Protein AF-A0A9P1C501-F1 (afdb_monomer_lite)

Organism: NCBI:txid2562237

Secondary structure (DSSP, 8-state):
----------PPPTT---S--EETTTTEEGGGG--S-----GGGHHHHTTSTTTHHHHHHHHTTSHHHHHHHT---------GGG-SHHHHHHHHTS-GGG--HHHHHHTSGGGGTT-EEESSSSTT-TTTTTEEEEEEEEEEEETTEEEEEEEEEEETTEEEEEEEPPTTTTSS--EEE--TT--TTTS--SS----HHHHHHHHHHHHSS-GGG----SS---HHHHHHHHHHHHTT--HHHHHHHHTS-HHHHHHHTTS-GGGSPPPTTTTSHHHHHS-GGG----EEETTS---TTHHHHHHHHS--EEEE-EEE-TTT--EEE-B-TTSPBPEEEEEEEE--S--HHHHHHHHHHHHHTT---TT-EEEEEEE-STT--EEEE--SSEEEEEEEES-EEEEETTEEEEE-TT-EEEE-S--EEE---TT--S-EEEEEEEE---HHHHHTTT----TTTHHHHHHHHHHHHHTT--S---TT-SS-------------SHHHHHHHHHHHH-HHHHTTSTT--HHHHHS--TT-PPP-PPPEEEEEEE-----TT-TT-PPPPHHHHHHHHHHTT--EEEE---TT-TT--HHHHHHHHHTTT-EEEE-----TTTTHHHHHHTSHHHHHHHHHHHHHHHTT--EEEEES-S--STTSHHHHHHHHHHHSTTEEEEEEE-TTS-EEE---TT-S-PPPPPP------------PPPP-----PPPP--------------------------SSTTSSSHHHHHHHHHHHHHHHHTT---HHHHHHHHHHHHHHHHHHHHHHHHHHHHHHHHHHHHHHHHHHHHHHHHHHHHHHHHHHHHHHHHHHHHHHHTTTT--S-------------HHHHHHHHHHHHHHHGGGGGGGG----------HHHHHHHHSPPPGGGHHHHHHHHHHHHHHHHHHHHHHHHHHHHHHHHHHHHHHHHHHHHHHHHHHHHHHHHHHHHHHHHHHHHHHHHHHHHHHHHTTS---HHHHHHHHHHHTSTTSHHHHHHHHHHHHHHHTT-BTTB-BTTBSS--HHHHHHHHHHHHHHSS-STTS-TTGGGGSHHHHHHHHHHTTSHHHHHHHHHHHHHHTT-

pLDDT: mean 73.9, std 21.73, range [26.66, 98.56]

Sequence (1116 aa):
MDGPSWKEKEHPPYGAHNTQEYDEQHGRWWWQKKEVFRPKLYTTIGKHARSPRLSRTIVRWAGNTPNFRKLKRDVYRKRWPKPDQLNYRLFAEFCLKEFNKRSLLETAHTLPLYGAGCKFWRAPDENHPETKGQYFVADQIEYRLRPIRGDIRGTQYLYGRPARAGIAPIAKSLGSWRFETPENGHPLVYRPPFPEMAKEVAEALIAMWTEEKWHGAKWGDVHPPRSDKLKVIQLREKGLSKTEISEKVGRSEHWVKRWWREHPATLERPAGSRDVVLKKASINAFRDLDIRRRFISEDSTYKSLVDKVTWRQAKVVARDVNTGELALRYNEKGQSLSAGRQVADYSGGLDFLDEILQKVFTQMNIRDPQARIFMNFYADGKDKVAAHRHDFWTCLLSFGSPRILTVDGRPVLLRDGDLIVFGTQNHGVPPMPDISDGRVSLVIFFYPDADNLERQWQTINEDEEEKSSADVVQLLSGGMDKGFKASLLWGESKDETSKSCDCGTDSAASALTQALDPGLAKRSLLSSPNSDLQFDSQQQPPAAPAAAVFSIATGGHNGYAADERRVEEKDFFKWLTSHGITSLWDLRSPASDWSEPGQLKRACAARSIAYRTYPLGRREAGGLPGHLRSEEGQDVLRRFAEVATLGGRAAFAVAQSGHSAGTARAEVAEQLLLTAAVAKVLHILPGGQLQEHVATGAAEAPPAPAKVEVQLTSPAAEAPKEAGTKWKPQPLKVVAPAGAVAKDDMTTVARRRGARCALARQSTEVDDLGLYAQGVKKQLESAPDVIAMQESLKLLALSRRLSATRVQLLSDLRQQGQRLQALSNEKTQLSLEINNLQDRHALLQSNYDVIKASQVSSEDLNSTEISGNSTELLLSSRQRALLGSLAVTTQESSGMRQHGFFVDVLSLDNGEASLAAGAPHPETLDAWELAVRKVYEQHVLRLQKQMLIADSKALEMGLNVQDFRDQIQRQEEEKQDLSDQVSSTKKELDSLREDMEATRKNYDGQLERDPKHKIAWRQALVSNDGRMTMLLNGLETLLEQNGATEMVPFVAGKSLSVADLAIWRAVGWLSSGVIDGIPSTYVQQFPKLWALHCAVDPSPEASVFEGVVKGRLGEQ

InterPro domains:
  IPR004046 Glutathione S-transferase, C-terminal [PF14497] (1026-1100)
  IPR037151 Alpha-ketoglutarate-dependent dioxygenase AlkB-like superfamily [G3DSA:2.60.120.590] (276-447)

Structure (mmCIF, N/CA/C/O backbone):
data_AF-A0A9P1C501-F1
#
_entry.id   AF-A0A9P1C501-F1
#
loop_
_atom_site.group_PDB
_atom_site.id
_atom_site.type_symbol
_atom_site.label_atom_id
_atom_site.label_alt_id
_atom_site.label_comp_id
_atom_site.label_asym_id
_atom_site.label_entity_id
_atom_site.label_seq_id
_atom_site.pdbx_PDB_ins_code
_atom_site.Cartn_x
_atom_site.Cartn_y
_atom_site.Cartn_z
_atom_site.occupancy
_atom_site.B_iso_or_equiv
_atom_site.auth_seq_id
_atom_site.auth_comp_id
_atom_site.auth_asym_id
_atom_site.auth_atom_id
_atom_site.pdbx_PDB_model_num
ATOM 1 N N . MET A 1 1 ? 77.563 28.770 -37.203 1.00 38.16 1 MET A N 1
ATOM 2 C CA . MET A 1 1 ? 78.408 27.916 -36.352 1.00 38.16 1 MET A CA 1
ATOM 3 C C . MET A 1 1 ? 78.085 28.311 -34.917 1.00 38.16 1 MET A C 1
ATOM 5 O O . MET A 1 1 ? 78.342 29.458 -34.589 1.00 38.16 1 MET A O 1
ATOM 9 N N . ASP A 1 2 ? 77.366 27.571 -34.073 1.00 41.66 2 ASP A N 1
ATOM 10 C CA . ASP A 1 2 ? 76.898 26.179 -34.085 1.00 41.66 2 ASP A CA 1
ATOM 11 C C . ASP A 1 2 ? 75.581 26.060 -33.286 1.00 41.66 2 ASP A C 1
ATOM 13 O O . ASP A 1 2 ? 75.434 26.703 -32.249 1.00 41.66 2 ASP A O 1
ATOM 17 N N . GLY A 1 3 ? 74.634 25.234 -33.756 1.00 35.28 3 GLY A N 1
ATOM 18 C CA . GLY A 1 3 ? 73.425 24.839 -33.009 1.00 35.28 3 GLY A CA 1
ATOM 19 C C . GLY A 1 3 ? 72.176 24.612 -33.887 1.00 35.28 3 GLY A C 1
ATOM 20 O O . GLY A 1 3 ? 71.771 25.546 -34.576 1.00 35.28 3 GLY A O 1
ATOM 21 N N . PRO A 1 4 ? 71.561 23.407 -33.900 1.00 45.38 4 PRO A N 1
ATOM 22 C CA . PRO A 1 4 ? 70.575 23.005 -34.905 1.00 45.38 4 PRO A CA 1
ATOM 23 C C . PRO A 1 4 ? 69.140 23.484 -34.633 1.00 45.38 4 PRO A C 1
ATOM 25 O O . PRO A 1 4 ? 68.711 23.682 -33.496 1.00 45.38 4 PRO A O 1
ATOM 28 N N . SER A 1 5 ? 68.415 23.599 -35.747 1.00 50.75 5 SER A N 1
ATOM 29 C CA . SER A 1 5 ? 66.964 23.687 -35.928 1.00 50.75 5 SER A CA 1
ATOM 30 C C . SER A 1 5 ? 66.170 22.656 -35.102 1.00 50.75 5 SER A C 1
ATOM 32 O O . SER A 1 5 ? 66.757 21.727 -34.574 1.00 50.75 5 SER A O 1
ATOM 34 N N . TRP A 1 6 ? 64.840 22.851 -35.020 1.00 51.25 6 TRP A N 1
ATOM 35 C CA . TRP A 1 6 ? 63.737 21.903 -34.722 1.00 51.25 6 TRP A CA 1
ATOM 36 C C . TRP A 1 6 ? 63.536 21.266 -33.324 1.00 51.25 6 TRP A C 1
ATOM 38 O O . TRP A 1 6 ? 63.518 20.049 -33.177 1.00 51.25 6 TRP A O 1
ATOM 48 N N . LYS A 1 7 ? 63.167 22.044 -32.302 1.00 35.97 7 LYS A N 1
ATOM 49 C CA . LYS A 1 7 ? 62.193 21.554 -31.296 1.00 35.97 7 LYS A CA 1
ATOM 50 C C . LYS A 1 7 ? 61.213 22.664 -30.940 1.00 35.97 7 LYS A C 1
ATOM 52 O O . LYS A 1 7 ? 61.345 23.328 -29.914 1.00 35.97 7 LYS A O 1
ATOM 57 N N . GLU A 1 8 ? 60.223 22.861 -31.809 1.00 41.81 8 GLU A N 1
ATOM 58 C CA . GLU A 1 8 ? 58.963 23.482 -31.407 1.00 41.81 8 GLU A CA 1
ATOM 59 C C . GLU A 1 8 ? 58.398 22.666 -30.241 1.00 41.81 8 GLU A C 1
ATOM 61 O O . GLU A 1 8 ? 58.132 21.470 -30.362 1.00 41.81 8 GLU A O 1
ATOM 66 N N . LYS A 1 9 ? 58.269 23.298 -29.073 1.00 36.41 9 LYS A N 1
ATOM 67 C CA . LYS A 1 9 ? 57.472 22.743 -27.983 1.00 36.41 9 LYS A CA 1
ATOM 68 C C . LYS A 1 9 ? 56.032 22.698 -28.481 1.00 36.41 9 LYS A C 1
ATOM 70 O O . LYS A 1 9 ? 55.431 23.748 -28.692 1.00 36.41 9 LYS A O 1
ATOM 75 N N . GLU A 1 10 ? 55.498 21.496 -28.669 1.00 34.66 10 GLU A N 1
ATOM 76 C CA . GLU A 1 10 ? 54.077 21.278 -28.922 1.00 34.66 10 GLU A CA 1
ATOM 77 C C . GLU A 1 10 ? 53.260 21.976 -27.828 1.00 34.66 10 GLU A C 1
ATOM 79 O O . GLU A 1 10 ? 53.200 21.533 -26.679 1.00 34.66 10 GLU A O 1
ATOM 84 N N . HIS A 1 11 ? 52.625 23.094 -28.171 1.00 34.66 11 HIS A N 1
ATOM 85 C CA . HIS A 1 11 ? 51.540 23.612 -27.359 1.00 34.66 11 HIS A CA 1
ATOM 86 C C . HIS A 1 11 ? 50.362 22.637 -27.493 1.00 34.66 11 HIS A C 1
ATOM 88 O O . HIS A 1 11 ? 49.925 22.367 -28.617 1.00 34.66 11 HIS A O 1
ATOM 94 N N . PRO A 1 12 ? 49.817 22.094 -26.390 1.00 34.06 12 PRO A N 1
ATOM 95 C CA . PRO A 1 12 ? 48.644 21.244 -26.482 1.00 34.06 12 PRO A CA 1
ATOM 96 C C . PRO A 1 12 ? 47.460 22.062 -27.029 1.00 34.06 12 PRO A C 1
ATOM 98 O O . PRO A 1 12 ? 47.346 23.258 -26.745 1.00 34.06 12 PRO A O 1
ATOM 101 N N . PRO A 1 13 ? 46.555 21.443 -27.808 1.00 35.72 13 PRO A N 1
ATOM 102 C CA . PRO A 1 13 ? 45.426 22.144 -28.405 1.00 35.72 13 PRO A CA 1
ATOM 103 C C . PRO A 1 13 ? 44.543 22.787 -27.325 1.00 35.72 13 PRO A C 1
ATOM 105 O O . PRO A 1 13 ? 44.192 22.148 -26.329 1.00 35.72 13 PRO A O 1
ATOM 108 N N . TYR A 1 14 ? 44.164 24.049 -27.547 1.00 32.81 14 TYR A N 1
ATOM 109 C CA . TYR A 1 14 ? 43.274 24.822 -26.676 1.00 32.81 14 TYR A CA 1
ATOM 110 C C . TYR A 1 14 ? 42.010 24.018 -26.313 1.00 32.81 14 TYR A C 1
ATOM 112 O O . TYR A 1 14 ? 41.212 23.662 -27.182 1.00 32.81 14 TYR A O 1
ATOM 120 N N . GLY A 1 15 ? 41.843 23.730 -25.014 1.00 40.22 15 GLY A N 1
ATOM 121 C CA . GLY A 1 15 ? 40.703 22.983 -24.458 1.00 40.22 15 GLY A CA 1
ATOM 122 C C . GLY A 1 15 ? 41.020 22.020 -23.302 1.00 40.22 15 GLY A C 1
ATOM 123 O O . GLY A 1 15 ? 40.117 21.352 -22.807 1.00 40.22 15 GLY A O 1
ATOM 124 N N . ALA A 1 16 ? 42.274 21.919 -22.852 1.00 33.59 16 ALA A N 1
ATOM 125 C CA . ALA A 1 16 ? 42.718 20.876 -21.919 1.00 33.59 16 ALA A CA 1
ATOM 126 C C . ALA A 1 16 ? 42.894 21.306 -20.441 1.00 33.59 16 ALA A C 1
ATOM 128 O O . ALA A 1 16 ? 43.711 20.710 -19.747 1.00 33.59 16 ALA A O 1
ATOM 129 N N . HIS A 1 17 ? 42.138 22.282 -19.922 1.00 38.91 17 HIS A N 1
ATOM 130 C CA . HIS A 1 17 ? 42.365 22.823 -18.564 1.00 38.91 17 HIS A CA 1
ATOM 131 C C . HIS A 1 17 ? 41.286 22.545 -17.507 1.00 38.91 17 HIS A C 1
ATOM 133 O O . HIS A 1 17 ? 41.123 23.333 -16.587 1.00 38.91 17 HIS A O 1
ATOM 139 N N . ASN A 1 18 ? 40.606 21.398 -17.540 1.00 37.62 18 ASN A N 1
ATOM 140 C CA . ASN A 1 18 ? 40.003 20.905 -16.298 1.00 37.62 18 ASN A CA 1
ATOM 141 C C . ASN A 1 18 ? 40.115 19.384 -16.183 1.00 37.62 18 ASN A C 1
ATOM 143 O O . ASN A 1 18 ? 39.466 18.628 -16.902 1.00 37.62 18 ASN A O 1
ATOM 147 N N . THR A 1 19 ? 40.972 18.941 -15.265 1.00 42.84 19 THR A N 1
ATOM 148 C CA . THR A 1 19 ? 41.164 17.544 -14.838 1.00 42.84 19 THR A CA 1
ATOM 149 C C . THR A 1 19 ? 40.064 17.068 -13.877 1.00 42.84 19 THR A C 1
ATOM 151 O O . THR A 1 19 ? 40.074 15.922 -13.434 1.00 42.84 19 THR A O 1
ATOM 154 N N . GLN A 1 20 ? 39.082 17.929 -13.595 1.00 41.88 20 GLN A N 1
ATOM 155 C CA . GLN A 1 20 ? 38.000 17.739 -12.631 1.00 41.88 20 GLN A CA 1
ATOM 156 C C . GLN A 1 20 ? 36.618 18.023 -13.258 1.00 41.88 20 GLN A C 1
ATOM 158 O O . GLN A 1 20 ? 35.789 18.710 -12.674 1.00 41.88 20 GLN A O 1
ATOM 163 N N . GLU A 1 21 ? 36.342 17.544 -14.473 1.00 44.59 21 GLU A N 1
ATOM 164 C CA . GLU A 1 21 ? 34.967 17.610 -14.994 1.00 44.59 21 GLU A CA 1
ATOM 165 C C . GLU A 1 21 ? 34.114 16.468 -14.422 1.00 44.59 21 GLU A C 1
ATOM 167 O O . GLU A 1 21 ? 34.445 15.287 -14.559 1.00 44.59 21 GLU A O 1
ATOM 172 N N . TYR A 1 22 ? 33.005 16.845 -13.787 1.00 44.06 22 TYR A N 1
ATOM 173 C CA . TYR A 1 22 ? 31.951 15.954 -13.317 1.00 44.06 22 TYR A CA 1
ATOM 174 C C . TYR A 1 22 ? 30.850 15.851 -14.384 1.00 44.06 22 TYR A C 1
ATOM 176 O O . TYR A 1 22 ? 30.322 16.855 -14.861 1.00 44.06 22 TYR A O 1
ATOM 184 N N . ASP A 1 23 ? 30.507 14.631 -14.792 1.00 49.75 23 ASP A N 1
ATOM 185 C CA . ASP A 1 23 ? 29.397 14.343 -15.704 1.00 49.75 23 ASP A CA 1
ATOM 186 C C . ASP A 1 23 ? 28.082 14.359 -14.910 1.00 49.75 23 ASP A C 1
ATOM 188 O O . ASP A 1 23 ? 27.635 13.326 -14.417 1.00 49.75 23 ASP A O 1
ATOM 192 N N . GLU A 1 24 ? 27.469 15.536 -14.754 1.00 39.78 24 GLU A N 1
ATOM 193 C CA . GLU A 1 24 ? 26.231 15.731 -13.974 1.00 39.78 24 GLU A CA 1
ATOM 194 C C . GLU A 1 24 ? 25.053 14.871 -14.457 1.00 39.78 24 GLU A C 1
ATOM 196 O O . GLU A 1 24 ? 24.200 14.491 -13.660 1.00 39.78 24 GLU A O 1
ATOM 201 N N . GLN A 1 25 ? 24.998 14.533 -15.751 1.00 40.31 25 GLN A N 1
ATOM 202 C CA . GLN A 1 25 ? 23.901 13.741 -16.314 1.00 40.31 25 GLN A CA 1
ATOM 203 C C . GLN A 1 25 ? 23.984 12.262 -15.894 1.00 40.31 25 GLN A C 1
ATOM 205 O O . GLN A 1 25 ? 22.974 11.555 -15.904 1.00 40.31 25 GLN A O 1
ATOM 210 N N . HIS A 1 26 ? 25.175 11.790 -15.521 1.00 43.56 26 HIS A N 1
ATOM 211 C CA . HIS A 1 26 ? 25.426 10.388 -15.182 1.00 43.56 26 HIS A CA 1
ATOM 212 C C . HIS A 1 26 ? 26.170 10.178 -13.853 1.00 43.56 26 HIS A C 1
ATOM 214 O O . HIS A 1 26 ? 26.484 9.038 -13.515 1.00 43.56 26 HIS A O 1
ATOM 220 N N . GLY A 1 27 ? 26.423 11.252 -13.105 1.00 41.75 27 GLY A N 1
ATOM 221 C CA . GLY A 1 27 ? 26.952 11.256 -11.745 1.00 41.75 27 GLY A CA 1
ATOM 222 C C . GLY A 1 27 ? 28.362 10.682 -11.582 1.00 41.75 27 GLY A C 1
ATOM 223 O O . GLY A 1 27 ? 28.547 9.792 -10.756 1.00 41.75 27 GLY A O 1
ATOM 224 N N . ARG A 1 28 ? 29.363 11.130 -12.361 1.00 57.94 28 ARG A N 1
ATOM 225 C CA . ARG A 1 28 ? 30.739 10.577 -12.271 1.00 57.94 28 ARG A CA 1
ATOM 226 C C . ARG A 1 28 ? 31.872 11.567 -12.555 1.00 57.94 28 ARG A C 1
ATOM 228 O O . ARG A 1 28 ? 31.689 12.528 -13.295 1.00 57.94 28 ARG A O 1
ATOM 235 N N . TRP A 1 29 ? 33.065 11.247 -12.045 1.00 52.00 29 TRP A N 1
ATOM 236 C CA . TRP A 1 29 ? 34.331 11.955 -12.287 1.00 52.00 29 TRP A CA 1
ATOM 237 C C . TRP A 1 29 ? 35.253 11.136 -13.201 1.00 52.00 29 TRP A C 1
ATOM 239 O O . TRP A 1 29 ? 35.446 9.941 -12.989 1.00 52.00 29 TRP A O 1
ATOM 249 N N . TRP A 1 30 ? 35.849 11.766 -14.214 1.00 52.62 30 TRP A N 1
ATOM 250 C CA . TRP A 1 30 ? 36.587 11.049 -15.268 1.00 52.62 30 TRP A CA 1
ATOM 251 C C . TRP A 1 30 ? 37.939 10.447 -14.845 1.00 52.62 30 TRP A C 1
ATOM 253 O O . TRP A 1 30 ? 38.411 9.510 -15.481 1.00 52.62 30 TRP A O 1
ATOM 263 N N . TRP A 1 31 ? 38.571 10.938 -13.779 1.00 51.56 31 TRP A N 1
ATOM 264 C CA . TRP A 1 31 ? 39.924 10.518 -13.388 1.00 51.56 31 TRP A CA 1
ATOM 265 C C . TRP A 1 31 ? 39.981 9.184 -12.614 1.00 51.56 31 TRP A C 1
ATOM 267 O O . TRP A 1 31 ? 41.060 8.622 -12.446 1.00 51.56 31 TRP A O 1
ATOM 277 N N . GLN A 1 32 ? 38.840 8.625 -12.193 1.00 49.03 32 GLN A N 1
ATOM 278 C CA . GLN A 1 32 ? 38.783 7.446 -11.314 1.00 49.03 32 GLN A CA 1
ATOM 279 C C . GLN A 1 32 ? 39.110 6.092 -11.982 1.00 49.03 32 GLN A C 1
ATOM 281 O O . GLN A 1 32 ? 39.242 5.102 -11.269 1.00 49.03 32 GLN A O 1
ATOM 286 N N . LYS A 1 33 ? 39.257 5.998 -13.317 1.00 44.72 33 LYS A N 1
ATOM 287 C CA . LYS A 1 33 ? 39.450 4.699 -14.011 1.00 44.72 33 LYS A CA 1
ATOM 288 C C . LYS A 1 33 ? 40.706 4.535 -14.879 1.00 44.72 33 LYS A C 1
ATOM 290 O O . LYS A 1 33 ? 40.839 3.501 -15.520 1.00 44.72 33 LYS A O 1
ATOM 295 N N . LYS A 1 34 ? 41.649 5.489 -14.872 1.00 47.44 34 LYS A N 1
ATOM 296 C CA . LYS A 1 34 ? 42.946 5.386 -15.591 1.00 47.44 34 LYS A CA 1
ATOM 297 C C . LYS A 1 34 ? 42.834 4.909 -17.061 1.00 47.44 34 LYS A C 1
ATOM 299 O O . LYS A 1 34 ? 43.693 4.178 -17.545 1.00 47.44 34 LYS A O 1
ATOM 304 N N . GLU A 1 35 ? 41.784 5.299 -17.784 1.00 44.69 35 GLU A N 1
ATOM 305 C CA . GLU A 1 35 ? 41.624 4.926 -19.196 1.00 44.69 35 GLU A CA 1
ATOM 306 C C . GLU A 1 35 ? 42.613 5.715 -20.078 1.00 44.69 35 GLU A C 1
ATOM 308 O O . GLU A 1 35 ? 42.710 6.938 -19.978 1.00 44.69 35 GLU A O 1
ATOM 313 N N . VAL A 1 36 ? 43.353 5.012 -20.945 1.00 44.91 36 VAL A N 1
ATOM 314 C CA . VAL A 1 36 ? 44.498 5.552 -21.713 1.00 44.91 36 VAL A CA 1
ATOM 315 C C . VAL A 1 36 ? 44.073 6.519 -22.832 1.00 44.91 36 VAL A C 1
ATOM 317 O O . VAL A 1 36 ? 44.862 7.361 -23.254 1.00 44.91 36 VAL A O 1
ATOM 320 N N . PHE A 1 37 ? 42.822 6.451 -23.308 1.00 44.31 37 PHE A N 1
ATOM 321 C CA . PHE A 1 37 ? 42.358 7.249 -24.447 1.00 44.31 37 PHE A CA 1
ATOM 322 C C . PHE A 1 37 ? 41.149 8.119 -24.097 1.00 44.31 37 PHE A C 1
ATOM 324 O O . PHE A 1 37 ? 40.038 7.633 -23.899 1.00 44.31 37 PHE A O 1
ATOM 331 N N . ARG A 1 38 ? 41.356 9.441 -24.075 1.00 41.94 38 ARG A N 1
ATOM 332 C CA . ARG A 1 38 ? 40.298 10.435 -23.851 1.00 41.94 38 ARG A CA 1
ATOM 333 C C . ARG A 1 38 ? 39.452 10.570 -25.128 1.00 41.94 38 ARG A C 1
ATOM 335 O O . ARG A 1 38 ? 39.973 11.045 -26.141 1.00 41.94 38 ARG A O 1
ATOM 342 N N . PRO A 1 39 ? 38.157 10.209 -25.149 1.00 42.59 39 PRO A N 1
ATOM 343 C CA . PRO A 1 39 ? 37.349 10.448 -26.336 1.00 42.59 39 PRO A CA 1
ATOM 344 C C . PRO A 1 39 ? 37.158 11.959 -26.536 1.00 42.59 39 PRO A C 1
ATOM 346 O O . PRO A 1 39 ? 36.711 12.660 -25.629 1.00 42.59 39 PRO A O 1
ATOM 349 N N . LYS A 1 40 ? 37.449 12.470 -27.744 1.00 39.12 40 LYS A N 1
ATOM 350 C CA . LYS A 1 40 ? 37.021 13.813 -28.180 1.00 39.12 40 LYS A CA 1
ATOM 351 C C . LYS A 1 40 ? 35.489 13.861 -28.180 1.00 39.12 40 LYS A C 1
ATOM 353 O O . LYS A 1 40 ? 34.825 13.466 -29.142 1.00 39.12 40 LYS A O 1
ATOM 358 N N . LEU A 1 41 ? 34.921 14.303 -27.066 1.00 39.03 41 LEU A N 1
ATOM 359 C CA . LEU A 1 41 ? 33.498 14.549 -26.900 1.00 39.03 41 LEU A CA 1
ATOM 360 C C . LEU A 1 41 ? 33.144 15.874 -27.591 1.00 39.03 41 LEU A C 1
ATOM 362 O O . LEU A 1 41 ? 33.407 16.951 -27.075 1.00 39.03 41 LEU A O 1
ATOM 366 N N . TYR A 1 42 ? 32.483 15.804 -28.749 1.00 40.81 42 TYR A N 1
ATOM 367 C CA . TYR A 1 42 ? 31.865 16.970 -29.407 1.00 40.81 42 TYR A CA 1
ATOM 368 C C . TYR A 1 42 ? 30.595 17.471 -28.674 1.00 40.81 42 TYR A C 1
ATOM 370 O O . TYR A 1 42 ? 29.795 18.223 -29.233 1.00 40.81 42 TYR A O 1
ATOM 378 N N . THR A 1 43 ? 30.358 17.034 -27.432 1.00 45.81 43 THR A N 1
ATOM 379 C CA . THR A 1 43 ? 29.118 17.276 -26.677 1.00 45.81 43 THR A CA 1
ATOM 380 C C . THR A 1 43 ? 29.040 18.666 -26.042 1.00 45.81 43 THR A C 1
ATOM 382 O O . THR A 1 43 ? 27.939 19.106 -25.710 1.00 45.81 43 THR A O 1
ATOM 385 N N . THR A 1 44 ? 30.141 19.419 -25.962 1.00 40.84 44 THR A N 1
ATOM 386 C CA . THR A 1 44 ? 30.133 20.815 -25.478 1.00 40.84 44 THR A CA 1
ATOM 387 C C . THR A 1 44 ? 29.455 21.784 -26.450 1.00 40.84 44 THR A C 1
ATOM 389 O O . THR A 1 44 ? 28.828 22.752 -26.018 1.00 40.84 44 THR A O 1
ATOM 392 N N . ILE A 1 45 ? 29.419 21.476 -27.754 1.00 41.69 45 ILE A N 1
ATOM 393 C CA . ILE A 1 45 ? 28.739 22.306 -28.771 1.00 41.69 45 ILE A CA 1
ATOM 394 C C . ILE A 1 45 ? 27.221 22.410 -28.496 1.00 41.69 45 ILE A C 1
ATOM 396 O O . ILE A 1 45 ? 26.576 23.393 -28.860 1.00 41.69 45 ILE A O 1
ATOM 400 N N . GLY A 1 46 ? 26.641 21.444 -27.772 1.00 42.78 46 GLY A N 1
ATOM 401 C CA . GLY A 1 46 ? 25.225 21.444 -27.400 1.00 42.78 46 GLY A CA 1
ATOM 402 C C . GLY A 1 46 ? 24.845 22.377 -26.243 1.00 42.78 46 GLY A C 1
ATOM 403 O O . GLY A 1 46 ? 23.710 22.850 -26.229 1.00 42.78 46 GLY A O 1
ATOM 404 N N . LYS A 1 47 ? 25.751 22.668 -25.293 1.00 41.56 47 LYS A N 1
ATOM 405 C CA . LYS A 1 47 ? 25.467 23.587 -24.167 1.00 41.56 47 LYS A CA 1
ATOM 406 C C . LYS A 1 47 ? 25.675 25.053 -24.576 1.00 41.56 47 LYS A C 1
ATOM 408 O O . LYS A 1 47 ? 24.827 25.885 -24.263 1.00 41.56 47 LYS A O 1
ATOM 413 N N . HIS A 1 48 ? 26.691 25.368 -25.387 1.00 39.69 48 HIS A N 1
ATOM 414 C CA . HIS A 1 48 ? 26.894 26.740 -25.890 1.00 39.69 48 HIS A CA 1
ATOM 415 C C . HIS A 1 48 ? 25.780 27.204 -26.848 1.00 39.69 48 HIS A C 1
ATOM 417 O O . HIS A 1 48 ? 25.461 28.389 -26.895 1.00 39.69 48 HIS A O 1
ATOM 423 N N . ALA A 1 49 ? 25.122 26.271 -27.545 1.00 40.47 49 ALA A N 1
ATOM 424 C CA . ALA A 1 49 ? 23.971 26.556 -28.405 1.00 40.47 49 ALA A CA 1
ATOM 425 C C . ALA A 1 49 ? 22.639 26.749 -27.646 1.00 40.47 49 ALA A C 1
ATOM 427 O O . ALA A 1 49 ? 21.660 27.179 -28.254 1.00 40.47 49 ALA A O 1
ATOM 428 N N . ARG A 1 50 ? 22.581 26.430 -26.342 1.00 42.06 50 ARG A N 1
ATOM 429 C CA . ARG A 1 50 ? 21.367 26.542 -25.506 1.00 42.06 50 ARG A CA 1
ATOM 430 C C . ARG A 1 50 ? 21.352 27.760 -24.588 1.00 42.06 50 ARG A C 1
ATOM 432 O O . ARG A 1 50 ? 20.314 28.043 -24.003 1.00 42.06 50 ARG A O 1
ATOM 439 N N . SER A 1 51 ? 22.451 28.512 -24.498 1.00 46.78 51 SER A N 1
ATOM 440 C CA . SER A 1 51 ? 22.393 29.866 -23.943 1.00 46.78 51 SER A CA 1
ATOM 441 C C . SER A 1 51 ? 21.537 30.738 -24.877 1.00 46.78 51 SER A C 1
ATOM 443 O O . SER A 1 51 ? 21.900 30.887 -26.051 1.00 46.78 51 SER A O 1
ATOM 445 N N . PRO A 1 52 ? 20.429 31.341 -24.399 1.00 49.69 52 PRO A N 1
ATOM 446 C CA . PRO A 1 52 ? 19.557 32.180 -25.228 1.00 49.69 52 PRO A CA 1
ATOM 447 C C . PRO A 1 52 ? 20.294 33.367 -25.867 1.00 49.69 52 PRO A C 1
ATOM 449 O O . PRO A 1 52 ? 19.890 33.861 -26.918 1.00 49.69 52 PRO A O 1
ATOM 452 N N . ARG A 1 53 ? 21.407 33.802 -25.254 1.00 49.44 53 ARG A N 1
ATOM 453 C CA . ARG A 1 53 ? 22.270 34.883 -25.752 1.00 49.44 53 ARG A CA 1
ATOM 454 C C . ARG A 1 53 ? 23.256 34.435 -26.839 1.00 49.44 53 ARG A C 1
ATOM 456 O O . ARG A 1 53 ? 23.534 35.222 -27.735 1.00 49.44 53 ARG A O 1
ATOM 463 N N . LEU A 1 54 ? 23.756 33.196 -26.802 1.00 45.28 54 LEU A N 1
ATOM 464 C CA . LEU A 1 54 ? 24.734 32.672 -27.775 1.00 45.28 54 LEU A CA 1
ATOM 465 C C . LEU A 1 54 ? 24.089 31.965 -28.978 1.00 45.28 54 LEU A C 1
ATOM 467 O O . LEU A 1 54 ? 24.700 31.912 -30.050 1.00 45.28 54 LEU A O 1
ATOM 471 N N . SER A 1 55 ? 22.851 31.468 -28.845 1.00 45.19 55 SER A N 1
ATOM 472 C CA . SER A 1 55 ? 22.171 30.751 -29.934 1.00 45.19 55 SER A CA 1
ATOM 473 C C . SER A 1 55 ? 21.914 31.642 -31.157 1.00 45.19 55 SER A C 1
ATOM 475 O O . SER A 1 55 ? 22.046 31.175 -32.283 1.00 45.19 55 SER A O 1
ATOM 477 N N . ARG A 1 56 ? 21.652 32.944 -30.981 1.00 50.38 56 ARG A N 1
ATOM 478 C CA . ARG A 1 56 ? 21.404 33.856 -32.114 1.00 50.38 56 ARG A CA 1
ATOM 479 C C . ARG A 1 56 ? 22.655 34.144 -32.951 1.00 50.38 56 ARG A C 1
ATOM 481 O O . ARG A 1 56 ? 22.536 34.335 -34.159 1.00 50.38 56 ARG A O 1
ATOM 488 N N . THR A 1 57 ? 23.840 34.124 -32.343 1.00 50.34 57 THR A N 1
ATOM 489 C CA . THR A 1 57 ? 25.094 34.522 -33.008 1.00 50.34 57 THR A CA 1
ATOM 490 C C . THR A 1 57 ? 25.847 33.318 -33.578 1.00 50.34 57 THR A C 1
ATOM 492 O O . THR A 1 57 ? 26.271 33.345 -34.731 1.00 50.34 57 THR A O 1
ATOM 495 N N . ILE A 1 58 ? 25.942 32.213 -32.826 1.00 51.62 58 ILE A N 1
ATOM 496 C CA . ILE A 1 58 ? 26.682 31.015 -33.261 1.00 51.62 58 ILE A CA 1
ATOM 497 C C . ILE A 1 58 ? 25.875 30.183 -34.265 1.00 51.62 58 ILE A C 1
ATOM 499 O O . ILE A 1 58 ? 26.446 29.652 -35.217 1.00 51.62 58 ILE A O 1
ATOM 503 N N . VAL A 1 59 ? 24.545 30.090 -34.125 1.00 53.56 59 VAL A N 1
ATOM 504 C CA . VAL A 1 59 ? 23.720 29.257 -35.025 1.00 53.56 59 VAL A CA 1
ATOM 505 C C . VAL A 1 59 ? 23.642 29.846 -36.435 1.00 53.56 59 VAL A C 1
ATOM 507 O O . VAL A 1 59 ? 23.563 29.085 -37.397 1.00 53.56 59 VAL A O 1
ATOM 510 N N . ARG A 1 60 ? 23.743 31.173 -36.594 1.00 51.00 60 ARG A N 1
ATOM 511 C CA . ARG A 1 60 ? 23.732 31.813 -37.919 1.00 51.00 60 ARG A CA 1
ATOM 512 C C . ARG A 1 60 ? 25.038 31.583 -38.691 1.00 51.00 60 ARG A C 1
ATOM 514 O O . ARG A 1 60 ? 24.991 31.412 -39.904 1.00 51.00 60 ARG A O 1
ATOM 521 N N . TRP A 1 61 ? 26.175 31.518 -37.991 1.00 50.06 61 TRP A N 1
ATOM 522 C CA . TRP A 1 61 ? 27.500 31.330 -38.597 1.00 50.06 61 TRP A CA 1
ATOM 523 C C . TRP A 1 61 ? 27.870 29.844 -38.761 1.00 50.06 61 TRP A C 1
ATOM 525 O O . TRP A 1 61 ? 28.283 29.415 -39.835 1.00 50.06 61 TRP A O 1
ATOM 535 N N . ALA A 1 62 ? 27.618 29.010 -37.745 1.00 54.91 62 ALA A N 1
ATOM 536 C CA . ALA A 1 62 ? 27.888 27.571 -37.803 1.00 54.91 62 ALA A CA 1
ATOM 537 C C . ALA A 1 62 ? 26.823 26.788 -38.596 1.00 54.91 62 ALA A C 1
ATOM 539 O O . ALA A 1 62 ? 27.154 25.796 -39.247 1.00 54.91 62 ALA A O 1
ATOM 540 N N . GLY A 1 63 ? 25.561 27.242 -38.600 1.00 52.38 63 GLY A N 1
ATOM 541 C CA . GLY A 1 63 ? 24.417 26.553 -39.219 1.00 52.38 63 GLY A CA 1
ATOM 542 C C . GLY A 1 63 ? 24.500 26.358 -40.738 1.00 52.38 63 GLY A C 1
ATOM 543 O O . GLY A 1 63 ? 23.851 25.459 -41.280 1.00 52.38 63 GLY A O 1
ATOM 544 N N . ASN A 1 64 ? 25.327 27.153 -41.420 1.00 55.59 64 ASN A N 1
ATOM 545 C CA . ASN A 1 64 ? 25.537 27.064 -42.866 1.00 55.59 64 ASN A CA 1
ATOM 546 C C . ASN A 1 64 ? 26.805 26.309 -43.271 1.00 55.59 64 ASN A C 1
ATOM 548 O O . ASN A 1 64 ? 27.000 26.068 -44.459 1.00 55.59 64 ASN A O 1
ATOM 552 N N . THR A 1 65 ? 27.629 25.865 -42.319 1.00 65.31 65 THR A N 1
ATOM 553 C CA . THR A 1 65 ? 28.801 25.059 -42.668 1.00 65.31 65 THR A CA 1
ATOM 554 C C . THR A 1 65 ? 28.377 23.633 -43.063 1.00 65.31 65 THR A C 1
ATOM 556 O O . THR A 1 65 ? 27.538 23.023 -42.381 1.00 65.31 65 THR A O 1
ATOM 559 N N . PRO A 1 66 ? 28.943 23.055 -44.142 1.00 56.16 66 PRO A N 1
ATOM 560 C CA . PRO A 1 66 ? 28.596 21.708 -44.604 1.00 56.16 66 PRO A CA 1
ATOM 561 C C . PRO A 1 66 ? 28.729 20.643 -43.506 1.00 56.16 66 PRO A C 1
ATOM 563 O O . PRO A 1 66 ? 27.865 19.775 -43.371 1.00 56.16 66 PRO A O 1
ATOM 566 N N . ASN A 1 67 ? 29.754 20.761 -42.657 1.00 52.66 67 ASN A N 1
ATOM 567 C CA . ASN A 1 67 ? 30.014 19.832 -41.557 1.00 52.66 67 ASN A CA 1
ATOM 568 C C . ASN A 1 67 ? 28.962 19.910 -40.442 1.00 52.66 67 ASN A C 1
ATOM 570 O O . ASN A 1 67 ? 28.561 18.872 -39.920 1.00 52.66 67 ASN A O 1
ATOM 574 N N . PHE A 1 68 ? 28.447 21.099 -40.113 1.00 52.62 68 PHE A N 1
ATOM 575 C CA . PHE A 1 68 ? 27.415 21.252 -39.083 1.00 52.62 68 PHE A CA 1
ATOM 576 C C . PHE A 1 68 ? 26.042 20.756 -39.558 1.00 52.62 68 PHE A C 1
ATOM 578 O O . PHE A 1 68 ? 25.310 20.127 -38.793 1.00 52.62 68 PHE A O 1
ATOM 585 N N . ARG A 1 69 ? 25.707 20.950 -40.844 1.00 56.41 69 ARG A N 1
ATOM 586 C CA . ARG A 1 69 ? 24.506 20.348 -41.456 1.00 56.41 69 ARG A CA 1
ATOM 587 C C . ARG A 1 69 ? 24.601 18.823 -41.523 1.00 56.41 69 ARG A C 1
ATOM 589 O O . ARG A 1 69 ? 23.599 18.148 -41.297 1.00 56.41 69 ARG A O 1
ATOM 596 N N . LYS A 1 70 ? 25.797 18.282 -41.783 1.00 51.78 70 LYS A N 1
ATOM 597 C CA . LYS A 1 70 ? 26.081 16.839 -41.730 1.00 51.78 70 LYS A CA 1
ATOM 598 C C . LYS A 1 70 ? 25.921 16.298 -40.301 1.00 51.78 70 LYS A C 1
ATOM 600 O O . LYS A 1 70 ? 25.265 15.280 -40.123 1.00 51.78 70 LYS A O 1
ATOM 605 N N . LEU A 1 71 ? 26.393 17.039 -39.291 1.00 48.34 71 LEU A N 1
ATOM 606 C CA . LEU A 1 71 ? 26.234 16.708 -37.867 1.00 48.34 71 LEU A CA 1
ATOM 607 C C . LEU A 1 71 ? 24.774 16.738 -37.384 1.00 48.34 71 LEU A C 1
ATOM 609 O O . LEU A 1 71 ? 24.368 15.876 -36.614 1.00 48.34 71 LEU A O 1
ATOM 613 N N . LYS A 1 72 ? 23.968 17.717 -37.823 1.00 47.28 72 LYS A N 1
ATOM 614 C CA . LYS A 1 72 ? 22.549 17.839 -37.430 1.00 47.28 72 LYS A CA 1
ATOM 615 C C . LYS A 1 72 ? 21.669 16.699 -37.961 1.00 47.28 72 LYS A C 1
ATOM 617 O O . LYS A 1 72 ? 20.607 16.454 -37.401 1.00 47.28 72 LYS A O 1
ATOM 622 N N . ARG A 1 73 ? 22.086 16.047 -39.051 1.00 47.22 73 ARG A N 1
ATOM 623 C CA . ARG A 1 73 ? 21.358 14.947 -39.709 1.00 47.22 73 ARG A CA 1
ATOM 624 C C . ARG A 1 73 ? 21.717 13.564 -39.150 1.00 47.22 73 ARG A C 1
ATOM 626 O O . ARG A 1 73 ? 21.018 12.595 -39.441 1.00 47.22 73 ARG A O 1
ATOM 633 N N . ASP A 1 74 ? 22.768 13.466 -38.336 1.00 45.94 74 ASP A N 1
ATOM 634 C CA . ASP A 1 74 ? 23.201 12.210 -37.724 1.00 45.94 74 ASP A CA 1
ATOM 635 C C . ASP A 1 74 ? 22.535 12.040 -36.345 1.00 45.94 74 ASP A C 1
ATOM 637 O O . ASP A 1 74 ? 23.064 12.416 -35.300 1.00 45.94 74 ASP A O 1
ATOM 641 N N . VAL A 1 75 ? 21.290 11.549 -36.354 1.00 44.69 75 VAL A N 1
ATOM 642 C CA . VAL A 1 75 ? 20.440 11.421 -35.151 1.00 44.69 75 VAL A CA 1
ATOM 643 C C . VAL A 1 75 ? 20.954 10.331 -34.196 1.00 44.69 75 VAL A C 1
ATOM 645 O O . VAL A 1 75 ? 20.632 10.341 -33.005 1.00 44.69 75 VAL A O 1
ATOM 648 N N . TYR A 1 76 ? 21.834 9.439 -34.666 1.00 47.56 76 TYR A N 1
ATOM 649 C CA . TYR A 1 76 ? 22.575 8.527 -33.801 1.00 47.56 76 TYR A CA 1
ATOM 650 C C . TYR A 1 76 ? 23.738 9.261 -33.133 1.00 47.56 76 TYR A C 1
ATOM 652 O O . TYR A 1 76 ? 24.910 9.158 -33.498 1.00 47.56 76 TYR A O 1
ATOM 660 N N . ARG A 1 77 ? 23.407 9.979 -32.057 1.00 51.19 77 ARG A N 1
ATOM 661 C CA . ARG A 1 77 ? 24.385 10.249 -31.004 1.00 51.19 77 ARG A CA 1
ATOM 662 C C . ARG A 1 77 ? 24.970 8.907 -30.580 1.00 51.19 77 ARG A C 1
ATOM 664 O O . ARG A 1 77 ? 24.221 8.040 -30.141 1.00 51.19 77 ARG A O 1
ATOM 671 N N . LYS A 1 78 ? 26.290 8.764 -30.722 1.00 50.22 78 LYS A N 1
ATOM 672 C CA . LYS A 1 78 ? 27.105 7.669 -30.179 1.00 50.22 78 LYS A CA 1
ATOM 673 C C . LYS A 1 78 ? 26.554 7.247 -28.809 1.00 50.22 78 LYS A C 1
ATOM 675 O O . LYS A 1 78 ? 26.807 7.933 -27.819 1.00 50.22 78 LYS A O 1
ATOM 680 N N . ARG A 1 79 ? 25.770 6.166 -28.748 1.00 51.56 79 ARG A N 1
ATOM 681 C CA . ARG A 1 79 ? 25.378 5.569 -27.470 1.00 51.56 79 ARG A CA 1
ATOM 682 C C . ARG A 1 79 ? 26.581 4.769 -26.997 1.00 51.56 79 ARG A C 1
ATOM 684 O O . ARG A 1 79 ? 27.094 3.924 -27.729 1.00 51.56 79 ARG A O 1
ATOM 691 N N . TRP A 1 80 ? 27.040 5.086 -25.796 1.00 56.16 80 TRP A N 1
ATOM 692 C CA . TRP A 1 80 ? 28.074 4.347 -25.083 1.00 56.16 80 TRP A CA 1
ATOM 693 C C . TRP A 1 80 ? 27.395 3.599 -23.932 1.00 56.16 80 TRP A C 1
ATOM 695 O O . TRP A 1 80 ? 27.558 4.011 -22.782 1.00 56.16 80 TRP A O 1
ATOM 705 N N . PRO A 1 81 ? 26.561 2.573 -24.215 1.00 54.75 81 PRO A N 1
ATOM 706 C CA . PRO A 1 81 ? 25.960 1.779 -23.147 1.00 54.75 81 PRO A CA 1
ATOM 707 C C . PRO A 1 81 ? 27.078 1.224 -22.264 1.00 54.75 81 PRO A C 1
ATOM 709 O O . PRO A 1 81 ? 28.174 0.921 -22.750 1.00 54.75 81 PRO A O 1
ATOM 712 N N . LYS A 1 82 ? 26.856 1.124 -20.954 1.00 51.94 82 LYS A N 1
ATOM 713 C CA . LYS A 1 82 ? 27.868 0.533 -20.071 1.00 51.94 82 LYS A CA 1
ATOM 714 C C . LYS A 1 82 ? 28.083 -0.955 -20.427 1.00 51.94 82 LYS A C 1
ATOM 716 O O . LYS A 1 82 ? 27.196 -1.542 -21.045 1.00 51.94 82 LYS A O 1
ATOM 721 N N . PRO A 1 83 ? 29.246 -1.570 -20.150 1.00 55.41 83 PRO A N 1
ATOM 722 C CA . PRO 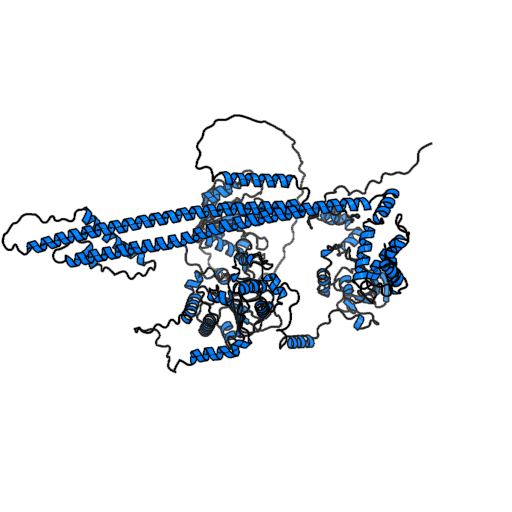A 1 83 ? 29.465 -2.995 -20.443 1.00 55.41 83 PRO A CA 1
ATOM 723 C C . PRO A 1 83 ? 28.397 -3.907 -19.825 1.00 55.41 83 PRO A C 1
ATOM 725 O O . PRO A 1 83 ? 27.871 -4.773 -20.506 1.00 55.41 83 PRO A O 1
ATOM 728 N N . ASP A 1 84 ? 27.973 -3.606 -18.600 1.00 55.28 84 ASP A N 1
ATOM 729 C CA . ASP A 1 84 ? 26.875 -4.241 -17.857 1.00 55.28 84 ASP A CA 1
ATOM 730 C C . ASP A 1 84 ? 25.478 -4.016 -18.472 1.00 55.28 84 ASP A C 1
ATOM 732 O O . ASP A 1 84 ? 24.536 -4.757 -18.195 1.00 55.28 84 ASP A O 1
ATOM 736 N N . GLN A 1 85 ? 25.333 -3.012 -19.342 1.00 55.34 85 GLN A N 1
ATOM 737 C CA . GLN A 1 85 ? 24.095 -2.722 -20.072 1.00 55.34 85 GLN A CA 1
ATOM 738 C C . GLN A 1 85 ? 24.057 -3.354 -21.470 1.00 55.34 85 GLN A C 1
ATOM 740 O O . GLN A 1 85 ? 23.023 -3.280 -22.129 1.00 55.34 85 GLN A O 1
ATOM 745 N N . LEU A 1 86 ? 25.148 -3.977 -21.938 1.00 61.53 86 LEU A N 1
ATOM 746 C CA . LEU A 1 86 ? 25.170 -4.781 -23.167 1.00 61.53 86 LEU A CA 1
ATOM 747 C C . LEU A 1 86 ? 24.525 -6.153 -22.911 1.00 61.53 86 LEU A C 1
ATOM 749 O O . LEU A 1 86 ? 25.163 -7.191 -23.042 1.00 61.53 86 LEU A O 1
ATOM 753 N N . ASN A 1 87 ? 23.260 -6.153 -22.499 1.00 59.19 87 ASN A N 1
ATOM 754 C CA . ASN A 1 87 ? 22.488 -7.360 -22.220 1.00 59.19 87 ASN A CA 1
ATOM 755 C C . ASN A 1 87 ? 21.320 -7.503 -23.206 1.00 59.19 87 ASN A C 1
ATOM 757 O O . ASN A 1 87 ? 21.011 -6.583 -23.969 1.00 59.19 87 ASN A O 1
ATOM 761 N N . TYR A 1 88 ? 20.660 -8.663 -23.185 1.00 56.91 88 TYR A N 1
ATOM 762 C CA . TYR A 1 88 ? 19.562 -8.996 -24.098 1.00 56.91 88 TYR A CA 1
ATOM 763 C C . TYR A 1 88 ? 18.439 -7.949 -24.106 1.00 56.91 88 TYR A C 1
ATOM 765 O O . TYR A 1 88 ? 17.783 -7.793 -25.127 1.00 56.91 88 TYR A O 1
ATOM 773 N N . ARG A 1 89 ? 18.237 -7.184 -23.021 1.00 54.78 89 ARG A N 1
ATOM 774 C CA . ARG A 1 89 ? 17.217 -6.128 -22.941 1.00 54.78 89 ARG A CA 1
ATOM 775 C C . ARG A 1 89 ? 17.532 -4.948 -23.859 1.00 54.78 89 ARG A C 1
ATOM 777 O O . ARG A 1 89 ? 16.633 -4.471 -24.539 1.00 54.78 89 ARG A O 1
ATOM 784 N N . LEU A 1 90 ? 18.795 -4.516 -23.927 1.00 65.44 90 LEU A N 1
ATOM 785 C CA . LEU A 1 90 ? 19.226 -3.464 -24.857 1.00 65.44 90 LEU A CA 1
ATOM 786 C C . LEU A 1 90 ? 18.997 -3.890 -26.315 1.00 65.44 90 LEU A C 1
ATOM 788 O O . LEU A 1 90 ? 18.560 -3.084 -27.131 1.00 65.44 90 LEU A O 1
ATOM 792 N N . PHE A 1 91 ? 19.274 -5.155 -26.637 1.00 59.34 91 PHE A N 1
ATOM 793 C CA . PHE A 1 91 ? 19.030 -5.711 -27.970 1.00 59.34 91 PHE A CA 1
ATOM 794 C C . PHE A 1 91 ? 17.530 -5.916 -28.245 1.00 59.34 91 PHE A C 1
ATOM 796 O O . PHE A 1 91 ? 17.055 -5.585 -29.329 1.00 59.34 91 PHE A O 1
ATOM 803 N N . ALA A 1 92 ? 16.757 -6.364 -27.254 1.00 57.59 92 ALA A N 1
ATOM 804 C CA . ALA A 1 92 ? 15.309 -6.529 -27.354 1.00 57.59 92 ALA A CA 1
ATOM 805 C C . ALA A 1 92 ? 14.588 -5.191 -27.565 1.00 57.59 92 ALA A C 1
ATOM 807 O O . ALA A 1 92 ? 13.647 -5.133 -28.346 1.00 57.59 92 ALA A O 1
ATOM 808 N N . GLU A 1 93 ? 15.053 -4.095 -26.956 1.00 65.00 93 GLU A N 1
ATOM 809 C CA . GLU A 1 93 ? 14.512 -2.751 -27.211 1.00 65.00 93 GLU A CA 1
ATOM 810 C C . GLU A 1 93 ? 14.602 -2.350 -28.695 1.00 65.00 93 GLU A C 1
ATOM 812 O O . GLU A 1 93 ? 13.708 -1.668 -29.200 1.00 65.00 93 GLU A O 1
ATOM 817 N N . PHE A 1 94 ? 15.629 -2.810 -29.422 1.00 62.28 94 PHE A N 1
ATOM 818 C CA . PHE A 1 94 ? 15.717 -2.613 -30.873 1.00 62.28 94 PHE A CA 1
ATOM 819 C C . PHE A 1 94 ? 14.750 -3.523 -31.642 1.00 62.28 94 PHE A C 1
ATOM 821 O O . PHE A 1 94 ? 14.091 -3.062 -32.576 1.00 62.28 94 PHE A O 1
ATOM 828 N N . CYS A 1 95 ? 14.621 -4.785 -31.228 1.00 59.12 95 CYS A N 1
ATOM 829 C CA . CYS A 1 95 ? 13.745 -5.767 -31.873 1.00 59.12 95 CYS A CA 1
ATOM 830 C C . CYS A 1 95 ? 12.246 -5.551 -31.597 1.00 59.12 95 CYS A C 1
ATOM 832 O O . CYS A 1 95 ? 11.425 -6.011 -32.386 1.00 59.12 95 CYS A O 1
ATOM 834 N N . LEU A 1 96 ? 11.877 -4.857 -30.515 1.00 63.28 96 LEU A N 1
ATOM 835 C CA . LEU A 1 96 ? 10.486 -4.616 -30.096 1.00 63.28 96 LEU A CA 1
ATOM 836 C C . LEU A 1 96 ? 9.910 -3.285 -30.596 1.00 63.28 96 LEU A C 1
ATOM 838 O O . LEU A 1 96 ? 8.724 -3.011 -30.427 1.00 63.28 96 LEU A O 1
ATOM 842 N N . LYS A 1 97 ? 10.727 -2.438 -31.226 1.00 71.19 97 LYS A N 1
ATOM 843 C CA . LYS A 1 97 ? 10.254 -1.193 -31.836 1.00 71.19 97 LYS A CA 1
ATOM 844 C C . LYS A 1 97 ? 9.305 -1.516 -32.995 1.00 71.19 97 LYS A C 1
ATOM 846 O O . LYS A 1 97 ? 9.633 -2.374 -33.818 1.00 71.19 97 LYS A O 1
ATOM 851 N N . GLU A 1 98 ? 8.164 -0.827 -33.090 1.00 73.50 98 GLU A N 1
ATOM 852 C CA . GLU A 1 98 ? 7.241 -0.981 -34.229 1.00 73.50 98 GLU A CA 1
ATOM 853 C C . GLU A 1 98 ? 7.991 -0.795 -35.559 1.00 73.50 98 GLU A C 1
ATOM 855 O O . GLU A 1 98 ? 8.848 0.087 -35.680 1.00 73.50 98 GLU A O 1
ATOM 860 N N . PHE A 1 99 ? 7.691 -1.634 -36.553 1.00 70.94 99 PHE A N 1
ATOM 861 C CA . PHE A 1 99 ? 8.455 -1.729 -37.802 1.00 70.94 99 PHE A CA 1
ATOM 862 C C . PHE A 1 99 ? 8.533 -0.392 -38.563 1.00 70.94 99 PHE A C 1
ATOM 864 O O . PHE A 1 99 ? 9.608 0.037 -38.978 1.00 70.94 99 PHE A O 1
ATOM 871 N N . ASN A 1 100 ? 7.422 0.344 -38.630 1.00 73.94 100 ASN A N 1
ATOM 872 C CA . ASN A 1 100 ? 7.331 1.692 -39.211 1.00 73.94 100 ASN A CA 1
ATOM 873 C C . ASN A 1 100 ? 8.219 2.745 -38.506 1.00 73.94 100 ASN A C 1
ATOM 875 O O . ASN A 1 100 ? 8.557 3.774 -39.091 1.00 73.94 100 ASN A O 1
ATOM 879 N N . LYS A 1 101 ? 8.637 2.503 -37.259 1.00 77.94 101 LYS A N 1
ATOM 880 C CA . LYS A 1 101 ? 9.518 3.385 -36.478 1.00 77.94 101 LYS A CA 1
ATOM 881 C C . LYS A 1 101 ? 10.987 2.953 -36.546 1.00 77.94 101 LYS A C 1
ATOM 883 O O . LYS A 1 101 ? 11.847 3.667 -36.014 1.00 77.94 101 LYS A O 1
ATOM 888 N N . ARG A 1 102 ? 11.307 1.819 -37.182 1.00 83.56 102 ARG A N 1
ATOM 889 C CA . ARG A 1 102 ? 12.686 1.334 -37.339 1.00 83.56 102 ARG A CA 1
ATOM 890 C C . ARG A 1 102 ? 13.434 2.139 -38.400 1.00 83.56 102 ARG A C 1
ATOM 892 O O . ARG A 1 102 ? 12.908 2.499 -39.451 1.00 83.56 102 ARG A O 1
ATOM 899 N N . SER A 1 103 ? 14.683 2.456 -38.094 1.00 87.88 103 SER A N 1
ATOM 900 C CA . SER A 1 103 ? 15.678 2.960 -39.038 1.00 87.88 103 SER A CA 1
ATOM 901 C C . SER A 1 103 ? 16.187 1.827 -39.928 1.00 87.88 103 SER A C 1
ATOM 903 O O . SER A 1 103 ? 15.900 0.653 -39.685 1.00 87.88 103 SER A O 1
ATOM 905 N N . LEU A 1 104 ? 16.990 2.160 -40.939 1.00 89.25 104 LEU A N 1
ATOM 906 C CA . LEU A 1 104 ? 17.547 1.148 -41.830 1.00 89.25 104 LEU A CA 1
ATOM 907 C C . LEU A 1 104 ? 18.427 0.151 -41.074 1.00 89.25 104 LEU A C 1
ATOM 909 O O . LEU A 1 104 ? 18.302 -1.043 -41.282 1.00 89.25 104 LEU A O 1
ATOM 913 N N . LEU A 1 105 ? 19.287 0.633 -40.171 1.00 88.12 105 LEU A N 1
ATOM 914 C CA . LEU A 1 105 ? 20.197 -0.231 -39.413 1.00 88.12 105 LEU A CA 1
ATOM 915 C C . LEU A 1 105 ? 19.459 -1.129 -38.417 1.00 88.12 105 LEU A C 1
ATOM 917 O O . LEU A 1 105 ? 19.887 -2.258 -38.205 1.00 88.12 105 LEU A O 1
ATOM 921 N N . GLU A 1 106 ? 18.375 -0.632 -37.814 1.00 85.38 106 GLU A N 1
ATOM 922 C CA . GLU A 1 106 ? 17.508 -1.420 -36.927 1.00 85.38 106 GLU A CA 1
ATOM 923 C C . GLU A 1 106 ? 16.749 -2.491 -37.724 1.00 85.38 106 GLU A C 1
ATOM 925 O O . GLU A 1 106 ? 16.654 -3.629 -37.282 1.00 85.38 106 GLU A O 1
ATOM 930 N N . THR A 1 107 ? 16.258 -2.145 -38.918 1.00 88.56 107 THR A N 1
ATOM 931 C CA . THR A 1 107 ? 15.567 -3.083 -39.818 1.00 88.56 107 THR A CA 1
ATOM 932 C C . THR A 1 107 ? 16.530 -4.155 -40.316 1.00 88.56 107 THR A C 1
ATOM 934 O O . THR A 1 107 ? 16.269 -5.341 -40.148 1.00 88.56 107 THR A O 1
ATOM 937 N N . ALA A 1 108 ? 17.683 -3.745 -40.841 1.00 89.62 108 ALA A N 1
ATOM 938 C CA . ALA A 1 108 ? 18.703 -4.631 -41.383 1.00 89.62 108 ALA A CA 1
ATOM 939 C C . ALA A 1 108 ? 19.260 -5.587 -40.309 1.00 89.62 108 ALA A C 1
ATOM 941 O O . ALA A 1 108 ? 19.394 -6.775 -40.566 1.00 89.62 108 ALA A O 1
ATOM 942 N N . HIS A 1 109 ? 19.441 -5.132 -39.060 1.00 85.88 109 HIS A N 1
ATOM 943 C CA . HIS A 1 109 ? 19.896 -6.004 -37.966 1.00 85.88 109 HIS A CA 1
ATOM 944 C C . HIS A 1 109 ? 18.925 -7.166 -37.687 1.00 85.88 109 HIS A C 1
ATOM 946 O O . HIS A 1 109 ? 19.353 -8.234 -37.252 1.00 85.88 109 HIS A O 1
ATOM 952 N N . THR A 1 110 ? 17.625 -6.987 -37.938 1.00 83.88 110 THR A N 1
ATOM 953 C CA . THR A 1 110 ? 16.641 -8.071 -37.775 1.00 83.88 110 THR A CA 1
ATOM 954 C C . THR A 1 110 ? 16.601 -9.050 -38.945 1.00 83.88 110 THR A C 1
ATOM 956 O O . THR A 1 110 ? 15.868 -10.033 -38.876 1.00 83.88 110 THR A O 1
ATOM 959 N N . LEU A 1 111 ? 17.378 -8.798 -40.002 1.00 85.75 111 LEU A N 1
ATOM 960 C CA . LEU A 1 111 ? 17.455 -9.647 -41.180 1.00 85.75 111 LEU A CA 1
ATOM 961 C C . LEU A 1 111 ? 18.700 -10.544 -41.144 1.00 85.75 111 LEU A C 1
ATOM 963 O O . LEU A 1 111 ? 19.738 -10.165 -40.594 1.00 85.75 111 LEU A O 1
ATOM 967 N N . PRO A 1 112 ? 18.629 -11.720 -41.773 1.00 84.69 112 PRO A N 1
ATOM 968 C CA . PRO A 1 112 ? 19.769 -12.612 -41.953 1.00 84.69 112 PRO A CA 1
ATOM 969 C C . PRO A 1 112 ? 20.927 -11.927 -42.687 1.00 84.69 112 PRO A C 1
ATOM 971 O O . PRO A 1 112 ? 20.713 -11.065 -43.541 1.00 84.69 112 PRO A O 1
ATOM 974 N N . LEU A 1 113 ? 22.164 -12.250 -42.283 1.00 87.25 113 LEU A N 1
ATOM 975 C CA . LEU A 1 113 ? 23.390 -11.545 -42.704 1.00 87.25 113 LEU A CA 1
ATOM 976 C C . LEU A 1 113 ? 23.312 -10.023 -42.497 1.00 87.25 113 LEU A C 1
ATOM 978 O O . LEU A 1 113 ? 23.878 -9.232 -43.252 1.00 87.25 113 LEU A O 1
ATOM 982 N N . TYR A 1 114 ? 22.554 -9.620 -41.480 1.00 88.88 114 TYR A N 1
ATOM 983 C CA . TYR A 1 114 ? 22.212 -8.240 -41.182 1.00 88.88 114 TYR A CA 1
ATOM 984 C C . TYR A 1 114 ? 21.568 -7.480 -42.344 1.00 88.88 114 TYR A C 1
ATOM 986 O O . TYR A 1 114 ? 21.644 -6.259 -42.366 1.00 88.88 114 TYR A O 1
ATOM 994 N N . GLY A 1 115 ? 20.938 -8.166 -43.301 1.00 90.88 115 GLY A N 1
ATOM 995 C CA . GLY A 1 115 ? 20.296 -7.551 -44.460 1.00 90.88 115 GLY A CA 1
ATOM 996 C C . GLY A 1 115 ? 21.206 -7.365 -45.674 1.00 90.88 115 GLY A C 1
ATOM 997 O O . GLY A 1 115 ? 20.797 -6.693 -46.619 1.00 90.88 115 GLY A O 1
ATOM 998 N N . ALA A 1 116 ? 22.413 -7.942 -45.679 1.00 92.88 116 ALA A N 1
ATOM 999 C CA . ALA A 1 116 ? 23.229 -8.022 -46.888 1.00 92.88 116 ALA A CA 1
ATOM 1000 C C . ALA A 1 116 ? 22.490 -8.817 -47.987 1.00 92.88 116 ALA A C 1
ATOM 1002 O O . ALA A 1 116 ? 21.952 -9.901 -47.749 1.00 92.88 116 ALA A O 1
ATOM 1003 N N . GLY A 1 117 ? 22.440 -8.244 -49.188 1.00 93.38 117 GLY A N 1
ATOM 1004 C CA . GLY A 1 117 ? 21.678 -8.715 -50.344 1.00 93.38 117 GLY A CA 1
ATOM 1005 C C . GLY A 1 117 ? 20.227 -8.221 -50.411 1.00 93.38 117 GLY A C 1
ATOM 1006 O O . GLY A 1 117 ? 19.609 -8.330 -51.466 1.00 93.38 117 GLY A O 1
ATOM 1007 N N . CYS A 1 118 ? 19.667 -7.656 -49.337 1.00 94.50 118 CYS A N 1
ATOM 1008 C CA . CYS A 1 118 ? 18.273 -7.200 -49.334 1.00 94.50 118 CYS A CA 1
ATOM 1009 C C . CYS A 1 118 ? 18.106 -5.846 -50.046 1.00 94.50 118 CYS A C 1
ATOM 1011 O O . CYS A 1 118 ? 18.959 -4.958 -49.928 1.00 94.50 118 CYS A O 1
ATOM 1013 N N . LYS A 1 119 ? 16.970 -5.666 -50.736 1.00 94.75 119 LYS A N 1
ATOM 1014 C CA . LYS A 1 119 ? 16.503 -4.365 -51.249 1.00 94.75 119 LYS A CA 1
ATOM 1015 C C . LYS A 1 119 ? 15.807 -3.609 -50.118 1.00 94.75 119 LYS A C 1
ATOM 1017 O O . LYS A 1 119 ? 15.067 -4.214 -49.356 1.00 94.75 119 LYS A O 1
ATOM 1022 N N . PHE A 1 120 ? 16.000 -2.296 -50.026 1.00 93.94 120 PHE A N 1
ATOM 1023 C CA . PHE A 1 120 ? 15.398 -1.425 -49.012 1.00 93.94 120 PHE A CA 1
ATOM 1024 C C . PHE A 1 120 ? 14.789 -0.159 -49.634 1.00 93.94 120 PHE A C 1
ATOM 1026 O O . PHE A 1 120 ? 15.455 0.525 -50.413 1.00 93.94 120 PHE A O 1
ATOM 1033 N N . TRP A 1 121 ? 13.568 0.218 -49.244 1.00 92.88 121 TRP A N 1
ATOM 1034 C CA . TRP A 1 121 ? 12.888 1.449 -49.699 1.00 92.88 121 TRP A CA 1
ATOM 1035 C C . TRP A 1 121 ? 12.038 2.082 -48.583 1.00 92.88 121 TRP A C 1
ATOM 1037 O O . TRP A 1 121 ? 11.906 1.522 -47.497 1.00 92.88 121 TRP A O 1
ATOM 1047 N N . ARG A 1 122 ? 11.500 3.289 -48.816 1.00 86.25 122 ARG A N 1
ATOM 1048 C CA . ARG A 1 122 ? 10.860 4.127 -47.774 1.00 86.25 122 ARG A CA 1
ATOM 1049 C C . ARG A 1 122 ? 9.343 4.278 -47.852 1.00 86.25 122 ARG A C 1
ATOM 1051 O O . ARG A 1 122 ? 8.763 4.900 -46.967 1.00 86.25 122 ARG A O 1
ATOM 1058 N N . ALA A 1 123 ? 8.709 3.767 -48.896 1.00 81.12 123 ALA A N 1
ATOM 1059 C CA . ALA A 1 123 ? 7.275 3.939 -49.100 1.00 81.12 123 ALA A CA 1
ATOM 1060 C C . ALA A 1 123 ? 6.474 2.691 -48.683 1.00 81.12 123 ALA A C 1
ATOM 1062 O O . ALA A 1 123 ? 7.076 1.651 -48.398 1.00 81.12 123 ALA A O 1
ATOM 1063 N N . PRO A 1 124 ? 5.131 2.781 -48.606 1.00 75.50 124 PRO A N 1
ATOM 1064 C CA . PRO A 1 124 ? 4.265 1.647 -48.286 1.00 75.50 124 PRO A CA 1
ATOM 1065 C C . PRO A 1 124 ? 4.452 0.444 -49.218 1.00 75.50 124 PRO A C 1
ATOM 1067 O O . PRO A 1 124 ? 4.412 -0.697 -48.768 1.00 75.50 124 PRO A O 1
ATOM 1070 N N . ASP A 1 125 ? 4.733 0.696 -50.487 1.00 72.50 125 ASP A N 1
ATOM 1071 C CA . ASP A 1 125 ? 5.008 -0.317 -51.497 1.00 72.50 125 ASP A CA 1
ATOM 1072 C C . ASP A 1 125 ? 6.131 0.166 -52.433 1.00 72.50 125 ASP A C 1
ATOM 1074 O O . ASP A 1 125 ? 6.544 1.329 -52.387 1.00 72.50 125 ASP A O 1
ATOM 1078 N N . GLU A 1 126 ? 6.699 -0.751 -53.215 1.00 60.97 126 GLU A N 1
ATOM 1079 C CA . GLU A 1 126 ? 7.808 -0.462 -54.135 1.00 60.97 126 GLU A CA 1
ATOM 1080 C C . GLU A 1 126 ? 7.387 0.495 -55.267 1.00 60.97 126 GLU A C 1
ATOM 1082 O O . GLU A 1 126 ? 8.156 1.378 -55.666 1.00 60.97 126 GLU A O 1
ATOM 1087 N N . ASN A 1 127 ? 6.134 0.374 -55.713 1.00 70.19 127 ASN A N 1
ATOM 1088 C CA . ASN A 1 127 ? 5.546 1.118 -56.828 1.00 70.19 127 ASN A CA 1
ATOM 1089 C C . ASN A 1 127 ? 5.014 2.501 -56.429 1.00 70.19 127 ASN A C 1
ATOM 1091 O O . ASN A 1 127 ? 4.497 3.238 -57.273 1.00 70.19 127 ASN A O 1
ATOM 1095 N N . HIS A 1 128 ? 5.139 2.873 -55.156 1.00 79.38 128 HIS A N 1
ATOM 1096 C CA . HIS A 1 128 ? 4.541 4.085 -54.638 1.00 79.38 128 HIS A CA 1
ATOM 1097 C C . HIS A 1 128 ? 5.168 5.306 -55.330 1.00 79.38 128 HIS A C 1
ATOM 1099 O O . HIS A 1 128 ? 6.399 5.417 -55.367 1.00 79.38 128 HIS A O 1
ATOM 1105 N N . PRO A 1 129 ? 4.377 6.281 -55.818 1.00 75.94 129 PRO A N 1
ATOM 1106 C CA . PRO A 1 129 ? 4.893 7.429 -56.574 1.00 75.94 129 PRO A CA 1
ATOM 1107 C C . PRO A 1 129 ? 6.003 8.207 -55.847 1.00 75.94 129 PRO A C 1
ATOM 1109 O O . PRO A 1 129 ? 6.881 8.804 -56.472 1.00 75.94 129 PRO A O 1
ATOM 1112 N N . GLU A 1 130 ? 5.992 8.180 -54.511 1.00 75.12 130 GLU A N 1
ATOM 1113 C CA . GLU A 1 130 ? 6.998 8.837 -53.672 1.00 75.12 130 GLU A CA 1
ATOM 1114 C C . GLU A 1 130 ? 8.368 8.146 -53.660 1.00 75.12 130 GLU A C 1
ATOM 1116 O O . GLU A 1 130 ? 9.364 8.824 -53.395 1.00 75.12 130 GLU A O 1
ATOM 1121 N N . THR A 1 131 ? 8.469 6.843 -53.969 1.00 77.56 131 THR A N 1
ATOM 1122 C CA . THR A 1 131 ? 9.787 6.199 -54.121 1.00 77.56 131 THR A CA 1
ATOM 1123 C C . THR A 1 131 ? 10.495 6.722 -55.357 1.00 77.56 131 THR A C 1
ATOM 1125 O O . THR A 1 131 ? 11.722 6.737 -55.382 1.00 77.56 131 THR A O 1
ATOM 1128 N N . LYS A 1 132 ? 9.751 7.153 -56.389 1.00 83.00 132 LYS A N 1
ATOM 1129 C CA . LYS A 1 132 ? 10.298 7.462 -57.720 1.00 83.00 132 LYS A CA 1
ATOM 1130 C C . LYS A 1 132 ? 11.191 6.320 -58.232 1.00 83.00 132 LYS A C 1
ATOM 1132 O O . LYS A 1 132 ? 12.255 6.572 -58.796 1.00 83.00 132 LYS A O 1
ATOM 1137 N N . GLY A 1 133 ? 10.817 5.071 -57.929 1.00 85.69 133 GLY A N 1
ATOM 1138 C CA . GLY A 1 133 ? 11.606 3.877 -58.237 1.00 85.69 133 GLY A CA 1
ATOM 1139 C C . GLY A 1 133 ? 12.960 3.802 -57.517 1.00 85.69 133 GLY A C 1
ATOM 1140 O O . GLY A 1 133 ? 13.865 3.135 -58.016 1.00 85.69 133 GLY A O 1
ATOM 1141 N N . GLN A 1 134 ? 13.150 4.523 -56.404 1.00 91.62 134 GLN A N 1
ATOM 1142 C CA . GLN A 1 134 ? 14.382 4.495 -55.612 1.00 91.62 134 GLN A CA 1
ATOM 1143 C C . GLN A 1 134 ? 14.349 3.397 -54.557 1.00 91.62 134 GLN A C 1
ATOM 1145 O O . GLN A 1 134 ? 13.535 3.431 -53.633 1.00 91.62 134 GLN A O 1
ATOM 1150 N N . TYR A 1 135 ? 15.328 2.502 -54.628 1.00 94.06 135 TYR A N 1
ATOM 1151 C CA . TYR A 1 135 ? 15.618 1.528 -53.581 1.00 94.06 135 TYR A CA 1
ATOM 1152 C C . TYR A 1 135 ? 17.130 1.382 -53.390 1.00 94.06 135 TYR A C 1
ATOM 1154 O O . TYR A 1 135 ? 17.941 1.881 -54.173 1.00 94.06 135 TYR A O 1
ATOM 1162 N N . PHE A 1 136 ? 17.525 0.746 -52.295 1.00 95.31 136 PHE A N 1
ATOM 1163 C CA . PHE A 1 136 ? 18.915 0.527 -51.922 1.00 95.31 136 PHE A CA 1
ATOM 1164 C C . PHE A 1 136 ? 19.153 -0.958 -51.679 1.00 95.31 136 PHE A C 1
ATOM 1166 O O . PHE A 1 136 ? 18.502 -1.535 -50.818 1.00 95.31 136 PHE A O 1
ATOM 1173 N N . VAL A 1 137 ? 20.083 -1.566 -52.407 1.00 96.12 137 VAL A N 1
ATOM 1174 C CA . VAL A 1 137 ? 20.519 -2.949 -52.177 1.00 96.12 137 VAL A CA 1
ATOM 1175 C C . VAL A 1 137 ? 21.756 -2.910 -51.300 1.00 96.12 137 VAL A C 1
ATOM 1177 O O . VAL A 1 137 ? 22.731 -2.260 -51.667 1.00 96.12 137 VAL A O 1
ATOM 1180 N N . ALA A 1 138 ? 21.719 -3.542 -50.129 1.00 95.88 138 ALA A N 1
ATOM 1181 C CA . ALA A 1 138 ? 22.879 -3.571 -49.243 1.00 95.88 138 ALA A CA 1
ATOM 1182 C C . ALA A 1 138 ? 23.883 -4.636 -49.700 1.00 95.88 138 ALA A C 1
ATOM 1184 O O . ALA A 1 138 ? 23.532 -5.804 -49.788 1.00 95.88 138 ALA A O 1
ATOM 1185 N N . ASP A 1 139 ? 25.137 -4.252 -49.923 1.00 94.62 139 ASP A N 1
ATOM 1186 C CA . ASP A 1 139 ? 26.211 -5.179 -50.303 1.00 94.62 139 ASP A CA 1
ATOM 1187 C C . ASP A 1 139 ? 26.921 -5.713 -49.046 1.00 94.62 139 ASP A C 1
ATOM 1189 O O . ASP A 1 139 ? 27.214 -6.899 -48.934 1.00 94.62 139 ASP A O 1
ATOM 1193 N N . GLN A 1 140 ? 27.171 -4.834 -48.067 1.00 92.62 140 GLN A N 1
ATOM 1194 C CA . GLN A 1 140 ? 27.867 -5.166 -46.822 1.00 92.62 140 GLN A CA 1
ATOM 1195 C C . GLN A 1 140 ? 27.396 -4.279 -45.669 1.00 92.62 140 GLN A C 1
ATOM 1197 O O . GLN A 1 140 ? 27.149 -3.079 -45.842 1.00 92.62 140 GLN A O 1
ATOM 1202 N N . ILE A 1 141 ? 27.315 -4.859 -44.468 1.00 89.06 141 ILE A N 1
ATOM 1203 C CA . ILE A 1 141 ? 26.974 -4.137 -43.241 1.00 89.06 141 ILE A CA 1
ATOM 1204 C C . ILE A 1 141 ? 27.927 -4.550 -42.116 1.00 89.06 141 ILE A C 1
ATOM 1206 O O . ILE A 1 141 ? 27.993 -5.717 -41.746 1.00 89.06 141 ILE A O 1
ATOM 1210 N N . GLU A 1 142 ? 28.657 -3.584 -41.557 1.00 84.06 142 GLU A N 1
ATOM 1211 C CA . GLU A 1 142 ? 29.560 -3.771 -40.415 1.00 84.06 142 GLU A CA 1
ATOM 1212 C C . GLU A 1 142 ? 28.977 -3.070 -39.179 1.00 84.06 142 GLU A C 1
ATOM 1214 O O . GLU A 1 142 ? 28.774 -1.850 -39.182 1.00 84.06 142 GLU A O 1
ATOM 1219 N N . TYR A 1 143 ? 28.725 -3.818 -38.101 1.00 78.31 143 TYR A N 1
ATOM 1220 C CA . TYR A 1 143 ? 28.315 -3.253 -36.813 1.00 78.31 143 TYR A CA 1
ATOM 1221 C C . TYR A 1 143 ? 29.510 -3.156 -35.868 1.00 78.31 143 TYR A C 1
ATOM 1223 O O . TYR A 1 143 ? 30.170 -4.144 -35.563 1.00 78.31 143 TYR A O 1
ATOM 1231 N N . ARG A 1 144 ? 29.747 -1.960 -35.327 1.00 72.12 144 ARG A N 1
ATOM 1232 C CA . ARG A 1 144 ? 30.673 -1.735 -34.214 1.00 72.12 144 ARG A CA 1
ATOM 1233 C C . ARG A 1 144 ? 29.877 -1.554 -32.935 1.00 72.12 144 ARG A C 1
ATOM 1235 O O . ARG A 1 144 ? 28.980 -0.718 -32.884 1.00 72.12 144 ARG A O 1
ATOM 1242 N N . LEU A 1 145 ? 30.223 -2.317 -31.901 1.00 57.16 145 LEU A N 1
ATOM 1243 C CA . LEU A 1 145 ? 29.532 -2.314 -30.605 1.00 57.16 145 LEU A CA 1
ATOM 1244 C C . LEU A 1 145 ? 29.784 -1.035 -29.787 1.00 57.16 145 LEU A C 1
ATOM 1246 O O . LEU A 1 145 ? 28.926 -0.629 -29.003 1.00 57.16 145 LEU A O 1
ATOM 1250 N N . ARG A 1 146 ? 30.939 -0.372 -29.958 1.00 50.47 146 ARG A N 1
ATOM 1251 C CA . ARG A 1 146 ? 31.289 0.856 -29.220 1.00 50.47 146 ARG A CA 1
ATOM 1252 C C . ARG A 1 146 ? 32.038 1.877 -30.083 1.00 50.47 146 ARG A C 1
ATOM 1254 O O . ARG A 1 146 ? 33.173 1.620 -30.476 1.00 50.47 146 ARG A O 1
ATOM 1261 N N . PRO A 1 147 ? 31.454 3.067 -30.317 1.00 56.50 147 PRO A N 1
ATOM 1262 C CA . PRO A 1 147 ? 30.028 3.379 -30.140 1.00 56.50 147 PRO A CA 1
ATOM 1263 C C . PRO A 1 147 ? 29.162 2.488 -31.046 1.00 56.50 147 PRO A C 1
ATOM 1265 O O . PRO A 1 147 ? 29.641 2.131 -32.119 1.00 56.50 147 PRO A O 1
ATOM 1268 N N . ILE A 1 148 ? 27.910 2.182 -30.656 1.00 61.91 148 ILE A N 1
ATOM 1269 C CA . ILE A 1 148 ? 26.980 1.433 -31.528 1.00 61.91 148 ILE A CA 1
ATOM 1270 C C . ILE A 1 148 ? 26.861 2.182 -32.860 1.00 61.91 148 ILE A C 1
ATOM 1272 O O . ILE A 1 148 ? 26.298 3.280 -32.914 1.00 61.91 148 ILE A O 1
ATOM 1276 N N . ARG A 1 149 ? 27.441 1.612 -33.918 1.00 72.38 149 ARG A N 1
ATOM 1277 C CA . ARG A 1 149 ? 27.510 2.203 -35.256 1.00 72.38 149 ARG A CA 1
ATOM 1278 C C . ARG A 1 149 ? 27.406 1.096 -36.294 1.00 72.38 149 ARG A C 1
ATOM 1280 O O . ARG A 1 149 ? 28.225 0.191 -36.282 1.00 72.38 149 ARG A O 1
ATOM 1287 N N . GLY A 1 150 ? 26.443 1.212 -37.205 1.00 80.12 150 GLY A N 1
ATOM 1288 C CA . GLY A 1 150 ? 26.393 0.403 -38.421 1.00 80.12 150 GLY A CA 1
ATOM 1289 C C . GLY A 1 150 ? 26.959 1.183 -39.607 1.00 80.12 150 GLY A C 1
ATOM 1290 O O . GLY A 1 150 ? 26.472 2.281 -39.922 1.00 80.12 150 GLY A O 1
ATOM 1291 N N . ASP A 1 151 ? 27.993 0.651 -40.255 1.00 85.19 151 ASP A N 1
ATOM 1292 C CA . ASP A 1 151 ? 28.404 1.101 -41.582 1.00 85.19 151 ASP A CA 1
ATOM 1293 C C . ASP A 1 151 ? 27.808 0.162 -42.630 1.00 85.19 151 ASP A C 1
ATOM 1295 O O . ASP A 1 151 ? 28.169 -1.003 -42.715 1.00 85.19 151 ASP A O 1
ATOM 1299 N N . ILE A 1 152 ? 26.836 0.678 -43.378 1.00 91.50 152 ILE A N 1
ATOM 1300 C CA . ILE A 1 152 ? 26.109 -0.040 -44.424 1.00 91.50 152 ILE A CA 1
ATOM 1301 C C . ILE A 1 152 ? 26.535 0.542 -45.764 1.00 91.50 152 ILE A C 1
ATOM 1303 O O . ILE A 1 152 ? 26.462 1.763 -45.965 1.00 91.50 152 ILE A O 1
ATOM 1307 N N . ARG A 1 153 ? 26.994 -0.333 -46.653 1.00 95.06 153 ARG A N 1
ATOM 1308 C CA . ARG A 1 153 ? 27.425 -0.034 -48.016 1.00 95.06 153 ARG A CA 1
ATOM 1309 C C . ARG A 1 153 ? 26.604 -0.861 -48.984 1.00 95.06 153 ARG A C 1
ATOM 1311 O O . ARG A 1 153 ? 26.208 -1.977 -48.668 1.00 95.06 153 ARG A O 1
ATOM 1318 N N . GLY A 1 154 ? 26.304 -0.274 -50.128 1.00 95.75 154 GLY A N 1
ATOM 1319 C CA . GLY A 1 154 ? 25.384 -0.871 -51.073 1.00 95.75 154 GLY A CA 1
ATOM 1320 C C . GLY A 1 154 ? 25.253 -0.070 -52.351 1.00 95.75 154 GLY A C 1
ATOM 1321 O O . GLY A 1 154 ? 25.907 0.967 -52.538 1.00 95.75 154 GLY A O 1
ATOM 1322 N N . THR A 1 155 ? 24.343 -0.529 -53.194 1.00 96.56 155 THR A N 1
ATOM 1323 C CA . THR A 1 155 ? 24.021 0.086 -54.472 1.00 96.56 155 THR A CA 1
ATOM 1324 C C . THR A 1 155 ? 22.638 0.726 -54.417 1.00 96.56 155 THR A C 1
ATOM 1326 O O . THR A 1 155 ? 21.635 0.076 -54.136 1.00 96.56 155 THR A O 1
ATOM 1329 N N . GLN A 1 156 ? 22.569 2.031 -54.671 1.00 95.44 156 GLN A N 1
ATOM 1330 C CA . GLN A 1 156 ? 21.309 2.747 -54.845 1.00 95.44 156 GLN A CA 1
ATOM 1331 C C . GLN A 1 156 ? 20.828 2.575 -56.284 1.00 95.44 156 GLN A C 1
ATOM 1333 O O . GLN A 1 156 ? 21.564 2.895 -57.218 1.00 95.44 156 GLN A O 1
ATOM 1338 N N . TYR A 1 157 ? 19.587 2.134 -56.447 1.00 94.62 157 TYR A N 1
ATOM 1339 C CA . TYR A 1 157 ? 18.906 1.986 -57.726 1.00 94.62 157 TYR A CA 1
ATOM 1340 C C . TYR A 1 157 ? 17.881 3.105 -57.921 1.00 94.62 157 TYR A C 1
ATOM 1342 O O . TYR A 1 157 ? 17.342 3.651 -56.956 1.00 94.62 157 TYR A O 1
ATOM 1350 N N . LEU A 1 158 ? 17.639 3.460 -59.179 1.00 92.44 158 LEU A N 1
ATOM 1351 C CA . LEU A 1 158 ? 16.618 4.407 -59.611 1.00 92.44 158 LEU A CA 1
ATOM 1352 C C . LEU A 1 158 ? 15.944 3.830 -60.862 1.00 92.44 158 LEU A C 1
ATOM 1354 O O . LEU A 1 158 ? 16.606 3.646 -61.883 1.00 92.44 158 LEU A O 1
ATOM 1358 N N . TYR A 1 159 ? 14.648 3.523 -60.772 1.00 90.94 159 TYR A N 1
ATOM 1359 C CA . TYR A 1 159 ? 13.868 2.868 -61.835 1.00 90.94 159 TYR A CA 1
ATOM 1360 C C . TYR A 1 159 ? 14.517 1.565 -62.335 1.00 90.94 159 TYR A C 1
ATOM 1362 O O . TYR A 1 159 ? 14.722 1.371 -63.533 1.00 90.94 159 TYR A O 1
ATOM 1370 N N . GLY A 1 160 ? 14.930 0.704 -61.400 1.00 89.31 160 GLY A N 1
ATOM 1371 C CA . GLY A 1 160 ? 15.556 -0.590 -61.703 1.00 89.31 160 GLY A CA 1
ATOM 1372 C C . GLY A 1 160 ? 16.997 -0.515 -62.224 1.00 89.31 160 GLY A C 1
ATOM 1373 O O . GLY A 1 160 ? 17.631 -1.548 -62.413 1.00 89.31 160 GLY A O 1
ATOM 1374 N N . ARG A 1 161 ? 17.561 0.685 -62.432 1.00 91.69 161 ARG A N 1
ATOM 1375 C CA . ARG A 1 161 ? 18.950 0.863 -62.885 1.00 91.69 161 ARG A CA 1
ATOM 1376 C C . ARG A 1 161 ? 19.861 1.272 -61.724 1.00 91.69 161 ARG A C 1
ATOM 1378 O O . ARG A 1 161 ? 19.476 2.155 -60.952 1.00 91.69 161 ARG A O 1
ATOM 1385 N N . PRO A 1 162 ? 21.066 0.688 -61.584 1.00 95.38 162 PRO A N 1
ATOM 1386 C CA . PRO A 1 162 ? 22.002 1.076 -60.535 1.00 95.38 162 PRO A CA 1
ATOM 1387 C C . PRO A 1 162 ? 22.487 2.508 -60.788 1.00 95.38 162 PRO A C 1
ATOM 1389 O O . PRO A 1 162 ? 23.107 2.804 -61.805 1.00 95.38 162 PRO A O 1
ATOM 1392 N N . ALA A 1 163 ? 22.189 3.415 -59.861 1.00 93.25 163 ALA A N 1
ATOM 1393 C CA . ALA A 1 163 ? 22.572 4.819 -59.951 1.00 93.25 163 ALA A CA 1
ATOM 1394 C C . ALA A 1 163 ? 23.945 5.078 -59.313 1.00 93.25 163 ALA A C 1
ATOM 1396 O O . ALA A 1 163 ? 24.735 5.858 -59.843 1.00 93.25 163 ALA A O 1
ATOM 1397 N N . ARG A 1 164 ? 24.223 4.468 -58.149 1.00 94.38 164 ARG A N 1
ATOM 1398 C CA . ARG A 1 164 ? 25.485 4.629 -57.397 1.00 94.38 164 ARG A CA 1
ATOM 1399 C C . ARG A 1 164 ? 25.799 3.378 -56.576 1.00 94.38 164 ARG A C 1
ATOM 1401 O O . ARG A 1 164 ? 24.960 2.984 -55.775 1.00 94.38 164 ARG A O 1
ATOM 1408 N N . ALA A 1 165 ? 27.002 2.822 -56.713 1.00 95.19 165 ALA A N 1
ATOM 1409 C CA . ALA A 1 165 ? 27.477 1.650 -55.963 1.00 95.19 165 ALA A CA 1
ATOM 1410 C C . ALA A 1 165 ? 28.452 2.027 -54.829 1.00 95.19 165 ALA A C 1
ATOM 1412 O O . ALA A 1 165 ? 29.066 3.097 -54.863 1.00 95.19 165 ALA A O 1
ATOM 1413 N N . GLY A 1 166 ? 28.590 1.164 -53.814 1.00 93.31 166 GLY A N 1
ATOM 1414 C CA . GLY A 1 166 ? 29.526 1.348 -52.691 1.00 93.31 166 GLY A CA 1
ATOM 1415 C C . GLY A 1 166 ? 29.208 2.535 -51.766 1.00 93.31 166 GLY A C 1
ATOM 1416 O O . GLY A 1 166 ? 30.069 3.010 -51.010 1.00 93.31 166 GLY A O 1
ATOM 1417 N N . ILE A 1 167 ? 27.978 3.051 -51.808 1.00 94.38 167 ILE A N 1
ATOM 1418 C CA . ILE A 1 167 ? 27.574 4.231 -51.037 1.00 94.38 167 ILE A CA 1
ATOM 1419 C C . ILE A 1 167 ? 26.785 3.855 -49.787 1.00 94.38 167 ILE A C 1
ATOM 1421 O O . ILE A 1 167 ? 26.178 2.792 -49.698 1.00 94.38 167 ILE A O 1
ATOM 1425 N N . ALA A 1 168 ? 26.783 4.761 -48.809 1.00 89.62 168 ALA A N 1
ATOM 1426 C CA . ALA A 1 168 ? 25.836 4.685 -47.710 1.00 89.62 168 ALA A CA 1
ATOM 1427 C C . ALA A 1 168 ? 24.471 5.250 -48.161 1.00 89.62 168 ALA A C 1
ATOM 1429 O O . ALA A 1 168 ? 24.432 6.295 -48.819 1.00 89.62 168 ALA A O 1
ATOM 1430 N N . PRO A 1 169 ? 23.357 4.625 -47.762 1.00 88.88 169 PRO A N 1
ATOM 1431 C CA . PRO A 1 169 ? 22.017 5.058 -48.126 1.00 88.88 169 PRO A CA 1
ATOM 1432 C C . PRO A 1 169 ? 21.678 6.412 -47.503 1.00 88.88 169 PRO A C 1
ATOM 1434 O O . PRO A 1 169 ? 22.013 6.713 -46.348 1.00 88.88 169 PRO A O 1
ATOM 1437 N N . ILE A 1 170 ? 20.972 7.239 -48.274 1.00 83.06 170 ILE A N 1
ATOM 1438 C CA . ILE A 1 170 ? 20.556 8.569 -47.834 1.00 83.06 170 ILE A CA 1
ATOM 1439 C C . ILE A 1 170 ? 19.539 8.436 -46.694 1.00 83.06 170 ILE A C 1
ATOM 1441 O O . ILE A 1 170 ? 18.595 7.643 -46.726 1.00 83.06 170 ILE A O 1
ATOM 1445 N N . ALA A 1 171 ? 19.751 9.244 -45.654 1.00 81.44 171 ALA A N 1
ATOM 1446 C CA . ALA A 1 171 ? 18.885 9.336 -44.487 1.00 81.44 171 ALA A CA 1
ATOM 1447 C C . ALA A 1 171 ? 18.726 8.029 -43.680 1.00 81.44 171 ALA A C 1
ATOM 1449 O O . ALA A 1 171 ? 17.747 7.896 -42.957 1.00 81.44 171 ALA A O 1
ATOM 1450 N N . LYS A 1 172 ? 19.669 7.076 -43.735 1.00 78.31 172 LYS A N 1
ATOM 1451 C CA . LYS A 1 172 ? 19.618 5.781 -43.012 1.00 78.31 172 LYS A CA 1
ATOM 1452 C C . LYS A 1 172 ? 19.199 5.819 -41.526 1.00 78.31 172 LYS A C 1
ATOM 1454 O O . LYS A 1 172 ? 18.755 4.808 -40.996 1.00 78.31 172 LYS A O 1
ATOM 1459 N N . SER A 1 173 ? 19.314 6.978 -40.873 1.00 72.81 173 SER A N 1
ATOM 1460 C CA . SER A 1 173 ? 18.891 7.284 -39.498 1.00 72.81 173 SER A CA 1
ATOM 1461 C C . SER A 1 173 ? 17.415 7.701 -39.327 1.00 72.81 173 SER A C 1
ATOM 1463 O O . SER A 1 173 ? 16.960 7.822 -38.194 1.00 72.81 173 SER A O 1
ATOM 1465 N N . LEU A 1 174 ? 16.673 7.942 -40.412 1.00 71.44 174 LEU A N 1
ATOM 1466 C CA . LEU A 1 174 ? 15.258 8.338 -40.423 1.00 71.44 174 LEU A CA 1
ATOM 1467 C C . LEU A 1 174 ? 14.368 7.138 -40.775 1.00 71.44 174 LEU A C 1
ATOM 1469 O O . LEU A 1 174 ? 14.722 6.379 -41.683 1.00 71.44 174 LEU A O 1
ATOM 1473 N N . GLY A 1 175 ? 13.250 7.006 -40.050 1.00 68.81 175 GLY A N 1
ATOM 1474 C CA . GLY A 1 175 ? 12.379 5.824 -39.979 1.00 68.81 175 GLY A CA 1
ATOM 1475 C C . GLY A 1 175 ? 11.646 5.399 -41.260 1.00 68.81 175 GLY A C 1
ATOM 1476 O O . GLY A 1 175 ? 11.795 6.026 -42.310 1.00 68.81 175 GLY A O 1
ATOM 1477 N N . SER A 1 176 ? 10.874 4.316 -41.087 1.00 79.31 176 SER A N 1
ATOM 1478 C CA . SER A 1 176 ? 10.096 3.503 -42.035 1.00 79.31 176 SER A CA 1
ATOM 1479 C C . SER A 1 176 ? 10.877 3.017 -43.254 1.00 79.31 176 SER A C 1
ATOM 1481 O O . SER A 1 176 ? 10.776 3.580 -44.341 1.00 79.31 176 SER A O 1
ATOM 1483 N N . TRP A 1 177 ? 11.645 1.944 -43.063 1.00 89.75 177 TRP A N 1
ATOM 1484 C CA . TRP A 1 177 ? 12.255 1.195 -44.158 1.00 89.75 177 TRP A CA 1
ATOM 1485 C C . TRP A 1 177 ? 11.543 -0.140 -44.335 1.00 89.75 177 TRP A C 1
ATOM 1487 O O . TRP A 1 177 ? 11.400 -0.898 -43.379 1.00 89.75 177 TRP A O 1
ATOM 1497 N N . ARG A 1 178 ? 11.113 -0.423 -45.560 1.00 89.06 178 ARG A N 1
ATOM 1498 C CA . ARG A 1 178 ? 10.671 -1.753 -45.985 1.00 89.06 178 ARG A CA 1
ATOM 1499 C C . ARG A 1 178 ? 11.827 -2.475 -46.656 1.00 89.06 178 ARG A C 1
ATOM 1501 O O . ARG A 1 178 ? 12.803 -1.826 -47.046 1.00 89.06 178 ARG A O 1
ATOM 1508 N N . PHE A 1 179 ? 11.731 -3.795 -46.747 1.00 92.75 179 PHE A N 1
ATOM 1509 C CA . PHE A 1 179 ? 12.741 -4.603 -47.408 1.00 92.75 179 PHE A CA 1
ATOM 1510 C C . PHE A 1 179 ? 12.122 -5.714 -48.251 1.00 92.75 179 PHE A C 1
ATOM 1512 O O . PHE A 1 179 ? 11.012 -6.164 -47.977 1.00 92.75 179 PHE A O 1
ATOM 1519 N N . GLU A 1 180 ? 12.881 -6.161 -49.242 1.00 92.19 180 GLU A N 1
ATOM 1520 C CA . GLU A 1 180 ? 12.638 -7.377 -50.013 1.00 92.19 180 GLU A CA 1
ATOM 1521 C C . GLU A 1 180 ? 13.908 -8.225 -49.934 1.00 92.19 180 GLU A C 1
ATOM 1523 O O . GLU A 1 180 ? 15.031 -7.702 -49.946 1.00 92.19 180 GLU A O 1
ATOM 1528 N N . THR A 1 181 ? 13.736 -9.534 -49.801 1.00 92.31 181 THR A N 1
ATOM 1529 C CA . THR A 1 181 ? 14.846 -10.486 -49.798 1.00 92.31 181 THR A CA 1
ATOM 1530 C C . THR A 1 181 ? 15.470 -10.566 -51.195 1.00 92.31 181 THR A C 1
ATOM 1532 O O . THR A 1 181 ? 14.775 -10.321 -52.180 1.00 92.31 181 THR A O 1
ATOM 1535 N N . PRO A 1 182 ? 16.764 -10.903 -51.326 1.00 91.06 182 PRO A N 1
ATOM 1536 C CA . PRO A 1 182 ? 17.368 -11.106 -52.641 1.00 91.06 182 PRO A CA 1
ATOM 1537 C C . PRO A 1 182 ? 16.581 -12.155 -53.444 1.00 91.06 182 PRO A C 1
ATOM 1539 O O . PRO A 1 182 ? 16.139 -13.147 -52.873 1.00 91.06 182 PRO A O 1
ATOM 1542 N N . GLU A 1 183 ? 16.444 -11.961 -54.760 1.00 83.81 183 GLU A N 1
ATOM 1543 C CA . GLU A 1 183 ? 15.662 -12.839 -55.661 1.00 83.81 183 GLU A CA 1
ATOM 1544 C C . GLU A 1 183 ? 16.118 -14.310 -55.621 1.00 83.81 183 GLU A C 1
ATOM 1546 O O . GLU A 1 183 ? 15.315 -15.217 -55.803 1.00 83.81 183 GLU A O 1
ATOM 1551 N N . ASN A 1 184 ? 17.391 -14.549 -55.288 1.00 85.06 184 ASN A N 1
ATOM 1552 C CA . ASN A 1 184 ? 17.977 -15.885 -55.126 1.00 85.06 184 ASN A CA 1
ATOM 1553 C C . ASN A 1 184 ? 18.134 -16.310 -53.649 1.00 85.06 184 ASN A C 1
ATOM 1555 O O . ASN A 1 184 ? 18.823 -17.284 -53.345 1.00 85.06 184 ASN A O 1
ATOM 1559 N N . GLY A 1 185 ? 17.568 -15.554 -52.707 1.00 81.31 185 GLY A N 1
ATOM 1560 C CA . GLY A 1 185 ? 17.648 -15.836 -51.278 1.00 81.31 185 GLY A CA 1
ATOM 1561 C C . GLY A 1 185 ? 16.759 -17.015 -50.894 1.00 81.31 185 GLY A C 1
ATOM 1562 O O . GLY A 1 185 ? 15.552 -16.986 -51.112 1.00 81.31 185 GLY A O 1
ATOM 1563 N N . HIS A 1 186 ? 17.335 -18.049 -50.278 1.00 74.44 186 HIS A N 1
ATOM 1564 C CA . HIS A 1 186 ? 16.557 -19.198 -49.818 1.00 74.44 186 HIS A CA 1
ATOM 1565 C C . HIS A 1 186 ? 15.511 -18.757 -48.763 1.00 74.44 186 HIS A C 1
ATOM 1567 O O . HIS A 1 186 ? 15.901 -18.138 -47.765 1.00 74.44 186 HIS A O 1
ATOM 1573 N N . PRO A 1 187 ? 14.213 -19.108 -48.898 1.00 70.00 187 PRO A N 1
ATOM 1574 C CA . PRO A 1 187 ? 13.146 -18.628 -48.008 1.00 70.00 187 PRO A CA 1
ATOM 1575 C C . PRO A 1 187 ? 13.364 -18.942 -46.522 1.00 70.00 187 PRO A C 1
ATOM 1577 O O . PRO A 1 187 ? 12.959 -18.174 -45.654 1.00 70.00 187 PRO A O 1
ATOM 1580 N N . LEU A 1 188 ? 14.035 -20.058 -46.215 1.00 66.81 188 LEU A N 1
ATOM 1581 C CA . LEU A 1 188 ? 14.400 -20.420 -44.836 1.00 66.81 188 LEU A CA 1
ATOM 1582 C C . LEU A 1 188 ? 15.548 -19.576 -44.269 1.00 66.81 188 LEU A C 1
ATOM 1584 O O . LEU A 1 188 ? 15.608 -19.379 -43.061 1.00 66.81 188 LEU A O 1
ATOM 1588 N N . VAL A 1 189 ? 16.448 -19.085 -45.126 1.00 70.00 189 VAL A N 1
ATOM 1589 C CA . VAL A 1 189 ? 17.610 -18.294 -44.704 1.00 70.00 189 VAL A CA 1
ATOM 1590 C C . VAL A 1 189 ? 17.220 -16.848 -44.485 1.00 70.00 189 VAL A C 1
ATOM 1592 O O . VAL A 1 189 ? 17.803 -16.248 -43.603 1.00 70.00 189 VAL A O 1
ATOM 1595 N N . TYR A 1 190 ? 16.248 -16.312 -45.233 1.00 67.00 190 TYR A N 1
ATOM 1596 C CA . TYR A 1 190 ? 15.816 -14.908 -45.182 1.00 67.00 190 TYR A CA 1
ATOM 1597 C C . TYR A 1 190 ? 14.432 -14.687 -44.537 1.00 67.00 190 TYR A C 1
ATOM 1599 O O . TYR A 1 190 ? 13.839 -13.615 -44.675 1.00 67.00 190 TYR A O 1
ATOM 1607 N N . ARG A 1 191 ? 13.911 -15.678 -43.803 1.00 59.09 191 ARG A N 1
ATOM 1608 C CA . ARG A 1 191 ? 12.639 -15.559 -43.075 1.00 59.09 191 ARG A CA 1
ATOM 1609 C C . ARG A 1 191 ? 12.768 -14.499 -41.965 1.00 59.09 191 ARG A C 1
ATOM 1611 O O . ARG A 1 191 ? 13.750 -14.544 -41.220 1.00 59.09 191 ARG A O 1
ATOM 1618 N N . PRO A 1 192 ? 11.817 -13.557 -41.805 1.00 55.62 192 PRO A N 1
ATOM 1619 C CA . PRO A 1 192 ? 11.829 -12.669 -40.649 1.00 55.62 192 PRO A CA 1
ATOM 1620 C C . PRO A 1 192 ? 11.751 -13.506 -39.359 1.00 55.62 192 PRO A C 1
ATOM 1622 O O . PRO A 1 192 ? 11.044 -14.516 -39.334 1.00 55.62 192 PRO A O 1
ATOM 1625 N N . PRO A 1 193 ? 12.447 -13.107 -38.278 1.00 51.50 193 PRO A N 1
ATOM 1626 C CA . PRO A 1 193 ? 12.538 -13.892 -37.043 1.00 51.50 193 PRO A CA 1
ATOM 1627 C C . PRO A 1 193 ? 11.193 -14.096 -36.325 1.00 51.50 193 PRO A C 1
ATOM 1629 O O . PRO A 1 193 ? 11.122 -14.886 -35.389 1.00 51.50 193 PRO A O 1
ATOM 1632 N N . PHE A 1 194 ? 10.128 -13.423 -36.767 1.00 49.88 194 PHE A N 1
ATOM 1633 C CA . PHE A 1 194 ? 8.773 -13.607 -36.263 1.00 49.88 194 PHE A CA 1
ATOM 1634 C C . PHE A 1 194 ? 7.793 -13.610 -37.446 1.00 49.88 194 PHE A C 1
ATOM 1636 O O . PHE A 1 194 ? 7.682 -12.581 -38.119 1.00 49.88 194 PHE A O 1
ATOM 1643 N N . PRO A 1 195 ? 7.111 -14.729 -37.750 1.00 44.78 195 PRO A N 1
ATOM 1644 C CA . PRO A 1 195 ? 5.995 -14.709 -38.689 1.00 44.78 195 PRO A CA 1
ATOM 1645 C C . PRO A 1 195 ? 4.825 -13.904 -38.101 1.00 44.78 195 PRO A C 1
ATOM 1647 O O . PRO A 1 195 ? 4.641 -13.877 -36.882 1.00 44.78 195 PRO A O 1
ATOM 1650 N N . GLU A 1 196 ? 4.002 -13.287 -38.955 1.00 46.69 196 GLU A N 1
ATOM 1651 C CA . GLU A 1 196 ? 2.616 -12.996 -38.572 1.00 46.69 196 GLU A CA 1
ATOM 1652 C C . GLU A 1 196 ? 1.978 -14.339 -38.202 1.00 46.69 196 GLU A C 1
ATOM 1654 O O . GLU A 1 196 ? 1.908 -15.248 -39.031 1.00 46.69 196 GLU A O 1
ATOM 1659 N N . MET A 1 197 ? 1.604 -14.514 -36.932 1.00 44.88 197 MET A N 1
ATOM 1660 C CA . MET A 1 197 ? 0.878 -15.711 -36.523 1.00 44.88 197 MET A CA 1
ATOM 1661 C C . MET A 1 197 ? -0.454 -15.719 -37.264 1.00 44.88 197 MET A C 1
ATOM 1663 O O . MET A 1 197 ? -1.294 -14.850 -37.036 1.00 44.88 197 MET A O 1
ATOM 1667 N N . ALA A 1 198 ? -0.637 -16.698 -38.152 1.00 50.88 198 ALA A N 1
ATOM 1668 C CA . ALA A 1 198 ? -1.937 -16.978 -38.735 1.00 50.88 198 ALA A CA 1
ATOM 1669 C C . ALA A 1 198 ? -2.945 -17.167 -37.593 1.00 50.88 198 ALA A C 1
ATOM 1671 O O . ALA A 1 198 ? -2.669 -17.885 -36.628 1.00 50.88 198 ALA A O 1
ATOM 1672 N N . LYS A 1 199 ? -4.089 -16.487 -37.698 1.00 47.28 199 LYS A N 1
ATOM 1673 C CA . LYS A 1 199 ? -5.141 -16.438 -36.674 1.00 47.28 199 LYS A CA 1
ATOM 1674 C C . LYS A 1 199 ? -5.538 -17.837 -36.180 1.00 47.28 199 LYS A C 1
ATOM 1676 O O . LYS A 1 199 ? -5.671 -18.048 -34.983 1.00 47.28 199 LYS A O 1
ATOM 1681 N N . GLU A 1 200 ? -5.576 -18.806 -37.089 1.00 56.69 200 GLU A N 1
ATOM 1682 C CA . GLU A 1 200 ? -5.887 -20.215 -36.818 1.00 56.69 200 GLU A CA 1
ATOM 1683 C C . GLU A 1 200 ? -4.852 -20.901 -35.906 1.00 56.69 200 GLU A C 1
ATOM 1685 O O . GLU A 1 200 ? -5.208 -21.721 -35.067 1.00 56.69 200 GLU A O 1
ATOM 1690 N N . VAL A 1 201 ? -3.566 -20.544 -36.016 1.00 54.53 201 VAL A N 1
ATOM 1691 C CA . VAL A 1 201 ? -2.497 -21.085 -35.156 1.00 54.53 201 VAL A CA 1
ATOM 1692 C C . VAL A 1 201 ? -2.540 -20.442 -33.770 1.00 54.53 201 VAL A C 1
ATOM 1694 O O . VAL A 1 201 ? -2.257 -21.113 -32.781 1.00 54.53 201 VAL A O 1
ATOM 1697 N N . ALA A 1 202 ? -2.928 -19.166 -33.678 1.00 48.72 202 ALA A N 1
ATOM 1698 C CA . ALA A 1 202 ? -3.145 -18.495 -32.399 1.00 48.72 202 ALA A CA 1
ATOM 1699 C C . ALA A 1 202 ? -4.365 -19.074 -31.664 1.00 48.72 202 ALA A C 1
ATOM 1701 O O . ALA A 1 202 ? -4.266 -19.378 -30.479 1.00 48.72 202 ALA A O 1
ATOM 1702 N N . GLU A 1 203 ? -5.474 -19.306 -32.367 1.00 52.62 203 GLU A N 1
ATOM 1703 C CA . GLU A 1 203 ? -6.679 -19.937 -31.814 1.00 52.62 203 GLU A CA 1
ATOM 1704 C C . GLU A 1 203 ? -6.419 -21.395 -31.403 1.00 52.62 203 GLU A C 1
ATOM 1706 O O . GLU A 1 203 ? -6.789 -21.793 -30.299 1.00 52.62 203 GLU A O 1
ATOM 1711 N N . ALA A 1 204 ? -5.684 -22.166 -32.214 1.00 55.19 204 ALA A N 1
ATOM 1712 C CA . ALA A 1 204 ? -5.273 -23.525 -31.862 1.00 55.19 204 ALA A CA 1
ATOM 1713 C C . ALA A 1 204 ? -4.309 -23.559 -30.665 1.00 55.19 204 ALA A C 1
ATOM 1715 O O . ALA A 1 204 ? -4.435 -24.427 -29.807 1.00 55.19 204 ALA A O 1
ATOM 1716 N N . LEU A 1 205 ? -3.371 -22.609 -30.556 1.00 45.38 205 LEU A N 1
ATOM 1717 C CA . LEU A 1 205 ? -2.489 -22.498 -29.389 1.00 45.38 205 LEU A CA 1
ATOM 1718 C C . LEU A 1 205 ? -3.255 -22.079 -28.131 1.00 45.38 205 LEU A C 1
ATOM 1720 O O . LEU A 1 205 ? -2.968 -22.613 -27.068 1.00 45.38 205 LEU A O 1
ATOM 1724 N N . ILE A 1 206 ? -4.245 -21.190 -28.236 1.00 52.56 206 ILE A N 1
ATOM 1725 C CA . ILE A 1 206 ? -5.103 -20.791 -27.109 1.00 52.56 206 ILE A CA 1
ATOM 1726 C C . ILE A 1 206 ? -5.970 -21.972 -26.645 1.00 52.56 206 ILE A C 1
ATOM 1728 O O . ILE A 1 206 ? -6.025 -22.240 -25.445 1.00 52.56 206 ILE A O 1
ATOM 1732 N N . ALA A 1 207 ? -6.572 -22.730 -27.565 1.00 49.03 207 ALA A N 1
ATOM 1733 C CA . ALA A 1 207 ? -7.331 -23.943 -27.245 1.00 49.03 207 ALA A CA 1
ATOM 1734 C C . ALA A 1 207 ? -6.433 -25.030 -26.620 1.00 49.03 207 ALA A C 1
ATOM 1736 O O . ALA A 1 207 ? -6.746 -25.600 -25.579 1.00 49.03 207 ALA A O 1
ATOM 1737 N N . MET A 1 208 ? -5.242 -25.249 -27.181 1.00 41.19 208 MET A N 1
ATOM 1738 C CA . MET A 1 208 ? -4.286 -26.232 -26.663 1.00 41.19 208 MET A CA 1
ATOM 1739 C C . MET A 1 208 ? -3.647 -25.799 -25.327 1.00 41.19 208 MET A C 1
ATOM 1741 O O . MET A 1 208 ? -3.138 -26.636 -24.582 1.00 41.19 208 MET A O 1
ATOM 1745 N N . TRP A 1 209 ? -3.661 -24.501 -25.003 1.00 47.72 209 TRP A N 1
ATOM 1746 C CA . TRP A 1 209 ? -3.172 -23.953 -23.731 1.00 47.72 209 TRP A CA 1
ATOM 1747 C C . TRP A 1 209 ? -4.232 -23.917 -22.623 1.00 47.72 209 TRP A C 1
ATOM 1749 O O . TRP A 1 209 ? -3.863 -23.692 -21.469 1.00 47.72 209 TRP A O 1
ATOM 1759 N N . THR A 1 210 ? -5.514 -24.136 -22.935 1.00 52.12 210 THR A N 1
ATOM 1760 C CA . THR A 1 210 ? -6.621 -23.926 -21.987 1.00 52.12 210 THR A CA 1
ATOM 1761 C C . THR A 1 210 ? -7.179 -25.190 -21.336 1.00 52.12 210 THR A C 1
ATOM 1763 O O . THR A 1 210 ? -7.760 -25.040 -20.263 1.00 52.12 210 THR A O 1
ATOM 1766 N N . GLU A 1 211 ? -6.966 -26.401 -21.876 1.00 45.28 211 GLU A N 1
ATOM 1767 C CA . GLU A 1 211 ? -7.711 -27.567 -21.361 1.00 45.28 211 GLU A CA 1
ATOM 1768 C C . GLU A 1 211 ? -7.023 -28.549 -20.399 1.00 45.28 211 GLU A C 1
ATOM 1770 O O . GLU A 1 211 ? -7.760 -29.070 -19.579 1.00 45.28 211 GLU A O 1
ATOM 1775 N N . GLU A 1 212 ? -5.701 -28.801 -20.335 1.00 40.53 212 GLU A N 1
ATOM 1776 C CA . GLU A 1 212 ? -5.289 -29.924 -19.436 1.00 40.53 212 GLU A CA 1
ATOM 1777 C C . GLU A 1 212 ? -3.849 -29.980 -18.885 1.00 40.53 212 GLU A C 1
ATOM 1779 O O . GLU A 1 212 ? -3.514 -30.893 -18.136 1.00 40.53 212 GLU A O 1
ATOM 1784 N N . LYS A 1 213 ? -2.953 -29.027 -19.187 1.00 38.38 213 LYS A N 1
ATOM 1785 C CA . LYS A 1 213 ? -1.518 -29.151 -18.802 1.00 38.38 213 LYS A CA 1
ATOM 1786 C C . LYS A 1 213 ? -0.961 -28.085 -17.858 1.00 38.38 213 LYS A C 1
ATOM 1788 O O . LYS A 1 213 ? 0.242 -28.076 -17.584 1.00 38.38 213 LYS A O 1
ATOM 1793 N N . TRP A 1 214 ? -1.800 -27.205 -17.315 1.00 40.12 214 TRP A N 1
ATOM 1794 C CA . TRP A 1 214 ? -1.319 -26.073 -16.512 1.00 40.12 214 TRP A CA 1
ATOM 1795 C C . TRP A 1 214 ? -0.836 -26.435 -15.095 1.00 40.12 214 TRP A C 1
ATOM 1797 O O . TRP A 1 214 ? -0.042 -25.690 -14.524 1.00 40.12 214 TRP A O 1
ATOM 1807 N N . HIS A 1 215 ? -1.196 -27.602 -14.552 1.00 42.62 215 HIS A N 1
ATOM 1808 C CA . HIS A 1 215 ? -0.761 -28.014 -13.207 1.00 42.62 215 HIS A CA 1
ATOM 1809 C C . HIS A 1 215 ? 0.701 -28.505 -13.127 1.00 42.62 215 HIS A C 1
ATOM 1811 O O . HIS A 1 215 ? 1.224 -28.693 -12.031 1.00 42.62 215 HIS A O 1
ATOM 1817 N N . GLY A 1 216 ? 1.399 -28.666 -14.263 1.00 36.66 216 GLY A N 1
ATOM 1818 C CA . GLY A 1 216 ? 2.764 -29.217 -14.311 1.00 36.66 216 GLY A CA 1
ATOM 1819 C C . GLY A 1 216 ? 3.879 -28.255 -14.740 1.00 36.66 216 GLY A C 1
ATOM 1820 O O . GLY A 1 216 ? 5.056 -28.628 -14.696 1.00 36.66 216 GLY A O 1
ATOM 1821 N N . ALA A 1 217 ? 3.566 -27.028 -15.169 1.00 34.81 217 ALA A N 1
ATOM 1822 C CA . ALA A 1 217 ? 4.586 -26.099 -15.652 1.00 34.81 217 ALA A CA 1
ATOM 1823 C C . ALA A 1 217 ? 5.410 -25.538 -14.479 1.00 34.81 217 ALA A C 1
ATOM 1825 O O . ALA A 1 217 ? 5.020 -24.578 -13.810 1.00 34.81 217 ALA A O 1
ATOM 1826 N N . LYS A 1 218 ? 6.587 -26.132 -14.234 1.00 39.44 218 LYS A N 1
ATOM 1827 C CA . LYS A 1 218 ? 7.623 -25.555 -13.368 1.00 39.44 218 LYS A CA 1
ATOM 1828 C C . LYS A 1 218 ? 8.009 -24.189 -13.931 1.00 39.44 218 LYS A C 1
ATOM 1830 O O . LYS A 1 218 ? 8.791 -24.102 -14.873 1.00 39.44 218 LYS A O 1
ATOM 1835 N N . TRP A 1 219 ? 7.468 -23.124 -13.345 1.00 41.25 219 TRP A N 1
ATOM 1836 C CA . TRP A 1 219 ? 7.936 -21.761 -13.571 1.00 41.25 219 TRP A CA 1
ATOM 1837 C C . TRP A 1 219 ? 9.413 -21.684 -13.167 1.00 41.25 219 TRP A C 1
ATOM 1839 O O . TRP A 1 219 ? 9.746 -21.605 -11.982 1.00 41.25 219 TRP A O 1
ATOM 1849 N N . GLY A 1 220 ? 10.291 -21.798 -14.164 1.00 35.81 220 GLY A N 1
ATOM 1850 C CA . GLY A 1 220 ? 11.734 -21.682 -14.017 1.00 35.81 220 GLY A CA 1
ATOM 1851 C C . GLY A 1 220 ? 12.135 -20.246 -13.684 1.00 35.81 220 GLY A C 1
ATOM 1852 O O . GLY A 1 220 ? 11.671 -19.297 -14.311 1.00 35.81 220 GLY A O 1
ATOM 1853 N N . ASP A 1 221 ? 12.986 -20.112 -12.670 1.00 36.00 221 ASP A N 1
ATOM 1854 C CA . ASP A 1 221 ? 13.873 -18.977 -12.379 1.00 36.00 221 ASP A CA 1
ATOM 1855 C C . ASP A 1 221 ? 13.292 -17.568 -12.171 1.00 36.00 221 ASP A C 1
ATOM 1857 O O . ASP A 1 221 ? 14.049 -16.603 -12.045 1.00 36.00 221 ASP A O 1
ATOM 1861 N N . VAL A 1 222 ? 11.979 -17.413 -11.986 1.00 47.97 222 VAL A N 1
ATOM 1862 C CA . VAL A 1 222 ? 11.457 -16.224 -11.290 1.00 47.97 222 VAL A CA 1
ATOM 1863 C C . VAL A 1 222 ? 11.610 -16.472 -9.792 1.00 47.97 222 VAL A C 1
ATOM 1865 O O . VAL A 1 222 ? 11.160 -17.503 -9.291 1.00 47.97 222 VAL A O 1
ATOM 1868 N N . HIS A 1 223 ? 12.291 -15.563 -9.081 1.00 49.50 223 HIS A N 1
ATOM 1869 C CA . HIS A 1 223 ? 12.551 -15.681 -7.643 1.00 49.50 223 HIS A CA 1
ATOM 1870 C C . HIS A 1 223 ? 11.338 -16.255 -6.889 1.00 49.50 223 HIS A C 1
ATOM 1872 O O . HIS A 1 223 ? 10.227 -15.754 -7.078 1.00 49.50 223 HIS A O 1
ATOM 1878 N N . PRO A 1 224 ? 11.536 -17.272 -6.027 1.00 60.47 224 PRO A N 1
ATOM 1879 C CA . PRO A 1 224 ? 10.438 -17.906 -5.316 1.00 60.47 224 PRO A CA 1
ATOM 1880 C C . PRO A 1 224 ? 9.605 -16.849 -4.585 1.00 60.47 224 PRO A C 1
ATOM 1882 O O . PRO A 1 224 ? 10.201 -16.014 -3.885 1.00 60.47 224 PRO A O 1
ATOM 1885 N N . PRO A 1 225 ? 8.270 -16.871 -4.719 1.00 75.44 225 PRO A N 1
ATOM 1886 C CA . PRO A 1 225 ? 7.408 -15.914 -4.046 1.00 75.44 225 PRO A CA 1
ATOM 1887 C C . PRO A 1 225 ? 7.680 -15.910 -2.545 1.00 75.44 225 PRO A C 1
ATOM 1889 O O . PRO A 1 225 ? 7.892 -16.953 -1.926 1.00 75.44 225 PRO A O 1
ATOM 1892 N N . ARG A 1 226 ? 7.715 -14.715 -1.948 1.00 84.62 226 ARG A N 1
ATOM 1893 C CA . ARG A 1 226 ? 7.938 -14.527 -0.506 1.00 84.62 226 ARG A CA 1
ATOM 1894 C C . ARG A 1 226 ? 6.972 -15.371 0.337 1.00 84.62 226 ARG A C 1
ATOM 1896 O O . ARG A 1 226 ? 7.380 -15.836 1.396 1.00 84.62 226 ARG A O 1
ATOM 1903 N N . SER A 1 227 ? 5.747 -15.587 -0.146 1.00 86.38 227 SER A N 1
ATOM 1904 C CA . SER A 1 227 ? 4.741 -16.463 0.468 1.00 86.38 227 SER A CA 1
ATOM 1905 C C . SER A 1 227 ? 5.272 -17.876 0.714 1.00 86.38 227 SER A C 1
ATOM 1907 O O . SER A 1 227 ? 5.172 -18.361 1.832 1.00 86.38 227 SER A O 1
ATOM 1909 N N . ASP A 1 228 ? 5.930 -18.493 -0.272 1.00 90.88 228 ASP A N 1
ATOM 1910 C CA . ASP A 1 228 ? 6.449 -19.862 -0.158 1.00 90.88 228 ASP A CA 1
ATOM 1911 C C . ASP A 1 228 ? 7.516 -19.939 0.951 1.00 90.88 228 ASP A C 1
ATOM 1913 O O . ASP A 1 228 ? 7.568 -20.897 1.718 1.00 90.88 228 ASP A O 1
ATOM 1917 N N . LYS A 1 229 ? 8.358 -18.902 1.074 1.00 92.81 229 LYS A N 1
ATOM 1918 C CA . LYS A 1 229 ? 9.392 -18.821 2.121 1.00 92.81 229 LYS A CA 1
ATOM 1919 C C . LYS A 1 229 ? 8.775 -18.659 3.512 1.00 92.81 229 LYS A C 1
ATOM 1921 O O . LYS A 1 229 ? 9.235 -19.292 4.454 1.00 92.81 229 LYS A O 1
ATOM 1926 N N . LEU A 1 230 ? 7.734 -17.832 3.636 1.00 91.56 230 LEU A N 1
ATOM 1927 C CA . LEU A 1 230 ? 6.993 -17.653 4.889 1.00 91.56 230 LEU A CA 1
ATOM 1928 C C . LEU A 1 230 ? 6.276 -18.936 5.310 1.00 91.56 230 LEU A C 1
ATOM 1930 O O . LEU A 1 230 ? 6.382 -19.336 6.469 1.00 91.56 230 LEU A O 1
ATOM 1934 N N . LYS A 1 231 ? 5.633 -19.611 4.353 1.00 92.62 231 LYS A N 1
ATOM 1935 C CA . LYS A 1 231 ? 4.974 -20.903 4.551 1.00 92.62 231 LYS A CA 1
ATOM 1936 C C . LYS A 1 231 ? 5.955 -21.946 5.088 1.00 92.62 231 LYS A C 1
ATOM 1938 O O . LYS A 1 231 ? 5.633 -22.616 6.060 1.00 92.62 231 LYS A O 1
ATOM 1943 N N . VAL A 1 232 ? 7.177 -22.030 4.544 1.00 94.88 232 VAL A N 1
ATOM 1944 C CA . VAL A 1 232 ? 8.231 -22.921 5.076 1.00 94.88 232 VAL A CA 1
ATOM 1945 C C . VAL A 1 232 ? 8.535 -22.640 6.549 1.00 94.88 232 VAL A C 1
ATOM 1947 O O . VAL A 1 232 ? 8.587 -23.574 7.346 1.00 94.88 232 VAL A O 1
ATOM 1950 N N . ILE A 1 233 ? 8.747 -21.373 6.915 1.00 94.38 233 ILE A N 1
ATOM 1951 C CA . ILE A 1 233 ? 9.147 -21.009 8.281 1.00 94.38 233 ILE A CA 1
ATOM 1952 C C . ILE A 1 233 ? 8.027 -21.320 9.284 1.00 94.38 233 ILE A C 1
ATOM 1954 O O . ILE A 1 233 ? 8.286 -21.889 10.343 1.00 94.38 233 ILE A O 1
ATOM 1958 N N . GLN A 1 234 ? 6.781 -21.013 8.929 1.00 91.44 234 GLN A N 1
ATOM 1959 C CA . GLN A 1 234 ? 5.642 -21.237 9.817 1.00 91.44 234 GLN A CA 1
ATOM 1960 C C . GLN A 1 234 ? 5.238 -22.711 9.906 1.00 91.44 234 GLN A C 1
ATOM 1962 O O . GLN A 1 234 ? 4.896 -23.191 10.982 1.00 91.44 234 GLN A O 1
ATOM 1967 N N . LEU A 1 235 ? 5.314 -23.473 8.811 1.00 93.25 235 LEU A N 1
ATOM 1968 C CA . LEU A 1 235 ? 5.072 -24.917 8.865 1.00 93.25 235 LEU A CA 1
ATOM 1969 C C . LEU A 1 235 ? 6.143 -25.640 9.706 1.00 93.25 235 LEU A C 1
ATOM 1971 O O . LEU A 1 235 ? 5.819 -26.606 10.392 1.00 93.25 235 LEU A O 1
ATOM 1975 N N . ARG A 1 236 ? 7.388 -25.140 9.730 1.00 94.88 236 ARG A N 1
ATOM 1976 C CA . ARG A 1 236 ? 8.426 -25.613 10.661 1.00 94.88 236 ARG A CA 1
ATOM 1977 C C . ARG A 1 236 ? 8.034 -25.331 12.106 1.00 94.88 236 ARG A C 1
ATOM 1979 O O . ARG A 1 236 ? 8.229 -26.188 12.957 1.00 94.88 236 ARG A O 1
ATOM 1986 N N . GLU A 1 237 ? 7.542 -24.130 12.398 1.00 93.31 237 GLU A N 1
ATOM 1987 C CA . GLU A 1 237 ? 7.106 -23.757 13.754 1.00 93.31 237 GLU A CA 1
ATOM 1988 C C . GLU A 1 237 ? 5.943 -24.630 14.240 1.00 93.31 237 GLU A C 1
ATOM 1990 O O . GLU A 1 237 ? 5.846 -24.905 15.430 1.00 93.31 237 GLU A O 1
ATOM 1995 N N . LYS A 1 238 ? 5.135 -25.156 13.311 1.00 92.44 238 LYS A N 1
ATOM 1996 C CA . LYS A 1 238 ? 4.114 -26.182 13.576 1.00 92.44 238 LYS A CA 1
ATOM 1997 C C . LYS A 1 238 ? 4.671 -27.610 13.731 1.00 92.44 238 LYS A C 1
ATOM 1999 O O . LYS A 1 238 ? 3.892 -28.540 13.901 1.00 92.44 238 LYS A O 1
ATOM 2004 N N . GLY A 1 239 ? 5.988 -27.806 13.661 1.00 95.81 239 GLY A N 1
ATOM 2005 C CA . GLY A 1 239 ? 6.644 -29.096 13.901 1.00 95.81 239 GLY A CA 1
ATOM 2006 C C . GLY A 1 239 ? 6.661 -30.072 12.719 1.00 95.81 239 GLY A C 1
ATOM 2007 O O . GLY A 1 239 ? 7.052 -31.220 12.912 1.00 95.81 239 GLY A O 1
ATOM 2008 N N . LEU A 1 240 ? 6.273 -29.650 11.508 1.00 95.94 240 LEU A N 1
ATOM 2009 C CA . LEU A 1 240 ? 6.371 -30.510 10.318 1.00 95.94 240 LEU A CA 1
ATOM 2010 C C . LEU A 1 240 ? 7.840 -30.774 9.972 1.00 95.94 240 LEU A C 1
ATOM 2012 O O . LEU A 1 240 ? 8.707 -29.976 10.319 1.00 95.94 240 LEU A O 1
ATOM 2016 N N . SER A 1 241 ? 8.119 -31.865 9.261 1.00 97.12 241 SER A N 1
ATOM 2017 C CA . SER A 1 241 ? 9.435 -32.222 8.720 1.00 97.12 241 SER A CA 1
ATOM 2018 C C . SER A 1 241 ? 9.736 -31.521 7.384 1.00 97.12 241 SER A C 1
ATOM 2020 O O . SER A 1 241 ? 8.856 -30.985 6.711 1.00 97.12 241 SER A O 1
ATOM 2022 N N . LYS A 1 242 ? 11.007 -31.511 6.953 1.00 97.19 242 LYS A N 1
ATOM 2023 C CA . LYS A 1 242 ? 11.410 -30.883 5.674 1.00 97.19 242 LYS A CA 1
ATOM 2024 C C . LYS A 1 242 ? 10.751 -31.521 4.462 1.00 97.19 242 LYS A C 1
ATOM 2026 O O . LYS A 1 242 ? 10.435 -30.798 3.521 1.00 97.19 242 LYS A O 1
ATOM 2031 N N . THR A 1 243 ? 10.557 -32.834 4.498 1.00 96.94 243 THR A N 1
ATOM 2032 C CA . THR A 1 243 ? 9.922 -33.604 3.428 1.00 96.94 243 THR A CA 1
ATOM 2033 C C . THR A 1 243 ? 8.439 -33.251 3.326 1.00 96.94 243 THR A C 1
ATOM 2035 O O . THR A 1 243 ? 7.989 -32.858 2.256 1.00 96.94 243 THR A O 1
ATOM 2038 N N . GLU A 1 244 ? 7.714 -33.208 4.447 1.00 95.88 244 GLU A N 1
ATOM 2039 C CA . GLU A 1 244 ? 6.305 -32.782 4.458 1.00 95.88 244 GLU A CA 1
ATOM 2040 C C . GLU A 1 244 ? 6.139 -31.324 4.007 1.00 95.88 244 GLU A C 1
ATOM 2042 O O . GLU A 1 244 ? 5.218 -30.993 3.263 1.00 95.88 244 GLU A O 1
ATOM 2047 N N . ILE A 1 245 ? 7.042 -30.424 4.419 1.00 94.94 245 ILE A N 1
ATOM 2048 C CA . ILE A 1 245 ? 7.019 -29.033 3.943 1.00 94.94 245 ILE A CA 1
ATOM 2049 C C . ILE A 1 245 ? 7.340 -28.962 2.447 1.00 94.94 245 ILE A C 1
ATOM 2051 O O . ILE A 1 245 ? 6.729 -28.179 1.724 1.00 94.94 245 ILE A O 1
ATOM 2055 N N . SER A 1 246 ? 8.292 -29.762 1.970 1.00 95.00 246 SER A N 1
ATOM 2056 C CA . SER A 1 246 ? 8.648 -29.864 0.553 1.00 95.00 246 SER A CA 1
ATOM 2057 C C . SER A 1 246 ? 7.440 -30.256 -0.295 1.00 95.00 246 SER A C 1
ATOM 2059 O O . SER A 1 246 ? 7.158 -29.574 -1.284 1.00 95.00 246 SER A O 1
ATOM 2061 N N . GLU A 1 247 ? 6.690 -31.265 0.141 1.00 93.75 247 GLU A N 1
ATOM 2062 C CA . GLU A 1 247 ? 5.447 -31.707 -0.491 1.00 93.75 247 GLU A CA 1
ATOM 2063 C C . GLU A 1 247 ? 4.373 -30.611 -0.436 1.00 93.75 247 GLU A C 1
ATOM 2065 O O . GLU A 1 247 ? 3.879 -30.187 -1.479 1.00 93.75 247 GLU A O 1
ATOM 2070 N N . LYS A 1 248 ? 4.090 -30.047 0.749 1.00 90.31 248 LYS A N 1
ATOM 2071 C CA . LYS A 1 248 ? 3.055 -29.005 0.930 1.00 90.31 248 LYS A CA 1
ATOM 2072 C C . LYS A 1 248 ? 3.330 -27.691 0.197 1.00 90.31 248 LYS A C 1
ATOM 2074 O O . LYS A 1 248 ? 2.400 -26.934 -0.083 1.00 90.31 248 LYS A O 1
ATOM 2079 N N . VAL A 1 249 ? 4.595 -27.349 -0.042 1.00 91.19 249 VAL A N 1
ATOM 2080 C CA . VAL A 1 249 ? 4.987 -26.120 -0.758 1.00 91.19 249 VAL A CA 1
ATOM 2081 C C . VAL A 1 249 ? 5.225 -26.403 -2.250 1.00 91.19 249 VAL A C 1
ATOM 2083 O O . VAL A 1 249 ? 5.351 -25.466 -3.037 1.00 91.19 249 VAL A O 1
ATOM 2086 N N . GLY A 1 250 ? 5.288 -27.672 -2.670 1.00 91.00 250 GLY A N 1
ATOM 2087 C CA . GLY A 1 250 ? 5.615 -28.050 -4.047 1.00 91.00 250 GLY A CA 1
ATOM 2088 C C . GLY A 1 250 ? 7.043 -27.653 -4.446 1.00 91.00 250 GLY A C 1
ATOM 2089 O O . GLY A 1 250 ? 7.299 -27.230 -5.577 1.00 91.00 250 GLY A O 1
ATOM 2090 N N . ARG A 1 251 ? 7.994 -27.718 -3.505 1.00 93.75 251 ARG A N 1
ATOM 2091 C CA . ARG A 1 251 ? 9.406 -27.327 -3.700 1.00 93.75 251 ARG A CA 1
ATOM 2092 C C . ARG A 1 251 ? 10.329 -28.455 -3.272 1.00 93.75 251 ARG A C 1
ATOM 2094 O O . ARG A 1 251 ? 9.957 -29.268 -2.442 1.00 93.75 251 ARG A O 1
ATOM 2101 N N . SER A 1 252 ? 11.552 -28.502 -3.803 1.00 95.50 252 SER A N 1
ATOM 2102 C CA . SER A 1 252 ? 12.515 -29.533 -3.396 1.00 95.50 252 SER A CA 1
ATOM 2103 C C . SER A 1 252 ? 12.920 -29.380 -1.928 1.00 95.50 252 SER A C 1
ATOM 2105 O O . SER A 1 252 ? 13.038 -28.264 -1.417 1.00 95.50 252 SER A O 1
ATOM 2107 N N . GLU A 1 253 ? 13.218 -30.492 -1.258 1.00 96.56 253 GLU A N 1
ATOM 2108 C CA . GLU A 1 253 ? 13.681 -30.477 0.134 1.00 96.56 253 GLU A CA 1
ATOM 2109 C C . GLU A 1 253 ? 14.954 -29.630 0.314 1.00 96.56 253 GLU A C 1
ATOM 2111 O O . GLU A 1 253 ? 15.108 -28.919 1.307 1.00 96.56 253 GLU A O 1
ATOM 2116 N N . HIS A 1 254 ? 15.843 -29.611 -0.688 1.00 95.00 254 HIS A N 1
ATOM 2117 C CA . HIS A 1 254 ? 17.013 -28.728 -0.703 1.00 95.00 254 HIS A CA 1
ATOM 2118 C C . HIS A 1 254 ? 16.622 -27.240 -0.668 1.00 95.00 254 HIS A C 1
ATOM 2120 O O . HIS A 1 254 ? 17.238 -26.445 0.045 1.00 95.00 254 HIS A O 1
ATOM 2126 N N . TRP A 1 255 ? 15.585 -26.852 -1.416 1.00 94.81 255 TRP A N 1
ATOM 2127 C CA . TRP A 1 255 ? 15.061 -25.489 -1.389 1.00 94.81 255 TRP A CA 1
ATOM 2128 C C . TRP A 1 255 ? 14.464 -25.154 -0.019 1.00 94.81 255 TRP A C 1
ATOM 2130 O O . TRP A 1 255 ? 14.783 -24.107 0.544 1.00 94.81 255 TRP A O 1
ATOM 2140 N N . VAL A 1 256 ? 13.672 -26.067 0.551 1.00 96.25 256 VAL A N 1
ATOM 2141 C CA . VAL A 1 256 ? 13.108 -25.927 1.901 1.00 96.25 256 VAL A CA 1
ATOM 2142 C C . VAL A 1 256 ? 14.224 -25.770 2.933 1.00 96.25 256 VAL A C 1
ATOM 2144 O O . VAL A 1 256 ? 14.205 -24.816 3.701 1.00 96.25 256 VAL A O 1
ATOM 2147 N N . LYS A 1 257 ? 15.260 -26.618 2.894 1.00 95.50 257 LYS A N 1
ATOM 2148 C CA . LYS A 1 257 ? 16.428 -26.568 3.791 1.00 95.50 257 LYS A CA 1
ATOM 2149 C C . LYS A 1 257 ? 17.107 -25.196 3.808 1.00 95.50 257 LYS A C 1
ATOM 2151 O O . LYS A 1 257 ? 17.570 -24.785 4.870 1.00 95.50 257 LYS A O 1
ATOM 2156 N N . ARG A 1 258 ? 17.158 -24.498 2.666 1.00 94.38 258 ARG A N 1
ATOM 2157 C CA . ARG A 1 258 ? 17.743 -23.152 2.556 1.00 94.38 258 ARG A CA 1
ATOM 2158 C C . ARG A 1 258 ? 16.953 -22.106 3.343 1.00 94.38 258 ARG A C 1
ATOM 2160 O O . ARG A 1 258 ? 17.566 -21.286 4.008 1.00 94.38 258 ARG A O 1
ATOM 2167 N N . TRP A 1 259 ? 15.624 -22.128 3.267 1.00 94.88 259 TRP A N 1
ATOM 2168 C CA . TRP A 1 259 ? 14.766 -21.103 3.885 1.00 94.88 259 TRP A CA 1
ATOM 2169 C C . TRP A 1 259 ? 14.252 -21.488 5.272 1.00 94.88 259 TRP A C 1
ATOM 2171 O O . TRP A 1 259 ? 13.853 -20.626 6.042 1.00 94.88 259 TRP A O 1
ATOM 2181 N N . TRP A 1 260 ? 14.316 -22.770 5.619 1.00 91.25 260 TRP A N 1
ATOM 2182 C CA . TRP A 1 260 ? 13.870 -23.321 6.896 1.00 91.25 260 TRP A CA 1
ATOM 2183 C C . TRP A 1 260 ? 14.479 -22.646 8.122 1.00 91.25 260 TRP A C 1
ATOM 2185 O O . TRP A 1 260 ? 13.837 -22.559 9.162 1.00 91.25 260 TRP A O 1
ATOM 2195 N N . ARG A 1 261 ? 15.745 -22.233 8.041 1.00 91.25 261 ARG A N 1
ATOM 2196 C CA . ARG A 1 261 ? 16.482 -21.648 9.173 1.00 91.25 261 ARG A CA 1
ATOM 2197 C C . ARG A 1 261 ? 16.379 -20.129 9.236 1.00 91.25 261 ARG A C 1
ATOM 2199 O O . ARG A 1 261 ? 16.811 -19.549 10.223 1.00 91.25 261 ARG A O 1
ATOM 2206 N N . GLU A 1 262 ? 15.819 -19.505 8.207 1.00 94.00 262 GLU A N 1
ATOM 2207 C CA . GLU A 1 262 ? 15.666 -18.057 8.170 1.00 94.00 262 GLU A CA 1
ATOM 2208 C C . GLU A 1 262 ? 14.608 -17.610 9.177 1.00 94.00 262 GLU A C 1
ATOM 2210 O O . GLU A 1 262 ? 13.635 -18.317 9.459 1.00 94.00 262 GLU A O 1
ATOM 2215 N N . HIS A 1 263 ? 14.803 -16.417 9.728 1.00 91.62 263 HIS A N 1
ATOM 2216 C CA . HIS A 1 263 ? 13.810 -15.782 10.577 1.00 91.62 263 HIS A CA 1
ATOM 2217 C C . HIS A 1 263 ? 12.813 -15.019 9.683 1.00 91.62 263 HIS A C 1
ATOM 2219 O O . HIS A 1 263 ? 13.228 -14.380 8.716 1.00 91.62 263 HIS A O 1
ATOM 2225 N N . PRO A 1 264 ? 11.498 -14.997 9.968 1.00 88.19 264 PRO A N 1
ATOM 2226 C CA . PRO A 1 264 ? 10.534 -14.318 9.095 1.00 88.19 264 PRO A CA 1
ATOM 2227 C C . PRO A 1 264 ? 10.882 -12.838 8.830 1.00 88.19 264 PRO A C 1
ATOM 2229 O O . PRO A 1 264 ? 10.655 -12.316 7.735 1.00 88.19 264 PRO A O 1
ATOM 2232 N N . ALA A 1 265 ? 11.488 -12.167 9.816 1.00 86.38 265 ALA A N 1
ATOM 2233 C CA . ALA A 1 265 ? 11.924 -10.776 9.703 1.00 86.38 265 ALA A CA 1
ATOM 2234 C C . ALA A 1 265 ? 13.132 -10.557 8.766 1.00 86.38 265 ALA A C 1
ATOM 2236 O O . ALA A 1 265 ? 13.267 -9.448 8.247 1.00 86.38 265 ALA A O 1
ATOM 2237 N N . THR A 1 266 ? 13.974 -11.573 8.518 1.00 88.56 266 THR A N 1
ATOM 2238 C CA . THR A 1 266 ? 15.146 -11.463 7.620 1.00 88.56 266 THR A CA 1
ATOM 2239 C C . THR A 1 266 ? 14.761 -11.577 6.148 1.00 88.56 266 THR A C 1
ATOM 2241 O O . THR A 1 266 ? 15.511 -11.146 5.273 1.00 88.56 266 THR A O 1
ATOM 2244 N N . LEU A 1 267 ? 13.568 -12.100 5.842 1.00 88.06 267 LEU A N 1
ATOM 2245 C CA . LEU A 1 267 ? 13.098 -12.197 4.466 1.00 88.06 267 LEU A CA 1
ATOM 2246 C C . LEU A 1 267 ? 12.892 -10.803 3.858 1.00 88.06 267 LEU A C 1
ATOM 2248 O O . LEU A 1 267 ? 12.105 -9.992 4.359 1.00 88.06 267 LEU A O 1
ATOM 2252 N N . GLU A 1 268 ? 13.524 -10.557 2.709 1.00 82.75 268 GLU A N 1
ATOM 2253 C CA . GLU A 1 268 ? 13.343 -9.324 1.938 1.00 82.75 268 GLU A CA 1
ATOM 2254 C C . GLU A 1 268 ? 11.872 -9.112 1.557 1.00 82.75 268 GLU A C 1
ATOM 2256 O O . GLU A 1 268 ? 11.187 -10.011 1.048 1.00 82.75 268 GLU A O 1
ATOM 2261 N N . ARG A 1 269 ? 11.345 -7.913 1.839 1.00 80.06 269 ARG A N 1
ATOM 2262 C CA . ARG A 1 269 ? 9.977 -7.522 1.450 1.00 80.06 269 ARG A CA 1
ATOM 2263 C C . ARG A 1 269 ? 9.931 -7.322 -0.069 1.00 80.06 269 ARG A C 1
ATOM 2265 O O . ARG A 1 269 ? 10.894 -6.784 -0.611 1.00 80.06 269 ARG A O 1
ATOM 2272 N N . PRO A 1 270 ? 8.851 -7.726 -0.770 1.00 72.88 270 PRO A N 1
ATOM 2273 C CA . PRO A 1 270 ? 8.815 -7.719 -2.233 1.00 72.88 270 PRO A CA 1
ATOM 2274 C C . PRO A 1 270 ? 9.151 -6.332 -2.798 1.00 72.88 270 PRO A C 1
ATOM 2276 O O . PRO A 1 270 ? 8.769 -5.314 -2.213 1.00 72.88 270 PRO A O 1
ATOM 2279 N N . ALA A 1 271 ? 9.865 -6.270 -3.926 1.00 58.66 271 ALA A N 1
ATOM 2280 C CA . ALA A 1 271 ? 10.191 -5.003 -4.582 1.00 58.66 271 ALA A CA 1
ATOM 2281 C C . ALA A 1 271 ? 8.901 -4.218 -4.909 1.00 58.66 271 ALA A C 1
ATOM 2283 O O . ALA A 1 271 ? 7.915 -4.792 -5.361 1.00 58.66 271 ALA A O 1
ATOM 2284 N N . GLY A 1 272 ? 8.891 -2.911 -4.623 1.00 61.91 272 GLY A N 1
ATOM 2285 C CA . GLY A 1 272 ? 7.661 -2.099 -4.535 1.00 61.91 272 GLY A CA 1
ATOM 2286 C C . GLY A 1 272 ? 7.229 -1.786 -3.091 1.00 61.91 272 GLY A C 1
ATOM 2287 O O . GLY A 1 272 ? 6.420 -0.892 -2.871 1.00 61.91 272 GLY A O 1
ATOM 2288 N N . SER A 1 273 ? 7.870 -2.412 -2.095 1.00 46.69 273 SER A N 1
ATOM 2289 C CA . SER A 1 273 ? 7.728 -2.223 -0.633 1.00 46.69 273 SER A CA 1
ATOM 2290 C C . SER A 1 273 ? 8.093 -0.841 -0.063 1.00 46.69 273 SER A C 1
ATOM 2292 O O . SER A 1 273 ? 8.233 -0.677 1.152 1.00 46.69 273 SER A O 1
ATOM 2294 N N . ARG A 1 274 ? 8.198 0.197 -0.906 1.00 49.38 274 ARG A N 1
ATOM 2295 C CA . ARG A 1 274 ? 8.022 1.571 -0.402 1.00 49.38 274 ARG A CA 1
ATOM 2296 C C . ARG A 1 274 ? 6.591 1.815 0.062 1.00 49.38 274 ARG A C 1
ATOM 2298 O O . ARG A 1 274 ? 6.375 2.782 0.784 1.00 49.38 274 ARG A O 1
ATOM 2305 N N . ASP A 1 275 ? 5.664 0.940 -0.321 1.00 62.59 275 ASP A N 1
ATOM 2306 C CA . ASP A 1 275 ? 4.314 0.940 0.203 1.00 62.59 275 ASP A CA 1
ATOM 2307 C C . ASP A 1 275 ? 4.335 0.813 1.734 1.00 62.59 275 ASP A C 1
ATOM 2309 O O . ASP A 1 275 ? 4.806 -0.176 2.305 1.00 62.59 275 ASP A O 1
ATOM 2313 N N . VAL A 1 276 ? 3.861 1.867 2.396 1.00 66.19 276 VAL A N 1
ATOM 2314 C CA . VAL A 1 276 ? 3.747 1.974 3.856 1.00 66.19 276 VAL A CA 1
ATOM 2315 C C . VAL A 1 276 ? 2.942 0.800 4.418 1.00 66.19 276 VAL A C 1
ATOM 2317 O O . VAL A 1 276 ? 3.229 0.341 5.524 1.00 66.19 276 VAL A O 1
ATOM 2320 N N . VAL A 1 277 ? 2.014 0.264 3.618 1.00 68.50 277 VAL A N 1
ATOM 2321 C CA . VAL A 1 277 ? 1.219 -0.930 3.918 1.00 68.50 277 VAL A CA 1
ATOM 2322 C C . VAL A 1 277 ? 2.118 -2.109 4.253 1.00 68.50 277 VAL A C 1
ATOM 2324 O O . VAL A 1 277 ? 2.040 -2.642 5.352 1.00 68.50 277 VAL A O 1
ATOM 2327 N N . LEU A 1 278 ? 3.059 -2.461 3.372 1.00 69.44 278 LEU A N 1
ATOM 2328 C CA . LEU A 1 278 ? 3.948 -3.598 3.606 1.00 69.44 278 LEU A CA 1
ATOM 2329 C C . LEU A 1 278 ? 4.871 -3.382 4.794 1.00 69.44 278 LEU A C 1
ATOM 2331 O O . LEU A 1 278 ? 5.317 -4.373 5.354 1.00 69.44 278 LEU A O 1
ATOM 2335 N N . LYS A 1 279 ? 5.194 -2.131 5.159 1.00 74.12 279 LYS A N 1
ATOM 2336 C CA . LYS A 1 279 ? 6.012 -1.826 6.343 1.00 74.12 279 LYS A CA 1
ATOM 2337 C C . LYS A 1 279 ? 5.281 -2.150 7.644 1.00 74.12 279 LYS A C 1
ATOM 2339 O O . LYS A 1 279 ? 5.921 -2.658 8.563 1.00 74.12 279 LYS A O 1
ATOM 2344 N N . LYS A 1 280 ? 3.976 -1.883 7.684 1.00 71.81 280 LYS A N 1
ATOM 2345 C CA . LYS A 1 280 ? 3.114 -2.100 8.851 1.00 71.81 280 LYS A CA 1
ATOM 2346 C C . LYS A 1 280 ? 2.457 -3.480 8.877 1.00 71.81 280 LYS A C 1
ATOM 2348 O O . LYS A 1 280 ? 2.161 -3.967 9.959 1.00 71.81 280 LYS A O 1
ATOM 2353 N N . ALA A 1 281 ? 2.244 -4.098 7.716 1.00 72.19 281 ALA A N 1
ATOM 2354 C CA . ALA A 1 281 ? 1.592 -5.394 7.610 1.00 72.19 281 ALA A CA 1
ATOM 2355 C C . ALA A 1 281 ? 2.376 -6.454 8.393 1.00 72.19 281 ALA A C 1
ATOM 2357 O O . ALA A 1 281 ? 3.592 -6.608 8.219 1.00 72.19 281 ALA A O 1
ATOM 2358 N N . SER A 1 282 ? 1.655 -7.174 9.253 1.00 81.06 282 SER A N 1
ATOM 2359 C CA . SER A 1 282 ? 2.185 -8.325 9.976 1.00 81.06 282 SER A CA 1
ATOM 2360 C C . SER A 1 282 ? 2.670 -9.389 8.994 1.00 81.06 282 SER A C 1
ATOM 2362 O O . SER A 1 282 ? 2.172 -9.516 7.875 1.00 81.06 282 SER A O 1
ATOM 2364 N N . ILE A 1 283 ? 3.634 -10.197 9.425 1.00 75.50 283 ILE A N 1
ATOM 2365 C CA . ILE A 1 283 ? 4.080 -11.366 8.665 1.00 75.50 283 ILE A CA 1
ATOM 2366 C C . ILE A 1 283 ? 2.932 -12.355 8.409 1.00 75.50 283 ILE A C 1
ATOM 2368 O O . ILE A 1 283 ? 2.909 -13.016 7.373 1.00 75.50 283 ILE A O 1
ATOM 2372 N N . ASN A 1 284 ? 1.952 -12.365 9.316 1.00 81.94 284 ASN A N 1
ATOM 2373 C CA . ASN A 1 284 ? 0.736 -13.175 9.274 1.00 81.94 284 ASN A CA 1
ATOM 2374 C C . ASN A 1 284 ? -0.311 -12.630 8.289 1.00 81.94 284 ASN A C 1
ATOM 2376 O O . ASN A 1 284 ? -1.375 -13.203 8.118 1.00 81.94 284 ASN A O 1
ATOM 2380 N N . ALA A 1 285 ? -0.031 -11.514 7.614 1.00 84.88 285 ALA A N 1
ATOM 2381 C CA . ALA A 1 285 ? -0.948 -10.943 6.635 1.00 84.88 285 ALA A CA 1
ATOM 2382 C C . ALA A 1 285 ? -0.881 -11.649 5.261 1.00 84.88 285 ALA A C 1
ATOM 2384 O O . ALA A 1 285 ? -1.585 -11.251 4.332 1.00 84.88 285 ALA A O 1
ATOM 2385 N N . PHE A 1 286 ? -0.020 -12.658 5.098 1.00 89.31 286 PHE A N 1
ATOM 2386 C CA . PHE A 1 286 ? 0.103 -13.467 3.882 1.00 89.31 286 PHE A CA 1
ATOM 2387 C C . PHE A 1 286 ? -0.584 -14.820 4.077 1.00 89.31 286 PHE A C 1
ATOM 2389 O O . PHE A 1 286 ? -0.432 -15.433 5.127 1.00 89.31 286 PHE A O 1
ATOM 2396 N N . ARG A 1 287 ? -1.268 -15.307 3.039 1.00 92.31 287 ARG A N 1
ATOM 2397 C CA . ARG A 1 287 ? -1.871 -16.648 3.005 1.00 92.31 287 ARG A CA 1
ATOM 2398 C C . ARG A 1 287 ? -1.753 -17.273 1.621 1.00 92.31 287 ARG A C 1
ATOM 2400 O O . ARG A 1 287 ? -1.420 -16.567 0.669 1.00 92.31 287 ARG A O 1
ATOM 2407 N N . ASP A 1 288 ? -2.044 -18.558 1.489 1.00 90.62 288 ASP A N 1
ATOM 2408 C CA . ASP A 1 288 ? -2.160 -19.192 0.175 1.00 90.62 288 ASP A CA 1
ATOM 2409 C C . ASP A 1 288 ? -3.390 -18.710 -0.605 1.00 90.62 288 ASP A C 1
ATOM 2411 O O . ASP A 1 288 ? -4.302 -18.082 -0.064 1.00 90.62 288 ASP A O 1
ATOM 2415 N N . LEU A 1 289 ? -3.377 -18.979 -1.911 1.00 92.50 289 LEU A N 1
ATOM 2416 C CA . LEU A 1 289 ? -4.556 -18.790 -2.747 1.00 92.50 289 LEU A CA 1
ATOM 2417 C C . LEU A 1 289 ? -5.505 -19.955 -2.484 1.00 92.50 289 LEU A C 1
ATOM 2419 O O . LEU A 1 289 ? -5.112 -21.109 -2.631 1.00 92.50 289 LEU A O 1
ATOM 2423 N N . ASP A 1 290 ? -6.727 -19.626 -2.105 1.00 93.12 290 ASP A N 1
ATOM 2424 C CA . ASP A 1 290 ? -7.825 -20.569 -1.922 1.00 93.12 290 ASP A CA 1
ATOM 2425 C C . ASP A 1 290 ? -8.853 -20.265 -3.007 1.00 93.12 290 ASP A C 1
ATOM 2427 O O . ASP A 1 290 ? -9.360 -19.145 -3.048 1.00 93.12 290 ASP A O 1
ATOM 2431 N N . ILE A 1 291 ? -9.057 -21.188 -3.946 1.00 94.12 291 ILE A N 1
ATOM 2432 C CA . ILE A 1 291 ? -9.919 -20.992 -5.115 1.00 94.12 291 ILE A CA 1
ATOM 2433 C C . ILE A 1 291 ? -11.011 -22.051 -5.067 1.00 94.12 291 ILE A C 1
ATOM 2435 O O . ILE A 1 291 ? -10.707 -23.238 -5.070 1.00 94.12 291 ILE A O 1
ATOM 2439 N N . ARG A 1 292 ? -12.270 -21.616 -5.101 1.00 95.19 292 ARG A N 1
ATOM 2440 C CA . ARG A 1 292 ? -13.437 -22.492 -5.205 1.00 95.19 292 ARG A CA 1
ATOM 2441 C C . ARG A 1 292 ? -14.155 -22.230 -6.513 1.00 95.19 292 ARG A C 1
ATOM 2443 O O . ARG A 1 292 ? -14.623 -21.117 -6.773 1.00 95.19 292 ARG A O 1
ATOM 2450 N N . ARG A 1 293 ? -14.191 -23.251 -7.363 1.00 94.88 293 ARG A N 1
ATOM 2451 C CA . ARG A 1 293 ? -14.778 -23.157 -8.701 1.00 94.88 293 ARG A CA 1
ATOM 2452 C C . ARG A 1 293 ? -16.287 -23.242 -8.623 1.00 94.88 293 ARG A C 1
ATOM 2454 O O . ARG A 1 293 ? -16.803 -24.078 -7.891 1.00 94.88 293 ARG A O 1
ATOM 2461 N N . ARG A 1 294 ? -16.981 -22.401 -9.398 1.00 95.06 294 ARG A N 1
ATOM 2462 C CA . ARG A 1 294 ? -18.457 -22.394 -9.457 1.00 95.06 294 ARG A CA 1
ATOM 2463 C C . ARG A 1 294 ? -19.100 -22.360 -8.062 1.00 95.06 294 ARG A C 1
ATOM 2465 O O . ARG A 1 294 ? -20.083 -23.049 -7.797 1.00 95.06 294 ARG A O 1
ATOM 2472 N N . PHE A 1 295 ? -18.524 -21.567 -7.158 1.00 96.62 295 PHE A N 1
ATOM 2473 C CA . PHE A 1 295 ? -19.023 -21.393 -5.794 1.00 96.62 295 PHE A CA 1
ATOM 2474 C C . PHE A 1 295 ? -20.494 -20.945 -5.784 1.00 96.62 295 PHE A C 1
ATOM 2476 O O . PHE A 1 295 ? -21.288 -21.386 -4.943 1.00 96.62 295 PHE A O 1
ATOM 2483 N N . ILE A 1 296 ? -20.848 -20.092 -6.751 1.00 97.25 296 ILE A N 1
ATOM 2484 C CA . ILE A 1 296 ? -22.221 -19.762 -7.139 1.00 97.25 296 ILE A CA 1
ATOM 2485 C C . ILE A 1 296 ? -22.466 -20.316 -8.547 1.00 97.25 296 ILE A C 1
ATOM 2487 O O . ILE A 1 296 ? -21.621 -20.157 -9.420 1.00 97.25 296 ILE A O 1
ATOM 2491 N N . SER A 1 297 ? -23.609 -20.962 -8.768 1.00 92.62 297 SER A N 1
ATOM 2492 C CA . SER A 1 297 ? -23.968 -21.597 -10.046 1.00 92.62 297 SER A CA 1
ATOM 2493 C C . SER A 1 297 ? -25.133 -20.906 -10.765 1.00 92.62 297 SER A C 1
ATOM 2495 O O . SER A 1 297 ? -25.701 -21.468 -11.694 1.00 92.62 297 SER A O 1
ATOM 2497 N N . GLU A 1 298 ? -25.555 -19.732 -10.296 1.00 91.19 298 GLU A N 1
ATOM 2498 C CA . GLU A 1 298 ? -26.727 -19.028 -10.819 1.00 91.19 298 GLU A CA 1
ATOM 2499 C C . GLU A 1 298 ? -26.367 -18.043 -11.938 1.00 91.19 298 GLU A C 1
ATOM 2501 O O . GLU A 1 298 ? -25.945 -16.911 -11.675 1.00 91.19 298 GLU A O 1
ATOM 2506 N N . ASP A 1 299 ? -26.642 -18.438 -13.184 1.00 87.69 299 ASP A N 1
ATOM 2507 C CA . ASP A 1 299 ? -26.362 -17.661 -14.404 1.00 87.69 299 ASP A CA 1
ATOM 2508 C C . ASP A 1 299 ? -27.025 -16.262 -14.424 1.00 87.69 299 ASP A C 1
ATOM 2510 O O . ASP A 1 299 ? -26.562 -15.339 -15.100 1.00 87.69 299 ASP A O 1
ATOM 2514 N N . SER A 1 300 ? -28.119 -16.054 -13.676 1.00 93.19 300 SER A N 1
ATOM 2515 C CA . SER A 1 300 ? -28.841 -14.771 -13.624 1.00 93.19 300 SER A CA 1
ATOM 2516 C C . SER A 1 300 ? -28.193 -13.707 -12.732 1.00 93.19 300 SER A C 1
ATOM 2518 O O . SER A 1 300 ? -28.612 -12.541 -12.766 1.00 93.19 300 SER A O 1
ATOM 2520 N N . THR A 1 301 ? -27.183 -14.075 -11.938 1.00 95.75 301 THR A N 1
ATOM 2521 C CA . THR A 1 301 ? -26.574 -13.189 -10.932 1.00 95.75 301 THR A CA 1
ATOM 2522 C C . THR A 1 301 ? -25.922 -11.971 -11.581 1.00 95.75 301 THR A C 1
ATOM 2524 O O . THR A 1 301 ? -26.191 -10.837 -11.184 1.00 95.75 301 THR A O 1
ATOM 2527 N N . TYR A 1 302 ? -25.123 -12.179 -12.634 1.00 97.44 302 TYR A N 1
ATOM 2528 C CA . TYR A 1 302 ? -24.419 -11.100 -13.335 1.00 97.44 302 TYR A CA 1
ATOM 2529 C C . TYR A 1 302 ? -25.378 -10.019 -13.850 1.00 97.44 302 TYR A C 1
ATOM 2531 O O . TYR A 1 302 ? -25.197 -8.837 -13.557 1.00 97.44 302 TYR A O 1
ATOM 2539 N N . LYS A 1 303 ? -26.429 -10.422 -14.574 1.00 97.12 303 LYS A N 1
ATOM 2540 C CA . LYS A 1 303 ? -27.407 -9.487 -15.145 1.00 97.12 303 LYS A CA 1
ATOM 2541 C C . LYS A 1 303 ? -28.134 -8.704 -14.050 1.00 97.12 303 LYS A C 1
ATOM 2543 O O . LYS A 1 303 ? -28.252 -7.488 -14.141 1.00 97.12 303 LYS A O 1
ATOM 2548 N N . SER A 1 304 ? -28.543 -9.389 -12.981 1.00 96.75 304 SER A N 1
ATOM 2549 C CA . SER A 1 304 ? -29.212 -8.756 -11.839 1.00 96.75 304 SER A CA 1
ATOM 2550 C C . SER A 1 304 ? -28.329 -7.714 -11.150 1.00 96.75 304 SER A C 1
ATOM 2552 O O . SER A 1 304 ? -28.826 -6.655 -10.775 1.00 96.75 304 SER A O 1
ATOM 2554 N N . LEU A 1 305 ? -27.025 -7.982 -11.010 1.00 97.38 305 LEU A N 1
ATOM 2555 C CA . LEU A 1 305 ? -26.067 -7.022 -10.456 1.00 97.38 305 LEU A CA 1
ATOM 2556 C C . LEU A 1 305 ? -25.882 -5.812 -11.374 1.00 97.38 305 LEU A C 1
ATOM 2558 O O . LEU A 1 305 ? -25.919 -4.682 -10.900 1.00 97.38 305 LEU A O 1
ATOM 2562 N N . VAL A 1 306 ? -25.700 -6.026 -12.678 1.00 97.50 306 VAL A N 1
ATOM 2563 C CA . VAL A 1 306 ? -25.527 -4.921 -13.634 1.00 97.50 306 VAL A CA 1
ATOM 2564 C C . VAL A 1 306 ? -26.756 -4.006 -13.651 1.00 97.50 306 VAL A C 1
ATOM 2566 O O . VAL A 1 306 ? -26.587 -2.790 -13.619 1.00 97.50 306 VAL A O 1
ATOM 2569 N N . ASP A 1 307 ? -27.962 -4.579 -13.621 1.00 97.19 307 ASP A N 1
ATOM 2570 C CA . ASP A 1 307 ? -29.219 -3.832 -13.735 1.00 97.19 307 ASP A CA 1
ATOM 2571 C C . ASP A 1 307 ? -29.635 -3.126 -12.429 1.00 97.19 307 ASP A C 1
ATOM 2573 O O . ASP A 1 307 ? -30.175 -2.020 -12.472 1.00 97.19 307 ASP A O 1
ATOM 2577 N N . LYS A 1 308 ? -29.423 -3.754 -11.261 1.00 97.44 308 LYS A N 1
ATOM 2578 C CA . LYS A 1 308 ? -29.930 -3.247 -9.968 1.00 97.44 308 LYS A CA 1
ATOM 2579 C C . LYS A 1 308 ? -28.927 -2.397 -9.187 1.00 97.44 308 LYS A C 1
ATOM 2581 O O . LYS A 1 308 ? -29.336 -1.653 -8.297 1.00 97.44 308 LYS A O 1
ATOM 2586 N N . VAL A 1 309 ? -27.629 -2.512 -9.467 1.00 96.50 309 VAL A N 1
ATOM 2587 C CA . VAL A 1 309 ? -26.585 -1.779 -8.736 1.00 96.50 309 VAL A CA 1
ATOM 2588 C C . VAL A 1 309 ? -26.314 -0.431 -9.399 1.00 96.50 309 VAL A C 1
ATOM 2590 O O . VAL A 1 309 ? -26.091 -0.333 -10.603 1.00 96.50 309 VAL A O 1
ATOM 2593 N N . THR A 1 310 ? -26.255 0.629 -8.594 1.00 95.88 310 THR A N 1
ATOM 2594 C CA . THR A 1 310 ? -25.883 1.966 -9.072 1.00 95.88 310 THR A CA 1
ATOM 2595 C C . THR A 1 310 ? -24.365 2.082 -9.227 1.00 95.88 310 THR A C 1
ATOM 2597 O O . THR A 1 310 ? -23.643 2.390 -8.276 1.00 95.88 310 THR A O 1
ATOM 2600 N N . TRP A 1 311 ? -23.871 1.851 -10.442 1.00 96.50 311 TRP A N 1
ATOM 2601 C CA . TRP A 1 311 ? -22.445 1.907 -10.771 1.00 96.50 311 TRP A CA 1
ATOM 2602 C C . TRP A 1 311 ? -21.912 3.336 -10.919 1.00 96.50 311 TRP A C 1
ATOM 2604 O O . TRP A 1 311 ? -22.512 4.179 -11.585 1.00 96.50 311 TRP A O 1
ATOM 2614 N N . ARG A 1 312 ? -20.718 3.595 -10.374 1.00 94.88 312 ARG A N 1
ATOM 2615 C CA . ARG A 1 312 ? -20.004 4.878 -10.504 1.00 94.88 312 ARG A CA 1
ATOM 2616 C C . ARG A 1 312 ? -18.659 4.686 -11.180 1.00 94.88 312 ARG A C 1
ATOM 2618 O O . ARG A 1 312 ? -17.988 3.682 -10.958 1.00 94.88 312 ARG A O 1
ATOM 2625 N N . GLN A 1 313 ? -18.220 5.649 -11.988 1.00 95.94 313 GLN A N 1
ATOM 2626 C CA . GLN A 1 313 ? -16.887 5.583 -12.592 1.00 95.94 313 GLN A CA 1
ATOM 2627 C C . GLN A 1 313 ? -15.819 5.578 -11.494 1.00 95.94 313 GLN A C 1
ATOM 2629 O O . GLN A 1 313 ? -15.700 6.540 -10.736 1.00 95.94 313 GLN A O 1
ATOM 2634 N N . ALA A 1 314 ? -15.003 4.526 -11.423 1.00 94.00 314 ALA A N 1
ATOM 2635 C CA . ALA A 1 314 ? -13.931 4.459 -10.441 1.00 94.00 314 ALA A CA 1
ATOM 2636 C C . ALA A 1 314 ? -12.910 5.572 -10.700 1.00 94.00 314 ALA A C 1
ATOM 2638 O O . ALA A 1 314 ? -12.608 5.902 -11.849 1.00 94.00 314 ALA A O 1
ATOM 2639 N N . LYS A 1 315 ? -12.336 6.134 -9.636 1.00 93.56 315 LYS A N 1
ATOM 2640 C CA . LYS A 1 315 ? -11.243 7.102 -9.742 1.00 93.56 315 LYS A CA 1
ATOM 2641 C C . LYS A 1 315 ? -9.928 6.421 -9.385 1.00 93.56 315 LYS A C 1
ATOM 2643 O O . LYS A 1 315 ? -9.887 5.454 -8.624 1.00 93.56 315 LYS A O 1
ATOM 2648 N N . VAL A 1 316 ? -8.837 6.889 -9.979 1.00 90.62 316 VAL A N 1
ATOM 2649 C CA . VAL A 1 316 ? -7.500 6.397 -9.661 1.00 90.62 316 VAL A CA 1
ATOM 2650 C C . VAL A 1 316 ? -7.090 7.004 -8.331 1.00 90.62 316 VAL A C 1
ATOM 2652 O O . VAL A 1 316 ? -6.757 8.184 -8.241 1.00 90.62 316 VAL A O 1
ATOM 2655 N N . VAL A 1 317 ? -7.089 6.172 -7.302 1.00 89.50 317 VAL A N 1
ATOM 2656 C CA . VAL A 1 317 ? -6.563 6.508 -5.985 1.00 89.50 317 VAL A CA 1
ATOM 2657 C C . VAL A 1 317 ? -5.146 5.956 -5.885 1.00 89.50 317 VAL A C 1
ATOM 2659 O O . VAL A 1 317 ? -4.862 4.845 -6.334 1.00 89.50 317 VAL A O 1
ATOM 2662 N N . ALA A 1 318 ? -4.236 6.727 -5.303 1.00 86.50 318 ALA A N 1
ATOM 2663 C CA . ALA A 1 318 ? -2.901 6.262 -4.975 1.00 86.50 318 ALA A CA 1
ATOM 2664 C C . ALA A 1 318 ? -2.564 6.599 -3.532 1.00 86.50 318 ALA A C 1
ATOM 2666 O O . ALA A 1 318 ? -2.936 7.649 -3.015 1.00 86.50 318 ALA A O 1
ATOM 2667 N N . ARG A 1 319 ? -1.803 5.711 -2.900 1.00 82.25 319 ARG A N 1
ATOM 2668 C CA . ARG A 1 319 ? -1.288 5.952 -1.563 1.00 82.25 319 ARG A CA 1
ATOM 2669 C C . ARG A 1 319 ? -0.121 6.934 -1.624 1.00 82.25 319 ARG A C 1
ATOM 2671 O O . ARG A 1 319 ? 0.821 6.732 -2.397 1.00 82.25 319 ARG A O 1
ATOM 2678 N N . ASP A 1 320 ? -0.179 7.996 -0.832 1.00 79.81 320 ASP A N 1
ATOM 2679 C CA . ASP A 1 320 ? 0.947 8.900 -0.651 1.00 79.81 320 ASP A CA 1
ATOM 2680 C C . ASP A 1 320 ? 2.092 8.138 0.031 1.00 79.81 320 ASP A C 1
ATOM 2682 O O . ASP A 1 320 ? 1.920 7.487 1.062 1.00 79.81 320 ASP A O 1
ATOM 2686 N N . VAL A 1 321 ? 3.284 8.194 -0.564 1.00 75.44 321 VAL A N 1
ATOM 2687 C CA . VAL A 1 321 ? 4.450 7.408 -0.120 1.00 75.44 321 VAL A CA 1
ATOM 2688 C C . VAL A 1 321 ? 4.944 7.850 1.264 1.00 75.44 321 VAL A C 1
ATOM 2690 O O . VAL A 1 321 ? 5.632 7.098 1.953 1.00 75.44 321 VAL A O 1
ATOM 2693 N N . ASN A 1 322 ? 4.624 9.077 1.670 1.00 70.62 322 ASN A N 1
ATOM 2694 C CA . ASN A 1 322 ? 5.066 9.668 2.919 1.00 70.62 322 ASN A CA 1
ATOM 2695 C C . ASN A 1 322 ? 4.049 9.511 4.044 1.00 70.62 322 ASN A C 1
ATOM 2697 O O . ASN A 1 322 ? 4.450 9.165 5.153 1.00 70.62 322 ASN A O 1
ATOM 2701 N N . THR A 1 323 ? 2.780 9.833 3.786 1.00 75.75 323 THR A N 1
ATOM 2702 C CA . THR A 1 323 ? 1.729 9.800 4.816 1.00 75.75 323 THR A CA 1
ATOM 2703 C C . THR A 1 323 ? 1.068 8.430 4.902 1.00 75.75 323 THR A C 1
ATOM 2705 O O . THR A 1 323 ? 0.557 8.057 5.954 1.00 75.75 323 THR A O 1
ATOM 2708 N N . GLY A 1 324 ? 1.116 7.646 3.821 1.00 77.88 324 GLY A N 1
ATOM 2709 C CA . GLY A 1 324 ? 0.362 6.405 3.706 1.00 77.88 324 GLY A CA 1
ATOM 2710 C C . GLY A 1 324 ? -1.132 6.632 3.468 1.00 77.88 324 GLY A C 1
ATOM 2711 O O . GLY A 1 324 ? -1.870 5.653 3.418 1.00 77.88 324 GLY A O 1
ATOM 2712 N N . GLU A 1 325 ? -1.591 7.873 3.316 1.00 81.50 325 GLU A N 1
ATOM 2713 C CA . GLU A 1 325 ? -2.998 8.185 3.058 1.00 81.50 325 GLU A CA 1
ATOM 2714 C C . GLU A 1 325 ? -3.351 7.959 1.593 1.00 81.50 325 GLU A C 1
ATOM 2716 O O . GLU A 1 325 ? -2.513 8.090 0.699 1.00 81.50 325 GLU A O 1
ATOM 2721 N N . LEU A 1 326 ? -4.609 7.627 1.339 1.00 82.88 326 LEU A N 1
ATOM 2722 C CA . LEU A 1 326 ? -5.131 7.459 -0.006 1.00 82.88 326 LEU A CA 1
ATOM 2723 C C . LEU A 1 326 ? -5.550 8.828 -0.561 1.00 82.88 326 LEU A C 1
ATOM 2725 O O . LEU A 1 326 ? -6.346 9.556 0.031 1.00 82.88 326 LEU A O 1
ATOM 2729 N N . ALA A 1 327 ? -4.973 9.201 -1.699 1.00 86.19 327 ALA A N 1
ATOM 2730 C CA . ALA A 1 327 ? -5.248 10.456 -2.382 1.00 86.19 327 ALA A CA 1
ATOM 2731 C C . ALA A 1 327 ? -5.674 10.189 -3.824 1.00 86.19 327 ALA A C 1
ATOM 2733 O O . ALA A 1 327 ? -5.151 9.289 -4.492 1.00 86.19 327 ALA A O 1
ATOM 2734 N N . LEU A 1 328 ? -6.622 10.984 -4.313 1.00 90.50 328 LEU A N 1
ATOM 2735 C CA . LEU A 1 328 ? -6.987 10.965 -5.721 1.00 90.50 328 LEU A CA 1
ATOM 2736 C C . LEU A 1 328 ? -5.792 11.386 -6.577 1.00 90.50 328 LEU A C 1
ATOM 2738 O O . LEU A 1 328 ? -4.994 12.251 -6.213 1.00 90.50 328 LEU A O 1
ATOM 2742 N N . ARG A 1 329 ? -5.657 10.750 -7.739 1.00 90.56 329 ARG A N 1
ATOM 2743 C CA . ARG A 1 329 ? -4.728 11.188 -8.773 1.00 90.56 329 ARG A CA 1
ATOM 2744 C C . ARG A 1 329 ? -5.445 12.134 -9.714 1.00 90.56 329 ARG A C 1
ATOM 2746 O O . ARG A 1 329 ? -6.518 11.819 -10.224 1.00 90.56 329 ARG A O 1
ATOM 2753 N N . TYR A 1 330 ? -4.784 13.243 -10.000 1.00 92.06 330 TYR A N 1
ATOM 2754 C CA . TYR A 1 330 ? -5.271 14.271 -10.899 1.00 92.06 330 TYR A CA 1
ATOM 2755 C C . TYR A 1 330 ? -4.372 14.373 -12.128 1.00 92.06 330 TYR A C 1
ATOM 2757 O O . TYR A 1 330 ? -3.170 14.095 -12.064 1.00 92.06 330 TYR A O 1
ATOM 2765 N N . ASN A 1 331 ? -4.959 14.747 -13.261 1.00 92.06 331 ASN A N 1
ATOM 2766 C CA . ASN A 1 331 ? -4.198 15.150 -14.438 1.00 92.06 331 ASN A CA 1
ATOM 2767 C C . ASN A 1 331 ? -3.620 16.567 -14.251 1.00 92.06 331 ASN A C 1
ATOM 2769 O O . ASN A 1 331 ? -3.887 17.239 -13.261 1.00 92.06 331 ASN A O 1
ATOM 2773 N N . GLU A 1 332 ? -2.855 17.058 -15.225 1.00 89.19 332 GLU A N 1
ATOM 2774 C CA . GLU A 1 332 ? -2.229 18.391 -15.161 1.00 89.19 332 GLU A CA 1
ATOM 2775 C C . GLU A 1 332 ? -3.249 19.541 -15.012 1.00 89.19 332 GLU A C 1
ATOM 2777 O O . GLU A 1 332 ? -2.927 20.589 -14.448 1.00 89.19 332 GLU A O 1
ATOM 2782 N N . LYS A 1 333 ? -4.499 19.323 -15.448 1.00 90.75 333 LYS A N 1
ATOM 2783 C CA . LYS A 1 333 ? -5.617 20.273 -15.347 1.00 90.75 333 LYS A CA 1
ATOM 2784 C C . LYS A 1 333 ? -6.344 20.225 -13.994 1.00 90.75 333 LYS A C 1
ATOM 2786 O O . LYS A 1 333 ? -7.299 20.972 -13.810 1.00 90.75 333 LYS A O 1
ATOM 2791 N N . GLY A 1 334 ? -5.930 19.356 -13.068 1.00 89.94 334 GLY A N 1
ATOM 2792 C CA . GLY A 1 334 ? -6.592 19.173 -11.772 1.00 89.94 334 GLY A CA 1
ATOM 2793 C C . GLY A 1 334 ? -7.901 18.381 -11.844 1.00 89.94 334 GLY A C 1
ATOM 2794 O O . GLY A 1 334 ? -8.725 18.485 -10.944 1.00 89.94 334 GLY A O 1
ATOM 2795 N N . GLN A 1 335 ? -8.131 17.609 -12.910 1.00 92.19 335 GLN A N 1
ATOM 2796 C CA . GLN A 1 335 ? -9.286 16.708 -13.013 1.00 92.19 335 GLN A CA 1
ATOM 2797 C C . GLN A 1 335 ? -8.890 15.314 -12.532 1.00 92.19 335 GLN A C 1
ATOM 2799 O O . GLN A 1 335 ? -7.803 14.832 -12.869 1.00 92.19 335 GLN A O 1
ATOM 2804 N N . SER A 1 336 ? -9.754 14.661 -11.760 1.00 91.50 336 SER A N 1
ATOM 2805 C CA . SER A 1 336 ? -9.503 13.314 -11.255 1.00 91.50 336 SER A CA 1
ATOM 2806 C C . SER A 1 336 ? -9.389 12.320 -12.410 1.00 91.50 336 SER A C 1
ATOM 2808 O O . SER A 1 336 ? -10.168 12.324 -13.367 1.00 91.50 336 SER A O 1
ATOM 2810 N N . LEU A 1 337 ? -8.391 11.446 -12.334 1.00 92.50 337 LEU A N 1
ATOM 2811 C CA . LEU A 1 337 ? -8.195 10.396 -13.321 1.00 92.50 337 LEU A CA 1
ATOM 2812 C C . LEU A 1 337 ? -9.242 9.304 -13.108 1.00 92.50 337 LEU A C 1
ATOM 2814 O O . LEU A 1 337 ? -9.314 8.710 -12.033 1.00 92.50 337 LEU A O 1
ATOM 2818 N N . SER A 1 338 ? -10.026 9.005 -14.138 1.00 92.62 338 SER A N 1
ATOM 2819 C CA . SER A 1 338 ? -10.899 7.833 -14.140 1.00 92.62 338 SER A CA 1
ATOM 2820 C C . SER A 1 338 ? -10.055 6.562 -14.248 1.00 92.62 338 SER A C 1
ATOM 2822 O O . SER A 1 338 ? -9.176 6.450 -15.105 1.00 92.62 338 SER A O 1
ATOM 2824 N N . ALA A 1 339 ? -10.303 5.597 -13.369 1.00 92.31 339 ALA A N 1
ATOM 2825 C CA . ALA A 1 339 ? -9.834 4.232 -13.557 1.00 92.31 339 ALA A CA 1
ATOM 2826 C C . ALA A 1 339 ? -10.677 3.573 -14.657 1.00 92.31 339 ALA A C 1
ATOM 2828 O O . ALA A 1 339 ? -11.840 3.921 -14.823 1.00 92.31 339 ALA A O 1
ATOM 2829 N N . GLY A 1 340 ? -10.111 2.627 -15.408 1.00 91.75 340 GLY A N 1
ATOM 2830 C CA . GLY A 1 340 ? -10.844 1.888 -16.446 1.00 91.75 340 GLY A CA 1
ATOM 2831 C C . GLY A 1 340 ? -11.707 0.787 -15.839 1.00 91.75 340 GLY A C 1
ATOM 2832 O O . GLY A 1 340 ? -11.398 -0.373 -16.054 1.00 91.75 340 GLY A O 1
ATOM 2833 N N . ARG A 1 341 ? -12.623 1.147 -14.934 1.00 95.69 341 ARG A N 1
ATOM 2834 C CA . ARG A 1 341 ? -13.675 0.294 -14.360 1.00 95.69 341 ARG A CA 1
ATOM 2835 C C . ARG A 1 341 ? -14.704 1.156 -13.632 1.00 95.69 341 ARG A C 1
ATOM 2837 O O . ARG A 1 341 ? -14.402 2.295 -13.262 1.00 95.69 341 ARG A O 1
ATOM 2844 N N . GLN A 1 342 ? -15.865 0.594 -13.338 1.00 97.44 342 GLN A N 1
ATOM 2845 C CA . GLN A 1 342 ? -16.850 1.177 -12.431 1.00 97.44 342 GLN A CA 1
ATOM 2846 C C . GLN A 1 342 ? -16.809 0.481 -11.061 1.00 97.44 342 GLN A C 1
ATOM 2848 O O . GLN A 1 342 ? -16.282 -0.625 -10.929 1.00 97.44 342 GLN A O 1
ATOM 2853 N N . VAL A 1 343 ? -17.303 1.149 -10.023 1.00 97.00 343 VAL A N 1
ATOM 2854 C CA . VAL A 1 343 ? -17.360 0.649 -8.643 1.00 97.00 343 VAL A CA 1
ATOM 2855 C C . VAL A 1 343 ? -18.711 0.951 -8.009 1.00 97.00 343 VAL A C 1
ATOM 2857 O O . VAL A 1 343 ? -19.378 1.912 -8.393 1.00 97.00 343 VAL A O 1
ATOM 2860 N N . ALA A 1 344 ? -19.079 0.141 -7.024 1.00 96.56 344 ALA A N 1
ATOM 2861 C CA . ALA A 1 344 ? -20.205 0.376 -6.132 1.00 96.56 344 ALA A CA 1
ATOM 2862 C C . ALA A 1 344 ? -19.860 -0.177 -4.743 1.00 96.56 344 ALA A C 1
ATOM 2864 O O . ALA A 1 344 ? -19.292 -1.264 -4.645 1.00 96.56 344 ALA A O 1
ATOM 2865 N N . ASP A 1 345 ? -20.165 0.559 -3.677 1.00 94.00 345 ASP A N 1
ATOM 2866 C CA . ASP A 1 345 ? -20.127 0.013 -2.316 1.00 94.00 345 ASP A CA 1
ATOM 2867 C C . ASP A 1 345 ? -21.463 -0.696 -2.039 1.00 94.00 345 ASP A C 1
ATOM 2869 O O . ASP A 1 345 ? -22.507 -0.253 -2.526 1.00 94.00 345 ASP A O 1
ATOM 2873 N N . TYR A 1 346 ? -21.432 -1.813 -1.308 1.00 95.44 346 TYR A N 1
ATOM 2874 C CA . TYR A 1 346 ? -22.632 -2.589 -0.993 1.00 95.44 346 TYR A CA 1
ATOM 2875 C C . TYR A 1 346 ? -22.956 -2.505 0.496 1.00 95.44 346 TYR A C 1
ATOM 2877 O O . TYR A 1 346 ? -22.099 -2.788 1.328 1.00 95.44 346 TYR A O 1
ATOM 2885 N N . SER A 1 347 ? -24.194 -2.136 0.818 1.00 92.19 347 SER A N 1
ATOM 2886 C CA . SER A 1 347 ? -24.692 -1.988 2.192 1.00 92.19 347 SER A CA 1
ATOM 2887 C C . SER A 1 347 ? -26.006 -2.748 2.418 1.00 92.19 347 SER A C 1
ATOM 2889 O O . SER A 1 347 ? -26.849 -2.294 3.186 1.00 92.19 347 SER A O 1
ATOM 2891 N N . GLY A 1 348 ? -26.218 -3.851 1.692 1.00 93.00 348 GLY A N 1
ATOM 2892 C CA . GLY A 1 348 ? -27.432 -4.671 1.780 1.00 93.00 348 GLY A CA 1
ATOM 2893 C C . GLY A 1 348 ? -28.580 -4.200 0.880 1.00 93.00 348 GLY A C 1
ATOM 2894 O O . GLY A 1 348 ? -28.482 -3.172 0.201 1.00 93.00 348 GLY A O 1
ATOM 2895 N N . GLY A 1 349 ? -29.681 -4.957 0.888 1.00 93.75 349 GLY A N 1
ATOM 2896 C CA . GLY A 1 349 ? -30.944 -4.592 0.230 1.00 93.75 349 GLY A CA 1
ATOM 2897 C C . GLY A 1 349 ? -31.201 -5.287 -1.108 1.00 93.75 349 GLY A C 1
ATOM 2898 O O . GLY A 1 349 ? -32.173 -4.965 -1.792 1.00 93.75 349 GLY A O 1
ATOM 2899 N N . LEU A 1 350 ? -30.341 -6.230 -1.495 1.00 95.69 350 LEU A N 1
ATOM 2900 C CA . LEU A 1 350 ? -30.573 -7.138 -2.610 1.00 95.69 350 LEU A CA 1
ATOM 2901 C C . LEU A 1 350 ? -30.608 -8.566 -2.061 1.00 95.69 350 LEU A C 1
ATOM 2903 O O . LEU A 1 350 ? -29.554 -9.175 -1.923 1.00 95.69 350 LEU A O 1
ATOM 2907 N N . ASP A 1 351 ? -31.805 -9.104 -1.810 1.00 95.75 351 ASP A N 1
ATOM 2908 C CA . ASP A 1 351 ? -32.005 -10.401 -1.133 1.00 95.75 351 ASP A CA 1
ATOM 2909 C C . ASP A 1 351 ? -31.100 -11.521 -1.681 1.00 95.75 351 ASP A C 1
ATOM 2911 O O . ASP A 1 351 ? -30.379 -12.169 -0.930 1.00 95.75 351 ASP A O 1
ATOM 2915 N N . PHE A 1 352 ? -31.037 -11.679 -3.010 1.00 95.94 352 PHE A N 1
ATOM 2916 C CA . PHE A 1 352 ? -30.191 -12.695 -3.656 1.00 95.94 352 PHE A CA 1
ATOM 2917 C C . PHE A 1 352 ? -28.690 -12.511 -3.363 1.00 95.94 352 PHE A C 1
ATOM 2919 O O . PHE A 1 352 ? -27.940 -13.478 -3.258 1.00 95.94 352 PHE A O 1
ATOM 2926 N N . LEU A 1 353 ? -28.222 -11.265 -3.250 1.00 96.56 353 LEU A N 1
ATOM 2927 C CA . LEU A 1 353 ? -26.827 -10.963 -2.944 1.00 96.56 353 LEU A CA 1
ATOM 2928 C C . LEU A 1 353 ? -26.551 -11.119 -1.445 1.00 96.56 353 LEU A C 1
ATOM 2930 O O . LEU A 1 353 ? -25.466 -11.570 -1.082 1.00 96.56 353 LEU A O 1
ATOM 2934 N N . ASP A 1 354 ? -27.521 -10.791 -0.591 1.00 96.62 354 ASP A N 1
ATOM 2935 C CA . ASP A 1 354 ? -27.440 -10.996 0.857 1.00 96.62 354 ASP A CA 1
ATOM 2936 C C . ASP A 1 354 ? -27.346 -12.497 1.194 1.00 96.62 354 ASP A C 1
ATOM 2938 O O . ASP A 1 354 ? -26.494 -12.890 1.992 1.00 96.62 354 ASP A O 1
ATOM 2942 N N . GLU A 1 355 ? -28.102 -13.354 0.499 1.00 96.06 355 GLU A N 1
ATOM 2943 C CA . GLU A 1 355 ? -27.992 -14.819 0.593 1.00 96.06 355 GLU A CA 1
ATOM 2944 C C . GLU A 1 355 ? -26.610 -15.334 0.147 1.00 96.06 355 GLU A C 1
ATOM 2946 O O . GLU A 1 355 ? -25.983 -16.147 0.839 1.00 96.06 355 GLU A O 1
ATOM 2951 N N . ILE A 1 356 ? -26.085 -14.826 -0.978 1.00 97.12 356 ILE A N 1
ATOM 2952 C CA . ILE A 1 356 ? -24.725 -15.146 -1.444 1.00 97.12 356 ILE A CA 1
ATOM 2953 C C . ILE A 1 356 ? -23.693 -14.740 -0.387 1.00 97.12 356 ILE A C 1
ATOM 2955 O O . ILE A 1 356 ? -22.799 -15.524 -0.066 1.00 97.12 356 ILE A O 1
ATOM 2959 N N . LEU A 1 357 ? -23.802 -13.535 0.173 1.00 97.25 357 LEU A N 1
ATOM 2960 C CA . LEU A 1 357 ? -22.878 -13.040 1.191 1.00 97.25 357 LEU A CA 1
ATOM 2961 C C . LEU A 1 357 ? -22.961 -13.853 2.480 1.00 97.25 357 LEU A C 1
ATOM 2963 O O . LEU A 1 357 ? -21.917 -14.171 3.043 1.00 97.25 357 LEU A O 1
ATOM 2967 N N . GLN A 1 358 ? -24.156 -14.258 2.910 1.00 96.56 358 GLN A N 1
ATOM 2968 C CA . GLN A 1 358 ? -24.328 -15.150 4.054 1.00 96.56 358 GLN A CA 1
ATOM 2969 C C . GLN A 1 358 ? -23.607 -16.478 3.819 1.00 96.56 358 GLN A C 1
ATOM 2971 O O . GLN A 1 358 ? -22.796 -16.893 4.649 1.00 96.56 358 GLN A O 1
ATOM 2976 N N . LYS A 1 359 ? -23.800 -17.096 2.645 1.00 96.69 359 LYS A N 1
ATOM 2977 C CA . LYS A 1 359 ? -23.077 -18.315 2.257 1.00 96.69 359 LYS A CA 1
ATOM 2978 C C . LYS A 1 359 ? -21.559 -18.108 2.294 1.00 96.69 359 LYS A C 1
ATOM 2980 O O . LYS A 1 359 ? -20.844 -18.960 2.818 1.00 96.69 359 LYS A O 1
ATOM 2985 N N . VAL A 1 360 ? -21.059 -16.986 1.771 1.00 96.88 360 VAL A N 1
ATOM 2986 C CA . VAL A 1 360 ? -19.621 -16.667 1.759 1.00 96.88 360 VAL A CA 1
ATOM 2987 C C . VAL A 1 360 ? -19.076 -16.476 3.174 1.00 96.88 360 VAL A C 1
ATOM 2989 O O . VAL A 1 360 ? -18.075 -17.103 3.515 1.00 96.88 360 VAL A O 1
ATOM 2992 N N . PHE A 1 361 ? -19.721 -15.662 4.013 1.00 96.50 361 PHE A N 1
ATOM 2993 C CA . PHE A 1 361 ? -19.276 -15.405 5.386 1.00 96.50 361 PHE A CA 1
ATOM 2994 C C . PHE A 1 361 ? -19.253 -16.690 6.217 1.00 96.50 361 PHE A C 1
ATOM 2996 O O . PHE A 1 361 ? -18.274 -16.943 6.921 1.00 96.50 361 PHE A O 1
ATOM 3003 N N . THR A 1 362 ? -20.272 -17.542 6.082 1.00 94.44 362 THR A N 1
ATOM 3004 C CA . THR A 1 362 ? -20.330 -18.833 6.773 1.00 94.44 362 THR A CA 1
ATOM 3005 C C . THR A 1 362 ? -19.263 -19.803 6.258 1.00 94.44 362 THR A C 1
ATOM 3007 O O . THR A 1 362 ? -18.485 -20.326 7.053 1.00 94.44 362 THR A O 1
ATOM 3010 N N . GLN A 1 363 ? -19.165 -20.032 4.942 1.00 94.50 363 GLN A N 1
ATOM 3011 C CA . GLN A 1 363 ? -18.254 -21.049 4.392 1.00 94.50 363 GLN A CA 1
ATOM 3012 C C . GLN A 1 363 ? -16.776 -20.634 4.414 1.00 94.50 363 GLN A C 1
ATOM 3014 O O . GLN A 1 363 ? -15.903 -21.500 4.514 1.00 94.50 363 GLN A O 1
ATOM 3019 N N . MET A 1 364 ? -16.481 -19.332 4.335 1.00 94.00 364 MET A N 1
ATOM 3020 C CA . MET A 1 364 ? -15.119 -18.797 4.478 1.00 94.00 364 MET A CA 1
ATOM 3021 C C . MET A 1 364 ? -14.766 -18.451 5.930 1.00 94.00 364 MET A C 1
ATOM 3023 O O . MET A 1 364 ? -13.631 -18.054 6.195 1.00 94.00 364 MET A O 1
ATOM 3027 N N . ASN A 1 365 ? -15.708 -18.611 6.870 1.00 94.12 365 ASN A N 1
ATOM 3028 C CA . ASN A 1 365 ? -15.554 -18.258 8.281 1.00 94.12 365 ASN A CA 1
ATOM 3029 C C . ASN A 1 365 ? -15.034 -16.818 8.463 1.00 94.12 365 ASN A C 1
ATOM 3031 O O . ASN A 1 365 ? -14.020 -16.592 9.125 1.00 94.12 365 ASN A O 1
ATOM 3035 N N . ILE A 1 366 ? -15.701 -15.853 7.823 1.00 95.12 366 ILE A N 1
ATOM 3036 C CA . ILE A 1 366 ? -15.401 -14.424 7.967 1.00 95.12 366 ILE A CA 1
ATOM 3037 C C . ILE A 1 366 ? -16.184 -13.914 9.175 1.00 95.12 366 ILE A C 1
ATOM 3039 O O . ILE A 1 366 ? -17.408 -13.808 9.131 1.00 95.12 366 ILE A O 1
ATOM 3043 N N . ARG A 1 367 ? -15.470 -13.613 10.262 1.00 94.75 367 ARG A N 1
ATOM 3044 C CA . ARG A 1 367 ? -16.051 -13.124 11.525 1.00 94.75 367 ARG A CA 1
ATOM 3045 C C . ARG A 1 367 ? -15.720 -11.666 11.824 1.00 94.75 367 ARG A C 1
ATOM 3047 O O . ARG A 1 367 ? -16.037 -11.182 12.904 1.00 94.75 367 ARG A O 1
ATOM 3054 N N . ASP A 1 368 ? -15.064 -10.978 10.893 1.00 94.38 368 ASP A N 1
ATOM 3055 C CA . ASP A 1 368 ? -14.711 -9.572 11.049 1.00 94.38 368 ASP A CA 1
ATOM 3056 C C . ASP A 1 368 ? -15.972 -8.697 10.930 1.00 94.38 368 ASP A C 1
ATOM 3058 O O . ASP A 1 368 ? -16.517 -8.571 9.830 1.00 94.38 368 ASP A O 1
ATOM 3062 N N . PRO A 1 369 ? -16.440 -8.060 12.020 1.00 91.19 369 PRO A N 1
ATOM 3063 C CA . PRO A 1 369 ? -17.597 -7.171 11.959 1.00 91.19 369 PRO A CA 1
ATOM 3064 C C . PRO A 1 369 ? -17.308 -5.879 11.184 1.00 91.19 369 PRO A C 1
ATOM 3066 O O . PRO A 1 369 ? -18.228 -5.136 10.854 1.00 91.19 369 PRO A O 1
ATOM 3069 N N . GLN A 1 370 ? -16.032 -5.582 10.918 1.00 92.56 370 GLN A N 1
ATOM 3070 C CA . GLN A 1 370 ? -15.595 -4.441 10.120 1.00 92.56 370 GLN A CA 1
ATOM 3071 C C . GLN A 1 370 ? -15.369 -4.819 8.653 1.00 92.56 370 GLN A C 1
ATOM 3073 O O . GLN A 1 370 ? -14.885 -3.977 7.890 1.00 92.56 370 GLN A O 1
ATOM 3078 N N . ALA A 1 371 ? -15.713 -6.051 8.254 1.00 94.25 371 ALA A N 1
ATOM 3079 C CA . ALA A 1 371 ? -15.567 -6.497 6.882 1.00 94.25 371 ALA A CA 1
ATOM 3080 C C . ALA A 1 371 ? -16.285 -5.536 5.933 1.00 94.25 371 ALA A C 1
ATOM 3082 O O . ALA A 1 371 ? -17.420 -5.121 6.163 1.00 94.25 371 ALA A O 1
ATOM 3083 N N . ARG A 1 372 ? -15.616 -5.176 4.841 1.00 92.69 372 ARG A N 1
ATOM 3084 C CA . ARG A 1 372 ? -16.142 -4.226 3.869 1.00 92.69 372 ARG A CA 1
ATOM 3085 C C . ARG A 1 372 ? -16.422 -4.902 2.543 1.00 92.69 372 ARG A C 1
ATOM 3087 O O . ARG A 1 372 ? -15.548 -5.560 1.983 1.00 92.69 372 ARG A O 1
ATOM 3094 N N . ILE A 1 373 ? -17.614 -4.653 2.014 1.00 96.19 373 ILE A N 1
ATOM 3095 C CA . ILE A 1 373 ? -18.105 -5.258 0.780 1.00 96.19 373 ILE A CA 1
ATOM 3096 C C . ILE A 1 373 ? -18.209 -4.177 -0.298 1.00 96.19 373 ILE A C 1
ATOM 3098 O O . ILE A 1 373 ? -18.885 -3.161 -0.136 1.00 96.19 373 ILE A O 1
ATOM 3102 N N . PHE A 1 374 ? -17.521 -4.383 -1.415 1.00 95.38 374 PHE A N 1
ATOM 3103 C CA . PHE A 1 374 ? -17.585 -3.491 -2.568 1.00 95.38 374 PHE A CA 1
ATOM 3104 C C . PHE A 1 374 ? -17.512 -4.284 -3.867 1.00 95.38 374 PHE A C 1
ATOM 3106 O O . PHE A 1 374 ? -17.036 -5.416 -3.917 1.00 95.38 374 PHE A O 1
ATOM 3113 N N . MET A 1 375 ? -17.977 -3.675 -4.946 1.00 97.94 375 MET A N 1
ATOM 3114 C CA . MET A 1 375 ? -18.047 -4.288 -6.259 1.00 97.94 375 MET A CA 1
ATOM 3115 C C . MET A 1 375 ? -17.222 -3.504 -7.271 1.00 97.94 375 MET A C 1
ATOM 3117 O O . MET A 1 375 ? -17.161 -2.274 -7.238 1.00 97.94 375 MET A O 1
ATOM 3121 N N . ASN A 1 376 ? -16.603 -4.226 -8.201 1.00 98.12 376 ASN A N 1
ATOM 3122 C CA . ASN A 1 376 ? -15.950 -3.663 -9.378 1.00 98.12 376 ASN A CA 1
ATOM 3123 C C . ASN A 1 376 ? -16.650 -4.186 -10.626 1.00 98.12 376 ASN A C 1
ATOM 3125 O O . ASN A 1 376 ? -16.746 -5.399 -10.792 1.00 98.12 376 ASN A O 1
ATOM 3129 N N . PHE A 1 377 ? -17.068 -3.296 -11.516 1.00 98.44 377 PHE A N 1
ATOM 3130 C CA . PHE A 1 377 ? -17.614 -3.658 -12.817 1.00 98.44 377 PHE A CA 1
ATOM 3131 C C . PHE A 1 377 ? -16.627 -3.290 -13.923 1.00 98.44 377 PHE A C 1
ATOM 3133 O O . PHE A 1 377 ? -16.179 -2.147 -14.030 1.00 98.44 377 PHE A O 1
ATOM 3140 N N . TYR A 1 378 ? -16.263 -4.296 -14.708 1.00 98.38 378 TYR A N 1
ATOM 3141 C CA . TYR A 1 378 ? -15.446 -4.202 -15.907 1.00 98.38 378 TYR A CA 1
ATOM 3142 C C . TYR A 1 378 ? -16.404 -4.331 -17.083 1.00 98.38 378 TYR A C 1
ATOM 3144 O O . TYR A 1 378 ? -16.989 -5.396 -17.249 1.00 98.38 378 TYR A O 1
ATOM 3152 N N . ALA A 1 379 ? -16.592 -3.274 -17.864 1.00 97.88 379 ALA A N 1
ATOM 3153 C CA . ALA A 1 379 ? -17.547 -3.271 -18.966 1.00 97.88 379 ALA A CA 1
ATOM 3154 C C . ALA A 1 379 ? -17.105 -4.195 -20.109 1.00 97.88 379 ALA A C 1
ATOM 3156 O O . ALA A 1 379 ? -17.943 -4.819 -20.750 1.00 97.88 379 ALA A O 1
ATOM 3157 N N . ASP A 1 380 ? -15.793 -4.291 -20.338 1.00 97.81 380 ASP A N 1
ATOM 3158 C CA . ASP A 1 380 ? -15.190 -5.168 -21.336 1.00 97.81 380 ASP A CA 1
ATOM 3159 C C . ASP A 1 380 ? -13.773 -5.616 -20.916 1.00 97.81 380 ASP A C 1
ATOM 3161 O O . ASP A 1 380 ? -13.267 -5.360 -19.812 1.00 97.81 380 ASP A O 1
ATOM 3165 N N . GLY A 1 381 ? -13.093 -6.308 -21.820 1.00 96.75 381 GLY A N 1
ATOM 3166 C CA . GLY A 1 381 ? -11.714 -6.739 -21.679 1.00 96.75 381 GLY A CA 1
ATOM 3167 C C . GLY A 1 381 ? -10.676 -5.614 -21.601 1.00 96.75 381 GLY A C 1
ATOM 3168 O O . GLY A 1 381 ? -9.569 -5.848 -21.121 1.00 96.75 381 GLY A O 1
ATOM 3169 N N . LYS A 1 382 ? -10.974 -4.385 -22.028 1.00 97.25 382 LYS A N 1
ATOM 3170 C CA . LYS A 1 382 ? -10.019 -3.257 -21.992 1.00 97.25 382 LYS A CA 1
ATOM 3171 C C . LYS A 1 382 ? -9.905 -2.656 -20.598 1.00 97.25 382 LYS A C 1
ATOM 3173 O O . LYS A 1 382 ? -8.844 -2.123 -20.247 1.00 97.25 382 LYS A O 1
ATOM 3178 N N . ASP A 1 383 ? -10.973 -2.767 -19.815 1.00 97.56 383 ASP A N 1
ATOM 3179 C CA . ASP A 1 383 ? -11.000 -2.357 -18.420 1.00 97.56 383 ASP A CA 1
ATOM 3180 C C . ASP A 1 383 ? -9.958 -3.120 -17.600 1.00 97.56 383 ASP A C 1
ATOM 3182 O O . ASP A 1 383 ? -9.687 -4.301 -17.823 1.00 97.56 383 ASP A O 1
ATOM 3186 N N . LYS A 1 384 ? -9.318 -2.437 -16.649 1.00 96.38 384 LYS A N 1
ATOM 3187 C CA . LYS A 1 384 ? -8.179 -2.995 -15.910 1.00 96.38 384 LYS A CA 1
ATOM 3188 C C . LYS A 1 384 ? -8.038 -2.420 -14.512 1.00 96.38 384 LYS A C 1
ATOM 3190 O O . LYS A 1 384 ? -8.431 -1.289 -14.221 1.00 96.38 384 LYS A O 1
ATOM 3195 N N . VAL A 1 385 ? -7.350 -3.176 -13.664 1.00 95.31 385 VAL A N 1
ATOM 3196 C CA . VAL A 1 385 ? -6.833 -2.697 -12.378 1.00 95.31 385 VAL A CA 1
ATOM 3197 C C . VAL A 1 385 ? -5.339 -2.916 -12.357 1.00 95.31 385 VAL A C 1
ATOM 3199 O O . VAL A 1 385 ? -4.872 -4.044 -12.496 1.00 95.31 385 VAL A O 1
ATOM 3202 N N . ALA A 1 386 ? -4.590 -1.827 -12.193 1.00 92.38 386 ALA A N 1
ATOM 3203 C CA . ALA A 1 386 ? -3.152 -1.915 -11.997 1.00 92.38 386 ALA A CA 1
ATOM 3204 C C . ALA A 1 386 ? -2.835 -2.767 -10.760 1.00 92.38 386 ALA A C 1
ATOM 3206 O O . ALA A 1 386 ? -3.608 -2.792 -9.802 1.00 92.38 386 ALA A O 1
ATOM 3207 N N . ALA A 1 387 ? -1.693 -3.449 -10.784 1.00 92.25 387 ALA A N 1
ATOM 3208 C CA . ALA A 1 387 ? -1.261 -4.243 -9.646 1.00 92.25 387 ALA A CA 1
ATOM 3209 C C . ALA A 1 387 ? -1.101 -3.346 -8.403 1.00 92.25 387 ALA A C 1
ATOM 3211 O O . ALA A 1 387 ? -0.404 -2.329 -8.459 1.00 92.25 387 ALA A O 1
ATOM 3212 N N . HIS A 1 388 ? -1.782 -3.702 -7.319 1.00 91.56 388 HIS A N 1
ATOM 3213 C CA . HIS A 1 388 ? -1.817 -2.960 -6.064 1.00 91.56 388 HIS A CA 1
ATOM 3214 C C . HIS A 1 388 ? -1.930 -3.914 -4.868 1.00 91.56 388 HIS A C 1
ATOM 3216 O O . HIS A 1 388 ? -2.124 -5.118 -5.028 1.00 91.56 388 HIS A O 1
ATOM 3222 N N . ARG A 1 389 ? -1.771 -3.378 -3.654 1.00 89.31 389 ARG A N 1
ATOM 3223 C CA . ARG A 1 389 ? -1.859 -4.131 -2.398 1.00 89.31 389 ARG A CA 1
ATOM 3224 C C . ARG A 1 389 ? -2.857 -3.490 -1.449 1.00 89.31 389 ARG A C 1
ATOM 3226 O O . ARG A 1 389 ? -3.068 -2.275 -1.473 1.00 89.31 389 ARG A O 1
ATOM 3233 N N . HIS A 1 390 ? -3.372 -4.327 -0.564 1.00 89.19 390 HIS A N 1
ATOM 3234 C CA . HIS A 1 390 ? -4.150 -3.926 0.593 1.00 89.19 390 HIS A CA 1
ATOM 3235 C C . HIS A 1 390 ? -3.506 -4.445 1.885 1.00 89.19 390 HIS A C 1
ATOM 3237 O O . HIS A 1 390 ? -2.613 -5.290 1.838 1.00 89.19 390 HIS A O 1
ATOM 3243 N N . ASP A 1 391 ? -3.927 -3.899 3.023 1.00 86.88 391 ASP A N 1
ATOM 3244 C CA . ASP A 1 391 ? -3.537 -4.273 4.391 1.00 86.88 391 ASP A CA 1
ATOM 3245 C C . ASP A 1 391 ? -4.434 -5.349 5.026 1.00 86.88 391 ASP A C 1
ATOM 3247 O O . ASP A 1 391 ? -4.166 -5.776 6.146 1.00 86.88 391 ASP A O 1
ATOM 3251 N N . PHE A 1 392 ? -5.453 -5.815 4.312 1.00 92.62 392 PHE A N 1
ATOM 3252 C CA . PHE A 1 392 ? -6.422 -6.821 4.749 1.00 92.62 392 PHE A CA 1
ATOM 3253 C C . PHE A 1 392 ? -6.412 -8.041 3.820 1.00 92.62 392 PHE A C 1
ATOM 3255 O O . PHE A 1 392 ? -5.810 -8.025 2.740 1.00 92.62 392 PHE A O 1
ATOM 3262 N N . TRP A 1 393 ? -7.072 -9.113 4.253 1.00 95.31 393 TRP A N 1
ATOM 3263 C CA . TRP A 1 393 ? -7.370 -10.250 3.392 1.00 95.31 393 TRP A CA 1
ATOM 3264 C C . TRP A 1 393 ? -8.525 -9.910 2.457 1.00 95.31 393 TRP A C 1
ATOM 3266 O O . TRP A 1 393 ? -9.349 -9.040 2.734 1.00 95.31 393 TRP A O 1
ATOM 3276 N N . THR A 1 394 ? -8.534 -10.563 1.302 1.00 96.88 394 THR A N 1
ATOM 3277 C CA . THR A 1 394 ? -9.493 -10.327 0.229 1.00 96.88 394 THR A CA 1
ATOM 3278 C C . THR A 1 394 ? -10.164 -11.640 -0.136 1.00 96.88 394 THR A C 1
ATOM 3280 O O . THR A 1 394 ? -9.490 -12.569 -0.575 1.00 96.88 394 THR A O 1
ATOM 3283 N N . CYS A 1 395 ? -11.485 -11.699 0.015 1.00 97.81 395 CYS A N 1
ATOM 3284 C CA . CYS A 1 395 ? -12.342 -12.716 -0.589 1.00 97.81 395 CYS A CA 1
ATOM 3285 C C . CYS A 1 395 ? -13.048 -12.088 -1.794 1.00 97.81 395 CYS A C 1
ATOM 3287 O O . CYS A 1 395 ? -13.670 -11.038 -1.671 1.00 97.81 395 CYS A O 1
ATOM 3289 N N . LEU A 1 396 ? -12.920 -12.689 -2.972 1.00 98.31 396 LEU A N 1
ATOM 3290 C CA . LEU A 1 396 ? -13.415 -12.144 -4.229 1.00 98.31 396 LEU A CA 1
ATOM 3291 C C . LEU A 1 396 ? -14.256 -13.191 -4.952 1.00 98.31 396 LEU A C 1
ATOM 3293 O O . LEU A 1 396 ? -13.753 -14.266 -5.263 1.00 98.31 396 LEU A O 1
ATOM 3297 N N . LEU A 1 397 ? -15.497 -12.841 -5.279 1.00 98.31 397 LEU A N 1
ATOM 3298 C CA . LEU A 1 397 ? -16.359 -13.592 -6.187 1.00 98.31 397 LEU A CA 1
ATOM 3299 C C . LEU A 1 397 ? -16.386 -12.914 -7.555 1.00 98.31 397 LEU A C 1
ATOM 3301 O O . LEU A 1 397 ? -16.340 -11.685 -7.661 1.00 98.31 397 LEU A O 1
ATOM 3305 N N . SER A 1 398 ? -16.444 -13.719 -8.608 1.00 98.25 398 SER A N 1
ATOM 3306 C CA . SER A 1 398 ? -16.416 -13.272 -9.997 1.00 98.25 398 SER A CA 1
ATOM 3307 C C . SER A 1 398 ? -17.713 -13.656 -10.705 1.00 98.25 398 SER A C 1
ATOM 3309 O O . SER A 1 398 ? -18.107 -14.811 -10.653 1.00 98.25 398 SER A O 1
ATOM 3311 N N . PHE A 1 399 ? -18.344 -12.705 -11.394 1.00 98.44 399 PHE A N 1
ATOM 3312 C CA . PHE A 1 399 ? -19.555 -12.922 -12.189 1.00 98.44 399 PHE A CA 1
ATOM 3313 C C . PHE A 1 399 ? -19.394 -12.353 -13.604 1.00 98.44 399 PHE A C 1
ATOM 3315 O O . PHE A 1 399 ? -18.777 -11.299 -13.775 1.00 98.44 399 PHE A O 1
ATOM 3322 N N . GLY A 1 400 ? -19.977 -12.995 -14.609 1.00 97.75 400 GLY A N 1
ATOM 3323 C CA . GLY A 1 400 ? -19.900 -12.621 -16.019 1.00 97.75 400 GLY A CA 1
ATOM 3324 C C . GLY A 1 400 ? -18.674 -13.195 -16.734 1.00 97.75 400 GLY A C 1
ATOM 3325 O O . GLY A 1 400 ? -18.241 -14.320 -16.488 1.00 97.75 400 GLY A O 1
ATOM 3326 N N . SER A 1 401 ? -18.113 -12.420 -17.660 1.00 97.75 401 SER A N 1
ATOM 3327 C CA . SER A 1 401 ? -17.065 -12.895 -18.564 1.00 97.75 401 SER A CA 1
ATOM 3328 C C . SER A 1 401 ? -15.763 -13.270 -17.826 1.00 97.75 401 SER A C 1
ATOM 3330 O O . SER A 1 401 ? -15.345 -12.550 -16.909 1.00 97.75 401 SER A O 1
ATOM 3332 N N . PRO A 1 402 ? -15.075 -14.366 -18.205 1.00 98.06 402 PRO A N 1
ATOM 3333 C CA . PRO A 1 402 ? -13.906 -14.857 -17.482 1.00 98.06 402 PRO A CA 1
ATOM 3334 C C . PRO A 1 402 ? -12.724 -13.891 -17.596 1.00 98.06 402 PRO A C 1
ATOM 3336 O O . PRO A 1 402 ? -12.393 -13.430 -18.683 1.00 98.06 402 PRO A O 1
ATOM 3339 N N . ARG A 1 403 ? -12.027 -13.592 -16.495 1.00 98.25 403 ARG A N 1
ATOM 3340 C CA . ARG A 1 403 ? -10.878 -12.665 -16.506 1.00 98.25 403 ARG A CA 1
ATOM 3341 C C . ARG A 1 403 ? -9.704 -13.188 -15.699 1.00 98.25 403 ARG A C 1
ATOM 3343 O O . ARG A 1 403 ? -9.870 -13.876 -14.697 1.00 98.25 403 ARG A O 1
ATOM 3350 N N . ILE A 1 404 ? -8.498 -12.808 -16.114 1.00 98.00 404 ILE A N 1
ATOM 3351 C CA . ILE A 1 404 ? -7.284 -13.078 -15.345 1.00 98.00 404 ILE A CA 1
ATOM 3352 C C . ILE A 1 404 ? -7.231 -12.125 -14.145 1.00 98.00 404 ILE A C 1
ATOM 3354 O O . ILE A 1 404 ? -7.279 -10.907 -14.303 1.00 98.00 404 ILE A O 1
ATOM 3358 N N . LEU A 1 405 ? -7.068 -12.679 -12.949 1.00 97.88 405 LEU A N 1
ATOM 3359 C CA . LEU A 1 405 ? -6.585 -11.995 -11.758 1.00 97.88 405 LEU A CA 1
ATOM 3360 C C . LEU A 1 405 ? -5.116 -12.373 -11.564 1.00 97.88 405 LEU A C 1
ATOM 3362 O O . LEU A 1 405 ? -4.776 -13.535 -11.385 1.00 97.88 405 LEU A O 1
ATOM 3366 N N . THR A 1 406 ? -4.220 -11.397 -11.598 1.00 95.94 406 THR A N 1
ATOM 3367 C CA . THR A 1 406 ? -2.819 -11.617 -11.216 1.00 95.94 406 THR A CA 1
ATOM 3368 C C . THR A 1 406 ? -2.687 -11.494 -9.703 1.00 95.94 406 THR A C 1
ATOM 3370 O O . THR A 1 406 ? -3.130 -10.485 -9.170 1.00 95.94 406 THR A O 1
ATOM 3373 N N . VAL A 1 407 ? -2.077 -12.468 -9.018 1.00 94.12 407 VAL A N 1
ATOM 3374 C CA . VAL A 1 407 ? -1.764 -12.414 -7.576 1.00 94.12 407 VAL A CA 1
ATOM 3375 C C . VAL A 1 407 ? -0.288 -12.750 -7.355 1.00 94.12 407 VAL A C 1
ATOM 3377 O O . VAL A 1 407 ? 0.186 -13.824 -7.707 1.00 94.12 407 VAL A O 1
ATOM 3380 N N . ASP A 1 408 ? 0.473 -11.783 -6.844 1.00 89.69 408 ASP A N 1
ATOM 3381 C CA . ASP A 1 408 ? 1.941 -11.746 -6.804 1.00 89.69 408 ASP A CA 1
ATOM 3382 C C . ASP A 1 408 ? 2.582 -12.172 -8.145 1.00 89.69 408 ASP A C 1
ATOM 3384 O O . ASP A 1 408 ? 3.599 -12.861 -8.200 1.00 89.69 408 ASP A O 1
ATOM 3388 N N . GLY A 1 409 ? 1.964 -11.745 -9.254 1.00 87.88 409 GLY A N 1
ATOM 3389 C CA . GLY A 1 409 ? 2.394 -12.056 -10.620 1.00 87.88 409 GLY A CA 1
ATOM 3390 C C . GLY A 1 409 ? 1.938 -13.419 -11.151 1.00 87.88 409 GLY A C 1
ATOM 3391 O O . GLY A 1 409 ? 2.101 -13.666 -12.343 1.00 87.88 409 GLY A O 1
ATOM 3392 N N . ARG A 1 410 ? 1.330 -14.278 -10.319 1.00 89.19 410 ARG A N 1
ATOM 3393 C CA . ARG A 1 410 ? 0.712 -15.538 -10.757 1.00 89.19 410 ARG A CA 1
ATOM 3394 C C . ARG A 1 410 ? -0.644 -15.233 -11.413 1.00 89.19 410 ARG A C 1
ATOM 3396 O O . ARG A 1 410 ? -1.492 -14.648 -10.740 1.00 89.19 410 ARG A O 1
ATOM 3403 N N . PRO A 1 411 ? -0.867 -15.562 -12.696 1.00 94.94 411 PRO A N 1
ATOM 3404 C CA . PRO A 1 411 ? -2.168 -15.373 -13.327 1.00 94.94 411 PRO A CA 1
ATOM 3405 C C . PRO A 1 411 ? -3.142 -16.465 -12.867 1.00 94.94 411 PRO A C 1
ATOM 3407 O O . PRO A 1 411 ? -2.823 -17.648 -12.924 1.00 94.94 411 PRO A O 1
ATOM 3410 N N . VAL A 1 412 ? -4.334 -16.064 -12.435 1.00 95.56 412 VAL A N 1
ATOM 3411 C CA . VAL A 1 412 ? -5.444 -16.947 -12.067 1.00 95.56 412 VAL A CA 1
ATOM 3412 C C . VAL A 1 412 ? -6.636 -16.587 -12.942 1.00 95.56 412 VAL A C 1
ATOM 3414 O O . VAL A 1 412 ? -7.107 -15.453 -12.903 1.00 95.56 412 VAL A O 1
ATOM 3417 N N . LEU A 1 413 ? -7.121 -17.524 -13.754 1.00 96.94 413 LEU A N 1
ATOM 3418 C CA . LEU A 1 413 ? -8.351 -17.326 -14.518 1.00 96.94 413 LEU A CA 1
ATOM 3419 C C . LEU A 1 413 ? -9.549 -17.465 -13.574 1.00 96.94 413 LEU A C 1
ATOM 3421 O O . LEU A 1 413 ? -9.738 -18.537 -13.003 1.00 96.94 413 LEU A O 1
ATOM 3425 N N . LEU A 1 414 ? -10.337 -16.403 -13.418 1.00 97.94 414 LEU A N 1
ATOM 3426 C CA . LEU A 1 414 ? -11.590 -16.409 -12.664 1.00 97.94 414 LEU A CA 1
ATOM 3427 C C . LEU A 1 414 ? -12.761 -16.437 -13.641 1.00 97.94 414 LEU A C 1
ATOM 3429 O O . LEU A 1 414 ? -12.901 -15.521 -14.456 1.00 97.94 414 LEU A O 1
ATOM 3433 N N . ARG A 1 415 ? -13.561 -17.499 -13.568 1.00 97.25 415 ARG A N 1
ATOM 3434 C CA . ARG A 1 415 ? -14.772 -17.710 -14.370 1.00 97.25 415 ARG A CA 1
ATOM 3435 C C . ARG A 1 415 ? -15.996 -17.145 -13.641 1.00 97.25 415 ARG A C 1
ATOM 3437 O O . ARG A 1 415 ? -15.871 -16.597 -12.544 1.00 97.25 415 ARG A O 1
ATOM 3444 N N . ASP A 1 416 ? -17.156 -17.231 -14.280 1.00 97.81 416 ASP A N 1
ATOM 3445 C CA . ASP A 1 416 ? -18.432 -16.933 -13.631 1.00 97.81 416 ASP A CA 1
ATOM 3446 C C . ASP A 1 416 ? -18.661 -17.879 -12.442 1.00 97.81 416 ASP A C 1
ATOM 3448 O O . ASP A 1 416 ? -18.390 -19.078 -12.533 1.00 97.81 416 ASP A O 1
ATOM 3452 N N . GLY A 1 417 ? -19.080 -17.320 -11.309 1.00 97.50 417 GLY A N 1
ATOM 3453 C CA . GLY A 1 417 ? -19.336 -18.057 -10.078 1.00 97.50 417 GLY A CA 1
ATOM 3454 C C . GLY A 1 417 ? -18.100 -18.433 -9.256 1.00 97.50 417 GLY A C 1
ATOM 3455 O O . GLY A 1 417 ? -18.258 -18.944 -8.149 1.00 97.50 417 GLY A O 1
ATOM 3456 N N . ASP A 1 418 ? -16.879 -18.195 -9.744 1.00 98.12 418 ASP A N 1
ATOM 3457 C CA . ASP A 1 418 ? -15.653 -18.548 -9.018 1.00 98.12 418 ASP A CA 1
ATOM 3458 C C . ASP A 1 418 ? -15.423 -17.632 -7.806 1.00 98.12 418 ASP A C 1
ATOM 3460 O O . ASP A 1 418 ? -15.581 -16.408 -7.888 1.00 98.12 418 ASP A O 1
ATOM 3464 N N . LEU A 1 419 ? -14.963 -18.226 -6.703 1.00 97.94 419 LEU A N 1
ATOM 3465 C CA . LEU A 1 419 ? -14.540 -17.543 -5.484 1.00 97.94 419 LEU A CA 1
ATOM 3466 C C . LEU A 1 419 ? -13.034 -17.734 -5.286 1.00 97.94 419 LEU A C 1
ATOM 3468 O O . LEU A 1 419 ? -12.512 -18.833 -5.448 1.00 97.94 419 LEU A O 1
ATOM 3472 N N . ILE A 1 420 ? -12.322 -16.669 -4.924 1.00 97.12 420 ILE A N 1
ATOM 3473 C CA . ILE A 1 420 ? -10.915 -16.731 -4.527 1.00 97.12 420 ILE A CA 1
ATOM 3474 C C . ILE A 1 420 ? -10.681 -15.945 -3.242 1.00 97.12 420 ILE A C 1
ATOM 3476 O O . ILE A 1 420 ? -11.134 -14.811 -3.111 1.00 97.12 420 ILE A O 1
ATOM 3480 N N . VAL A 1 421 ? -9.910 -16.509 -2.317 1.00 96.44 421 VAL A N 1
ATOM 3481 C CA . VAL A 1 421 ? -9.469 -15.822 -1.105 1.00 96.44 421 VAL A CA 1
ATOM 3482 C C . VAL A 1 421 ? -7.941 -15.752 -1.080 1.00 96.44 421 VAL A C 1
ATOM 3484 O O . VAL A 1 421 ? -7.243 -16.737 -1.327 1.00 96.44 421 VAL A O 1
ATOM 3487 N N . PHE A 1 422 ? -7.391 -14.582 -0.770 1.00 95.75 422 PHE A N 1
ATOM 3488 C CA . PHE A 1 422 ? -5.952 -14.341 -0.644 1.00 95.75 422 PHE A CA 1
ATOM 3489 C C . PHE A 1 422 ? -5.675 -13.224 0.375 1.00 95.75 422 PHE A C 1
ATOM 3491 O O . PHE A 1 422 ? -6.586 -12.536 0.825 1.00 95.75 422 PHE A O 1
ATOM 3498 N N . GLY A 1 423 ? -4.423 -13.073 0.801 1.00 94.56 423 GLY A N 1
ATOM 3499 C CA . GLY A 1 423 ? -4.024 -12.117 1.837 1.00 94.56 423 GLY A CA 1
ATOM 3500 C C . GLY A 1 423 ? -3.600 -10.769 1.255 1.00 94.56 423 GLY A C 1
ATOM 3501 O O . GLY A 1 423 ? -4.146 -10.285 0.269 1.00 94.56 423 GLY A O 1
ATOM 3502 N N . THR A 1 424 ? -2.547 -10.178 1.815 1.00 92.38 424 THR A N 1
ATOM 3503 C CA . THR A 1 424 ? -1.995 -8.867 1.401 1.00 92.38 424 THR A CA 1
ATOM 3504 C C . THR A 1 424 ? -1.112 -8.914 0.137 1.00 92.38 424 THR A C 1
ATOM 3506 O O . THR A 1 424 ? -0.257 -8.047 -0.108 1.00 92.38 424 THR A O 1
ATOM 3509 N N . GLN A 1 425 ? -1.281 -9.950 -0.690 1.00 91.56 425 GLN A N 1
ATOM 3510 C CA . GLN A 1 425 ? -0.556 -10.124 -1.950 1.00 91.56 425 GLN A CA 1
ATOM 3511 C C . GLN A 1 425 ? -0.845 -9.000 -2.961 1.00 91.56 425 GLN A C 1
ATOM 3513 O O . GLN A 1 425 ? -1.927 -8.413 -2.994 1.00 91.56 425 GLN A O 1
ATOM 3518 N N . ASN A 1 426 ? 0.142 -8.687 -3.811 1.00 91.75 426 ASN A N 1
ATOM 3519 C CA . ASN A 1 426 ? -0.014 -7.702 -4.881 1.00 91.75 426 ASN A CA 1
ATOM 3520 C C . ASN A 1 426 ? -0.903 -8.282 -5.961 1.00 91.75 426 ASN A C 1
ATOM 3522 O O . ASN A 1 426 ? -0.557 -9.316 -6.517 1.00 91.75 426 ASN A O 1
ATOM 3526 N N . HIS A 1 427 ? -1.993 -7.623 -6.303 1.00 95.31 427 HIS A N 1
ATOM 3527 C CA . HIS A 1 427 ? -2.928 -8.171 -7.263 1.00 95.31 427 HIS A CA 1
ATOM 3528 C C . HIS A 1 427 ? -3.514 -7.113 -8.183 1.00 95.31 427 HIS A C 1
ATOM 3530 O O . HIS A 1 427 ? -3.485 -5.913 -7.911 1.00 95.31 427 HIS A O 1
ATOM 3536 N N . GLY A 1 428 ? -4.006 -7.563 -9.328 1.00 96.19 428 GLY A N 1
ATOM 3537 C CA . GLY A 1 428 ? -4.571 -6.697 -10.352 1.00 96.19 428 GLY A CA 1
ATOM 3538 C C . GLY A 1 428 ? -5.210 -7.499 -11.473 1.00 96.19 428 GLY A C 1
ATOM 3539 O O . GLY A 1 428 ? -4.936 -8.687 -11.638 1.00 96.19 428 GLY A O 1
ATOM 3540 N N . VAL A 1 429 ? -6.045 -6.831 -12.257 1.00 97.56 429 VAL A N 1
ATOM 3541 C CA . VAL A 1 429 ? -6.753 -7.418 -13.398 1.00 97.56 429 VAL A CA 1
ATOM 3542 C C . VAL A 1 429 ? -6.166 -6.795 -14.665 1.00 97.56 429 VAL A C 1
ATOM 3544 O O . VAL A 1 429 ? -6.416 -5.609 -14.908 1.00 97.56 429 VAL A O 1
ATOM 3547 N N . PRO A 1 430 ? -5.331 -7.511 -15.442 1.00 97.25 430 PRO A N 1
ATOM 3548 C CA . PRO A 1 430 ? -4.793 -6.997 -16.695 1.00 97.25 430 PRO A CA 1
ATOM 3549 C C . PRO A 1 430 ? -5.887 -6.812 -17.765 1.00 97.25 430 PRO A C 1
ATOM 3551 O O . PRO A 1 430 ? -6.949 -7.444 -17.696 1.00 97.25 430 PRO A O 1
ATOM 3554 N N . PRO A 1 431 ? -5.632 -5.957 -18.774 1.00 97.38 431 PRO A N 1
ATOM 3555 C CA . PRO A 1 431 ? -6.492 -5.884 -19.946 1.00 97.38 431 PRO A CA 1
ATOM 3556 C C . PRO A 1 431 ? -6.413 -7.195 -20.746 1.00 97.38 431 PRO A C 1
ATOM 3558 O O . PRO A 1 431 ? -5.335 -7.761 -20.918 1.00 97.38 431 PRO A O 1
ATOM 3561 N N . MET A 1 432 ? -7.556 -7.642 -21.250 1.00 97.50 432 MET A N 1
ATOM 3562 C CA . MET A 1 432 ? -7.765 -8.789 -22.132 1.00 97.50 432 MET A CA 1
ATOM 3563 C C . MET A 1 432 ? -8.641 -8.352 -23.321 1.00 97.50 432 MET A C 1
ATOM 3565 O O . MET A 1 432 ? -9.836 -8.623 -23.309 1.00 97.50 432 MET A O 1
ATOM 3569 N N . PRO A 1 433 ? -8.090 -7.631 -24.316 1.00 94.12 433 PRO A N 1
ATOM 3570 C CA . PRO A 1 433 ? -8.869 -6.932 -25.349 1.00 94.12 433 PRO A CA 1
ATOM 3571 C C . PRO A 1 433 ? -9.833 -7.795 -26.174 1.00 94.12 433 PRO A C 1
ATOM 3573 O O . PRO A 1 433 ? -10.764 -7.243 -26.752 1.00 94.12 433 PRO A O 1
ATOM 3576 N N . ASP A 1 434 ? -9.613 -9.110 -26.223 1.00 95.62 434 ASP A N 1
ATOM 3577 C CA . ASP A 1 434 ? -10.448 -10.065 -26.962 1.00 95.62 434 ASP A CA 1
ATOM 3578 C C . ASP A 1 434 ? -11.785 -10.366 -26.261 1.00 95.62 434 ASP A C 1
ATOM 3580 O O . ASP A 1 434 ? -12.690 -10.940 -26.860 1.00 95.62 434 ASP A O 1
ATOM 3584 N N . ILE A 1 435 ? -11.932 -9.965 -24.995 1.00 96.88 435 ILE A N 1
ATOM 3585 C CA . ILE A 1 435 ? -13.179 -10.102 -24.242 1.00 96.88 435 ILE A CA 1
ATOM 3586 C C . ILE A 1 435 ? -14.030 -8.859 -24.474 1.00 96.88 435 ILE A C 1
ATOM 3588 O O . ILE A 1 435 ? -13.618 -7.745 -24.149 1.00 96.88 435 ILE A O 1
ATOM 3592 N N . SER A 1 436 ? -15.227 -9.061 -25.019 1.00 97.31 436 SER A N 1
ATOM 3593 C CA . SER A 1 436 ? -16.179 -7.976 -25.281 1.00 97.31 436 SER A CA 1
ATOM 3594 C C . SER A 1 436 ? -17.269 -7.840 -24.219 1.00 97.31 436 SER A C 1
ATOM 3596 O O . SER A 1 436 ? -17.803 -6.745 -24.062 1.00 97.31 436 SER A O 1
ATOM 3598 N N . ASP A 1 437 ? -17.547 -8.902 -23.459 1.00 97.69 437 ASP A N 1
ATOM 3599 C CA . ASP A 1 437 ? -18.561 -8.879 -22.407 1.00 97.69 437 ASP A CA 1
ATOM 3600 C C . ASP A 1 437 ? -18.002 -8.386 -21.067 1.00 97.69 437 ASP A C 1
ATOM 3602 O O . ASP A 1 437 ? -16.798 -8.451 -20.785 1.00 97.69 437 ASP A O 1
ATOM 3606 N N . GLY A 1 438 ? -18.910 -7.923 -20.211 1.00 97.50 438 GLY A N 1
ATOM 3607 C CA . GLY A 1 438 ? -18.565 -7.392 -18.903 1.00 97.50 438 GLY A CA 1
ATOM 3608 C C . GLY A 1 438 ? -18.374 -8.454 -17.819 1.00 97.50 438 GLY A C 1
ATOM 3609 O O . GLY A 1 438 ? -18.755 -9.618 -17.952 1.00 97.50 438 GLY A O 1
ATOM 3610 N N . ARG A 1 439 ? -17.772 -8.030 -16.708 1.00 98.19 439 ARG A N 1
ATOM 3611 C CA . ARG A 1 439 ? -17.528 -8.833 -15.506 1.00 98.19 439 ARG A CA 1
ATOM 3612 C C . ARG A 1 439 ? -17.762 -7.996 -14.259 1.00 98.19 439 ARG A C 1
ATOM 3614 O O . ARG A 1 439 ? -17.254 -6.881 -14.163 1.00 98.19 439 ARG A O 1
ATOM 3621 N N . VAL A 1 440 ? -18.425 -8.565 -13.264 1.00 98.56 440 VAL A N 1
ATOM 3622 C CA . VAL A 1 440 ? -18.523 -8.005 -11.914 1.00 98.56 440 VAL A CA 1
ATOM 3623 C C . VAL A 1 440 ? -17.609 -8.789 -10.970 1.00 98.56 440 VAL A C 1
ATOM 3625 O O . VAL A 1 440 ? -17.531 -10.011 -11.018 1.00 98.56 440 VAL A O 1
ATOM 3628 N N . SER A 1 441 ? -16.867 -8.092 -10.114 1.00 98.44 441 SER A N 1
ATOM 3629 C CA . SER A 1 441 ? -16.160 -8.685 -8.976 1.00 98.44 441 SER A CA 1
ATOM 3630 C C . SER A 1 441 ? -16.772 -8.176 -7.687 1.00 98.44 441 SER A C 1
ATOM 3632 O O . SER A 1 441 ? -16.655 -6.982 -7.415 1.00 98.44 441 SER A O 1
ATOM 3634 N N . LEU A 1 442 ? -17.382 -9.064 -6.909 1.00 98.25 442 LEU A N 1
ATOM 3635 C CA . LEU A 1 442 ? -17.812 -8.795 -5.540 1.00 98.25 442 LEU A CA 1
ATOM 3636 C C . LEU A 1 442 ? -16.629 -9.071 -4.616 1.00 98.25 442 LEU A C 1
ATOM 3638 O O . LEU A 1 442 ? -16.095 -10.175 -4.609 1.00 98.25 442 LEU A O 1
ATOM 3642 N N . VAL A 1 443 ? -16.180 -8.065 -3.881 1.00 97.94 443 VAL A N 1
ATOM 3643 C CA . VAL A 1 443 ? -14.939 -8.116 -3.113 1.00 97.94 443 VAL A CA 1
ATOM 3644 C C . VAL A 1 443 ? -15.223 -7.786 -1.653 1.00 97.94 443 VAL A C 1
ATOM 3646 O O . VAL A 1 443 ? -15.824 -6.761 -1.340 1.00 97.94 443 VAL A O 1
ATOM 3649 N N . ILE A 1 444 ? -14.762 -8.664 -0.770 1.00 98.00 444 ILE A N 1
ATOM 3650 C CA . ILE A 1 444 ? -14.916 -8.594 0.678 1.00 98.00 444 ILE A CA 1
ATOM 3651 C C . ILE A 1 444 ? -13.524 -8.434 1.281 1.00 98.00 444 ILE A C 1
ATOM 3653 O O . ILE A 1 444 ? -12.659 -9.304 1.139 1.00 98.00 444 ILE A O 1
ATOM 3657 N N . PHE A 1 445 ? -13.305 -7.304 1.934 1.00 96.44 445 PHE A N 1
ATOM 3658 C CA . PHE A 1 445 ? -12.083 -6.979 2.650 1.00 96.44 445 PHE A CA 1
ATOM 3659 C C . PHE A 1 445 ? -12.282 -7.222 4.135 1.00 96.44 445 PHE A C 1
ATOM 3661 O O . PHE A 1 445 ? -13.209 -6.660 4.706 1.00 96.44 445 PHE A O 1
ATOM 3668 N N . PHE A 1 446 ? -11.428 -8.033 4.753 1.00 96.00 446 PHE A N 1
ATOM 3669 C CA . PHE A 1 446 ? -11.555 -8.374 6.169 1.00 96.00 446 PHE A CA 1
ATOM 3670 C C . PHE A 1 446 ? -10.192 -8.608 6.821 1.00 96.00 446 PHE A C 1
ATOM 3672 O O . PHE A 1 446 ? -9.222 -9.012 6.167 1.00 96.00 446 PHE A O 1
ATOM 3679 N N . TYR A 1 447 ? -10.106 -8.355 8.120 1.00 94.25 447 TYR A N 1
ATOM 3680 C CA . TYR A 1 447 ? -8.962 -8.740 8.931 1.00 94.25 447 TYR A CA 1
ATOM 3681 C C . TYR A 1 447 ? -9.123 -10.189 9.402 1.00 94.25 447 TYR A C 1
ATOM 3683 O O . TYR A 1 447 ? -10.175 -10.537 9.936 1.00 94.25 447 TYR A O 1
ATOM 3691 N N . PRO A 1 448 ? -8.107 -11.051 9.210 1.00 93.25 448 PRO A N 1
ATOM 3692 C CA . PRO A 1 448 ? -8.193 -12.432 9.665 1.00 93.25 448 PRO A CA 1
ATOM 3693 C C . PRO A 1 448 ? -8.230 -12.502 11.194 1.00 93.25 448 PRO A C 1
ATOM 3695 O O . PRO A 1 448 ? -7.422 -11.852 11.865 1.00 93.25 448 PRO A O 1
ATOM 3698 N N . ASP A 1 449 ? -9.124 -13.327 11.733 1.00 91.62 449 ASP A N 1
ATOM 3699 C CA . ASP A 1 449 ? -9.106 -13.717 13.143 1.00 91.62 449 ASP A CA 1
ATOM 3700 C C . ASP A 1 449 ? -8.074 -14.836 13.410 1.00 91.62 449 ASP A C 1
ATOM 3702 O O . ASP A 1 449 ? -7.334 -15.262 12.516 1.00 91.62 449 ASP A O 1
ATOM 3706 N N . ALA A 1 450 ? -7.986 -15.308 14.657 1.00 88.56 450 ALA A N 1
ATOM 3707 C CA . ALA A 1 450 ? -7.059 -16.380 15.024 1.00 88.56 450 ALA A CA 1
ATOM 3708 C C . ALA A 1 450 ? -7.297 -17.665 14.204 1.00 88.56 450 ALA A C 1
ATOM 3710 O O . ALA A 1 450 ? -6.340 -18.247 13.690 1.00 88.56 450 ALA A O 1
ATOM 3711 N N . ASP A 1 451 ? -8.559 -18.049 13.996 1.00 86.69 451 ASP A N 1
ATOM 3712 C CA . ASP A 1 451 ? -8.934 -19.245 13.237 1.00 86.69 451 ASP A CA 1
ATOM 3713 C C . ASP A 1 451 ? -8.526 -19.125 11.761 1.00 86.69 451 ASP A C 1
ATOM 3715 O O . ASP A 1 451 ? -8.036 -20.081 11.152 1.00 86.69 451 ASP A O 1
ATOM 3719 N N . ASN A 1 452 ? -8.720 -17.947 11.163 1.00 91.31 452 ASN A N 1
ATOM 3720 C CA . ASN A 1 452 ? -8.286 -17.654 9.806 1.00 91.31 452 ASN A CA 1
ATOM 3721 C C . ASN A 1 452 ? -6.760 -17.782 9.688 1.00 91.31 452 ASN A C 1
ATOM 3723 O O . ASN A 1 452 ? -6.268 -18.430 8.758 1.00 91.31 452 ASN A O 1
ATOM 3727 N N . LEU A 1 453 ? -6.009 -17.212 10.637 1.00 89.94 453 LEU A N 1
ATOM 3728 C CA . LEU A 1 453 ? -4.545 -17.285 10.670 1.00 89.94 453 LEU A CA 1
ATOM 3729 C C . LEU A 1 453 ? -4.034 -18.723 10.822 1.00 89.94 453 LEU A C 1
ATOM 3731 O O . LEU A 1 453 ? -3.053 -19.105 10.178 1.00 89.94 453 LEU A O 1
ATOM 3735 N N . GLU A 1 454 ? -4.712 -19.560 11.607 1.00 87.50 454 GLU A N 1
ATOM 3736 C CA . GLU A 1 454 ? -4.359 -20.975 11.733 1.00 87.50 454 GLU A CA 1
ATOM 3737 C C . GLU A 1 454 ? -4.486 -21.730 10.402 1.00 87.50 454 GLU A C 1
ATOM 3739 O O . GLU A 1 454 ? -3.624 -22.565 10.080 1.00 87.50 454 GLU A O 1
ATOM 3744 N N . ARG A 1 455 ? -5.506 -21.383 9.604 1.00 87.12 455 ARG A N 1
ATOM 3745 C CA . ARG A 1 455 ? -5.834 -21.991 8.303 1.00 87.12 455 ARG A CA 1
ATOM 3746 C C . ARG A 1 455 ? -5.157 -21.325 7.103 1.00 87.12 455 ARG A C 1
ATOM 3748 O O . ARG A 1 455 ? -5.348 -21.765 5.974 1.00 87.12 455 ARG A O 1
ATOM 3755 N N . GLN A 1 456 ? -4.319 -20.308 7.300 1.00 90.62 456 GLN A N 1
ATOM 3756 C CA . GLN A 1 456 ? -3.775 -19.491 6.204 1.00 90.62 456 GLN A CA 1
ATOM 3757 C C . GLN A 1 456 ? -2.942 -20.257 5.151 1.00 90.62 456 GLN A C 1
ATOM 3759 O O . GLN A 1 456 ? -2.743 -19.766 4.042 1.00 90.62 456 GLN A O 1
ATOM 3764 N N . TRP A 1 457 ? -2.476 -21.468 5.472 1.00 88.44 457 TRP A N 1
ATOM 3765 C CA . TRP A 1 457 ? -1.717 -22.346 4.564 1.00 88.44 457 TRP A CA 1
ATOM 3766 C C . TRP A 1 457 ? -2.445 -23.637 4.187 1.00 88.44 457 TRP A C 1
ATOM 3768 O O . TRP A 1 457 ? -1.822 -24.563 3.660 1.00 88.44 457 TRP A O 1
ATOM 3778 N N . GLN A 1 458 ? -3.733 -23.736 4.510 1.00 80.56 458 GLN A N 1
ATOM 3779 C CA . GLN A 1 458 ? -4.582 -24.814 4.026 1.00 80.56 458 GLN A CA 1
ATOM 3780 C C . GLN A 1 458 ? -4.968 -24.463 2.591 1.00 80.56 458 GLN A C 1
ATOM 3782 O O . GLN A 1 458 ? -5.923 -23.734 2.346 1.00 80.56 458 GLN A O 1
ATOM 3787 N N . THR A 1 459 ? -4.151 -24.909 1.638 1.00 71.50 459 THR A N 1
ATOM 3788 C CA . THR A 1 459 ? -4.553 -24.923 0.233 1.00 71.50 459 THR A CA 1
ATOM 3789 C C . THR A 1 459 ? -5.650 -25.978 0.121 1.00 71.50 459 THR A C 1
ATOM 3791 O O . THR A 1 459 ? -5.363 -27.160 0.300 1.00 71.50 459 THR A O 1
ATOM 3794 N N . ILE A 1 460 ? -6.901 -25.561 -0.068 1.00 59.47 460 ILE A N 1
ATOM 3795 C CA . ILE A 1 460 ? -7.991 -26.498 -0.345 1.00 59.47 460 ILE A CA 1
ATOM 3796 C C . ILE A 1 460 ? -7.749 -26.997 -1.772 1.00 59.47 460 ILE A C 1
ATOM 3798 O O . ILE A 1 460 ? -7.708 -26.202 -2.710 1.00 59.47 460 ILE A O 1
ATOM 3802 N N . ASN A 1 461 ? -7.462 -28.290 -1.922 1.00 56.78 461 ASN A N 1
ATOM 3803 C CA . ASN A 1 461 ? -7.283 -28.892 -3.239 1.00 56.78 461 ASN A CA 1
ATOM 3804 C C . ASN A 1 461 ? -8.652 -28.998 -3.921 1.00 56.78 461 ASN A C 1
ATOM 3806 O O . ASN A 1 461 ? -9.608 -29.447 -3.291 1.00 56.78 461 ASN A O 1
ATOM 3810 N N . GLU A 1 462 ? -8.718 -28.626 -5.205 1.00 55.84 462 GLU A N 1
ATOM 3811 C CA . GLU A 1 462 ? -9.947 -28.658 -6.021 1.00 55.84 462 GLU A CA 1
ATOM 3812 C C . GLU A 1 462 ? -10.620 -30.057 -6.005 1.00 55.84 462 GLU A C 1
ATOM 3814 O O . GLU A 1 462 ? -11.841 -30.148 -6.091 1.00 55.84 462 GLU A O 1
ATOM 3819 N N . ASP A 1 463 ? -9.851 -31.134 -5.785 1.00 55.44 463 ASP A N 1
ATOM 3820 C CA . ASP A 1 463 ? -10.335 -32.525 -5.797 1.00 55.44 463 ASP A CA 1
ATOM 3821 C C . ASP A 1 463 ? -11.034 -32.993 -4.499 1.00 55.44 463 ASP A C 1
ATOM 3823 O O . ASP A 1 463 ? -11.739 -34.004 -4.513 1.00 55.44 463 ASP A O 1
ATOM 3827 N N . GLU A 1 464 ? -10.856 -32.310 -3.359 1.00 55.44 464 GLU A N 1
ATOM 3828 C CA . GLU A 1 464 ? -11.474 -32.741 -2.086 1.00 55.44 464 GLU A CA 1
ATOM 3829 C C . GLU A 1 464 ? -12.896 -32.180 -1.870 1.00 55.44 464 GLU A C 1
ATOM 3831 O O . GLU A 1 464 ? -13.656 -32.704 -1.048 1.00 55.44 464 GLU A O 1
ATOM 3836 N N . GLU A 1 465 ? -13.310 -31.152 -2.621 1.00 52.28 465 GLU A N 1
ATOM 3837 C CA . GLU A 1 465 ? -14.611 -30.486 -2.424 1.00 52.28 465 GLU A CA 1
ATOM 3838 C C . GLU A 1 465 ? -15.802 -31.181 -3.101 1.00 52.28 465 GLU A C 1
ATOM 3840 O O . GLU A 1 465 ? -16.921 -31.080 -2.583 1.00 52.28 465 GLU A O 1
ATOM 3845 N N . GLU A 1 466 ? -15.599 -31.945 -4.183 1.00 53.41 466 GLU A N 1
ATOM 3846 C CA . GLU A 1 466 ? -16.703 -32.701 -4.806 1.00 53.41 466 GLU A CA 1
ATOM 3847 C C . GLU A 1 466 ? -17.268 -33.782 -3.871 1.00 53.41 466 GLU A C 1
ATOM 3849 O O . GLU A 1 466 ? -18.426 -34.171 -4.010 1.00 53.41 466 GLU A O 1
ATOM 3854 N N . LYS A 1 467 ? -16.490 -34.232 -2.875 1.00 48.25 467 LYS A N 1
ATOM 3855 C CA . LYS A 1 467 ? -16.941 -35.229 -1.892 1.00 48.25 467 LYS A CA 1
ATOM 3856 C C . LYS A 1 467 ? -17.472 -34.617 -0.595 1.00 48.25 467 LYS A C 1
ATOM 3858 O O . LYS A 1 467 ? -18.440 -35.137 -0.056 1.00 48.25 467 LYS A O 1
ATOM 3863 N N . SER A 1 468 ? -16.900 -33.516 -0.094 1.00 50.59 468 SER A N 1
ATOM 3864 C CA . SER A 1 468 ? -17.289 -32.989 1.230 1.00 50.59 468 SER A CA 1
ATOM 3865 C C . SER A 1 468 ? -18.487 -32.035 1.214 1.00 50.59 468 SER A C 1
ATOM 3867 O O . SER A 1 468 ? -19.214 -31.956 2.203 1.00 50.59 468 SER A O 1
ATOM 3869 N N . SER A 1 469 ? -18.743 -31.325 0.110 1.00 48.31 469 SER A N 1
ATOM 3870 C CA . SER A 1 469 ? -19.856 -30.365 0.044 1.00 48.31 469 SER A CA 1
ATOM 3871 C C . SER A 1 469 ? -21.225 -31.053 0.046 1.00 48.31 469 SER A C 1
ATOM 3873 O O . SER A 1 469 ? -22.145 -30.573 0.709 1.00 48.31 469 SER A O 1
ATOM 3875 N N . ALA A 1 470 ? -21.342 -32.211 -0.613 1.00 52.81 470 ALA A N 1
ATOM 3876 C CA . ALA A 1 470 ? -22.531 -33.054 -0.547 1.00 52.81 470 ALA A CA 1
ATOM 3877 C C . ALA A 1 470 ? -22.752 -33.593 0.876 1.00 52.81 470 ALA A C 1
ATOM 3879 O O . ALA A 1 470 ? -23.857 -33.466 1.392 1.00 52.81 470 ALA A O 1
ATOM 3880 N N . ASP A 1 471 ? -21.703 -34.075 1.550 1.00 49.97 471 ASP A N 1
ATOM 3881 C CA . ASP A 1 471 ? -21.805 -34.633 2.905 1.00 49.97 471 ASP A CA 1
ATOM 3882 C C . ASP A 1 471 ? -22.117 -33.571 3.971 1.00 49.97 471 ASP A C 1
ATOM 3884 O O . ASP A 1 471 ? -22.934 -33.815 4.855 1.00 49.97 471 ASP A O 1
ATOM 3888 N N . VAL A 1 472 ? -21.544 -32.364 3.884 1.00 46.97 472 VAL A N 1
ATOM 3889 C CA . VAL A 1 472 ? -21.833 -31.265 4.829 1.00 46.97 472 VAL A CA 1
ATOM 3890 C C . VAL A 1 472 ? -23.243 -30.709 4.618 1.00 46.97 472 VAL A C 1
ATOM 3892 O O . VAL A 1 472 ? -23.948 -30.436 5.590 1.00 46.97 472 VAL A O 1
ATOM 3895 N N . VAL A 1 473 ? -23.705 -30.588 3.368 1.00 47.72 473 VAL A N 1
ATOM 3896 C CA . VAL A 1 473 ? -25.092 -30.188 3.078 1.00 47.72 473 VAL A CA 1
ATOM 3897 C C . VAL A 1 473 ? -26.071 -31.297 3.469 1.00 47.72 473 VAL A C 1
ATOM 3899 O O . VAL A 1 473 ? -27.151 -30.990 3.962 1.00 47.72 473 VAL A O 1
ATOM 3902 N N . GLN A 1 474 ? -25.712 -32.575 3.338 1.00 44.62 474 GLN A N 1
ATOM 3903 C CA . GLN A 1 474 ? -26.545 -33.709 3.752 1.00 44.62 474 GLN A CA 1
ATOM 3904 C C . GLN A 1 474 ? -26.601 -33.869 5.283 1.00 44.62 474 GLN A C 1
ATOM 3906 O O . GLN A 1 474 ? -27.656 -34.216 5.814 1.00 44.62 474 GLN A O 1
ATOM 3911 N N . LEU A 1 475 ? -25.534 -33.509 6.010 1.00 43.28 475 LEU A N 1
ATOM 3912 C CA . LEU A 1 475 ? -25.538 -33.427 7.477 1.00 43.28 475 LEU A CA 1
ATOM 3913 C C . LEU A 1 475 ? -26.408 -32.269 7.996 1.00 43.28 475 LEU A C 1
ATOM 3915 O O . LEU A 1 475 ? -27.069 -32.411 9.021 1.00 43.28 475 LEU A O 1
ATOM 3919 N N . LEU A 1 476 ? -26.433 -31.138 7.280 1.00 42.00 476 LEU A N 1
ATOM 3920 C CA . LEU A 1 476 ? -27.236 -29.962 7.641 1.00 42.00 476 LEU A CA 1
ATOM 3921 C C . LEU A 1 476 ? -28.699 -30.057 7.171 1.00 42.00 476 LEU A C 1
ATOM 3923 O O . LEU A 1 476 ? -29.583 -29.489 7.805 1.00 42.00 476 LEU A O 1
ATOM 3927 N N . SER A 1 477 ? -28.981 -30.793 6.091 1.00 42.22 477 SER A N 1
ATOM 3928 C CA . SER A 1 477 ? -30.344 -30.996 5.566 1.00 42.22 477 SER A CA 1
ATOM 3929 C C . SER A 1 477 ? -31.047 -32.240 6.120 1.00 42.22 477 SER A C 1
ATOM 3931 O O . SER A 1 477 ? -32.274 -32.312 6.072 1.00 42.22 477 SER A O 1
ATOM 3933 N N . GLY A 1 478 ? -30.312 -33.186 6.715 1.00 35.38 478 GLY A N 1
ATOM 3934 C CA . GLY A 1 478 ? -30.855 -34.416 7.306 1.00 35.38 478 GLY A CA 1
ATOM 3935 C C . GLY A 1 478 ? -31.635 -34.245 8.618 1.00 35.38 478 GLY A C 1
ATOM 3936 O O . GLY A 1 478 ? -32.088 -35.245 9.171 1.00 35.38 478 GLY A O 1
ATOM 3937 N N . GLY A 1 479 ? -31.799 -33.015 9.122 1.00 35.44 479 GLY A N 1
ATOM 3938 C CA . GLY A 1 479 ? -32.460 -32.727 10.402 1.00 35.44 479 GLY A CA 1
ATOM 3939 C C . GLY A 1 479 ? -33.669 -31.784 10.350 1.00 35.44 479 GLY A C 1
ATOM 3940 O O . GLY A 1 479 ? -34.225 -31.484 11.402 1.00 35.44 479 GLY A O 1
ATOM 3941 N N . MET A 1 480 ? -34.094 -31.300 9.178 1.00 38.06 480 MET A N 1
ATOM 3942 C CA . MET A 1 480 ? -35.210 -30.347 9.078 1.00 38.06 480 MET A CA 1
ATOM 3943 C C . MET A 1 480 ? -36.396 -30.938 8.320 1.00 38.06 480 MET A C 1
ATOM 3945 O O . MET A 1 480 ? -36.478 -30.893 7.092 1.00 38.06 480 MET A O 1
ATOM 3949 N N . ASP A 1 481 ? -37.344 -31.474 9.087 1.00 37.41 481 ASP A N 1
ATOM 3950 C CA . ASP A 1 481 ? -38.657 -31.848 8.583 1.00 37.41 481 ASP A CA 1
ATOM 3951 C C . ASP A 1 481 ? -39.454 -30.623 8.106 1.00 37.41 481 ASP A C 1
ATOM 3953 O O . ASP A 1 481 ? -39.364 -29.503 8.616 1.00 37.41 481 ASP A O 1
ATOM 3957 N N . LYS A 1 482 ? -40.247 -30.876 7.068 1.00 38.78 482 LYS A N 1
ATOM 3958 C CA . LYS A 1 482 ? -41.009 -29.925 6.258 1.00 38.78 482 LYS A CA 1
ATOM 3959 C C . LYS A 1 482 ? -42.030 -29.146 7.094 1.00 38.78 482 LYS A C 1
ATOM 3961 O O . LYS A 1 482 ? -43.147 -29.615 7.299 1.00 38.78 482 LYS A O 1
ATOM 3966 N N . GLY A 1 483 ? -41.698 -27.922 7.499 1.00 39.12 483 GLY A N 1
ATOM 3967 C CA . GLY A 1 483 ? -42.691 -27.053 8.131 1.00 39.12 483 GLY A CA 1
ATOM 3968 C C . GLY A 1 483 ? -42.171 -25.767 8.757 1.00 39.12 483 GLY A C 1
ATOM 3969 O O . GLY A 1 483 ? -42.542 -25.481 9.888 1.00 39.12 483 GLY A O 1
ATOM 3970 N N . PHE A 1 484 ? -41.359 -24.965 8.061 1.00 35.28 484 PHE A N 1
ATOM 3971 C CA . PHE A 1 484 ? -40.970 -23.644 8.570 1.00 35.28 484 PHE A CA 1
ATOM 3972 C C . PHE A 1 484 ? -41.602 -22.520 7.740 1.00 35.28 484 PHE A C 1
ATOM 3974 O O . PHE A 1 484 ? -41.248 -22.295 6.584 1.00 35.28 484 PHE A O 1
ATOM 3981 N N . LYS A 1 485 ? -42.586 -21.827 8.329 1.00 32.69 485 LYS A N 1
ATOM 3982 C CA . LYS A 1 485 ? -43.163 -20.582 7.802 1.00 32.69 485 LYS A CA 1
ATOM 3983 C C . LYS A 1 485 ? -42.403 -19.405 8.407 1.00 32.69 485 LYS A C 1
ATOM 3985 O O . LYS A 1 485 ? -42.484 -19.176 9.610 1.00 32.69 485 LYS A O 1
ATOM 3990 N N . ALA A 1 486 ? -41.753 -18.613 7.558 1.00 30.67 486 ALA A N 1
ATOM 3991 C CA . ALA A 1 486 ? -40.983 -17.417 7.915 1.00 30.67 486 ALA A CA 1
ATOM 3992 C C . ALA A 1 486 ? -41.817 -16.239 8.483 1.00 30.67 486 ALA A C 1
ATOM 3994 O O . ALA A 1 486 ? -41.332 -15.117 8.569 1.00 30.67 486 ALA A O 1
ATOM 3995 N N . SER A 1 487 ? -43.072 -16.462 8.889 1.00 35.25 487 SER A N 1
ATOM 3996 C CA . SER A 1 487 ? -43.965 -15.421 9.411 1.00 35.25 487 SER A CA 1
ATOM 3997 C C . SER A 1 487 ? -44.002 -15.327 10.944 1.00 35.25 487 SER A C 1
ATOM 3999 O O . SER A 1 487 ? -44.855 -14.618 11.464 1.00 35.25 487 SER A O 1
ATOM 4001 N N . LEU A 1 488 ? -43.132 -16.039 11.675 1.00 35.25 488 LEU A N 1
ATOM 4002 C CA . LEU A 1 488 ? -43.176 -16.115 13.149 1.00 35.25 488 LEU A CA 1
ATOM 4003 C C . LEU A 1 488 ? -42.028 -15.386 13.880 1.00 35.25 488 LEU A C 1
ATOM 4005 O O . LEU A 1 488 ? -41.881 -15.536 15.085 1.00 35.25 488 LEU A O 1
ATOM 4009 N N . LEU A 1 489 ? -41.214 -14.591 13.178 1.00 38.22 489 LEU A N 1
ATOM 4010 C CA . LEU A 1 489 ? -39.973 -14.010 13.723 1.00 38.22 489 LEU A CA 1
ATOM 4011 C C . LEU A 1 489 ? -40.144 -12.702 14.526 1.00 38.22 489 LEU A C 1
ATOM 4013 O O . LEU A 1 489 ? -39.152 -12.094 14.911 1.00 38.22 489 LEU A O 1
ATOM 4017 N N . TRP A 1 490 ? -41.377 -12.292 14.842 1.00 43.16 490 TRP A N 1
ATOM 4018 C CA . TRP A 1 490 ? -41.641 -11.143 15.721 1.00 43.16 490 TRP A CA 1
ATOM 4019 C C . TRP A 1 490 ? -42.795 -11.440 16.689 1.00 43.16 490 TRP A C 1
ATOM 4021 O O . TRP A 1 490 ? -43.936 -11.059 16.435 1.00 43.16 490 TRP A O 1
ATOM 4031 N N . GLY A 1 491 ? -42.508 -12.128 17.800 1.00 31.03 491 GLY A N 1
ATOM 4032 C CA . GLY A 1 491 ? -43.475 -12.299 18.891 1.00 31.03 491 GLY A CA 1
ATOM 4033 C C . GLY A 1 491 ? -43.111 -13.367 19.927 1.00 31.03 491 GLY A C 1
ATOM 4034 O O . GLY A 1 491 ? -43.337 -14.542 19.690 1.00 31.03 491 GLY A O 1
ATOM 4035 N N . GLU A 1 492 ? -42.575 -12.894 21.054 1.00 35.75 492 GLU A N 1
ATOM 4036 C CA . GLU A 1 492 ? -42.608 -13.405 22.441 1.00 35.75 492 GLU A CA 1
ATOM 4037 C C . GLU A 1 492 ? -42.504 -14.909 22.810 1.00 35.75 492 GLU A C 1
ATOM 4039 O O . GLU A 1 492 ? -43.291 -15.755 22.407 1.00 35.75 492 GLU A O 1
ATOM 4044 N N . SER A 1 493 ? -41.661 -15.108 23.841 1.00 35.88 493 SER A N 1
ATOM 4045 C CA . SER A 1 493 ? -41.813 -15.999 25.012 1.00 35.88 493 SER A CA 1
ATOM 4046 C C . SER A 1 493 ? -41.147 -17.386 25.021 1.00 35.88 493 SER A C 1
ATOM 4048 O O . SER A 1 493 ? -41.607 -18.324 24.387 1.00 35.88 493 SER A O 1
ATOM 4050 N N . LYS A 1 494 ? -40.150 -17.470 25.923 1.00 39.50 494 LYS A N 1
ATOM 4051 C CA . LYS A 1 494 ? -39.795 -18.541 26.884 1.00 39.50 494 LYS A CA 1
ATOM 4052 C C . LYS A 1 494 ? -39.882 -20.001 26.420 1.00 39.50 494 LYS A C 1
ATOM 4054 O O . LYS A 1 494 ? -40.968 -20.547 26.313 1.00 39.50 494 LYS A O 1
ATOM 4059 N N . ASP A 1 495 ? -38.725 -20.663 26.381 1.00 34.19 495 ASP A N 1
ATOM 4060 C CA . ASP A 1 495 ? -38.414 -21.686 27.389 1.00 34.19 495 ASP A CA 1
ATOM 4061 C C . ASP A 1 495 ? -36.916 -22.032 27.411 1.00 34.19 495 ASP A C 1
ATOM 4063 O O . ASP A 1 495 ? -36.255 -22.178 26.382 1.00 34.19 495 ASP A O 1
ATOM 4067 N N . GLU A 1 496 ? -36.376 -22.126 28.626 1.00 46.53 496 GLU A N 1
ATOM 4068 C CA . GLU A 1 496 ? -35.043 -22.641 28.926 1.00 46.53 496 GLU A CA 1
ATOM 4069 C C . GLU A 1 496 ? -35.107 -24.169 29.016 1.00 46.53 496 GLU A C 1
ATOM 4071 O O . GLU A 1 496 ? -35.925 -24.691 29.767 1.00 46.53 496 GLU A O 1
ATOM 4076 N N . THR A 1 497 ? -34.228 -24.885 28.302 1.00 44.12 497 THR A N 1
ATOM 4077 C CA . THR A 1 497 ? -33.388 -26.003 28.805 1.00 44.12 497 THR A CA 1
ATOM 4078 C C . THR A 1 497 ? -32.836 -26.861 27.656 1.00 44.12 497 THR A C 1
ATOM 4080 O O . THR A 1 497 ? -33.474 -27.789 27.177 1.00 44.12 497 THR A O 1
ATOM 4083 N N . SER A 1 498 ? -31.603 -26.570 27.226 1.00 36.09 498 SER A N 1
ATOM 4084 C CA . SER A 1 498 ? -30.543 -27.547 26.885 1.00 36.09 498 SER A CA 1
ATOM 4085 C C . SER A 1 498 ? -29.382 -26.823 26.189 1.00 36.09 498 SER A C 1
ATOM 4087 O O . SER A 1 498 ? -29.371 -26.589 24.987 1.00 36.09 498 SER A O 1
ATOM 4089 N N . LYS A 1 499 ? -28.378 -26.419 26.979 1.00 40.66 499 LYS A N 1
ATOM 4090 C CA . LYS A 1 499 ? -27.115 -25.867 26.471 1.00 40.66 499 LYS A CA 1
ATOM 4091 C C . LYS A 1 499 ? -26.209 -27.012 26.010 1.00 40.66 499 LYS A C 1
ATOM 4093 O O . LYS A 1 499 ? -25.478 -27.570 26.824 1.00 40.66 499 LYS A O 1
ATOM 4098 N N . SER A 1 500 ? -26.215 -27.312 24.713 1.00 34.09 500 SER A N 1
ATOM 4099 C CA . SER A 1 500 ? -25.003 -27.758 24.018 1.00 34.09 500 SER A CA 1
ATOM 4100 C C . SER A 1 500 ? -24.451 -26.575 23.229 1.00 34.09 500 SER A C 1
ATOM 4102 O O . SER A 1 500 ? -25.167 -25.938 22.462 1.00 34.09 500 SER A O 1
ATOM 4104 N N . CYS A 1 501 ? -23.196 -26.233 23.488 1.00 37.53 501 CYS A N 1
ATOM 4105 C CA . CYS A 1 501 ? -22.501 -25.068 22.960 1.00 37.53 501 CYS A CA 1
ATOM 4106 C C . CYS A 1 501 ? -22.151 -25.262 21.477 1.00 37.53 501 CYS A C 1
ATOM 4108 O O . CYS A 1 501 ? -21.041 -25.670 21.151 1.00 37.53 501 CYS A O 1
ATOM 4110 N N . ASP A 1 502 ? -23.093 -24.940 20.594 1.00 40.72 502 ASP A N 1
ATOM 4111 C CA . ASP A 1 502 ? -22.837 -24.774 19.164 1.00 40.72 502 ASP A CA 1
ATOM 4112 C C . ASP A 1 502 ? -22.692 -23.270 18.870 1.00 40.72 502 ASP A C 1
ATOM 4114 O O . ASP A 1 502 ? -23.645 -22.568 18.553 1.00 40.72 502 ASP A O 1
ATOM 4118 N N . CYS A 1 503 ? -21.502 -22.720 19.136 1.00 45.12 503 CYS A N 1
ATOM 4119 C CA . CYS A 1 503 ? -21.221 -21.276 19.076 1.00 45.12 503 CYS A CA 1
ATOM 4120 C C . CYS A 1 503 ? -20.631 -20.805 17.732 1.00 45.12 503 CYS A C 1
ATOM 4122 O O . CYS A 1 503 ? -20.203 -19.656 17.610 1.00 45.12 503 CYS A O 1
ATOM 4124 N N . GLY A 1 504 ? -20.571 -21.678 16.722 1.00 53.25 504 GLY A N 1
ATOM 4125 C CA . GLY A 1 504 ? -19.855 -21.404 15.473 1.00 53.25 504 GLY A CA 1
ATOM 4126 C C . GLY A 1 504 ? -20.622 -20.533 14.472 1.00 53.25 504 GLY A C 1
ATOM 4127 O O . GLY A 1 504 ? -20.071 -19.560 13.949 1.00 53.25 504 GLY A O 1
ATOM 4128 N N . THR A 1 505 ? -21.884 -20.864 14.197 1.00 60.22 505 THR A N 1
ATOM 4129 C CA . THR A 1 505 ? -22.653 -20.301 13.069 1.00 60.22 505 THR A CA 1
ATOM 4130 C C . THR A 1 505 ? -23.142 -18.877 13.307 1.00 60.22 505 THR A C 1
ATOM 4132 O O . THR A 1 505 ? -23.129 -18.062 12.382 1.00 60.22 505 THR A O 1
ATOM 4135 N N . ASP A 1 506 ? -23.491 -18.546 14.548 1.00 76.75 506 ASP A N 1
ATOM 4136 C CA . ASP A 1 506 ? -24.071 -17.243 14.890 1.00 76.75 506 ASP A CA 1
ATOM 4137 C C . ASP A 1 506 ? -23.061 -16.099 14.744 1.00 76.75 506 ASP A C 1
ATOM 4139 O O . ASP A 1 506 ? -23.430 -14.960 14.448 1.00 76.75 506 ASP A O 1
ATOM 4143 N N . SER A 1 507 ? -21.764 -16.394 14.883 1.00 84.31 507 SER A N 1
ATOM 4144 C CA . SER A 1 507 ? -20.721 -15.369 14.802 1.00 84.31 507 SER A CA 1
ATOM 4145 C C . SER A 1 507 ? -20.559 -14.795 13.387 1.00 84.31 507 SER A C 1
ATOM 4147 O O . SER A 1 507 ? -20.420 -13.582 13.237 1.00 84.31 507 SER A O 1
ATOM 4149 N N . ALA A 1 508 ? -20.635 -15.633 12.345 1.00 86.75 508 ALA A N 1
ATOM 4150 C CA . ALA A 1 508 ? -20.499 -15.198 10.952 1.00 86.75 508 ALA A CA 1
ATOM 4151 C C . ALA A 1 508 ? -21.725 -14.401 10.473 1.00 86.75 508 ALA A C 1
ATOM 4153 O O . ALA A 1 508 ? -21.576 -13.373 9.814 1.00 86.75 508 ALA A O 1
ATOM 4154 N N . ALA A 1 509 ? -22.937 -14.830 10.848 1.00 88.44 509 ALA A N 1
ATOM 4155 C CA . ALA A 1 509 ? -24.168 -14.103 10.527 1.00 88.44 509 ALA A CA 1
ATOM 4156 C C . ALA A 1 509 ? -24.221 -12.732 11.227 1.00 88.44 509 ALA A C 1
ATOM 4158 O O . ALA A 1 509 ? -24.596 -11.726 10.618 1.00 88.44 509 ALA A O 1
ATOM 4159 N N . SER A 1 510 ? -23.780 -12.673 12.488 1.00 90.44 510 SER A N 1
ATOM 4160 C CA . SER A 1 510 ? -23.633 -11.417 13.228 1.00 90.44 510 SER A CA 1
ATOM 4161 C C . SER A 1 510 ? -22.600 -10.490 12.579 1.00 90.44 510 SER A C 1
ATOM 4163 O O . SER A 1 510 ? -22.872 -9.301 12.401 1.00 90.44 510 SER A O 1
ATOM 4165 N N . ALA A 1 511 ? -21.452 -11.026 12.148 1.00 89.62 511 ALA A N 1
ATOM 4166 C CA . ALA A 1 511 ? -20.433 -10.255 11.438 1.00 89.62 511 ALA A CA 1
ATOM 4167 C C . ALA A 1 511 ? -20.956 -9.687 10.110 1.00 89.62 511 ALA A C 1
ATOM 4169 O O . ALA A 1 511 ? -20.734 -8.511 9.836 1.00 89.62 511 ALA A O 1
ATOM 4170 N N . LEU A 1 512 ? -21.709 -10.468 9.323 1.00 92.81 512 LEU A N 1
ATOM 4171 C CA . LEU A 1 512 ? -22.345 -9.974 8.097 1.00 92.81 512 LEU A CA 1
ATOM 4172 C C . LEU A 1 512 ? -23.356 -8.860 8.391 1.00 92.81 512 LEU A C 1
ATOM 4174 O O . LEU A 1 512 ? -23.340 -7.826 7.731 1.00 92.81 512 LEU A O 1
ATOM 4178 N N . THR A 1 513 ? -24.204 -9.044 9.404 1.00 92.44 513 THR A N 1
ATOM 4179 C CA . THR A 1 513 ? -25.197 -8.032 9.800 1.00 92.44 513 THR A CA 1
ATOM 4180 C C . THR A 1 513 ? -24.518 -6.706 10.157 1.00 92.44 513 THR A C 1
ATOM 4182 O O . THR A 1 513 ? -24.977 -5.643 9.746 1.00 92.44 513 THR A O 1
ATOM 4185 N N . GLN A 1 514 ? -23.386 -6.761 10.865 1.00 88.50 514 GLN A N 1
ATOM 4186 C CA . GLN A 1 514 ? -22.586 -5.580 11.204 1.00 88.50 514 GLN A CA 1
ATOM 4187 C C . GLN A 1 514 ? -21.852 -4.991 9.989 1.00 88.50 514 GLN A C 1
ATOM 4189 O O . GLN A 1 514 ? -21.792 -3.771 9.853 1.00 88.50 514 GLN A O 1
ATOM 4194 N N . ALA A 1 515 ? -21.354 -5.835 9.082 1.00 85.25 515 ALA A N 1
ATOM 4195 C CA . ALA A 1 515 ? -20.702 -5.416 7.841 1.00 85.25 515 ALA A CA 1
ATOM 4196 C C . ALA A 1 515 ? -21.661 -4.690 6.878 1.00 85.25 515 ALA A C 1
ATOM 4198 O O . ALA A 1 515 ? -21.239 -3.801 6.137 1.00 85.25 515 ALA A O 1
ATOM 4199 N N . LEU A 1 516 ? -22.949 -5.053 6.893 1.00 88.94 516 LEU A N 1
ATOM 4200 C CA . LEU A 1 516 ? -23.994 -4.413 6.091 1.00 88.94 516 LEU A CA 1
ATOM 4201 C C . LEU A 1 516 ? -24.589 -3.159 6.754 1.00 88.94 516 LEU A C 1
ATOM 4203 O O . LEU A 1 516 ? -25.263 -2.394 6.068 1.00 88.94 516 LEU A O 1
ATOM 4207 N N . ASP A 1 517 ? -24.331 -2.903 8.043 1.00 84.81 517 ASP A N 1
ATOM 4208 C CA . ASP A 1 517 ? -24.862 -1.729 8.744 1.00 84.81 517 ASP A CA 1
ATOM 4209 C C . ASP A 1 517 ? -24.186 -0.424 8.253 1.00 84.81 517 ASP A C 1
ATOM 4211 O O . ASP A 1 517 ? -23.008 -0.163 8.549 1.00 84.81 517 ASP A O 1
ATOM 4215 N N . PRO A 1 518 ? -24.919 0.473 7.559 1.00 75.38 518 PRO A N 1
ATOM 4216 C CA . PRO A 1 518 ? -24.363 1.727 7.055 1.00 75.38 518 PRO A CA 1
ATOM 4217 C C . PRO A 1 518 ? -23.921 2.689 8.175 1.00 75.38 518 PRO A C 1
ATOM 4219 O O . PRO A 1 518 ? -23.109 3.590 7.930 1.00 75.38 518 PRO A O 1
ATOM 4222 N N . GLY A 1 519 ? -24.442 2.533 9.398 1.00 72.06 519 GLY A N 1
ATOM 4223 C CA . GLY A 1 519 ? -24.069 3.316 10.576 1.00 72.06 519 GLY A CA 1
ATOM 4224 C C . GLY A 1 519 ? -22.704 2.928 11.152 1.00 72.06 519 GLY A C 1
ATOM 4225 O O . GLY A 1 519 ? -21.948 3.806 11.585 1.00 72.06 519 GLY A O 1
ATOM 4226 N N . LEU A 1 520 ? -22.358 1.638 11.106 1.00 66.06 520 LEU A N 1
ATOM 4227 C CA . LEU A 1 520 ? -21.049 1.115 11.510 1.00 66.06 520 LEU A CA 1
ATOM 4228 C C . LEU A 1 520 ? -19.992 1.313 10.417 1.00 66.06 520 LEU A C 1
ATOM 4230 O O . LEU A 1 520 ? -18.861 1.696 10.732 1.00 66.06 520 LEU A O 1
ATOM 4234 N N . ALA A 1 521 ? -20.367 1.174 9.140 1.00 53.44 521 ALA A N 1
ATOM 4235 C CA . ALA A 1 521 ? -19.470 1.366 7.997 1.00 53.44 521 ALA A CA 1
ATOM 4236 C C . ALA A 1 521 ? -18.790 2.751 7.984 1.00 53.44 521 ALA A C 1
ATOM 4238 O O . ALA A 1 521 ? -17.616 2.870 7.630 1.00 53.44 521 ALA A O 1
ATOM 4239 N N . LYS A 1 522 ? -19.483 3.801 8.452 1.00 51.78 522 LYS A N 1
ATOM 4240 C CA . LYS A 1 522 ? -18.934 5.168 8.566 1.00 51.78 522 LYS A CA 1
ATOM 4241 C C . LYS A 1 522 ? -17.923 5.358 9.704 1.00 51.78 522 LYS A C 1
ATOM 4243 O O . LYS A 1 522 ? -17.215 6.360 9.716 1.00 51.78 522 LYS A O 1
ATOM 4248 N N . ARG A 1 523 ? -17.862 4.441 10.675 1.00 44.84 523 ARG A N 1
ATOM 4249 C CA . ARG A 1 523 ? -16.934 4.500 11.824 1.00 44.84 523 ARG A CA 1
ATOM 4250 C C . ARG A 1 523 ? -15.673 3.656 11.622 1.00 44.84 523 ARG A C 1
ATOM 4252 O O . ARG A 1 523 ? -14.779 3.692 12.464 1.00 44.84 523 ARG A O 1
ATOM 4259 N N . SER A 1 524 ? -15.606 2.895 10.533 1.00 44.78 524 SER A N 1
ATOM 4260 C CA . SER A 1 524 ? -14.522 1.956 10.263 1.00 44.78 524 SER A CA 1
ATOM 4261 C C . SER A 1 524 ? -13.268 2.658 9.726 1.00 44.78 524 SER A C 1
ATOM 4263 O O . SER A 1 524 ? -13.347 3.542 8.875 1.00 44.78 524 SER A O 1
ATOM 4265 N N . LEU A 1 525 ? -12.086 2.196 10.157 1.00 48.03 525 LEU A N 1
ATOM 4266 C CA . LEU A 1 525 ? -10.782 2.538 9.561 1.00 48.03 525 LEU A CA 1
ATOM 4267 C C . LEU A 1 525 ? -10.678 2.143 8.067 1.00 48.03 525 LEU A C 1
ATOM 4269 O O . LEU A 1 525 ? -9.690 2.478 7.413 1.00 48.03 525 LEU A O 1
ATOM 4273 N N . LEU A 1 526 ? -11.678 1.429 7.535 1.00 47.47 526 LEU A N 1
ATOM 4274 C CA . LEU A 1 526 ? -11.747 0.867 6.185 1.00 47.47 526 LEU A CA 1
ATOM 4275 C C . LEU A 1 526 ? -12.665 1.642 5.223 1.00 47.47 526 LEU A C 1
ATOM 4277 O O . LEU A 1 526 ? -13.064 1.085 4.191 1.00 47.47 526 LEU A O 1
ATOM 4281 N N . SER A 1 527 ? -13.013 2.897 5.525 1.00 50.66 527 SER A N 1
ATOM 4282 C CA . SER A 1 527 ? -13.884 3.697 4.656 1.00 50.66 527 SER A CA 1
ATOM 4283 C C . SER A 1 527 ? -13.368 3.733 3.206 1.00 50.66 527 SER A C 1
ATOM 4285 O O . SER A 1 527 ? -12.160 3.718 2.933 1.00 50.66 527 SER A O 1
ATOM 4287 N N . SER A 1 528 ? -14.288 3.661 2.236 1.00 49.56 528 SER A N 1
ATOM 4288 C CA . SER A 1 528 ? -13.914 3.613 0.825 1.00 49.56 528 SER A CA 1
ATOM 4289 C C . SER A 1 528 ? -13.278 4.928 0.432 1.00 49.56 528 SER A C 1
ATOM 4291 O O . SER A 1 528 ? -13.973 5.940 0.392 1.00 49.56 528 SER A O 1
ATOM 4293 N N . PRO A 1 529 ? -12.006 4.944 -0.004 1.00 53.28 529 PRO A N 1
ATOM 4294 C CA . PRO A 1 529 ? -11.485 6.143 -0.632 1.00 53.28 529 PRO A CA 1
ATOM 4295 C C . PRO A 1 529 ? -12.295 6.482 -1.889 1.00 53.28 529 PRO A C 1
ATOM 4297 O O . PRO A 1 529 ? -12.258 7.615 -2.318 1.00 53.28 529 PRO A O 1
ATOM 4300 N N . ASN A 1 530 ? -13.046 5.556 -2.499 1.00 52.03 530 ASN A N 1
ATOM 4301 C CA . ASN A 1 530 ? -13.957 5.930 -3.578 1.00 52.03 530 ASN A CA 1
ATOM 4302 C C . ASN A 1 530 ? -15.316 6.441 -3.068 1.00 52.03 530 ASN A C 1
ATOM 4304 O O . ASN A 1 530 ? -15.833 7.335 -3.710 1.00 52.03 530 ASN A O 1
ATOM 4308 N N . SER A 1 531 ? -15.889 5.983 -1.948 1.00 55.19 531 SER A N 1
ATOM 4309 C CA . SER A 1 531 ? -17.125 6.607 -1.419 1.00 55.19 531 SER A CA 1
ATOM 4310 C C . SER A 1 531 ? -16.854 8.011 -0.906 1.00 55.19 531 SER A C 1
ATOM 4312 O O . SER A 1 531 ? -17.606 8.932 -1.203 1.00 55.19 531 SER A O 1
ATOM 4314 N N . ASP A 1 532 ? -15.749 8.172 -0.180 1.00 58.25 532 ASP A N 1
ATOM 4315 C CA . ASP A 1 532 ? -15.438 9.409 0.532 1.00 58.25 532 ASP A CA 1
ATOM 4316 C C . ASP A 1 532 ? -14.765 10.430 -0.390 1.00 58.25 532 ASP A C 1
ATOM 4318 O O . ASP A 1 532 ? -14.928 11.637 -0.211 1.00 58.25 532 ASP A O 1
ATOM 4322 N N . LEU A 1 533 ? -14.028 9.960 -1.409 1.00 54.59 533 LEU A N 1
ATOM 4323 C CA . LEU A 1 533 ? -13.371 10.830 -2.389 1.00 54.59 533 LEU A CA 1
ATOM 4324 C C . LEU A 1 533 ? -14.128 10.933 -3.720 1.00 54.59 533 LEU A C 1
ATOM 4326 O O . LEU A 1 533 ? -13.699 11.711 -4.565 1.00 54.59 533 LEU A O 1
ATOM 4330 N N . GLN A 1 534 ? -15.215 10.193 -3.977 1.00 53.06 534 GLN A N 1
ATOM 4331 C CA . GLN A 1 534 ? -16.039 10.451 -5.167 1.00 53.06 534 GLN A CA 1
ATOM 4332 C C . GLN A 1 534 ? -17.130 11.461 -4.849 1.00 53.06 534 GLN A C 1
ATOM 4334 O O . GLN A 1 534 ? -18.101 11.211 -4.144 1.00 53.06 534 GLN A O 1
ATOM 4339 N N . PHE A 1 535 ? -16.918 12.635 -5.422 1.00 51.19 535 PHE A N 1
ATOM 4340 C CA . PHE A 1 535 ? -17.757 13.807 -5.327 1.00 51.19 535 PHE A CA 1
ATOM 4341 C C . PHE A 1 535 ? -19.036 13.592 -6.142 1.00 51.19 535 PHE A C 1
ATOM 4343 O O . PHE A 1 535 ? -19.048 13.875 -7.337 1.00 51.19 535 PHE A O 1
ATOM 4350 N N . ASP A 1 536 ? -20.121 13.161 -5.503 1.00 48.38 536 ASP A N 1
ATOM 4351 C CA . ASP A 1 536 ? -21.434 13.644 -5.928 1.00 48.38 536 ASP A CA 1
ATOM 4352 C C . ASP A 1 536 ? -21.601 15.028 -5.310 1.00 48.38 536 ASP A C 1
ATOM 4354 O O . ASP A 1 536 ? -21.666 15.181 -4.090 1.00 48.38 536 ASP A O 1
ATOM 4358 N N . SER A 1 537 ? -21.654 16.061 -6.147 1.00 46.31 537 SER A N 1
ATOM 4359 C CA . SER A 1 537 ? -21.797 17.467 -5.746 1.00 46.31 537 SER A CA 1
ATOM 4360 C C . SER A 1 537 ? -23.100 17.785 -4.988 1.00 46.31 537 SER A C 1
ATOM 4362 O O . SER A 1 537 ? -23.415 18.954 -4.796 1.00 46.31 537 SER A O 1
ATOM 4364 N N . GLN A 1 538 ? -23.880 16.775 -4.593 1.00 45.31 538 GLN A N 1
ATOM 4365 C CA . GLN A 1 538 ? -25.229 16.917 -4.050 1.00 45.31 538 GLN A CA 1
ATOM 4366 C C . GLN A 1 538 ? -25.383 16.498 -2.582 1.00 45.31 538 GLN A C 1
ATOM 4368 O O . GLN A 1 538 ? -26.373 16.885 -1.968 1.00 45.31 538 GLN A O 1
ATOM 4373 N N . GLN A 1 539 ? -24.437 15.772 -1.976 1.00 51.56 539 GLN A N 1
ATOM 4374 C CA . GLN A 1 539 ? -24.534 15.444 -0.548 1.00 51.56 539 GLN A CA 1
ATOM 4375 C C . GLN A 1 539 ? -23.763 16.471 0.290 1.00 51.56 539 GLN A C 1
ATOM 4377 O O . GLN A 1 539 ? -22.551 16.370 0.468 1.00 51.56 539 GLN A O 1
ATOM 4382 N N . GLN A 1 540 ? -24.472 17.490 0.791 1.00 50.19 540 GLN A N 1
ATOM 4383 C CA . GLN A 1 540 ? -23.937 18.366 1.836 1.00 50.19 540 GLN A CA 1
ATOM 4384 C C . GLN A 1 540 ? -23.699 17.537 3.110 1.00 50.19 540 GLN A C 1
ATOM 4386 O O . GLN A 1 540 ? -24.611 16.825 3.541 1.00 50.19 540 GLN A O 1
ATOM 4391 N N . PRO A 1 541 ? -22.505 17.602 3.727 1.00 55.50 541 PRO A N 1
ATOM 4392 C CA . PRO A 1 541 ? -22.293 16.982 5.026 1.00 55.50 541 PRO A CA 1
ATOM 4393 C C . PRO A 1 541 ? -23.247 17.601 6.065 1.00 55.50 541 PRO A C 1
ATOM 4395 O O . PRO A 1 541 ? -23.614 18.773 5.935 1.00 55.50 541 PRO A O 1
ATOM 4398 N N . PRO A 1 542 ? -23.656 16.840 7.098 1.00 59.97 542 PRO A N 1
ATOM 4399 C CA . PRO A 1 542 ? -24.439 17.388 8.203 1.00 59.97 542 PRO A CA 1
ATOM 4400 C C . PRO A 1 542 ? -23.717 18.606 8.798 1.00 59.97 542 PRO A C 1
ATOM 4402 O O . PRO A 1 542 ? -22.488 18.612 8.873 1.00 59.97 542 PRO A O 1
ATOM 4405 N N . ALA A 1 543 ? -24.476 19.636 9.186 1.00 61.94 543 ALA A N 1
ATOM 4406 C CA . ALA A 1 543 ? -23.960 20.932 9.628 1.00 61.94 543 ALA A CA 1
ATOM 4407 C C . ALA A 1 543 ? -23.069 20.805 10.880 1.00 61.94 543 ALA A C 1
ATOM 4409 O O . ALA A 1 543 ? -23.535 20.903 12.014 1.00 61.94 543 ALA A O 1
ATOM 4410 N N . ALA A 1 544 ? -21.776 20.560 10.673 1.00 69.00 544 ALA A N 1
ATOM 4411 C CA . ALA A 1 544 ? -20.760 20.645 11.709 1.00 69.00 544 ALA A CA 1
ATOM 4412 C C . ALA A 1 544 ? -20.551 22.120 12.106 1.00 69.00 544 ALA A C 1
ATOM 4414 O O . ALA A 1 544 ? -20.732 23.009 11.267 1.00 69.00 544 ALA A O 1
ATOM 4415 N N . PRO A 1 545 ? -20.162 22.413 13.361 1.00 79.25 545 PRO A N 1
ATOM 4416 C CA . PRO A 1 545 ? -19.821 23.771 13.760 1.00 79.25 545 PRO A CA 1
ATOM 4417 C C . PRO A 1 545 ? -18.680 24.285 12.879 1.00 79.25 545 PRO A C 1
ATOM 4419 O O . PRO A 1 545 ? -17.616 23.670 12.789 1.00 79.25 545 PRO A O 1
ATOM 4422 N N . ALA A 1 546 ? -18.924 25.405 12.206 1.00 83.50 546 ALA A N 1
ATOM 4423 C CA . ALA A 1 546 ? -17.986 25.965 11.251 1.00 83.50 546 ALA A CA 1
ATOM 4424 C C . ALA A 1 546 ? -16.660 26.341 11.948 1.00 83.50 546 ALA A C 1
ATOM 4426 O O . ALA A 1 546 ? -16.643 27.033 12.971 1.00 83.50 546 ALA A O 1
ATOM 4427 N N . ALA A 1 547 ? -15.537 25.854 11.413 1.00 91.69 547 ALA A N 1
ATOM 4428 C CA . ALA A 1 547 ? -14.225 25.977 12.047 1.00 91.69 547 ALA A CA 1
ATOM 4429 C C . ALA A 1 547 ? -13.489 27.257 11.617 1.00 91.69 547 ALA A C 1
ATOM 4431 O O . ALA A 1 547 ? -13.656 27.745 10.498 1.00 91.69 547 ALA A O 1
ATOM 4432 N N . ALA A 1 548 ? -12.638 27.797 12.495 1.00 95.44 548 ALA A N 1
ATOM 4433 C CA . ALA A 1 548 ? -11.694 28.855 12.136 1.00 95.44 548 ALA A CA 1
ATOM 4434 C C . ALA A 1 548 ? -10.391 28.237 11.612 1.00 95.44 548 ALA A C 1
ATOM 4436 O O . ALA A 1 548 ? -9.793 27.392 12.281 1.00 95.44 548 ALA A O 1
ATOM 4437 N N . VAL A 1 549 ? -9.926 28.687 10.448 1.00 97.19 549 VAL A N 1
ATOM 4438 C CA . VAL A 1 549 ? -8.673 28.222 9.831 1.00 97.19 549 VAL A CA 1
ATOM 4439 C C . VAL A 1 549 ? -7.653 29.343 9.749 1.00 97.19 549 VAL A C 1
ATOM 4441 O O . VAL A 1 549 ? -8.008 30.520 9.755 1.00 97.19 549 VAL A O 1
ATOM 4444 N N . PHE A 1 550 ? -6.375 28.993 9.655 1.00 97.88 550 PHE A N 1
ATOM 4445 C CA . PHE A 1 550 ? -5.291 29.968 9.637 1.00 97.88 550 PHE A CA 1
ATOM 4446 C C . PHE A 1 550 ? -4.603 30.004 8.274 1.00 97.88 550 PHE A C 1
ATOM 4448 O O . PHE A 1 550 ? -4.527 29.009 7.557 1.00 97.88 550 PHE A O 1
ATOM 4455 N N . SER A 1 551 ? -4.035 31.149 7.923 1.00 96.88 551 SER A N 1
ATOM 4456 C CA . SER A 1 551 ? -3.088 31.238 6.813 1.00 96.88 551 SER A CA 1
ATOM 4457 C C . SER A 1 551 ? -1.797 31.872 7.292 1.00 96.88 551 SER A C 1
ATOM 4459 O O . SER A 1 551 ? -1.825 32.776 8.129 1.00 96.88 551 SER A O 1
ATOM 4461 N N . ILE A 1 552 ? -0.664 31.450 6.742 1.00 94.81 552 ILE A N 1
ATOM 4462 C CA . ILE A 1 552 ? 0.650 32.006 7.063 1.00 94.81 552 ILE A CA 1
ATOM 4463 C C . ILE A 1 552 ? 1.426 32.306 5.779 1.00 94.81 552 ILE A C 1
ATOM 4465 O O . ILE A 1 552 ? 1.427 31.522 4.830 1.00 94.81 552 ILE A O 1
ATOM 4469 N N . ALA A 1 553 ? 2.076 33.466 5.738 1.00 87.75 553 ALA A N 1
ATOM 4470 C CA . ALA A 1 553 ? 2.930 33.845 4.623 1.00 87.75 553 ALA A CA 1
ATOM 4471 C C . ALA A 1 553 ? 4.310 33.191 4.753 1.00 87.75 553 ALA A C 1
ATOM 4473 O O . ALA A 1 553 ? 4.945 33.258 5.805 1.00 87.75 553 ALA A O 1
ATOM 4474 N N . THR A 1 554 ? 4.809 32.626 3.656 1.00 82.31 554 THR A N 1
ATOM 4475 C CA . THR A 1 554 ? 6.226 32.277 3.505 1.00 82.31 554 THR A CA 1
ATOM 4476 C C . THR A 1 554 ? 6.848 33.369 2.642 1.00 82.31 554 THR A C 1
ATOM 4478 O O . THR A 1 554 ? 6.515 33.439 1.461 1.00 82.31 554 THR A O 1
ATOM 4481 N N . GLY A 1 555 ? 7.636 34.279 3.220 1.00 70.00 555 GLY A N 1
ATOM 4482 C CA . GLY A 1 555 ? 8.068 35.522 2.558 1.00 70.00 555 GLY A CA 1
ATOM 4483 C C . GLY A 1 555 ? 8.515 35.348 1.095 1.00 70.00 555 GLY A C 1
ATOM 4484 O O . GLY A 1 555 ? 9.292 34.447 0.778 1.00 70.00 555 GLY A O 1
ATOM 4485 N N . GLY A 1 556 ? 8.005 36.200 0.200 1.00 59.34 556 GLY A N 1
ATOM 4486 C CA . GLY A 1 556 ? 8.314 36.167 -1.232 1.00 59.34 556 GLY A CA 1
ATOM 4487 C C . GLY A 1 556 ? 9.593 36.938 -1.577 1.00 59.34 556 GLY A C 1
ATOM 4488 O O . GLY A 1 556 ? 9.904 37.954 -0.967 1.00 59.34 556 GLY A O 1
ATOM 4489 N N . HIS A 1 557 ? 10.340 36.478 -2.585 1.00 51.78 557 HIS A N 1
ATOM 4490 C CA . HIS A 1 557 ? 11.608 37.085 -3.021 1.00 51.78 557 HIS A CA 1
ATOM 4491 C C . HIS A 1 557 ? 11.433 38.236 -4.040 1.00 51.78 557 HIS A C 1
ATOM 4493 O O . HIS A 1 557 ? 12.411 38.686 -4.642 1.00 51.78 557 HIS A O 1
ATOM 4499 N N . ASN A 1 558 ? 10.215 38.736 -4.267 1.00 54.16 558 ASN A N 1
ATOM 4500 C CA . ASN A 1 558 ? 9.999 39.769 -5.279 1.00 54.16 558 ASN A CA 1
ATOM 4501 C C . ASN A 1 558 ? 10.490 41.124 -4.759 1.00 54.16 558 ASN A C 1
ATOM 4503 O O . ASN A 1 558 ? 9.781 41.818 -4.039 1.00 54.16 558 ASN A O 1
ATOM 4507 N N . GLY A 1 559 ? 11.726 41.472 -5.128 1.00 51.62 559 GLY A N 1
ATOM 4508 C CA . GLY A 1 559 ? 12.485 42.653 -4.703 1.00 51.62 559 GLY A CA 1
ATOM 4509 C C . GLY A 1 559 ? 11.936 44.007 -5.161 1.00 51.62 559 GLY A C 1
ATOM 4510 O O . GLY A 1 559 ? 12.710 44.846 -5.609 1.00 51.62 559 GLY A O 1
ATOM 4511 N N . TYR A 1 560 ? 10.625 44.221 -5.058 1.00 50.00 560 TYR A N 1
ATOM 4512 C CA . TYR A 1 560 ? 9.960 45.482 -5.386 1.00 50.00 560 TYR A CA 1
ATOM 4513 C C . TYR A 1 560 ? 9.419 46.242 -4.165 1.00 50.00 560 TYR A C 1
ATOM 4515 O O . TYR A 1 560 ? 9.043 47.399 -4.316 1.00 50.00 560 TYR A O 1
ATOM 4523 N N . ALA A 1 561 ? 9.461 45.667 -2.959 1.00 55.34 561 ALA A N 1
ATOM 4524 C CA . ALA A 1 561 ? 9.225 46.398 -1.712 1.00 55.34 561 ALA A CA 1
ATOM 4525 C C . ALA A 1 561 ? 10.399 46.154 -0.752 1.00 55.34 561 ALA A C 1
ATOM 4527 O O . ALA A 1 561 ? 10.601 45.040 -0.278 1.00 55.34 561 ALA A O 1
ATOM 4528 N N . ALA A 1 562 ? 11.207 47.187 -0.506 1.00 54.31 562 ALA A N 1
ATOM 4529 C CA . ALA A 1 562 ? 12.423 47.102 0.306 1.00 54.31 562 ALA A CA 1
ATOM 4530 C C . ALA A 1 562 ? 12.165 46.880 1.815 1.00 54.31 562 ALA A C 1
ATOM 4532 O O . ALA A 1 562 ? 13.115 46.611 2.545 1.00 54.31 562 ALA A O 1
ATOM 4533 N N . ASP A 1 563 ? 10.907 46.944 2.267 1.00 57.25 563 ASP A N 1
ATOM 4534 C CA . ASP A 1 563 ? 10.549 46.962 3.694 1.00 57.25 563 ASP A CA 1
ATOM 4535 C C . ASP A 1 563 ? 9.976 45.649 4.257 1.00 57.25 563 ASP A C 1
ATOM 4537 O O . ASP A 1 563 ? 9.843 45.512 5.475 1.00 57.25 563 ASP A O 1
ATOM 4541 N N . GLU A 1 564 ? 9.687 44.632 3.438 1.00 61.91 564 GLU A N 1
ATOM 4542 C CA . GLU A 1 564 ? 9.230 43.341 3.972 1.00 61.91 564 GLU A CA 1
ATOM 4543 C C . GLU A 1 564 ? 10.428 42.478 4.398 1.00 61.91 564 GLU A C 1
ATOM 4545 O O . GLU A 1 564 ? 10.983 41.695 3.621 1.00 61.91 564 GLU A O 1
ATOM 4550 N N . ARG A 1 565 ? 10.841 42.620 5.669 1.00 63.59 565 ARG A N 1
ATOM 4551 C CA . ARG A 1 565 ? 11.786 41.690 6.311 1.00 63.59 565 ARG A CA 1
ATOM 4552 C C . ARG A 1 565 ? 11.318 40.255 6.083 1.00 63.59 565 ARG A C 1
ATOM 4554 O O . ARG A 1 565 ? 10.180 39.903 6.397 1.00 63.59 565 ARG A O 1
ATOM 4561 N N . ARG A 1 566 ? 12.230 39.410 5.594 1.00 69.62 566 ARG A N 1
ATOM 4562 C CA . ARG A 1 566 ? 12.010 37.964 5.533 1.00 69.62 566 ARG A CA 1
ATOM 4563 C C . ARG A 1 566 ? 11.632 37.463 6.920 1.00 69.62 566 ARG A C 1
ATOM 4565 O O . ARG A 1 566 ? 12.323 37.746 7.894 1.00 69.62 566 ARG A O 1
ATOM 4572 N N . VAL A 1 567 ? 10.540 36.710 6.982 1.00 81.25 567 VAL A N 1
ATOM 4573 C CA . VAL A 1 567 ? 10.209 35.927 8.168 1.00 81.25 567 VAL A CA 1
ATOM 4574 C C . VAL A 1 567 ? 11.331 34.911 8.340 1.00 81.25 567 VAL A C 1
ATOM 4576 O O . VAL A 1 567 ? 11.590 34.139 7.424 1.00 81.25 567 VAL A O 1
ATOM 4579 N N . GLU A 1 568 ? 12.027 34.933 9.469 1.00 86.81 568 GLU A N 1
ATOM 4580 C CA . GLU A 1 568 ? 13.005 33.898 9.802 1.00 86.81 568 GLU A CA 1
ATOM 4581 C C . GLU A 1 568 ? 12.273 32.590 10.136 1.00 86.81 568 GLU A C 1
ATOM 4583 O O . GLU A 1 568 ? 11.176 32.612 10.699 1.00 86.81 568 GLU A O 1
ATOM 4588 N N . GLU A 1 569 ? 12.873 31.428 9.846 1.00 89.50 569 GLU A N 1
ATOM 4589 C CA . GLU A 1 569 ? 12.264 30.117 10.153 1.00 89.50 569 GLU A CA 1
ATOM 4590 C C . GLU A 1 569 ? 11.854 30.024 11.636 1.00 89.50 569 GLU A C 1
ATOM 4592 O O . GLU A 1 569 ? 10.791 29.500 11.982 1.00 89.50 569 GLU A O 1
ATOM 4597 N N . LYS A 1 570 ? 12.682 30.595 12.519 1.00 92.75 570 LYS A N 1
ATOM 4598 C CA . LYS A 1 570 ? 12.420 30.677 13.958 1.00 92.75 570 LYS A CA 1
ATOM 4599 C C . LYS A 1 570 ? 11.099 31.386 14.261 1.00 92.75 570 LYS A C 1
ATOM 4601 O O . LYS A 1 570 ? 10.330 30.890 15.082 1.00 92.75 570 LYS A O 1
ATOM 4606 N N . ASP A 1 571 ? 10.839 32.516 13.611 1.00 92.69 571 ASP A N 1
ATOM 4607 C CA . ASP A 1 571 ? 9.633 33.309 13.839 1.00 92.69 571 ASP A CA 1
ATOM 4608 C C . ASP A 1 571 ? 8.407 32.649 13.209 1.00 92.69 571 ASP A C 1
ATOM 4610 O O . ASP A 1 571 ? 7.364 32.569 13.853 1.00 92.69 571 ASP A O 1
ATOM 4614 N N . PHE A 1 572 ? 8.561 32.065 12.016 1.00 93.75 572 PHE A N 1
ATOM 4615 C CA . PHE A 1 572 ? 7.513 31.284 11.359 1.00 93.75 572 PHE A CA 1
ATOM 4616 C C . PHE A 1 572 ? 6.957 30.193 12.285 1.00 93.75 572 PHE A C 1
ATOM 4618 O O . PHE A 1 572 ? 5.753 30.131 12.538 1.00 93.75 572 PHE A O 1
ATOM 4625 N N . PHE A 1 573 ? 7.835 29.364 12.858 1.00 95.75 573 PHE A N 1
ATOM 4626 C CA . PHE A 1 573 ? 7.405 28.310 13.776 1.00 95.75 573 PHE A CA 1
ATOM 4627 C C . PHE A 1 573 ? 6.950 28.841 15.131 1.00 95.75 573 PHE A C 1
ATOM 4629 O O . PHE A 1 573 ? 6.014 28.285 15.701 1.00 95.75 573 PHE A O 1
ATOM 4636 N N . LYS A 1 574 ? 7.551 29.928 15.631 1.00 95.94 574 LYS A N 1
ATOM 4637 C CA . LYS A 1 574 ? 7.075 30.598 16.847 1.00 95.94 574 LYS A CA 1
ATOM 4638 C C . LYS A 1 574 ? 5.608 31.008 16.703 1.00 95.94 574 LYS A C 1
ATOM 4640 O O . LYS A 1 574 ? 4.843 30.796 17.639 1.00 95.94 574 LYS A O 1
ATOM 4645 N N . TRP A 1 575 ? 5.209 31.539 15.547 1.00 96.62 575 TRP A N 1
ATOM 4646 C CA . TRP A 1 575 ? 3.824 31.945 15.295 1.00 96.62 575 TRP A CA 1
ATOM 4647 C C . TRP A 1 575 ? 2.871 30.761 15.128 1.00 96.62 575 TRP A C 1
ATOM 4649 O O . TRP A 1 575 ? 1.765 30.792 15.663 1.00 96.62 575 TRP A O 1
ATOM 4659 N N . LEU A 1 576 ? 3.289 29.695 14.438 1.00 96.69 576 LEU A N 1
ATOM 4660 C CA . LEU A 1 576 ? 2.482 28.471 14.361 1.00 96.69 576 LEU A CA 1
ATOM 4661 C C . LEU A 1 576 ? 2.213 27.901 15.760 1.00 96.69 576 LEU A C 1
ATOM 4663 O O . LEU A 1 576 ? 1.072 27.589 16.096 1.00 96.69 576 LEU A O 1
ATOM 4667 N N . THR A 1 577 ? 3.243 27.825 16.605 1.00 96.31 577 THR A N 1
ATOM 4668 C CA . THR A 1 577 ? 3.112 27.320 17.975 1.00 96.31 577 THR A CA 1
ATOM 4669 C C . THR A 1 577 ? 2.293 28.255 18.865 1.00 96.31 577 THR A C 1
ATOM 4671 O O . THR A 1 577 ? 1.453 27.767 19.616 1.00 96.31 577 THR A O 1
ATOM 4674 N N . SER A 1 578 ? 2.459 29.582 18.769 1.00 96.69 578 SER A N 1
ATOM 4675 C CA . SER A 1 578 ? 1.681 30.531 19.586 1.00 96.69 578 SER A CA 1
ATOM 4676 C C . SER A 1 578 ? 0.182 30.479 19.297 1.00 96.69 578 SER A C 1
ATOM 4678 O O . SER A 1 578 ? -0.621 30.741 20.186 1.00 96.69 578 SER A O 1
ATOM 4680 N N . HIS A 1 579 ? -0.194 30.109 18.071 1.00 97.06 579 HIS A N 1
ATOM 4681 C CA . HIS A 1 579 ? -1.591 29.936 17.665 1.00 97.06 579 HIS A CA 1
ATOM 4682 C C . HIS A 1 579 ? -2.087 28.494 17.802 1.00 97.06 579 HIS A C 1
ATOM 4684 O O . HIS A 1 579 ? -3.222 28.198 17.431 1.00 97.06 579 HIS A O 1
ATOM 4690 N N . GLY A 1 580 ? -1.281 27.599 18.380 1.00 96.31 580 GLY A N 1
ATOM 4691 C CA . GLY A 1 580 ? -1.642 26.202 18.612 1.00 96.31 580 GLY A CA 1
ATOM 4692 C C . GLY A 1 580 ? -1.878 25.413 17.325 1.00 96.31 580 GLY A C 1
ATOM 4693 O O . GLY A 1 580 ? -2.679 24.485 17.341 1.00 96.31 580 GLY A O 1
ATOM 4694 N N . ILE A 1 581 ? -1.243 25.795 16.212 1.00 97.75 581 ILE A N 1
ATOM 4695 C CA . ILE A 1 581 ? -1.405 25.117 14.923 1.00 97.75 581 ILE A CA 1
ATOM 4696 C C . ILE A 1 581 ? -0.833 23.702 15.011 1.00 97.75 581 ILE A C 1
ATOM 4698 O O . ILE A 1 581 ? 0.358 23.519 15.262 1.00 97.75 581 ILE A O 1
ATOM 4702 N N . THR A 1 582 ? -1.676 22.707 14.752 1.00 96.69 582 THR A N 1
ATOM 4703 C CA . THR A 1 582 ? -1.318 21.282 14.783 1.00 96.69 582 THR A CA 1
ATOM 4704 C C . THR A 1 582 ? -1.135 20.686 13.390 1.00 96.69 582 THR A C 1
ATOM 4706 O O . THR A 1 582 ? -0.494 19.645 13.254 1.00 96.69 582 THR A O 1
ATOM 4709 N N . SER A 1 583 ? -1.620 21.350 12.333 1.00 96.62 583 SER A N 1
ATOM 4710 C CA . SER A 1 583 ? -1.413 20.923 10.944 1.00 96.62 583 SER A CA 1
ATOM 4711 C C . SER A 1 583 ? -1.077 22.094 10.020 1.00 96.62 583 SER A C 1
ATOM 4713 O O . SER A 1 583 ? -1.735 23.130 10.061 1.00 96.62 583 SER A O 1
ATOM 4715 N N . LEU A 1 584 ? -0.063 21.916 9.169 1.00 97.00 584 LEU A N 1
ATOM 4716 C CA . LEU A 1 584 ? 0.358 22.875 8.150 1.00 97.00 584 LEU A CA 1
ATOM 4717 C C . LEU A 1 584 ? 0.199 22.269 6.750 1.00 97.00 584 LEU A C 1
ATOM 4719 O O . LEU A 1 584 ? 0.815 21.250 6.431 1.00 97.00 584 LEU A O 1
ATOM 4723 N N . TRP A 1 585 ? -0.592 22.930 5.911 1.00 96.62 585 TRP A N 1
ATOM 4724 C CA . TRP A 1 585 ? -0.843 22.572 4.519 1.00 96.62 585 TRP A CA 1
ATOM 4725 C C . TRP A 1 585 ? -0.076 23.510 3.593 1.00 96.62 585 TRP A C 1
ATOM 4727 O O . TRP A 1 585 ? -0.367 24.698 3.487 1.00 96.62 585 TRP A O 1
ATOM 4737 N N . ASP A 1 586 ? 0.937 22.982 2.927 1.00 95.06 586 ASP A N 1
ATOM 4738 C CA . ASP A 1 586 ? 1.754 23.729 1.986 1.00 95.06 586 ASP A CA 1
ATOM 4739 C C . ASP A 1 586 ? 1.127 23.686 0.592 1.00 95.06 586 ASP A C 1
ATOM 4741 O O . ASP A 1 586 ? 1.185 22.663 -0.094 1.00 95.06 586 ASP A O 1
ATOM 4745 N N . LEU A 1 587 ? 0.506 24.799 0.197 1.00 94.94 587 LEU A N 1
ATOM 4746 C CA . LEU A 1 587 ? -0.170 24.956 -1.090 1.00 94.94 587 LEU A CA 1
ATOM 4747 C C . LEU A 1 587 ? 0.732 25.606 -2.146 1.00 94.94 587 LEU A C 1
ATOM 4749 O O . LEU A 1 587 ? 0.279 25.939 -3.243 1.00 94.94 587 LEU A O 1
ATOM 4753 N N . ARG A 1 588 ? 2.015 25.823 -1.828 1.00 91.12 588 ARG A N 1
ATOM 4754 C CA . ARG A 1 588 ? 2.969 26.491 -2.717 1.00 91.12 588 ARG A CA 1
ATOM 4755 C C . ARG A 1 588 ? 3.311 25.600 -3.903 1.00 91.12 588 ARG A C 1
ATOM 4757 O O . ARG A 1 588 ? 3.560 24.407 -3.760 1.00 91.12 588 ARG A O 1
ATOM 4764 N N . SER A 1 589 ? 3.410 26.206 -5.083 1.00 83.06 589 SER A N 1
ATOM 4765 C CA . SER A 1 589 ? 4.022 25.552 -6.239 1.00 83.06 589 SER A CA 1
ATOM 4766 C C . SER A 1 589 ? 5.528 25.347 -5.981 1.00 83.06 589 SER A C 1
ATOM 4768 O O . SER A 1 589 ? 6.170 26.264 -5.462 1.00 83.06 589 SER A O 1
ATOM 4770 N N . PRO A 1 590 ? 6.128 24.194 -6.345 1.00 69.81 590 PRO A N 1
ATOM 4771 C CA . PRO A 1 590 ? 7.510 23.819 -5.999 1.00 69.81 590 PRO A CA 1
ATOM 4772 C C . PRO A 1 590 ? 8.617 24.756 -6.520 1.00 69.81 590 PRO A C 1
ATOM 4774 O O . PRO A 1 590 ? 9.786 24.531 -6.231 1.00 69.81 590 PRO A O 1
ATOM 4777 N N . ALA A 1 591 ? 8.273 25.807 -7.267 1.00 61.16 591 ALA A N 1
ATOM 4778 C CA . ALA A 1 591 ? 9.201 26.824 -7.758 1.00 61.16 591 ALA A CA 1
ATOM 4779 C C . ALA A 1 591 ? 9.472 27.986 -6.768 1.00 61.16 591 ALA A C 1
ATOM 4781 O O . ALA A 1 591 ? 10.068 28.977 -7.177 1.00 61.16 591 ALA A O 1
ATOM 4782 N N . SER A 1 592 ? 9.019 27.928 -5.506 1.00 59.00 592 SER A N 1
ATOM 4783 C CA . SER A 1 592 ? 9.244 29.008 -4.523 1.00 59.00 592 SER A CA 1
ATOM 4784 C C . SER A 1 592 ? 10.490 28.783 -3.646 1.00 59.00 592 SER A C 1
ATOM 4786 O O . SER A 1 592 ? 10.585 27.767 -2.961 1.00 59.00 592 SER A O 1
ATOM 4788 N N . ASP A 1 593 ? 11.395 29.766 -3.612 1.00 59.38 593 ASP A N 1
ATOM 4789 C CA . ASP A 1 593 ? 12.794 29.644 -3.151 1.00 59.38 593 ASP A CA 1
ATOM 4790 C C . ASP A 1 593 ? 13.054 29.611 -1.628 1.00 59.38 593 ASP A C 1
ATOM 4792 O O . ASP A 1 593 ? 14.193 29.400 -1.218 1.00 59.38 593 ASP A O 1
ATOM 4796 N N . TRP A 1 594 ? 12.070 29.847 -0.751 1.00 61.53 594 TRP A N 1
ATOM 4797 C CA . TRP A 1 594 ? 12.391 30.085 0.671 1.00 61.53 594 TRP A CA 1
ATOM 4798 C C . TRP A 1 594 ? 12.625 28.812 1.502 1.00 61.53 594 TRP A C 1
ATOM 4800 O O . TRP A 1 594 ? 13.422 28.829 2.437 1.00 61.53 594 TRP A O 1
ATOM 4810 N N . SER A 1 595 ? 11.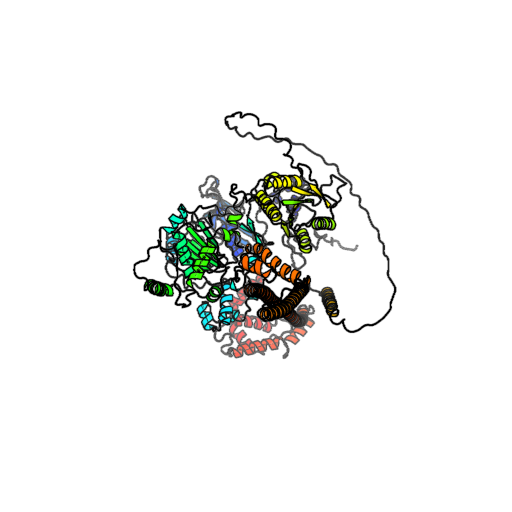975 27.695 1.169 1.00 64.50 595 SER A N 1
ATOM 4811 C CA . SER A 1 595 ? 12.233 26.411 1.828 1.00 64.50 595 SER A CA 1
ATOM 4812 C C . SER A 1 595 ? 11.827 25.248 0.936 1.00 64.50 595 SER A C 1
ATOM 4814 O O . SER A 1 595 ? 10.675 25.145 0.510 1.00 64.50 595 SER A O 1
ATOM 4816 N N . GLU A 1 596 ? 12.774 24.346 0.678 1.00 81.12 596 GLU A N 1
ATOM 4817 C CA . GLU A 1 596 ? 12.467 23.064 0.051 1.00 81.12 596 GLU A CA 1
ATOM 4818 C C . GLU A 1 596 ? 11.391 22.363 0.909 1.00 81.12 596 GLU A C 1
ATOM 4820 O O . GLU A 1 596 ? 11.579 22.264 2.128 1.00 81.12 596 GLU A O 1
ATOM 4825 N N . PRO A 1 597 ? 10.287 21.845 0.335 1.00 86.25 597 PRO A N 1
ATOM 4826 C CA . PRO A 1 597 ? 9.237 21.151 1.092 1.00 86.25 597 PRO A CA 1
ATOM 4827 C C . PRO A 1 597 ? 9.779 20.082 2.057 1.00 86.25 597 PRO A C 1
ATOM 4829 O O . PRO A 1 597 ? 9.249 19.875 3.148 1.00 86.25 597 PRO A O 1
ATOM 4832 N N . GLY A 1 598 ? 10.900 19.442 1.704 1.00 86.75 598 GLY A N 1
ATOM 4833 C CA . GLY A 1 598 ? 11.604 18.493 2.566 1.00 86.75 598 GLY A CA 1
ATOM 4834 C C . GLY A 1 598 ? 12.185 19.098 3.853 1.00 86.75 598 GLY A C 1
ATOM 4835 O O . GLY A 1 598 ? 12.170 18.432 4.888 1.00 86.75 598 GLY A O 1
ATOM 4836 N N . GLN A 1 599 ? 12.679 20.339 3.822 1.00 88.00 599 GLN A N 1
ATOM 4837 C CA . GLN A 1 599 ? 13.161 21.051 5.012 1.00 88.00 599 GLN A CA 1
ATOM 4838 C C . GLN A 1 599 ? 11.998 21.438 5.925 1.00 88.00 599 GLN A C 1
ATOM 4840 O O . GLN A 1 599 ? 12.030 21.113 7.112 1.00 88.00 599 GLN A O 1
ATOM 4845 N N . LEU A 1 600 ? 10.944 22.035 5.357 1.00 90.19 600 LEU A N 1
ATOM 4846 C CA . LEU A 1 600 ? 9.764 22.453 6.114 1.00 90.19 600 LEU A CA 1
ATOM 4847 C C . LEU A 1 600 ? 9.084 21.253 6.786 1.00 90.19 600 LEU A C 1
ATOM 4849 O O . LEU A 1 600 ? 8.772 21.302 7.973 1.00 90.19 600 LEU A O 1
ATOM 4853 N N . LYS A 1 601 ? 8.987 20.121 6.080 1.00 91.44 601 LYS A N 1
ATOM 4854 C CA . LYS A 1 601 ? 8.509 18.851 6.636 1.00 91.44 601 LYS A CA 1
ATOM 4855 C C . LYS A 1 601 ? 9.311 18.385 7.853 1.00 91.44 601 LYS A C 1
ATOM 4857 O O . LYS A 1 601 ? 8.717 17.998 8.857 1.00 91.44 601 LYS A O 1
ATOM 4862 N N . ARG A 1 602 ? 10.651 18.402 7.782 1.00 90.81 602 ARG A N 1
ATOM 4863 C CA . ARG A 1 602 ? 11.518 18.017 8.915 1.00 90.81 602 ARG A CA 1
ATOM 4864 C C . ARG A 1 602 ? 11.324 18.956 10.104 1.00 90.81 602 ARG A C 1
ATOM 4866 O O . ARG A 1 602 ? 11.235 18.492 11.237 1.00 90.81 602 ARG A O 1
ATOM 4873 N N . ALA A 1 603 ? 11.223 20.253 9.837 1.00 92.94 603 ALA A N 1
ATOM 4874 C CA . ALA A 1 603 ? 11.040 21.272 10.859 1.00 92.94 603 ALA A CA 1
ATOM 4875 C C . ALA A 1 603 ? 9.653 21.198 11.532 1.00 92.94 603 ALA A C 1
ATOM 4877 O O . ALA A 1 603 ? 9.566 21.364 12.750 1.00 92.94 603 ALA A O 1
ATOM 4878 N N . CYS A 1 604 ? 8.596 20.882 10.777 1.00 95.00 604 CYS A N 1
ATOM 4879 C CA . CYS A 1 604 ? 7.263 20.583 11.303 1.00 95.00 604 CYS A CA 1
ATOM 4880 C C . CYS A 1 604 ? 7.258 19.308 12.159 1.00 95.00 604 CYS A C 1
ATOM 4882 O O . CYS A 1 604 ? 6.744 19.331 13.275 1.00 95.00 604 CYS A O 1
ATOM 4884 N N . ALA A 1 605 ? 7.886 18.223 11.687 1.00 92.19 605 ALA A N 1
ATOM 4885 C CA . ALA A 1 605 ? 7.970 16.963 12.428 1.00 92.19 605 ALA A CA 1
ATOM 4886 C C . ALA A 1 605 ? 8.695 17.122 13.777 1.00 92.19 605 ALA A C 1
ATOM 4888 O O . ALA A 1 605 ? 8.227 16.605 14.785 1.00 92.19 605 ALA A O 1
ATOM 4889 N N . ALA A 1 606 ? 9.781 17.904 13.821 1.00 93.19 606 ALA A N 1
ATOM 4890 C CA . ALA A 1 606 ? 10.502 18.221 15.059 1.00 93.19 606 ALA A CA 1
ATOM 4891 C C . ALA A 1 606 ? 9.668 19.016 16.085 1.00 93.19 606 ALA A C 1
ATOM 4893 O O . ALA A 1 606 ? 10.080 19.158 17.233 1.00 93.19 606 ALA A O 1
ATOM 4894 N N . ARG A 1 607 ? 8.518 19.560 15.670 1.00 95.25 607 ARG A N 1
ATOM 4895 C CA . ARG A 1 607 ? 7.621 20.395 16.482 1.00 95.25 607 ARG A CA 1
ATOM 4896 C C . ARG A 1 607 ? 6.215 19.803 16.600 1.00 95.25 607 ARG A C 1
ATOM 4898 O O . ARG A 1 607 ? 5.300 20.512 17.001 1.00 95.25 607 ARG A O 1
ATOM 4905 N N . SER A 1 608 ? 6.039 18.534 16.227 1.00 94.75 608 SER A N 1
ATOM 4906 C CA . SER A 1 608 ? 4.745 17.837 16.254 1.00 94.75 608 SER A CA 1
ATOM 4907 C C . SER A 1 608 ? 3.639 18.527 15.439 1.00 94.75 608 SER A C 1
ATOM 4909 O O . SER A 1 608 ? 2.465 18.441 15.785 1.00 94.75 608 SER A O 1
ATOM 4911 N N . ILE A 1 609 ? 4.002 19.199 14.341 1.00 95.81 609 ILE A N 1
ATOM 4912 C CA . ILE A 1 609 ? 3.053 19.787 13.387 1.00 95.81 609 ILE A CA 1
ATOM 4913 C C . ILE A 1 609 ? 2.905 18.829 12.201 1.00 95.81 609 ILE A C 1
ATOM 4915 O O . ILE A 1 609 ? 3.888 18.501 11.532 1.00 95.81 609 ILE A O 1
ATOM 4919 N N . ALA A 1 610 ? 1.682 18.391 11.903 1.00 93.75 610 ALA A N 1
ATOM 4920 C CA . ALA A 1 610 ? 1.400 17.541 10.751 1.00 93.75 610 ALA A CA 1
ATOM 4921 C C . ALA A 1 610 ? 1.561 18.337 9.447 1.00 93.75 610 ALA A C 1
ATOM 4923 O O . ALA A 1 610 ? 0.751 19.214 9.147 1.00 93.75 610 ALA A O 1
ATOM 4924 N N . TYR A 1 611 ? 2.602 18.033 8.673 1.00 94.38 611 TYR A N 1
ATOM 4925 C CA . TYR A 1 611 ? 2.906 18.714 7.414 1.00 94.38 611 TYR A CA 1
ATOM 4926 C C . TYR A 1 611 ? 2.366 17.949 6.203 1.00 94.38 611 TYR A C 1
ATOM 4928 O O . TYR A 1 611 ? 2.691 16.774 6.014 1.00 94.38 611 TYR A O 1
ATOM 4936 N N . ARG A 1 612 ? 1.599 18.638 5.357 1.00 93.88 612 ARG A N 1
ATOM 4937 C CA . ARG A 1 612 ? 1.029 18.124 4.104 1.00 93.88 612 ARG A CA 1
ATOM 4938 C C . ARG A 1 612 ? 1.421 19.045 2.952 1.00 93.88 612 ARG A C 1
ATOM 4940 O O . ARG A 1 612 ? 1.504 20.252 3.144 1.00 93.88 612 ARG A O 1
ATOM 4947 N N . THR A 1 613 ? 1.670 18.496 1.765 1.00 93.00 613 THR A N 1
ATOM 4948 C CA . THR A 1 613 ? 2.058 19.279 0.580 1.00 93.00 613 THR A CA 1
ATOM 4949 C C . THR A 1 613 ? 1.060 19.004 -0.540 1.00 93.00 613 THR A C 1
ATOM 4951 O O . THR A 1 613 ? 0.877 17.853 -0.930 1.00 93.00 613 THR A O 1
ATOM 4954 N N . TYR A 1 614 ? 0.409 20.055 -1.031 1.00 93.19 614 TYR A N 1
ATOM 4955 C CA . TYR A 1 614 ? -0.583 20.003 -2.105 1.00 93.19 614 TYR A CA 1
ATOM 4956 C C . TYR A 1 614 ? -0.390 21.232 -2.996 1.00 93.19 614 TYR A C 1
ATOM 4958 O O . TYR A 1 614 ? -1.089 22.228 -2.828 1.00 93.19 614 TYR A O 1
ATOM 4966 N N . PRO A 1 615 ? 0.604 21.219 -3.899 1.00 92.56 615 PRO A N 1
ATOM 4967 C CA . PRO A 1 615 ? 0.963 22.403 -4.665 1.00 92.56 615 PRO A CA 1
ATOM 4968 C C . PRO A 1 615 ? -0.202 22.853 -5.552 1.00 92.56 615 PRO A C 1
ATOM 4970 O O . PRO A 1 615 ? -0.564 22.171 -6.512 1.00 92.56 615 PRO A O 1
ATOM 4973 N N . LEU A 1 616 ? -0.760 24.032 -5.265 1.00 93.06 616 LEU A N 1
ATOM 4974 C CA . LEU A 1 616 ? -1.806 24.640 -6.079 1.00 93.06 616 LEU A CA 1
ATOM 4975 C C . LEU A 1 616 ? -1.231 25.714 -7.022 1.00 93.06 616 LEU A C 1
ATOM 4977 O O . LEU A 1 616 ? -0.100 26.174 -6.875 1.00 93.06 616 LEU A O 1
ATOM 4981 N N . GLY A 1 617 ? -2.002 26.087 -8.050 1.00 90.38 617 GLY A N 1
ATOM 4982 C CA . GLY A 1 617 ? -1.584 27.079 -9.045 1.00 90.38 617 GLY A CA 1
ATOM 4983 C C . GLY A 1 617 ? -0.766 26.576 -10.235 1.00 90.38 617 GLY A C 1
ATOM 4984 O O . GLY A 1 617 ? 0.040 27.335 -10.776 1.00 90.38 617 GLY A O 1
ATOM 4985 N N . ARG A 1 618 ? -0.974 25.330 -10.684 1.00 89.69 618 ARG A N 1
ATOM 4986 C CA . ARG A 1 618 ? -0.376 24.840 -11.940 1.00 89.69 618 ARG A CA 1
ATOM 4987 C C . ARG A 1 618 ? -0.865 25.658 -13.137 1.00 89.69 618 ARG A C 1
ATOM 4989 O O . ARG A 1 618 ? -2.037 26.031 -13.214 1.00 89.69 618 ARG A O 1
ATOM 4996 N N . ARG A 1 619 ? 0.025 25.924 -14.096 1.00 88.94 619 ARG A N 1
ATOM 4997 C CA . ARG A 1 619 ? -0.302 26.731 -15.284 1.00 88.94 619 ARG A CA 1
ATOM 4998 C C . ARG A 1 619 ? -1.348 26.031 -16.152 1.00 88.94 619 ARG A C 1
ATOM 5000 O O . ARG A 1 619 ? -2.238 26.684 -16.685 1.00 88.94 619 ARG A O 1
ATOM 5007 N N . GLU A 1 620 ? -1.252 24.712 -16.247 1.00 90.06 620 GLU A N 1
ATOM 5008 C CA . GLU A 1 620 ? -2.117 23.824 -17.024 1.00 90.06 620 GLU A CA 1
ATOM 5009 C C . GLU A 1 620 ? -3.547 23.772 -16.470 1.00 90.06 620 GLU A C 1
ATOM 5011 O O . GLU A 1 620 ? -4.496 23.577 -17.227 1.00 90.06 620 GLU A O 1
ATOM 5016 N N . ALA A 1 621 ? -3.708 24.019 -15.167 1.00 90.38 621 ALA A N 1
ATOM 5017 C CA . ALA A 1 621 ? -4.998 24.156 -14.499 1.00 90.38 621 ALA A CA 1
ATOM 5018 C C . ALA A 1 621 ? -5.544 25.598 -14.531 1.00 90.38 621 ALA A C 1
ATOM 5020 O O . ALA A 1 621 ? -6.537 25.887 -13.876 1.00 90.38 621 ALA A O 1
ATOM 5021 N N . GLY A 1 622 ? -4.915 26.519 -15.274 1.00 92.94 622 GLY A N 1
ATOM 5022 C CA . GLY A 1 622 ? -5.342 27.921 -15.354 1.00 92.94 622 GLY A CA 1
ATOM 5023 C C . GLY A 1 622 ? -4.810 28.808 -14.223 1.00 92.94 622 GLY A C 1
ATOM 5024 O O . GLY A 1 622 ? -5.475 29.765 -13.828 1.00 92.94 622 GLY A O 1
ATOM 5025 N N . GLY A 1 623 ? -3.625 28.496 -13.686 1.00 91.69 623 GLY A N 1
ATOM 5026 C CA . GLY A 1 623 ? -3.051 29.211 -12.543 1.00 91.69 623 GLY A CA 1
ATOM 5027 C C . GLY A 1 623 ? -3.797 28.897 -11.248 1.00 91.69 623 GLY A C 1
ATOM 5028 O O . GLY A 1 623 ? -4.532 27.916 -11.171 1.00 91.69 623 GLY A O 1
ATOM 5029 N N . LEU A 1 624 ? -3.602 29.701 -10.201 1.00 92.62 624 LEU A N 1
ATOM 5030 C CA . LEU A 1 624 ? -4.254 29.456 -8.909 1.00 92.62 624 LEU A CA 1
ATOM 5031 C C . LEU A 1 624 ? 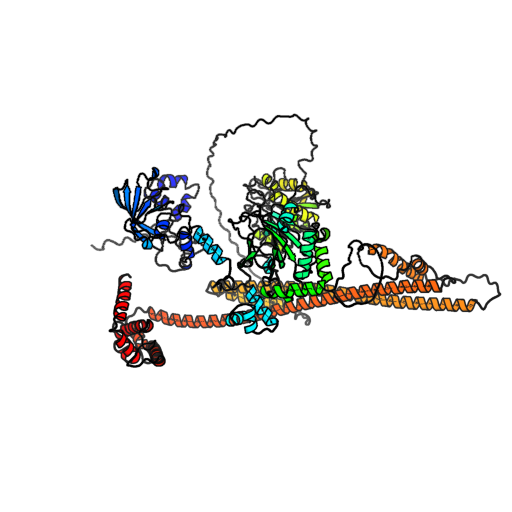-5.788 29.567 -8.971 1.00 92.62 624 LEU A C 1
ATOM 5033 O O . LEU A 1 624 ? -6.427 28.615 -8.521 1.00 92.62 624 LEU A O 1
ATOM 5037 N N . PRO A 1 625 ? -6.396 30.589 -9.610 1.00 93.50 625 PRO A N 1
ATOM 5038 C CA . PRO A 1 625 ? -7.854 30.674 -9.710 1.00 93.50 625 PRO A CA 1
ATOM 5039 C C . PRO A 1 625 ? -8.476 29.482 -10.438 1.00 93.50 625 PRO A C 1
ATOM 5041 O O . PRO A 1 625 ? -9.512 28.961 -10.031 1.00 93.50 625 PRO A O 1
ATOM 5044 N N . GLY A 1 626 ? -7.857 29.043 -11.539 1.00 93.50 626 GLY A N 1
ATOM 5045 C CA . GLY A 1 626 ? -8.325 27.876 -12.281 1.00 93.50 626 GLY A CA 1
ATOM 5046 C C . GLY A 1 626 ? -8.136 26.581 -11.491 1.00 93.50 626 GLY A C 1
ATOM 5047 O O . GLY A 1 626 ? -9.050 25.762 -11.437 1.00 93.50 626 GLY A O 1
ATOM 5048 N N . HIS A 1 627 ? -7.001 26.431 -10.799 1.00 94.06 627 HIS A N 1
ATOM 5049 C CA . HIS A 1 627 ? -6.718 25.229 -10.024 1.00 94.06 627 HIS A CA 1
ATOM 5050 C C . HIS A 1 627 ? -7.622 25.112 -8.794 1.00 94.06 627 HIS A C 1
ATOM 5052 O O . HIS A 1 627 ? -8.107 24.020 -8.525 1.00 94.06 627 HIS A O 1
ATOM 5058 N N . LEU A 1 628 ? -7.933 26.214 -8.104 1.00 94.69 628 LEU A N 1
ATOM 5059 C CA . LEU A 1 628 ? -8.893 26.214 -6.995 1.00 94.69 628 LEU A CA 1
ATOM 5060 C C . LEU A 1 628 ? -10.299 25.794 -7.447 1.00 94.69 628 LEU A C 1
ATOM 5062 O O . LEU A 1 628 ? -11.005 25.157 -6.679 1.00 94.69 628 LEU A O 1
ATOM 5066 N N . ARG A 1 629 ? -10.686 26.081 -8.697 1.00 94.56 629 ARG A N 1
ATOM 5067 C CA . ARG A 1 629 ? -11.959 25.629 -9.294 1.00 94.56 629 ARG A CA 1
ATOM 5068 C C . ARG A 1 629 ? -11.921 24.206 -9.861 1.00 94.56 629 ARG A C 1
ATOM 5070 O O . ARG A 1 629 ? -12.962 23.686 -10.248 1.00 94.56 629 ARG A O 1
ATOM 5077 N N . SER A 1 630 ? -10.743 23.594 -9.960 1.00 94.25 630 SER A N 1
ATOM 5078 C CA . SER A 1 630 ? -10.605 22.207 -10.416 1.00 94.25 630 SER A CA 1
ATOM 5079 C C . SER A 1 630 ? -11.001 21.214 -9.318 1.00 94.25 630 SER A C 1
ATOM 5081 O O . SER A 1 630 ? -11.049 21.572 -8.141 1.00 94.25 630 SER A O 1
ATOM 5083 N N . GLU A 1 631 ? -11.232 19.952 -9.686 1.00 92.69 631 GLU A N 1
ATOM 5084 C CA . GLU A 1 631 ? -11.541 18.885 -8.722 1.00 92.69 631 GLU A CA 1
ATOM 5085 C C . GLU A 1 631 ? -10.409 18.687 -7.697 1.00 92.69 631 GLU A C 1
ATOM 5087 O O . GLU A 1 631 ? -10.688 18.435 -6.529 1.00 92.69 631 GLU A O 1
ATOM 5092 N N . GLU A 1 632 ? -9.141 18.846 -8.101 1.00 94.19 632 GLU A N 1
ATOM 5093 C CA . GLU A 1 632 ? -7.979 18.798 -7.197 1.00 94.19 632 GLU A CA 1
ATOM 5094 C C . GLU A 1 632 ? -8.010 19.929 -6.175 1.00 94.19 632 GLU A C 1
ATOM 5096 O O . GLU A 1 632 ? -7.830 19.695 -4.984 1.00 94.19 632 GLU A O 1
ATOM 5101 N N . GLY A 1 633 ? -8.266 21.157 -6.633 1.00 94.38 633 GLY A N 1
ATOM 5102 C CA . GLY A 1 633 ? -8.360 22.312 -5.746 1.00 94.38 633 GLY A CA 1
ATOM 5103 C C . GLY A 1 633 ? -9.476 22.140 -4.724 1.00 94.38 633 GLY A C 1
ATOM 5104 O O . GLY A 1 633 ? -9.236 22.288 -3.530 1.00 94.38 633 GLY A O 1
ATOM 5105 N N . GLN A 1 634 ? -10.670 21.762 -5.179 1.00 95.06 634 GLN A N 1
ATOM 5106 C CA . GLN A 1 634 ? -11.829 21.562 -4.308 1.00 95.06 634 GLN A CA 1
ATOM 5107 C C . GLN A 1 634 ? -11.628 20.408 -3.310 1.00 95.06 634 GLN A C 1
ATOM 5109 O O . GLN A 1 634 ? -11.992 20.554 -2.143 1.00 95.06 634 GLN A O 1
ATOM 5114 N N . ASP A 1 635 ? -10.999 19.298 -3.718 1.00 91.44 635 ASP A N 1
ATOM 5115 C CA . ASP A 1 635 ? -10.631 18.201 -2.807 1.00 91.44 635 ASP A CA 1
ATOM 5116 C C . ASP A 1 635 ? -9.651 18.665 -1.725 1.00 91.44 635 ASP A C 1
ATOM 5118 O O . ASP A 1 635 ? -9.878 18.444 -0.536 1.00 91.44 635 ASP A O 1
ATOM 5122 N N . VAL A 1 636 ? -8.589 19.375 -2.113 1.00 93.62 636 VAL A N 1
ATOM 5123 C CA . VAL A 1 636 ? -7.580 19.882 -1.171 1.00 93.62 636 VAL A CA 1
ATOM 5124 C C . VAL A 1 636 ? -8.198 20.850 -0.160 1.00 93.62 636 VAL A C 1
ATOM 5126 O O . VAL A 1 636 ? -7.926 20.730 1.036 1.00 93.62 636 VAL A O 1
ATOM 5129 N N . LEU A 1 637 ? -9.048 21.783 -0.607 1.00 94.75 637 LEU A N 1
ATOM 5130 C CA . LEU A 1 637 ? -9.722 22.737 0.280 1.00 94.75 637 LEU A CA 1
ATOM 5131 C C . LEU A 1 637 ? -10.691 22.047 1.245 1.00 94.75 637 LEU A C 1
ATOM 5133 O O . LEU A 1 637 ? -10.726 22.396 2.424 1.00 94.75 637 LEU A O 1
ATOM 5137 N N . ARG A 1 638 ? -11.439 21.041 0.777 1.00 91.94 638 ARG A N 1
ATOM 5138 C CA . ARG A 1 638 ? -12.340 20.267 1.634 1.00 91.94 638 ARG A CA 1
ATOM 5139 C C . ARG A 1 638 ? -11.576 19.504 2.705 1.00 91.94 638 ARG A C 1
ATOM 5141 O O . ARG A 1 638 ? -11.895 19.656 3.877 1.00 91.94 638 ARG A O 1
ATOM 5148 N N . ARG A 1 639 ? -10.552 18.728 2.334 1.00 91.50 639 ARG A N 1
ATOM 5149 C CA . ARG A 1 639 ? -9.759 17.969 3.316 1.00 91.50 639 ARG A CA 1
ATOM 5150 C C . ARG A 1 639 ? -9.083 18.897 4.328 1.00 91.50 639 ARG A C 1
ATOM 5152 O O . ARG A 1 639 ? -8.954 18.556 5.501 1.00 91.50 639 ARG A O 1
ATOM 5159 N N . PHE A 1 640 ? -8.664 20.086 3.889 1.00 94.56 640 PHE A N 1
ATOM 5160 C CA . PHE A 1 640 ? -8.164 21.121 4.789 1.00 94.56 640 PHE A CA 1
ATOM 5161 C C . PHE A 1 640 ? -9.240 21.576 5.790 1.00 94.56 640 PHE A C 1
ATOM 5163 O O . PHE A 1 640 ? -8.965 21.641 6.990 1.00 94.56 640 PHE A O 1
ATOM 5170 N N . ALA A 1 641 ? -10.461 21.841 5.318 1.00 93.44 641 ALA A N 1
ATOM 5171 C CA . ALA A 1 641 ? -11.591 22.212 6.165 1.00 93.44 641 ALA A CA 1
ATOM 5172 C C . ALA A 1 641 ? -12.004 21.080 7.125 1.00 93.44 641 ALA A C 1
ATOM 5174 O O . ALA A 1 641 ? -12.242 21.340 8.301 1.00 93.44 641 ALA A O 1
ATOM 5175 N N . GLU A 1 642 ? -12.006 19.823 6.679 1.00 90.81 642 GLU A N 1
ATOM 5176 C CA . GLU A 1 642 ? -12.307 18.650 7.512 1.00 90.81 642 GLU A CA 1
ATOM 5177 C C . GLU A 1 642 ? -11.343 18.537 8.698 1.00 90.81 642 GLU A C 1
ATOM 5179 O O . GLU A 1 642 ? -11.780 18.420 9.845 1.00 90.81 642 GLU A O 1
ATOM 5184 N N . VAL A 1 643 ? -10.032 18.676 8.451 1.00 91.19 643 VAL A N 1
ATOM 5185 C CA . VAL A 1 643 ? -9.018 18.702 9.521 1.00 91.19 643 VAL A CA 1
ATOM 5186 C C . VAL A 1 643 ? -9.295 19.824 10.525 1.00 91.19 643 VAL A C 1
ATOM 5188 O O . VAL A 1 643 ? -9.063 19.639 11.720 1.00 91.19 643 VAL A O 1
ATOM 5191 N N . ALA A 1 644 ? -9.814 20.965 10.065 1.00 92.06 644 ALA A N 1
ATOM 5192 C CA . ALA A 1 644 ? -10.198 22.062 10.944 1.00 92.06 644 ALA A CA 1
ATOM 5193 C C . ALA A 1 644 ? -11.455 21.747 11.778 1.00 92.06 644 ALA A C 1
ATOM 5195 O O . ALA A 1 644 ? -11.494 22.033 12.974 1.00 92.06 644 ALA A O 1
ATOM 5196 N N . THR A 1 645 ? -12.466 21.116 11.173 1.00 90.31 645 THR A N 1
ATOM 5197 C CA . THR A 1 645 ? -13.727 20.755 11.851 1.00 90.31 645 THR A CA 1
ATOM 5198 C C . THR A 1 645 ? -13.577 19.632 12.877 1.00 90.31 645 THR A C 1
ATOM 5200 O O . THR A 1 645 ? -14.273 19.641 13.887 1.00 90.31 645 THR A O 1
ATOM 5203 N N . LEU A 1 646 ? -12.616 18.718 12.698 1.00 88.94 646 LEU A N 1
ATOM 5204 C CA . LEU A 1 646 ? -12.298 17.650 13.659 1.00 88.94 646 LEU A CA 1
ATOM 5205 C C . LEU A 1 646 ? -11.549 18.156 14.915 1.00 88.94 646 LEU A C 1
ATOM 5207 O O . LEU A 1 646 ? -10.933 17.375 15.638 1.00 88.94 646 LEU A O 1
ATOM 5211 N N . GLY A 1 647 ? -11.571 19.468 15.175 1.00 85.88 647 GLY A N 1
ATOM 5212 C CA . GLY A 1 647 ? -10.910 20.109 16.314 1.00 85.88 647 GLY A CA 1
ATOM 5213 C C . GLY A 1 647 ? -9.427 20.426 16.091 1.00 85.88 647 GLY A C 1
ATOM 5214 O O . GLY A 1 647 ? -8.757 20.911 17.005 1.00 85.88 647 GLY A O 1
ATOM 5215 N N . GLY A 1 648 ? -8.894 20.181 14.889 1.00 85.12 648 GLY A N 1
ATOM 5216 C CA . GLY A 1 648 ? -7.530 20.553 14.528 1.00 85.12 648 GLY A CA 1
ATOM 5217 C C . GLY A 1 648 ? -7.403 22.053 14.257 1.00 85.12 648 GLY A C 1
ATOM 5218 O O . GLY A 1 648 ? -8.213 22.644 13.554 1.00 85.12 648 GLY A O 1
ATOM 5219 N N . ARG A 1 649 ? -6.343 22.703 14.750 1.00 94.69 649 ARG A N 1
ATOM 5220 C CA . ARG A 1 649 ? -5.994 24.056 14.288 1.00 94.69 649 ARG A CA 1
ATOM 5221 C C . ARG A 1 649 ? -5.111 23.928 13.052 1.00 94.69 649 ARG A C 1
ATOM 5223 O O . ARG A 1 649 ? -3.913 23.662 13.167 1.00 94.69 649 ARG A O 1
ATOM 5230 N N . ALA A 1 650 ? -5.714 24.069 11.876 1.00 96.88 650 ALA A N 1
ATOM 5231 C CA . ALA A 1 650 ? -5.034 23.933 10.592 1.00 96.88 650 ALA A CA 1
ATOM 5232 C C . ALA A 1 650 ? -4.614 25.298 10.024 1.00 96.88 650 ALA A C 1
ATOM 5234 O O . ALA A 1 650 ? -5.388 26.257 10.045 1.00 96.88 650 ALA A O 1
ATOM 5235 N N . ALA A 1 651 ? -3.394 25.377 9.489 1.00 97.69 651 ALA A N 1
ATOM 5236 C CA . ALA A 1 651 ? -2.900 26.530 8.746 1.00 97.69 651 ALA A CA 1
ATOM 5237 C C . ALA A 1 651 ? -2.517 26.145 7.315 1.00 97.69 651 ALA A C 1
ATOM 5239 O O . ALA A 1 651 ? -1.981 25.058 7.103 1.00 97.69 651 ALA A O 1
ATOM 5240 N N . PHE A 1 652 ? -2.717 27.042 6.348 1.00 96.94 652 PHE A N 1
ATOM 5241 C CA . PHE A 1 652 ? -2.174 26.885 4.996 1.00 96.94 652 PHE A CA 1
ATOM 5242 C C . PHE A 1 652 ? -1.069 27.904 4.686 1.00 96.94 652 PHE A C 1
ATOM 5244 O O . PHE A 1 652 ? -1.094 29.040 5.168 1.00 96.94 652 PHE A O 1
ATOM 5251 N N . ALA A 1 653 ? -0.100 27.498 3.866 1.00 94.50 653 ALA A N 1
ATOM 5252 C CA . ALA A 1 653 ? 1.006 28.326 3.394 1.00 94.50 653 ALA A CA 1
ATOM 5253 C C . ALA A 1 653 ? 0.949 28.508 1.870 1.00 94.50 653 ALA A C 1
ATOM 5255 O O . ALA A 1 653 ? 0.778 27.542 1.128 1.00 94.50 653 ALA A O 1
ATOM 5256 N N . VAL A 1 654 ? 1.134 29.746 1.405 1.00 90.31 654 VAL A N 1
ATOM 5257 C CA . VAL A 1 654 ? 1.203 30.123 -0.020 1.00 90.31 654 VAL A CA 1
ATOM 5258 C C . VAL A 1 654 ? 2.380 31.071 -0.273 1.00 90.31 654 VAL A C 1
ATOM 5260 O O . VAL A 1 654 ? 2.899 31.697 0.648 1.00 90.31 654 VAL A O 1
ATOM 5263 N N . ALA A 1 655 ? 2.816 31.183 -1.532 1.00 80.88 655 ALA A N 1
ATOM 5264 C CA . ALA A 1 655 ? 4.079 31.829 -1.906 1.00 80.88 655 ALA A CA 1
ATOM 5265 C C . ALA A 1 655 ? 4.066 33.377 -1.876 1.00 80.88 655 ALA A C 1
ATOM 5267 O O . ALA A 1 655 ? 5.052 33.996 -2.270 1.00 80.88 655 ALA A O 1
ATOM 5268 N N . GLN A 1 656 ? 2.975 34.018 -1.441 1.00 77.38 656 GLN A N 1
ATOM 5269 C CA . GLN A 1 656 ? 2.831 35.480 -1.420 1.00 77.38 656 GLN A CA 1
ATOM 5270 C C . GLN A 1 656 ? 2.601 35.995 0.008 1.00 77.38 656 GLN A C 1
ATOM 5272 O O . GLN A 1 656 ? 1.835 35.401 0.767 1.00 77.38 656 GLN A O 1
ATOM 5277 N N . SER A 1 657 ? 3.282 37.091 0.365 1.00 66.38 657 SER A N 1
ATOM 5278 C CA . SER A 1 657 ? 3.203 37.733 1.685 1.00 66.38 657 SER A CA 1
ATOM 5279 C C . SER A 1 657 ? 1.914 38.525 1.887 1.00 66.38 657 SER A C 1
ATOM 5281 O O . SER A 1 657 ? 1.320 38.457 2.966 1.00 66.38 657 SER A O 1
ATOM 5283 N N . GLY A 1 658 ? 1.459 39.209 0.835 1.00 75.31 658 GLY A N 1
ATOM 5284 C CA . GLY A 1 658 ? 0.225 39.983 0.851 1.00 75.31 658 GLY A CA 1
ATOM 5285 C C . GLY A 1 658 ? -1.028 39.121 1.027 1.00 75.31 658 GLY A C 1
ATOM 5286 O O . GLY A 1 658 ? -1.108 37.989 0.552 1.00 75.31 658 GLY A O 1
ATOM 5287 N N . HIS A 1 659 ? -2.012 39.698 1.707 1.00 76.81 659 HIS A N 1
ATOM 5288 C CA . HIS A 1 659 ? -3.382 39.207 1.899 1.00 76.81 659 HIS A CA 1
ATOM 5289 C C . HIS A 1 659 ? -4.420 40.138 1.256 1.00 76.81 659 HIS A C 1
ATOM 5291 O O . HIS A 1 659 ? -5.616 39.963 1.455 1.00 76.81 659 HIS A O 1
ATOM 5297 N N . SER A 1 660 ? -3.977 41.137 0.486 1.00 84.00 660 SER A N 1
ATOM 5298 C CA . SER A 1 660 ? -4.865 41.995 -0.295 1.00 84.00 660 SER A CA 1
ATOM 5299 C C . SER A 1 660 ? -5.581 41.201 -1.392 1.00 84.00 660 SER A C 1
ATOM 5301 O O . SER A 1 660 ? -5.120 40.137 -1.824 1.00 84.00 660 SER A O 1
ATOM 5303 N N . ALA A 1 661 ? -6.718 41.723 -1.855 1.00 82.75 661 ALA A N 1
ATOM 5304 C CA . ALA A 1 661 ? -7.463 41.142 -2.966 1.00 82.75 661 ALA A CA 1
ATOM 5305 C C . ALA A 1 661 ? -6.549 40.908 -4.186 1.00 82.75 661 ALA A C 1
ATOM 5307 O O . ALA A 1 661 ? -5.726 41.757 -4.532 1.00 82.75 661 ALA A O 1
ATOM 5308 N N . GLY A 1 662 ? -6.675 39.735 -4.814 1.00 82.94 662 GLY A N 1
ATOM 5309 C CA . GLY A 1 662 ? -5.831 39.307 -5.938 1.00 82.94 662 GLY A CA 1
ATOM 5310 C C . GLY A 1 662 ? -4.501 38.651 -5.543 1.00 82.94 662 GLY A C 1
ATOM 5311 O O . GLY A 1 662 ? -3.729 38.261 -6.417 1.00 82.94 662 GLY A O 1
ATOM 5312 N N . THR A 1 663 ? -4.215 38.504 -4.246 1.00 89.00 663 THR A N 1
ATOM 5313 C CA . THR A 1 663 ? -3.104 37.663 -3.783 1.00 89.00 663 THR A CA 1
ATOM 5314 C C . THR A 1 663 ? -3.521 36.199 -3.712 1.00 89.00 663 THR A C 1
ATOM 5316 O O . THR A 1 663 ? -4.663 35.872 -3.396 1.00 89.00 663 THR A O 1
ATOM 5319 N N . ALA A 1 664 ? -2.564 35.293 -3.910 1.00 90.12 664 ALA A N 1
ATOM 5320 C CA . ALA A 1 664 ? -2.780 33.855 -3.779 1.00 90.12 664 ALA A CA 1
ATOM 5321 C C . ALA A 1 664 ? -3.350 33.463 -2.407 1.00 90.12 664 ALA A C 1
ATOM 5323 O O . ALA A 1 664 ? -4.120 32.514 -2.280 1.00 90.12 664 ALA A O 1
ATOM 5324 N N . ARG A 1 665 ? -2.968 34.214 -1.370 1.00 92.31 665 ARG A N 1
ATOM 5325 C CA . ARG A 1 665 ? -3.437 34.017 0.000 1.00 92.31 665 ARG A CA 1
ATOM 5326 C C . ARG A 1 665 ? -4.901 34.405 0.159 1.00 92.31 665 ARG A C 1
ATOM 5328 O O . ARG A 1 665 ? -5.641 33.649 0.782 1.00 92.31 665 ARG A O 1
ATOM 5335 N N . ALA A 1 666 ? -5.299 35.538 -0.418 1.00 93.62 666 ALA A N 1
ATOM 5336 C CA . ALA A 1 666 ? -6.684 35.990 -0.429 1.00 93.62 666 ALA A CA 1
ATOM 5337 C C . ALA A 1 666 ? -7.576 35.071 -1.276 1.00 93.62 666 ALA A C 1
ATOM 5339 O O . ALA A 1 666 ? -8.671 34.741 -0.847 1.00 93.62 666 ALA A O 1
ATOM 5340 N N . GLU A 1 667 ? -7.102 34.597 -2.433 1.00 94.31 667 GLU A N 1
ATOM 5341 C CA . GLU A 1 667 ? -7.876 33.690 -3.296 1.00 94.31 667 GLU A CA 1
ATOM 5342 C C . GLU A 1 667 ? -8.194 32.353 -2.612 1.00 94.31 667 GLU A C 1
ATOM 5344 O O . GLU A 1 667 ? -9.328 31.883 -2.679 1.00 94.31 667 GLU A O 1
ATOM 5349 N N . VAL A 1 668 ? -7.218 31.747 -1.923 1.00 95.38 668 VAL A N 1
ATOM 5350 C CA . VAL A 1 668 ? -7.451 30.515 -1.149 1.00 95.38 668 VAL A CA 1
ATOM 5351 C C . VAL A 1 668 ? -8.408 30.776 0.016 1.00 95.38 668 VAL A C 1
ATOM 5353 O O . VAL A 1 668 ? -9.304 29.971 0.255 1.00 95.38 668 VAL A O 1
ATOM 5356 N N . ALA A 1 669 ? -8.243 31.897 0.726 1.00 95.75 669 ALA A N 1
ATOM 5357 C CA . ALA A 1 669 ? -9.119 32.270 1.834 1.00 95.75 669 ALA A CA 1
ATOM 5358 C C . ALA A 1 669 ? -10.571 32.481 1.375 1.00 95.75 669 ALA A C 1
ATOM 5360 O O . ALA A 1 669 ? -11.484 31.937 1.991 1.00 95.75 669 ALA A O 1
ATOM 5361 N N . GLU A 1 670 ? -10.776 33.182 0.257 1.00 95.31 670 GLU A N 1
ATOM 5362 C CA . GLU A 1 670 ? -12.098 33.402 -0.334 1.00 95.31 670 GLU A CA 1
ATOM 5363 C C . GLU A 1 670 ? -12.768 32.070 -0.692 1.00 95.31 670 GLU A C 1
ATOM 5365 O O . GLU A 1 670 ? -13.926 31.843 -0.360 1.00 95.31 670 GLU A O 1
ATOM 5370 N N . GLN A 1 671 ? -12.028 31.146 -1.315 1.00 95.25 671 GLN A N 1
ATOM 5371 C CA . GLN A 1 671 ? -12.565 29.833 -1.677 1.00 95.25 671 GLN A CA 1
ATOM 5372 C C . GLN A 1 671 ? -12.879 28.960 -0.459 1.00 95.25 671 GLN A C 1
ATOM 5374 O O . GLN A 1 671 ? -13.868 28.233 -0.478 1.00 95.25 671 GLN A O 1
ATOM 5379 N N . LEU A 1 672 ? -12.089 29.047 0.614 1.00 95.19 672 LEU A N 1
ATOM 5380 C CA . LEU A 1 672 ? -12.384 28.341 1.863 1.00 95.19 672 LEU A CA 1
ATOM 5381 C C . LEU A 1 672 ? -13.663 28.854 2.522 1.00 95.19 672 LEU A C 1
ATOM 5383 O O . LEU A 1 672 ? -14.451 28.038 2.984 1.00 95.19 672 LEU A O 1
ATOM 5387 N N . LEU A 1 673 ? -13.908 30.165 2.515 1.00 94.62 673 LEU A N 1
ATOM 5388 C CA . LEU A 1 673 ? -15.150 30.739 3.047 1.00 94.62 673 LEU A CA 1
ATOM 5389 C C . LEU A 1 673 ? -16.392 30.337 2.240 1.00 94.62 673 LEU A C 1
ATOM 5391 O O . LEU A 1 673 ? -17.491 30.314 2.784 1.00 94.62 673 LEU A O 1
ATOM 5395 N N . LEU A 1 674 ? -16.231 29.983 0.961 1.00 92.12 674 LEU A N 1
ATOM 5396 C CA . LEU A 1 674 ? -17.317 29.416 0.155 1.00 92.12 674 LEU A CA 1
ATOM 5397 C C . LEU A 1 674 ? -17.608 27.951 0.513 1.00 92.12 674 LEU A C 1
ATOM 5399 O O . LEU A 1 674 ? -18.689 27.449 0.206 1.00 92.12 674 LEU A O 1
ATOM 5403 N N . THR A 1 675 ? -16.678 27.255 1.176 1.00 84.88 675 THR A N 1
ATOM 5404 C CA . THR A 1 675 ? -16.968 25.939 1.751 1.00 84.88 675 THR A CA 1
ATOM 5405 C C . THR A 1 675 ? -17.746 26.134 3.052 1.00 84.88 675 THR A C 1
ATOM 5407 O O . THR A 1 675 ? -17.249 26.744 3.993 1.00 84.88 675 THR A O 1
ATOM 5410 N N . ALA A 1 676 ? -18.959 25.581 3.146 1.00 80.88 676 ALA A N 1
ATOM 5411 C CA . ALA A 1 676 ? -19.824 25.718 4.329 1.00 80.88 676 ALA A CA 1
ATOM 5412 C C . ALA A 1 676 ? -19.201 25.199 5.652 1.00 80.88 676 ALA A C 1
ATOM 5414 O O . ALA A 1 676 ? -19.779 25.373 6.719 1.00 80.88 676 ALA A O 1
ATOM 5415 N N . ALA A 1 677 ? -18.029 24.558 5.591 1.00 86.56 677 ALA A N 1
ATOM 5416 C CA . ALA A 1 677 ? -17.294 24.017 6.729 1.00 86.56 677 ALA A CA 1
ATOM 5417 C C . ALA A 1 677 ? -16.393 25.045 7.453 1.00 86.56 677 ALA A C 1
ATOM 5419 O O . ALA A 1 677 ? -15.977 24.791 8.587 1.00 86.56 677 ALA A O 1
ATOM 5420 N N . VAL A 1 678 ? -16.075 26.193 6.839 1.00 89.69 678 VAL A N 1
ATOM 5421 C CA . VAL A 1 678 ? -15.146 27.191 7.404 1.00 89.69 678 VAL A CA 1
ATOM 5422 C C . VAL A 1 678 ? -15.887 28.480 7.753 1.00 89.69 678 VAL A C 1
ATOM 5424 O O . VAL A 1 678 ? -16.419 29.153 6.879 1.00 89.69 678 VAL A O 1
ATOM 5427 N N . ALA A 1 679 ? -15.878 28.858 9.035 1.00 91.19 679 ALA A N 1
ATOM 5428 C CA . ALA A 1 679 ? -16.539 30.076 9.517 1.00 91.19 679 ALA A CA 1
ATOM 5429 C C . ALA A 1 679 ? -15.743 31.339 9.184 1.00 91.19 679 ALA A C 1
ATOM 5431 O O . ALA A 1 679 ? -16.309 32.378 8.861 1.00 91.19 679 ALA A O 1
ATOM 5432 N N . LYS A 1 680 ? -14.419 31.258 9.349 1.00 95.94 680 LYS A N 1
ATOM 5433 C CA . LYS A 1 680 ? -13.507 32.392 9.202 1.00 95.94 680 LYS A CA 1
ATOM 5434 C C . LYS A 1 680 ? -12.092 31.940 8.886 1.00 95.94 680 LYS A C 1
ATOM 5436 O O . LYS A 1 680 ? -11.638 30.894 9.358 1.00 95.94 680 LYS A O 1
ATOM 5441 N N . VAL A 1 681 ? -11.375 32.774 8.141 1.00 97.06 681 VAL A N 1
ATOM 5442 C CA . VAL A 1 681 ? -9.954 32.593 7.836 1.00 97.06 681 VAL A CA 1
ATOM 5443 C C . VAL A 1 681 ? -9.161 33.677 8.563 1.00 97.06 681 VAL A C 1
ATOM 5445 O O . VAL A 1 681 ? -9.407 34.863 8.373 1.00 97.06 681 VAL A O 1
ATOM 5448 N N . LEU A 1 682 ? -8.206 33.282 9.405 1.00 97.56 682 LEU A N 1
ATOM 5449 C CA . LEU A 1 682 ? -7.355 34.179 10.188 1.00 97.56 682 LEU A CA 1
ATOM 5450 C C . LEU A 1 682 ? -5.938 34.213 9.597 1.00 97.56 682 LEU A C 1
ATOM 5452 O O . LEU A 1 682 ? -5.196 33.227 9.614 1.00 97.56 682 LEU A O 1
ATOM 5456 N N . HIS A 1 683 ? -5.531 35.358 9.065 1.00 96.50 683 HIS A N 1
ATOM 5457 C CA . HIS A 1 683 ? -4.185 35.599 8.566 1.00 96.50 683 HIS A CA 1
ATOM 5458 C C . HIS A 1 683 ? -3.217 35.875 9.716 1.00 96.50 683 HIS A C 1
ATOM 5460 O O . HIS A 1 683 ? -3.357 36.861 10.432 1.00 96.50 683 HIS A O 1
ATOM 5466 N N . ILE A 1 684 ? -2.187 35.039 9.852 1.00 96.12 684 ILE A N 1
ATOM 5467 C CA . ILE A 1 684 ? -1.027 35.315 10.702 1.00 96.12 684 ILE A CA 1
ATOM 5468 C C . ILE A 1 684 ? -0.141 36.331 9.969 1.00 96.12 684 ILE A C 1
ATOM 5470 O O . ILE A 1 684 ? 0.441 36.018 8.922 1.00 96.12 684 ILE A O 1
ATOM 5474 N N . LEU A 1 685 ? -0.087 37.559 10.477 1.00 92.56 685 LEU A N 1
ATOM 5475 C CA . LEU A 1 685 ? 0.727 38.653 9.948 1.00 92.56 685 LEU A CA 1
ATOM 5476 C C . LEU A 1 685 ? 2.176 38.570 10.459 1.00 92.56 685 LEU A C 1
ATOM 5478 O O . LEU A 1 685 ? 2.430 37.931 11.489 1.00 92.56 685 LEU A O 1
ATOM 5482 N N . PRO A 1 686 ? 3.139 39.239 9.794 1.00 88.81 686 PRO A N 1
ATOM 5483 C CA . PRO A 1 686 ? 4.459 39.462 10.370 1.00 88.81 686 PRO A CA 1
ATOM 5484 C C . PRO A 1 686 ? 4.340 40.069 11.776 1.00 88.81 686 PRO A C 1
ATOM 5486 O O . PRO A 1 686 ? 3.679 41.083 11.972 1.00 88.81 686 PRO A O 1
ATOM 5489 N N . GLY A 1 687 ? 4.940 39.414 12.769 1.00 89.31 687 GLY A N 1
ATOM 5490 C CA . GLY A 1 687 ? 4.787 39.764 14.188 1.00 89.31 687 GLY A CA 1
ATOM 5491 C C . GLY A 1 687 ? 3.801 38.877 14.958 1.00 89.31 687 GLY A C 1
ATOM 5492 O O . GLY A 1 687 ? 3.719 38.986 16.178 1.00 89.31 687 GLY A O 1
ATOM 5493 N N . GLY A 1 688 ? 3.106 37.958 14.282 1.00 92.81 688 GLY A N 1
ATOM 5494 C CA . GLY A 1 688 ? 2.229 36.962 14.903 1.00 92.81 688 GLY A CA 1
ATOM 5495 C C . GLY A 1 688 ? 0.814 37.459 15.211 1.00 92.81 688 GLY A C 1
ATOM 5496 O O . GLY A 1 688 ? 0.040 36.714 15.808 1.00 92.81 688 GLY A O 1
ATOM 5497 N N . GLN A 1 689 ? 0.460 38.681 14.807 1.00 95.31 689 GLN A N 1
ATOM 5498 C CA . GLN A 1 689 ? -0.903 39.205 14.933 1.00 95.31 689 GLN A CA 1
ATOM 5499 C C . GLN A 1 689 ? -1.863 38.465 13.994 1.00 95.31 689 GLN A C 1
ATOM 5501 O O . GLN A 1 689 ? -1.462 38.016 12.919 1.00 95.31 689 GLN A O 1
ATOM 5506 N N . LEU A 1 690 ? -3.124 38.336 14.408 1.00 97.00 690 LEU A N 1
ATOM 5507 C CA . LEU A 1 690 ? -4.181 37.733 13.600 1.00 97.00 690 LEU A CA 1
ATOM 5508 C C . LEU A 1 690 ? -5.017 38.830 12.946 1.00 97.00 690 LEU A C 1
ATOM 5510 O O . LEU A 1 690 ? -5.464 39.750 13.625 1.00 97.00 690 LEU A O 1
ATOM 5514 N N . GLN A 1 691 ? -5.258 38.696 11.647 1.00 96.00 691 GLN A N 1
ATOM 5515 C CA . GLN A 1 691 ? -6.213 39.515 10.910 1.00 96.00 691 GLN A CA 1
ATOM 5516 C C . GLN A 1 691 ? -7.248 38.613 10.249 1.00 96.00 691 GLN A C 1
ATOM 5518 O O . GLN A 1 691 ? -6.893 37.678 9.539 1.00 96.00 691 GLN A O 1
ATOM 5523 N N . GLU A 1 692 ? -8.526 38.883 10.480 1.00 96.50 692 GLU A N 1
ATOM 5524 C CA . GLU A 1 692 ? -9.610 38.149 9.833 1.00 96.50 692 GLU A CA 1
ATOM 5525 C C . GLU A 1 692 ? -9.715 38.527 8.350 1.00 96.50 692 GLU A C 1
ATOM 5527 O O . GLU A 1 692 ? -9.602 39.702 7.989 1.00 96.50 692 GLU A O 1
ATOM 5532 N N . HIS A 1 693 ? -9.869 37.521 7.487 1.00 95.81 693 HIS A N 1
ATOM 5533 C CA . HIS A 1 693 ? -10.106 37.714 6.058 1.00 95.81 693 HIS A CA 1
ATOM 5534 C C . HIS A 1 693 ? -11.485 38.335 5.853 1.00 95.81 693 HIS A C 1
ATOM 5536 O O . HIS A 1 693 ? -12.486 37.789 6.313 1.00 95.81 693 HIS A O 1
ATOM 5542 N N . VAL A 1 694 ? -11.548 39.450 5.129 1.00 94.31 694 VAL A N 1
ATOM 5543 C CA . VAL A 1 694 ? -12.815 40.094 4.764 1.00 94.31 694 VAL A CA 1
ATOM 5544 C C . VAL A 1 694 ? -13.225 39.578 3.389 1.00 94.31 694 VAL A C 1
ATOM 5546 O O . VAL A 1 694 ? -12.546 39.867 2.403 1.00 94.31 694 VAL A O 1
ATOM 5549 N N . ALA A 1 695 ? -14.316 38.809 3.325 1.00 91.19 695 ALA A N 1
ATOM 5550 C CA . ALA A 1 695 ? -14.832 38.278 2.066 1.00 91.19 695 ALA A CA 1
ATOM 5551 C C . ALA A 1 695 ? -15.181 39.422 1.105 1.00 91.19 695 ALA A C 1
ATOM 5553 O O . ALA A 1 695 ? -15.935 40.337 1.447 1.00 91.19 695 ALA A O 1
ATOM 5554 N N . THR A 1 696 ? -14.645 39.368 -0.112 1.00 85.44 696 THR A N 1
ATOM 5555 C CA . THR A 1 696 ? -14.770 40.462 -1.090 1.00 85.44 696 THR A CA 1
ATOM 5556 C C . THR A 1 696 ? -16.189 40.640 -1.648 1.00 85.44 696 THR A C 1
ATOM 5558 O O . THR A 1 696 ? -16.479 41.672 -2.247 1.00 85.44 696 THR A O 1
ATOM 5561 N N . GLY A 1 697 ? -17.085 39.673 -1.418 1.00 67.88 697 GLY A N 1
ATOM 5562 C CA . GLY A 1 697 ? -18.462 39.659 -1.926 1.00 67.88 697 GLY A CA 1
ATOM 5563 C C . GLY A 1 697 ? -19.581 39.958 -0.919 1.00 67.88 697 GLY A C 1
ATOM 5564 O O . GLY A 1 697 ? -20.740 39.796 -1.281 1.00 67.88 697 GLY A O 1
ATOM 5565 N N . ALA A 1 698 ? -19.286 40.364 0.323 1.00 52.28 698 ALA A N 1
ATOM 5566 C CA . ALA A 1 698 ? -20.325 40.654 1.328 1.00 52.28 698 ALA A CA 1
ATOM 5567 C C . ALA A 1 698 ? -20.901 42.088 1.263 1.00 52.28 698 ALA A C 1
ATOM 5569 O O . ALA A 1 698 ? -21.771 42.435 2.061 1.00 52.28 698 ALA A O 1
ATOM 5570 N N . ALA A 1 699 ? -20.444 42.926 0.326 1.00 43.97 699 ALA A N 1
ATOM 5571 C CA . ALA A 1 699 ? -21.145 44.166 -0.005 1.00 43.97 699 ALA A CA 1
ATOM 5572 C C . ALA A 1 699 ? -22.450 43.811 -0.739 1.00 43.97 699 ALA A C 1
ATOM 5574 O O . ALA A 1 699 ? -22.400 43.055 -1.707 1.00 43.97 699 ALA A O 1
ATOM 5575 N N . GLU A 1 700 ? -23.585 44.318 -0.238 1.00 42.91 700 GLU A N 1
ATOM 5576 C CA . GLU A 1 700 ? -24.954 44.075 -0.720 1.00 42.91 700 GLU A CA 1
ATOM 5577 C C . GLU A 1 700 ? -25.025 43.762 -2.219 1.00 42.91 700 GLU A C 1
ATOM 5579 O O . GLU A 1 700 ? -24.650 44.577 -3.065 1.00 42.91 700 GLU A O 1
ATOM 5584 N N . ALA A 1 701 ? -25.539 42.573 -2.543 1.00 36.19 701 ALA A N 1
ATOM 5585 C CA . ALA A 1 701 ? -25.879 42.226 -3.910 1.00 36.19 701 ALA A CA 1
ATOM 5586 C C . ALA A 1 701 ? -26.818 43.311 -4.477 1.00 36.19 701 ALA A C 1
ATOM 5588 O O . ALA A 1 701 ? -27.888 43.533 -3.902 1.00 36.19 701 ALA A O 1
ATOM 5589 N N . PRO A 1 702 ? -26.471 43.995 -5.584 1.00 40.00 702 PRO A N 1
ATOM 5590 C CA . PRO A 1 702 ? -27.418 44.885 -6.239 1.00 40.00 702 PRO A CA 1
ATOM 5591 C C . PRO A 1 702 ? -28.646 44.068 -6.684 1.00 40.00 702 PRO A C 1
ATOM 5593 O O . PRO A 1 702 ? -28.490 42.906 -7.080 1.00 40.00 702 PRO A O 1
ATOM 5596 N N . PRO A 1 703 ? -29.868 44.633 -6.608 1.00 36.56 703 PRO A N 1
ATOM 5597 C CA . PRO A 1 703 ? -31.091 43.906 -6.924 1.00 36.56 703 PRO A CA 1
ATOM 5598 C C . PRO A 1 703 ? -31.022 43.331 -8.341 1.00 36.56 703 PRO A C 1
ATOM 5600 O O . PRO A 1 703 ? -30.596 44.002 -9.283 1.00 36.56 703 PRO A O 1
ATOM 5603 N N . ALA A 1 704 ? -31.420 42.063 -8.460 1.00 34.25 704 ALA A N 1
ATOM 5604 C CA . ALA A 1 704 ? -31.328 41.279 -9.683 1.00 34.25 704 ALA A CA 1
ATOM 5605 C C . ALA A 1 704 ? -31.914 42.039 -10.893 1.00 34.25 704 ALA A C 1
ATOM 5607 O O . ALA A 1 704 ? -33.077 42.453 -10.836 1.00 34.25 704 ALA A O 1
ATOM 5608 N N . PRO A 1 705 ? -31.168 42.207 -12.002 1.00 37.41 705 PRO A N 1
ATOM 5609 C CA . PRO A 1 705 ? -31.749 42.748 -13.219 1.00 37.41 705 PRO A CA 1
ATOM 5610 C C . PRO A 1 705 ? -32.757 41.746 -13.796 1.00 37.41 705 PRO A C 1
ATOM 5612 O O . PRO A 1 705 ? -32.516 40.537 -13.838 1.00 37.41 705 PRO A O 1
ATOM 5615 N N . ALA A 1 706 ? -33.908 42.272 -14.215 1.00 36.84 706 ALA A N 1
ATOM 5616 C CA . ALA A 1 706 ? -35.002 41.518 -14.810 1.00 36.84 706 ALA A CA 1
ATOM 5617 C C . ALA A 1 706 ? -34.523 40.649 -15.985 1.00 36.84 706 ALA A C 1
ATOM 5619 O O . ALA A 1 706 ? -33.684 41.063 -16.785 1.00 36.84 706 ALA A O 1
ATOM 5620 N N . LYS A 1 707 ? -35.093 39.440 -16.076 1.00 37.41 707 LYS A N 1
ATOM 5621 C CA . LYS A 1 707 ? -34.859 38.462 -17.144 1.00 37.41 707 LYS A CA 1
ATOM 5622 C C . LYS A 1 707 ? -35.031 39.121 -18.517 1.00 37.41 707 LYS A C 1
ATOM 5624 O O . LYS A 1 707 ? -36.154 39.386 -18.934 1.00 37.41 707 LYS A O 1
ATOM 5629 N N . VAL A 1 708 ? -33.922 39.326 -19.223 1.00 31.50 708 VAL A N 1
ATOM 5630 C CA . VAL A 1 708 ? -33.923 39.520 -20.674 1.00 31.50 708 VAL A CA 1
ATOM 5631 C C . VAL A 1 708 ? -33.572 38.176 -21.293 1.00 31.50 708 VAL A C 1
ATOM 5633 O O . VAL A 1 708 ? -32.467 37.660 -21.142 1.00 31.50 708 VAL A O 1
ATOM 5636 N N . GLU A 1 709 ? -34.571 37.590 -21.934 1.00 41.56 709 GLU A N 1
ATOM 5637 C CA . GLU A 1 709 ? -34.469 36.397 -22.759 1.00 41.56 709 GLU A CA 1
ATOM 5638 C C . GLU A 1 709 ? -33.664 36.751 -24.019 1.00 41.56 709 GLU A C 1
ATOM 5640 O O . GLU A 1 709 ? -34.088 37.584 -24.819 1.00 41.56 709 GLU A O 1
ATOM 5645 N N . VAL A 1 710 ? -32.470 36.171 -24.177 1.00 33.19 710 VAL A N 1
ATOM 5646 C CA . VAL A 1 710 ? -31.653 36.334 -25.388 1.00 33.19 710 VAL A CA 1
ATOM 5647 C C . VAL A 1 710 ? -31.399 34.967 -26.006 1.00 33.19 710 VAL A C 1
ATOM 5649 O O . VAL A 1 710 ? -30.777 34.089 -25.407 1.00 33.19 710 VAL A O 1
ATOM 5652 N N . GLN A 1 711 ? -31.915 34.822 -27.225 1.00 32.19 711 GLN A N 1
ATOM 5653 C CA . GLN A 1 711 ? -31.733 33.696 -28.130 1.00 32.19 711 GLN A CA 1
ATOM 5654 C C . GLN A 1 711 ? -30.250 33.438 -28.432 1.00 32.19 711 GLN A C 1
ATOM 5656 O O . GLN A 1 711 ? -29.476 34.347 -28.729 1.00 32.19 711 GLN A O 1
ATOM 5661 N N . LEU A 1 712 ? -29.882 32.157 -28.406 1.00 33.19 712 LEU A N 1
ATOM 5662 C CA . LEU A 1 712 ? -28.590 31.640 -28.842 1.00 33.19 712 LEU A CA 1
ATOM 5663 C C . LEU A 1 712 ? -28.461 31.733 -30.369 1.00 33.19 712 LEU A C 1
ATOM 5665 O O . LEU A 1 712 ? -29.062 30.944 -31.094 1.00 33.19 712 LEU A O 1
ATOM 5669 N N . THR A 1 713 ? -27.594 32.621 -30.850 1.00 32.31 713 THR A N 1
ATOM 5670 C CA . THR A 1 713 ? -26.935 32.463 -32.155 1.00 32.31 713 THR A CA 1
ATOM 5671 C C . THR A 1 713 ? -25.427 32.393 -31.954 1.00 32.31 713 THR A C 1
ATOM 5673 O O . THR A 1 713 ? -24.821 33.299 -31.382 1.00 32.31 713 THR A O 1
ATOM 5676 N N . SER A 1 714 ? -24.826 31.294 -32.407 1.00 40.06 714 SER A N 1
ATOM 5677 C CA . SER A 1 714 ? -23.384 31.033 -32.378 1.00 40.06 714 SER A CA 1
ATOM 5678 C C . SER A 1 714 ? -22.598 32.035 -33.233 1.00 40.06 714 SER A C 1
ATOM 5680 O O . SER A 1 714 ? -23.016 32.290 -34.363 1.00 40.06 714 SER A O 1
ATOM 5682 N N . PRO A 1 715 ? -21.416 32.510 -32.792 1.00 35.56 715 PRO A N 1
ATOM 5683 C CA . PRO A 1 715 ? -20.474 33.147 -33.697 1.00 35.56 715 PRO A CA 1
ATOM 5684 C C . PRO A 1 715 ? -19.221 32.301 -33.952 1.00 35.56 715 PRO A C 1
ATOM 5686 O O . PRO A 1 715 ? -18.702 31.584 -33.093 1.00 35.56 715 PRO A O 1
ATOM 5689 N N . ALA A 1 716 ? -18.773 32.426 -35.197 1.00 31.62 716 ALA A N 1
ATOM 5690 C CA . ALA A 1 716 ? -17.596 31.834 -35.798 1.00 31.62 716 ALA A CA 1
ATOM 5691 C C . ALA A 1 716 ? -16.281 32.379 -35.214 1.00 31.62 716 ALA A C 1
ATOM 5693 O O . ALA A 1 716 ? -16.205 33.489 -34.691 1.00 31.62 716 ALA A O 1
ATOM 5694 N N . ALA A 1 717 ? -15.235 31.565 -35.341 1.00 33.41 717 ALA A N 1
ATOM 5695 C CA . ALA A 1 717 ? -13.882 31.854 -34.899 1.00 33.41 717 ALA A CA 1
ATOM 5696 C C . ALA A 1 717 ? -13.167 32.851 -35.830 1.00 33.41 717 ALA A C 1
ATOM 5698 O O . ALA A 1 717 ? -12.975 32.565 -37.010 1.00 33.41 717 ALA A O 1
ATOM 5699 N N . GLU A 1 718 ? -12.665 33.952 -35.267 1.00 31.20 718 GLU A N 1
ATOM 5700 C CA . GLU A 1 718 ? -11.605 34.768 -35.867 1.00 31.20 718 GLU A CA 1
ATOM 5701 C C . GLU A 1 718 ? -10.408 34.886 -34.912 1.00 31.20 718 GLU A C 1
ATOM 5703 O O . GLU A 1 718 ? -10.544 35.108 -33.708 1.00 31.20 718 GLU A O 1
ATOM 5708 N N . ALA A 1 719 ? -9.213 34.698 -35.472 1.00 40.59 719 ALA A N 1
ATOM 5709 C CA . ALA A 1 719 ? -7.929 34.738 -34.781 1.00 40.59 719 ALA A CA 1
ATOM 5710 C C . ALA A 1 719 ? -7.389 36.177 -34.657 1.00 40.59 719 ALA A C 1
ATOM 5712 O O . ALA A 1 719 ? -7.463 36.926 -35.635 1.00 40.59 719 ALA A O 1
ATOM 5713 N N . PRO A 1 720 ? -6.746 36.570 -33.538 1.00 35.19 720 PRO A N 1
ATOM 5714 C CA . PRO A 1 720 ? -6.106 37.874 -33.451 1.00 35.19 720 PRO A CA 1
ATOM 5715 C C . PRO A 1 720 ? -4.611 37.832 -33.802 1.00 35.19 720 PRO A C 1
ATOM 5717 O O . PRO A 1 720 ? -3.865 36.918 -33.446 1.00 35.19 720 PRO A O 1
ATOM 5720 N N . LYS A 1 721 ? -4.207 38.885 -34.519 1.00 30.25 721 LYS A N 1
ATOM 5721 C CA . LYS A 1 721 ? -2.867 39.197 -35.028 1.00 30.25 721 LYS A CA 1
ATOM 5722 C C . LYS A 1 721 ? -1.920 39.688 -33.927 1.00 30.25 721 LYS A C 1
ATOM 5724 O O . LYS A 1 721 ? -2.324 40.363 -32.985 1.00 30.25 721 LYS A O 1
ATOM 5729 N N . GLU A 1 722 ? -0.638 39.390 -34.122 1.00 32.31 722 GLU A N 1
ATOM 5730 C CA . GLU A 1 722 ? 0.499 39.819 -33.305 1.00 32.31 722 GLU A CA 1
ATOM 5731 C C . GLU A 1 722 ? 0.749 41.337 -33.383 1.00 32.31 722 GLU A C 1
ATOM 5733 O O . GLU A 1 722 ? 0.817 41.912 -34.470 1.00 32.31 722 GLU A O 1
ATOM 5738 N N . ALA A 1 723 ? 0.998 41.969 -32.232 1.00 30.19 723 ALA A N 1
ATOM 5739 C CA . ALA A 1 723 ? 1.611 43.291 -32.136 1.00 30.19 723 ALA A CA 1
ATOM 5740 C C . ALA A 1 723 ? 2.874 43.196 -31.268 1.00 30.19 723 ALA A C 1
ATOM 5742 O O . ALA A 1 723 ? 2.827 42.797 -30.106 1.00 30.19 723 ALA A O 1
ATOM 5743 N N . GLY A 1 724 ? 4.021 43.523 -31.866 1.00 33.00 724 GLY A N 1
ATOM 5744 C CA . GLY A 1 724 ? 5.327 43.486 -31.219 1.00 33.00 724 GLY A CA 1
ATOM 5745 C C . GLY A 1 724 ? 5.714 44.815 -30.577 1.00 33.00 724 GLY A C 1
ATOM 5746 O O . GLY A 1 724 ? 5.492 45.883 -31.143 1.00 33.00 724 GLY A O 1
ATOM 5747 N N . THR A 1 725 ? 6.413 44.744 -29.446 1.00 29.98 725 THR A N 1
ATOM 5748 C CA . THR A 1 725 ? 7.125 45.883 -28.853 1.00 29.98 725 THR A CA 1
ATOM 5749 C C . THR A 1 725 ? 8.546 45.482 -28.452 1.00 29.98 725 THR A C 1
ATOM 5751 O O . THR A 1 725 ? 8.793 44.496 -27.760 1.00 29.98 725 THR A O 1
ATOM 5754 N N . LYS A 1 726 ? 9.511 46.257 -28.963 1.00 29.27 726 LYS A N 1
ATOM 5755 C CA . LYS A 1 726 ? 10.954 46.166 -28.701 1.00 29.27 726 LYS A CA 1
ATOM 5756 C C . LYS A 1 726 ? 11.286 46.806 -27.352 1.00 29.27 726 LYS A C 1
ATOM 5758 O O . LYS A 1 726 ? 10.903 47.945 -27.115 1.00 29.27 726 LYS A O 1
ATOM 5763 N N . TRP A 1 727 ? 12.131 46.147 -26.563 1.00 27.12 727 TRP A N 1
ATOM 5764 C CA . TRP A 1 727 ? 12.836 46.747 -25.425 1.00 27.12 727 TRP A CA 1
ATOM 5765 C C . TRP A 1 727 ? 14.354 46.538 -25.570 1.00 27.12 727 TRP A C 1
ATOM 5767 O O . TRP A 1 727 ? 14.809 45.442 -25.906 1.00 27.12 727 TRP A O 1
ATOM 5777 N N . LYS A 1 728 ? 15.139 47.605 -25.358 1.00 30.34 728 LYS A N 1
ATOM 5778 C CA . LYS A 1 728 ? 16.616 47.608 -25.322 1.00 30.34 728 LYS A CA 1
ATOM 5779 C C . LYS A 1 728 ? 17.089 47.637 -23.859 1.00 30.34 728 LYS A C 1
ATOM 5781 O O . LYS A 1 728 ? 16.581 48.475 -23.123 1.00 30.34 728 LYS A O 1
ATOM 5786 N N . PRO A 1 729 ? 18.096 46.844 -23.449 1.00 29.80 729 PRO A N 1
ATOM 5787 C CA . PRO A 1 729 ? 18.743 47.023 -22.150 1.00 29.80 729 PRO A CA 1
ATOM 5788 C C . PRO A 1 729 ? 20.106 47.736 -22.262 1.00 29.80 729 PRO A C 1
ATOM 5790 O O . PRO A 1 729 ? 20.894 47.447 -23.166 1.00 29.80 729 PRO A O 1
ATOM 5793 N N . GLN A 1 730 ? 20.386 48.637 -21.314 1.00 29.23 730 GLN A N 1
ATOM 5794 C CA . GLN A 1 730 ? 21.718 49.192 -21.013 1.00 29.23 730 GLN A CA 1
ATOM 5795 C C . GLN A 1 730 ? 22.446 48.352 -19.933 1.00 29.23 730 GLN A C 1
ATOM 5797 O O . GLN A 1 730 ? 21.783 47.602 -19.213 1.00 29.23 730 GLN A O 1
ATOM 5802 N N . PRO A 1 731 ? 23.790 48.436 -19.813 1.00 29.52 731 PRO A N 1
ATOM 5803 C CA . PRO A 1 731 ? 24.582 47.582 -18.927 1.00 29.52 731 PRO A CA 1
ATOM 5804 C C . PRO A 1 731 ? 24.880 48.236 -17.565 1.00 29.52 731 PRO A C 1
ATOM 5806 O O . PRO A 1 731 ? 25.175 49.427 -17.494 1.00 29.52 731 PRO A O 1
ATOM 5809 N N . LEU A 1 732 ? 24.889 47.435 -16.495 1.00 28.61 732 LEU A N 1
ATOM 5810 C CA . LEU A 1 732 ? 25.311 47.848 -15.151 1.00 28.61 732 LEU A CA 1
ATOM 5811 C C . LEU A 1 732 ? 26.636 47.184 -14.750 1.00 28.61 732 LEU A C 1
ATOM 5813 O O . LEU A 1 732 ? 26.866 46.001 -15.003 1.00 28.61 732 LEU A O 1
ATOM 5817 N N . LYS A 1 733 ? 27.502 48.015 -14.159 1.00 27.34 733 LYS A N 1
ATOM 5818 C CA . LYS A 1 733 ? 28.864 47.742 -13.685 1.00 27.34 733 LYS A CA 1
ATOM 5819 C C . LYS A 1 733 ? 28.875 46.819 -12.462 1.00 27.34 733 LYS A C 1
ATOM 5821 O O . LYS A 1 733 ? 28.044 46.952 -11.572 1.00 27.34 733 LYS A O 1
ATOM 5826 N N . VAL A 1 734 ? 29.889 45.958 -12.404 1.00 26.86 734 VAL A N 1
ATOM 5827 C CA . VAL A 1 734 ? 30.248 45.132 -11.244 1.00 26.86 734 VAL A CA 1
ATOM 5828 C C . VAL A 1 734 ? 31.283 45.886 -10.407 1.00 26.86 734 VAL A C 1
ATOM 5830 O O . VAL A 1 734 ? 32.291 46.336 -10.949 1.00 26.86 734 VAL A O 1
ATOM 5833 N N . VAL A 1 735 ? 31.048 45.998 -9.099 1.00 28.36 735 VAL A N 1
ATOM 5834 C CA . VAL A 1 735 ? 32.042 46.419 -8.099 1.00 28.36 735 VAL A CA 1
ATOM 5835 C C . VAL A 1 735 ? 32.066 45.354 -7.004 1.00 28.36 735 VAL A C 1
ATOM 5837 O O . VAL A 1 735 ? 31.021 44.975 -6.482 1.00 28.36 735 VAL A O 1
ATOM 5840 N N . ALA A 1 736 ? 33.259 44.845 -6.704 1.00 36.38 736 ALA A N 1
ATOM 5841 C CA . ALA A 1 736 ? 33.533 43.934 -5.596 1.00 36.38 736 ALA A CA 1
ATOM 5842 C C . ALA A 1 736 ? 33.872 44.725 -4.322 1.00 36.38 736 ALA A C 1
ATOM 5844 O O . ALA A 1 736 ? 34.367 45.849 -4.434 1.00 36.38 736 ALA A O 1
ATOM 5845 N N . PRO A 1 737 ? 33.744 44.112 -3.134 1.00 33.03 737 PRO A N 1
ATOM 5846 C CA . PRO A 1 737 ? 34.624 44.492 -2.042 1.00 33.03 737 PRO A CA 1
ATOM 5847 C C . PRO A 1 737 ? 35.358 43.306 -1.412 1.00 33.03 737 PRO A C 1
ATOM 5849 O O . PRO A 1 737 ? 34.895 42.166 -1.374 1.00 33.03 737 PRO A O 1
ATOM 5852 N N . ALA A 1 738 ? 36.548 43.649 -0.936 1.00 27.02 738 ALA A N 1
ATOM 5853 C CA . ALA A 1 738 ? 37.513 42.821 -0.247 1.00 27.02 738 ALA A CA 1
ATOM 5854 C C . ALA A 1 738 ? 37.337 42.891 1.281 1.00 27.02 738 ALA A C 1
ATOM 5856 O O . ALA A 1 738 ? 36.936 43.923 1.804 1.00 27.02 738 ALA A O 1
ATOM 5857 N N . GLY A 1 739 ? 37.720 41.793 1.945 1.00 28.02 739 GLY A N 1
ATOM 5858 C CA . GLY A 1 739 ? 38.567 41.731 3.146 1.00 28.02 739 GLY A CA 1
ATOM 5859 C C . GLY A 1 739 ? 38.111 42.367 4.466 1.00 28.02 739 GLY A C 1
ATOM 5860 O O . GLY A 1 739 ? 37.981 43.577 4.556 1.00 28.02 739 GLY A O 1
ATOM 5861 N N . ALA A 1 740 ? 38.085 41.560 5.535 1.00 28.50 740 ALA A N 1
ATOM 5862 C CA . ALA A 1 740 ? 38.718 41.906 6.816 1.00 28.50 740 ALA A CA 1
ATOM 5863 C C . ALA A 1 740 ? 38.865 40.673 7.727 1.00 28.50 740 ALA A C 1
ATOM 5865 O O . ALA A 1 740 ? 38.007 39.797 7.778 1.00 28.50 740 ALA A O 1
ATOM 5866 N N . VAL A 1 741 ? 39.999 40.646 8.421 1.00 33.47 741 VAL A N 1
ATOM 5867 C CA . VAL A 1 741 ? 40.509 39.667 9.389 1.00 33.47 741 VAL A CA 1
ATOM 5868 C C . VAL A 1 741 ? 40.224 40.180 10.804 1.00 33.47 741 VAL A C 1
ATOM 5870 O O . VAL A 1 741 ? 40.387 41.375 11.026 1.00 33.47 741 VAL A O 1
ATOM 5873 N N . ALA A 1 742 ? 39.924 39.301 11.767 1.00 28.56 742 ALA A N 1
ATOM 5874 C CA . ALA A 1 742 ? 40.273 39.515 13.179 1.00 28.56 742 ALA A CA 1
ATOM 5875 C C . ALA A 1 742 ? 40.315 38.184 13.955 1.00 28.56 742 ALA A C 1
ATOM 5877 O O . ALA A 1 742 ? 39.401 37.366 13.859 1.00 28.56 742 ALA A O 1
ATOM 5878 N N . LYS A 1 743 ? 41.416 37.988 14.688 1.00 31.41 743 LYS A N 1
ATOM 5879 C CA . LYS A 1 743 ? 41.634 36.994 15.753 1.00 31.41 743 LYS A CA 1
ATOM 5880 C C . LYS A 1 743 ? 41.088 37.552 17.074 1.00 31.41 743 LYS A C 1
ATOM 5882 O O . LYS A 1 743 ? 41.026 38.770 17.185 1.00 31.41 743 LYS A O 1
ATOM 5887 N N . ASP A 1 744 ? 40.780 36.690 18.047 1.00 27.95 744 ASP A N 1
ATOM 5888 C CA . ASP A 1 744 ? 41.250 36.859 19.436 1.00 27.95 744 ASP A CA 1
ATOM 5889 C C . ASP A 1 744 ? 40.932 35.655 20.342 1.00 27.95 744 ASP A C 1
ATOM 5891 O O . ASP A 1 744 ? 40.243 34.712 19.953 1.00 27.95 744 ASP A O 1
ATOM 5895 N N . ASP A 1 745 ? 41.559 35.697 21.517 1.00 27.58 745 ASP A N 1
ATOM 5896 C CA . ASP A 1 745 ? 42.278 34.632 22.209 1.00 27.58 745 ASP A CA 1
ATOM 5897 C C . ASP A 1 745 ? 41.611 34.138 23.519 1.00 27.58 745 ASP A C 1
ATOM 5899 O O . ASP A 1 745 ? 40.553 34.588 23.953 1.00 27.58 745 ASP A O 1
ATOM 5903 N N . MET A 1 746 ? 42.299 33.172 24.123 1.00 27.41 746 MET A N 1
ATOM 5904 C CA . MET A 1 746 ? 42.064 32.294 25.280 1.00 27.41 746 MET A CA 1
ATOM 5905 C C . MET A 1 746 ? 41.855 32.871 26.718 1.00 27.41 746 MET A C 1
ATOM 5907 O O . MET A 1 746 ? 42.487 33.844 27.116 1.00 27.41 746 MET A O 1
ATOM 5911 N N . THR A 1 747 ? 41.193 32.037 27.563 1.00 27.88 747 THR A N 1
ATOM 5912 C CA . THR A 1 747 ? 41.452 31.695 29.012 1.00 27.88 747 THR A CA 1
ATOM 5913 C C . THR A 1 747 ? 41.057 32.714 30.123 1.00 27.88 747 THR A C 1
ATOM 5915 O O . THR A 1 747 ? 40.987 33.895 29.845 1.00 27.88 747 THR A O 1
ATOM 5918 N N . THR A 1 748 ? 40.748 32.428 31.414 1.00 29.05 748 THR A N 1
ATOM 5919 C CA . THR A 1 748 ? 40.937 31.303 32.383 1.00 29.05 748 THR A CA 1
ATOM 5920 C C . THR A 1 748 ? 40.009 31.463 33.637 1.00 29.05 748 THR A C 1
ATOM 5922 O O . THR A 1 748 ? 39.420 32.524 33.809 1.00 29.05 748 THR A O 1
ATOM 5925 N N . VAL A 1 749 ? 40.051 30.479 34.576 1.00 27.42 749 VAL A N 1
ATOM 5926 C CA . VAL A 1 749 ? 39.827 30.504 36.071 1.00 27.42 749 VAL A CA 1
ATOM 5927 C C . VAL A 1 749 ? 38.479 29.919 36.578 1.00 27.42 749 VAL A C 1
ATOM 5929 O O . VAL A 1 749 ? 37.446 30.241 36.020 1.00 27.42 749 VAL A O 1
ATOM 5932 N N . ALA A 1 750 ? 38.318 29.144 37.675 1.00 30.14 750 ALA A N 1
ATOM 5933 C CA . ALA A 1 750 ? 39.094 28.151 38.452 1.00 30.14 750 ALA A CA 1
ATOM 5934 C C . ALA A 1 750 ? 38.188 27.490 39.547 1.00 30.14 750 ALA A C 1
ATOM 5936 O O . ALA A 1 750 ? 37.301 28.133 40.092 1.00 30.14 750 ALA A O 1
ATOM 5937 N N . ARG A 1 751 ? 38.481 26.216 39.884 1.00 28.89 751 ARG A N 1
ATOM 5938 C CA . ARG A 1 751 ? 38.270 25.395 41.124 1.00 28.89 751 ARG A CA 1
ATOM 5939 C C . ARG A 1 751 ? 37.390 25.880 42.316 1.00 28.89 751 ARG A C 1
ATOM 5941 O O . ARG A 1 751 ? 37.737 26.876 42.939 1.00 28.89 751 ARG A O 1
ATOM 5948 N N . ARG A 1 752 ? 36.567 24.962 42.885 1.00 27.20 752 ARG A N 1
ATOM 5949 C CA . ARG A 1 752 ? 36.760 24.290 44.218 1.00 27.20 752 ARG A CA 1
ATOM 5950 C C . ARG A 1 752 ? 35.716 23.182 44.536 1.00 27.20 752 ARG A C 1
ATOM 5952 O O . ARG A 1 752 ? 34.697 23.069 43.879 1.00 27.20 752 ARG A O 1
ATOM 5959 N N . ARG A 1 753 ? 36.093 22.326 45.504 1.00 30.48 753 ARG A N 1
ATOM 5960 C CA . ARG A 1 753 ? 35.672 20.947 45.874 1.00 30.48 753 ARG A CA 1
ATOM 5961 C C . ARG A 1 753 ? 34.360 20.815 46.682 1.00 30.48 753 ARG A C 1
ATOM 5963 O O . ARG A 1 753 ? 34.052 21.725 47.438 1.00 30.48 753 ARG A O 1
ATOM 5970 N N . GLY A 1 754 ? 33.785 19.595 46.725 1.00 26.66 754 GLY A N 1
ATOM 5971 C CA . GLY A 1 754 ? 33.239 19.027 47.981 1.00 26.66 754 GLY A CA 1
ATOM 5972 C C . GLY A 1 754 ? 32.026 18.074 47.925 1.00 26.66 754 GLY A C 1
ATOM 5973 O O . GLY A 1 754 ? 30.908 18.526 48.092 1.00 26.66 754 GLY A O 1
ATOM 5974 N N . ALA A 1 755 ? 32.287 16.765 47.783 1.00 30.30 755 ALA A N 1
ATOM 5975 C CA . ALA A 1 755 ? 31.598 15.581 48.348 1.00 30.30 755 ALA A CA 1
ATOM 5976 C C . ALA A 1 755 ? 30.052 15.503 48.514 1.00 30.30 755 ALA A C 1
ATOM 5978 O O . ALA A 1 755 ? 29.478 16.165 49.371 1.00 30.30 755 ALA A O 1
ATOM 5979 N N . ARG A 1 756 ? 29.436 14.490 47.868 1.00 27.78 756 ARG A N 1
ATOM 5980 C CA . ARG A 1 756 ? 28.486 13.521 48.478 1.00 27.78 756 ARG A CA 1
ATOM 5981 C C . ARG A 1 756 ? 28.255 12.318 47.542 1.00 27.78 756 ARG A C 1
ATOM 5983 O O . ARG A 1 756 ? 27.721 12.461 46.448 1.00 27.78 756 ARG A O 1
ATOM 5990 N N . CYS A 1 757 ? 28.687 11.136 47.984 1.00 35.28 757 CYS A N 1
ATOM 5991 C CA . CYS A 1 757 ? 28.445 9.837 47.348 1.00 35.28 757 CYS A CA 1
ATOM 5992 C C . CYS A 1 757 ? 27.068 9.284 47.742 1.00 35.28 757 CYS A C 1
ATOM 5994 O O . CYS A 1 757 ? 26.737 9.334 48.923 1.00 35.28 757 CYS A O 1
ATOM 5996 N N . ALA A 1 758 ? 26.338 8.732 46.758 1.00 33.59 758 ALA A N 1
ATOM 5997 C CA . ALA A 1 758 ? 25.581 7.458 46.810 1.00 33.59 758 ALA A CA 1
ATOM 5998 C C . ALA A 1 758 ? 24.419 7.352 45.785 1.00 33.59 758 ALA A C 1
ATOM 6000 O O . ALA A 1 758 ? 23.788 6.306 45.710 1.00 33.59 758 ALA A O 1
ATOM 6001 N N . LEU A 1 759 ? 24.162 8.366 44.945 1.00 35.31 759 LEU A N 1
ATOM 6002 C CA . LEU A 1 759 ? 23.090 8.338 43.919 1.00 35.31 759 LEU A CA 1
ATOM 6003 C C . LEU A 1 759 ? 23.577 8.529 42.463 1.00 35.31 759 LEU A C 1
ATOM 6005 O O . LEU A 1 759 ? 22.776 8.593 41.539 1.00 35.31 759 LEU A O 1
ATOM 6009 N N . ALA A 1 760 ? 24.894 8.575 42.232 1.00 32.12 760 ALA A N 1
ATOM 6010 C CA . ALA A 1 760 ? 25.505 8.970 40.954 1.00 32.12 760 ALA A CA 1
ATOM 6011 C C . ALA A 1 760 ? 25.998 7.802 40.068 1.00 32.12 760 ALA A C 1
ATOM 6013 O O . ALA A 1 760 ? 26.950 7.972 39.314 1.00 32.12 760 ALA A O 1
ATOM 6014 N N . ARG A 1 761 ? 25.390 6.608 40.150 1.00 36.31 761 ARG A N 1
ATOM 6015 C CA . ARG A 1 761 ? 25.760 5.467 39.278 1.00 36.31 761 ARG A CA 1
ATOM 6016 C C . ARG A 1 761 ? 24.909 5.313 38.010 1.00 36.31 761 ARG A C 1
ATOM 6018 O O . ARG A 1 761 ? 25.265 4.504 37.170 1.00 36.31 761 ARG A O 1
ATOM 6025 N N . GLN A 1 762 ? 23.837 6.092 37.833 1.00 40.12 762 GLN A N 1
ATOM 6026 C CA . GLN A 1 762 ? 23.013 6.053 36.608 1.00 40.12 762 GLN A CA 1
ATOM 6027 C C . GLN A 1 762 ? 23.262 7.222 35.638 1.00 40.12 762 GLN A C 1
ATOM 6029 O O . GLN A 1 762 ? 22.781 7.184 34.512 1.00 40.12 762 GLN A O 1
ATOM 6034 N N . SER A 1 763 ? 24.027 8.250 36.025 1.00 37.59 763 SER A N 1
ATOM 6035 C CA . SER A 1 763 ? 24.352 9.381 35.138 1.00 37.59 763 SER A CA 1
ATOM 6036 C C . SER A 1 763 ? 25.651 9.200 34.344 1.00 37.59 763 SER A C 1
ATOM 6038 O O . SER A 1 763 ? 25.936 10.018 33.479 1.00 37.59 763 SER A O 1
ATOM 6040 N N . THR A 1 764 ? 26.437 8.153 34.616 1.00 38.88 764 THR A N 1
ATOM 6041 C CA . THR A 1 764 ? 27.718 7.885 33.937 1.00 38.88 764 THR A CA 1
ATOM 6042 C C . THR A 1 764 ? 27.571 7.155 32.596 1.00 38.88 764 THR A C 1
ATOM 6044 O O . THR A 1 764 ? 28.468 7.254 31.771 1.00 38.88 764 THR A O 1
ATOM 6047 N N . GLU A 1 765 ? 26.433 6.508 32.305 1.00 43.66 765 GLU A N 1
ATOM 6048 C CA . GLU A 1 765 ? 26.206 5.838 31.003 1.00 43.66 765 GLU A CA 1
ATOM 6049 C C . GLU A 1 765 ? 25.994 6.814 29.829 1.00 43.66 765 GLU A C 1
ATOM 6051 O O . GLU A 1 765 ? 26.159 6.441 28.668 1.00 43.66 765 GLU A O 1
ATOM 6056 N N . VAL A 1 766 ? 25.643 8.077 30.098 1.00 45.44 766 VAL A N 1
ATOM 6057 C CA . VAL A 1 766 ? 25.450 9.088 29.040 1.00 45.44 766 VAL A CA 1
ATOM 6058 C C . VAL A 1 766 ? 26.795 9.611 28.507 1.00 45.44 766 VAL A C 1
ATOM 6060 O O . VAL A 1 766 ? 26.877 9.987 27.336 1.00 45.44 766 VAL A O 1
ATOM 6063 N N . ASP A 1 767 ? 27.865 9.559 29.308 1.00 43.59 767 ASP A N 1
ATOM 6064 C CA . ASP A 1 767 ? 29.216 9.969 28.889 1.00 43.59 767 ASP A CA 1
ATOM 6065 C C . ASP A 1 767 ? 29.917 8.911 28.011 1.00 43.59 767 ASP A C 1
ATOM 6067 O O . ASP A 1 767 ? 30.665 9.268 27.094 1.00 43.59 767 ASP A O 1
ATOM 6071 N N . ASP A 1 768 ? 29.602 7.621 28.180 1.00 48.56 768 ASP A N 1
ATOM 6072 C CA . ASP A 1 768 ? 30.154 6.536 27.348 1.00 48.56 768 ASP A CA 1
ATOM 6073 C C . ASP A 1 768 ? 29.683 6.610 25.882 1.00 48.56 768 ASP A C 1
ATOM 6075 O O . ASP A 1 768 ? 30.422 6.270 24.954 1.00 48.56 768 ASP A O 1
ATOM 6079 N N . LEU A 1 769 ? 28.487 7.159 25.638 1.00 49.38 769 LEU A N 1
ATOM 6080 C CA . LEU A 1 769 ? 27.974 7.456 24.294 1.00 49.38 769 LEU A CA 1
ATOM 6081 C C . LEU A 1 769 ? 28.768 8.570 23.596 1.00 49.38 769 LEU A C 1
ATOM 6083 O O . LEU A 1 769 ? 29.001 8.510 22.384 1.00 49.38 769 LEU A O 1
ATOM 6087 N N . GLY A 1 770 ? 29.216 9.570 24.359 1.00 50.56 770 GLY A N 1
ATOM 6088 C CA . GLY A 1 770 ? 30.100 10.627 23.872 1.00 50.56 770 GLY A CA 1
ATOM 6089 C C . GLY A 1 770 ? 31.487 10.092 23.514 1.00 50.56 770 GLY A C 1
ATOM 6090 O O . GLY A 1 770 ? 32.036 10.451 22.468 1.00 50.56 770 GLY A O 1
ATOM 6091 N N . LEU A 1 771 ? 32.021 9.182 24.334 1.00 53.59 771 LEU A N 1
ATOM 6092 C CA . LEU A 1 771 ? 33.318 8.536 24.119 1.00 53.59 771 LEU A CA 1
ATOM 6093 C C . LEU A 1 771 ? 33.305 7.580 22.918 1.00 53.59 771 LEU A C 1
ATOM 6095 O O . LEU A 1 771 ? 34.221 7.632 22.094 1.00 53.59 771 LEU A O 1
ATOM 6099 N N . TYR A 1 772 ? 32.243 6.788 22.742 1.00 53.75 772 TYR A N 1
ATOM 6100 C CA . TYR A 1 772 ? 32.064 5.944 21.556 1.00 53.75 772 TYR A CA 1
ATOM 6101 C C . TYR A 1 772 ? 31.968 6.788 20.274 1.00 53.75 772 TYR A C 1
ATOM 6103 O O . TYR A 1 772 ? 32.669 6.530 19.294 1.00 53.75 772 TYR A O 1
ATOM 6111 N N . ALA A 1 773 ? 31.176 7.868 20.292 1.00 53.00 773 ALA A N 1
ATOM 6112 C CA . ALA A 1 773 ? 31.058 8.780 19.154 1.00 53.00 773 ALA A CA 1
ATOM 6113 C C . ALA A 1 773 ? 32.380 9.505 18.826 1.00 53.00 773 ALA A C 1
ATOM 6115 O O . ALA A 1 773 ? 32.687 9.719 17.650 1.00 53.00 773 ALA A O 1
ATOM 6116 N N . GLN A 1 774 ? 33.185 9.858 19.836 1.00 59.03 774 GLN A N 1
ATOM 6117 C CA . GLN A 1 774 ? 34.528 10.417 19.642 1.00 59.03 774 GLN A CA 1
ATOM 6118 C C . GLN A 1 774 ? 35.518 9.388 19.080 1.00 59.03 774 GLN A C 1
ATOM 6120 O O . GLN A 1 774 ? 36.325 9.741 18.216 1.00 59.03 774 GLN A O 1
ATOM 6125 N N . GLY A 1 775 ? 35.442 8.128 19.518 1.00 66.56 775 GLY A N 1
ATOM 6126 C CA . GLY A 1 775 ? 36.255 7.029 18.992 1.00 66.56 775 GLY A CA 1
ATOM 6127 C C . GLY A 1 775 ? 35.991 6.773 17.508 1.00 66.56 775 GLY A C 1
ATOM 6128 O O . GLY A 1 775 ? 36.927 6.743 16.708 1.00 66.56 775 GLY A O 1
ATOM 6129 N N . VAL A 1 776 ? 34.714 6.705 17.117 1.00 56.16 776 VAL A N 1
ATOM 6130 C CA . VAL A 1 776 ? 34.312 6.531 15.712 1.00 56.16 776 VAL A CA 1
ATOM 6131 C C . VAL A 1 776 ? 34.700 7.750 14.864 1.00 56.16 776 VAL A C 1
ATOM 6133 O O . VAL A 1 776 ? 35.156 7.591 13.733 1.00 56.16 776 VAL A O 1
ATOM 6136 N N . LYS A 1 777 ? 34.610 8.973 15.408 1.00 60.06 777 LYS A N 1
ATOM 6137 C CA . LYS A 1 777 ? 35.061 10.195 14.719 1.00 60.06 777 LYS A CA 1
ATOM 6138 C C . LYS A 1 777 ? 36.569 10.176 14.422 1.00 60.06 777 LYS A C 1
ATOM 6140 O O . LYS A 1 777 ? 36.952 10.432 13.285 1.00 60.06 777 LYS A O 1
ATOM 6145 N N . LYS A 1 778 ? 37.412 9.815 15.399 1.00 67.50 778 LYS A N 1
ATOM 6146 C CA . LYS A 1 778 ? 38.871 9.671 15.201 1.00 67.50 778 LYS A CA 1
ATOM 6147 C C . LYS A 1 778 ? 39.228 8.579 14.181 1.00 67.50 778 LYS A C 1
ATOM 6149 O O . LYS A 1 778 ? 40.215 8.705 13.459 1.00 67.50 778 LYS A O 1
ATOM 6154 N N . GLN A 1 779 ? 38.429 7.515 14.094 1.00 58.25 779 GLN A N 1
ATOM 6155 C CA . GLN A 1 779 ? 38.605 6.472 13.076 1.00 58.25 779 GLN A CA 1
ATOM 6156 C C . GLN A 1 779 ? 38.198 6.950 11.676 1.00 58.25 779 GLN A C 1
ATOM 6158 O O . GLN A 1 779 ? 38.900 6.673 10.709 1.00 58.25 779 GLN A O 1
ATOM 6163 N N . LEU A 1 780 ? 37.121 7.730 11.562 1.00 52.75 780 LEU A N 1
ATOM 6164 C CA . LEU A 1 780 ? 36.701 8.363 10.306 1.00 52.75 780 LEU A CA 1
ATOM 6165 C C . LEU A 1 780 ? 37.738 9.359 9.773 1.00 52.75 780 LEU A C 1
ATOM 6167 O O . LEU A 1 780 ? 37.931 9.450 8.566 1.00 52.75 780 LEU A O 1
ATOM 6171 N N . GLU A 1 781 ? 38.430 10.067 10.665 1.00 57.22 781 GLU A N 1
ATOM 6172 C CA . GLU A 1 781 ? 39.517 10.990 10.313 1.00 57.22 781 GLU A CA 1
ATOM 6173 C C . GLU A 1 781 ? 40.791 10.269 9.822 1.00 57.22 781 GLU A C 1
ATOM 6175 O O . GLU A 1 781 ? 41.645 10.908 9.212 1.00 57.22 781 GLU A O 1
ATOM 6180 N N . SER A 1 782 ? 40.917 8.952 10.038 1.00 57.38 782 SER A N 1
ATOM 6181 C CA . SER A 1 782 ? 42.098 8.157 9.655 1.00 57.38 782 SER A CA 1
ATOM 6182 C C . SER A 1 782 ? 41.851 7.105 8.561 1.00 57.38 782 SER A C 1
ATOM 6184 O O . SER A 1 782 ? 42.799 6.438 8.146 1.00 57.38 782 SER A O 1
ATOM 6186 N N . ALA A 1 783 ? 40.621 6.960 8.051 1.00 54.06 783 ALA A N 1
ATOM 6187 C CA . ALA A 1 783 ? 40.288 5.976 7.017 1.00 54.06 783 ALA A CA 1
ATOM 6188 C C . ALA A 1 783 ? 40.682 6.460 5.596 1.00 54.06 783 ALA A C 1
ATOM 6190 O O . ALA A 1 783 ? 40.176 7.489 5.145 1.00 54.06 783 ALA A O 1
ATOM 6191 N N . PRO A 1 784 ? 41.540 5.729 4.854 1.00 43.28 784 PRO A N 1
ATOM 6192 C CA . PRO A 1 784 ? 42.055 6.174 3.554 1.00 43.28 784 PRO A CA 1
ATOM 6193 C C . PRO A 1 784 ? 41.118 5.911 2.357 1.00 43.28 784 PRO A C 1
ATOM 6195 O O . PRO A 1 784 ? 41.371 6.452 1.282 1.00 43.28 784 PRO A O 1
ATOM 6198 N N . ASP A 1 785 ? 40.040 5.128 2.520 1.00 57.25 785 ASP A N 1
ATOM 6199 C CA . ASP A 1 785 ? 39.153 4.703 1.424 1.00 57.25 785 ASP A CA 1
ATOM 6200 C C . ASP A 1 785 ? 37.673 5.090 1.609 1.00 57.25 785 ASP A C 1
ATOM 6202 O O . ASP A 1 785 ? 37.076 4.965 2.681 1.00 57.25 785 ASP A O 1
ATOM 6206 N N . VAL A 1 786 ? 37.041 5.497 0.502 1.00 52.12 786 VAL A N 1
ATOM 6207 C CA . VAL A 1 786 ? 35.655 6.008 0.444 1.00 52.12 786 VAL A CA 1
ATOM 6208 C C . VAL A 1 786 ? 34.610 4.942 0.811 1.00 52.12 786 VAL A C 1
ATOM 6210 O O . VAL A 1 786 ? 33.543 5.278 1.327 1.00 52.12 786 VAL A O 1
ATOM 6213 N N . ILE A 1 787 ? 34.905 3.658 0.578 1.00 50.09 787 ILE A N 1
ATOM 6214 C CA . ILE A 1 787 ? 33.995 2.543 0.895 1.00 50.09 787 ILE A CA 1
ATOM 6215 C C . ILE A 1 787 ? 33.935 2.318 2.413 1.00 50.09 787 ILE A C 1
ATOM 6217 O O . ILE A 1 787 ? 32.842 2.314 2.981 1.00 50.09 787 ILE A O 1
ATOM 6221 N N . ALA A 1 788 ? 35.090 2.279 3.087 1.00 59.75 788 ALA A N 1
ATOM 6222 C CA . ALA A 1 788 ? 35.172 2.200 4.548 1.00 59.75 788 ALA A CA 1
ATOM 6223 C C . ALA A 1 788 ? 34.511 3.418 5.226 1.00 59.75 788 ALA A C 1
ATOM 6225 O O . ALA A 1 788 ? 33.856 3.302 6.265 1.00 59.75 788 ALA A O 1
ATOM 6226 N N . MET A 1 789 ? 34.604 4.596 4.599 1.00 60.88 789 MET A N 1
ATOM 6227 C CA . MET A 1 789 ? 33.925 5.808 5.061 1.00 60.88 789 MET A CA 1
ATOM 6228 C C . MET A 1 789 ? 32.392 5.716 4.935 1.00 60.88 789 MET A C 1
ATOM 6230 O O . MET A 1 789 ? 31.668 6.155 5.825 1.00 60.88 789 MET A O 1
ATOM 6234 N N . GLN A 1 790 ? 31.856 5.132 3.859 1.00 61.25 790 GLN A N 1
ATOM 6235 C CA . GLN A 1 790 ? 30.403 4.977 3.703 1.00 61.25 790 GLN A CA 1
ATOM 6236 C C . GLN A 1 790 ? 29.811 3.939 4.657 1.00 61.25 790 GLN A C 1
ATOM 6238 O O . GLN A 1 790 ? 28.720 4.158 5.186 1.00 61.25 790 GLN A O 1
ATOM 6243 N N . GLU A 1 791 ? 30.499 2.822 4.884 1.00 66.94 791 GLU A N 1
ATOM 6244 C CA . GLU A 1 791 ? 30.042 1.792 5.820 1.00 66.94 791 GLU A CA 1
ATOM 6245 C C . GLU A 1 791 ? 30.108 2.276 7.268 1.00 66.94 791 GLU A C 1
ATOM 6247 O O . GLU A 1 791 ? 29.117 2.152 7.988 1.00 66.94 791 GLU A O 1
ATOM 6252 N N . SER A 1 792 ? 31.186 2.959 7.664 1.00 65.06 792 SER A N 1
ATOM 6253 C CA . SER A 1 792 ? 31.276 3.590 8.990 1.00 65.06 792 SER A CA 1
ATOM 6254 C C . SER A 1 792 ? 30.208 4.670 9.208 1.00 65.06 792 SER A C 1
ATOM 6256 O O . SER A 1 792 ? 29.613 4.730 10.284 1.00 65.06 792 SER A O 1
ATOM 6258 N N . LEU A 1 793 ? 29.872 5.475 8.191 1.00 69.44 793 LEU A N 1
ATOM 6259 C CA . LEU A 1 793 ? 28.769 6.442 8.276 1.00 69.44 793 LEU A CA 1
ATOM 6260 C C . LEU A 1 793 ? 27.396 5.769 8.414 1.00 69.44 793 LEU A C 1
ATOM 6262 O O . LEU A 1 793 ? 26.556 6.261 9.171 1.00 69.44 793 LEU A O 1
ATOM 6266 N N . LYS A 1 794 ? 27.156 4.649 7.717 1.00 71.00 794 LYS A N 1
ATOM 6267 C CA . LYS A 1 794 ? 25.923 3.856 7.880 1.00 71.00 794 LYS A CA 1
ATOM 6268 C C . LYS A 1 794 ? 25.822 3.288 9.293 1.00 71.00 794 LYS A C 1
ATOM 6270 O O . LYS A 1 794 ? 24.755 3.371 9.898 1.00 71.00 794 LYS A O 1
ATOM 6275 N N . LEU A 1 795 ? 26.929 2.780 9.829 1.00 70.56 795 LEU A N 1
ATOM 6276 C CA . LEU A 1 795 ? 26.988 2.200 11.169 1.00 70.56 795 LEU A CA 1
ATOM 6277 C C . LEU A 1 795 ? 26.789 3.263 12.257 1.00 70.56 795 LEU A C 1
ATOM 6279 O O . LEU A 1 795 ? 25.993 3.073 13.176 1.00 70.56 795 LEU A O 1
ATOM 6283 N N . LEU A 1 796 ? 27.402 4.440 12.096 1.00 73.25 796 LEU A N 1
ATOM 6284 C CA . LEU A 1 796 ? 27.193 5.593 12.975 1.00 73.25 796 LEU A CA 1
ATOM 6285 C C . LEU A 1 796 ? 25.738 6.090 12.927 1.00 73.25 796 LEU A C 1
ATOM 6287 O O . LEU A 1 796 ? 25.156 6.426 13.960 1.00 73.25 796 LEU A O 1
ATOM 6291 N N . ALA A 1 797 ? 25.129 6.139 11.739 1.00 69.94 797 ALA A N 1
ATOM 6292 C CA . ALA A 1 797 ? 23.730 6.531 11.583 1.00 69.94 797 ALA A CA 1
ATOM 6293 C C . ALA A 1 797 ? 22.773 5.527 12.246 1.00 69.94 797 ALA A C 1
ATOM 6295 O O . ALA A 1 797 ? 21.809 5.942 12.894 1.00 69.94 797 ALA A O 1
ATOM 6296 N N . LEU A 1 798 ? 23.053 4.227 12.123 1.00 71.88 798 LEU A N 1
ATOM 6297 C CA . LEU A 1 798 ? 22.287 3.165 12.771 1.00 71.88 798 LEU A CA 1
ATOM 6298 C C . LEU A 1 798 ? 22.427 3.238 14.298 1.00 71.88 798 LEU A C 1
ATOM 6300 O O . LEU A 1 798 ? 21.414 3.267 14.994 1.00 71.88 798 LEU A O 1
ATOM 6304 N N . SER A 1 799 ? 23.648 3.399 14.815 1.00 74.56 799 SER A N 1
ATOM 6305 C CA . SER A 1 799 ? 23.916 3.571 16.250 1.00 74.56 799 SER A CA 1
ATOM 6306 C C . SER A 1 799 ? 23.180 4.783 16.842 1.00 74.56 799 SER A C 1
ATOM 6308 O O . SER A 1 799 ? 22.524 4.679 17.883 1.00 74.56 799 SER A O 1
ATOM 6310 N N . ARG A 1 800 ? 23.190 5.929 16.142 1.00 74.75 800 ARG A N 1
ATOM 6311 C CA . ARG A 1 800 ? 22.434 7.127 16.554 1.00 74.75 800 ARG A CA 1
ATOM 6312 C C . ARG A 1 800 ? 20.930 6.883 16.587 1.00 74.75 800 ARG A C 1
ATOM 6314 O O . ARG A 1 800 ? 20.254 7.380 17.484 1.00 74.75 800 ARG A O 1
ATOM 6321 N N . ARG A 1 801 ? 20.404 6.130 15.618 1.00 71.75 801 ARG A N 1
ATOM 6322 C CA . ARG A 1 801 ? 18.978 5.809 15.546 1.00 71.75 801 ARG A CA 1
ATOM 6323 C C . ARG A 1 801 ? 18.549 4.905 16.699 1.00 71.75 801 ARG A C 1
ATOM 6325 O O . ARG A 1 801 ? 17.575 5.240 17.361 1.00 71.75 801 ARG A O 1
ATOM 6332 N N . LEU A 1 802 ? 19.298 3.832 16.968 1.00 71.56 802 LEU A N 1
ATOM 6333 C CA . LEU A 1 802 ? 19.041 2.938 18.104 1.00 71.56 802 LEU A CA 1
ATOM 6334 C C . LEU A 1 802 ? 19.089 3.703 19.432 1.00 71.56 802 LEU A C 1
ATOM 6336 O O . LEU A 1 802 ? 18.195 3.567 20.262 1.00 71.56 802 LEU A O 1
ATOM 6340 N N . SER A 1 803 ? 20.067 4.599 19.589 1.00 76.38 803 SER A N 1
ATOM 6341 C CA . SER A 1 803 ? 20.190 5.441 20.786 1.00 76.38 803 SER A CA 1
ATOM 6342 C C . SER A 1 803 ? 18.986 6.372 20.973 1.00 76.38 803 SER A C 1
ATOM 6344 O O . SER A 1 803 ? 18.455 6.486 22.076 1.00 76.38 803 SER A O 1
ATOM 6346 N N . ALA A 1 804 ? 18.515 7.015 19.899 1.00 73.88 804 ALA A N 1
ATOM 6347 C CA . ALA A 1 804 ? 17.335 7.878 19.952 1.00 73.88 804 ALA A CA 1
ATOM 6348 C C . ALA A 1 804 ? 16.060 7.093 20.307 1.00 73.88 804 ALA A C 1
ATOM 6350 O O . ALA A 1 804 ? 15.271 7.548 21.134 1.00 73.88 804 ALA A O 1
ATOM 6351 N N . THR A 1 805 ? 15.881 5.900 19.731 1.00 71.69 805 THR A N 1
ATOM 6352 C CA . THR A 1 805 ? 14.749 5.023 20.055 1.00 71.69 805 THR A CA 1
ATOM 6353 C C . THR A 1 805 ? 14.793 4.554 21.511 1.00 71.69 805 THR A C 1
ATOM 6355 O O . THR A 1 805 ? 13.762 4.595 22.176 1.00 71.69 805 THR A O 1
ATOM 6358 N N . ARG A 1 806 ? 15.970 4.210 22.052 1.00 79.44 806 ARG A N 1
ATOM 6359 C CA . ARG A 1 806 ? 16.129 3.848 23.472 1.00 79.44 806 ARG A CA 1
ATOM 6360 C C . ARG A 1 806 ? 15.712 4.984 24.407 1.00 79.44 806 ARG A C 1
ATOM 6362 O O . ARG A 1 806 ? 14.998 4.744 25.376 1.00 79.44 806 ARG A O 1
ATOM 6369 N N . VAL A 1 807 ? 16.120 6.223 24.121 1.00 79.81 807 VAL A N 1
ATOM 6370 C CA . VAL A 1 807 ? 15.723 7.394 24.929 1.00 79.81 807 VAL A CA 1
ATOM 6371 C C . VAL A 1 807 ? 14.204 7.581 24.921 1.00 79.81 807 VAL A C 1
ATOM 6373 O O . VAL A 1 807 ? 13.618 7.850 25.969 1.00 79.81 807 VAL A O 1
ATOM 6376 N N . GLN A 1 808 ? 13.565 7.396 23.764 1.00 78.69 808 GLN A N 1
ATOM 6377 C CA . GLN A 1 808 ? 12.111 7.469 23.647 1.00 78.69 808 GLN A CA 1
ATOM 6378 C C . GLN A 1 808 ? 11.418 6.366 24.464 1.00 78.69 808 GLN A C 1
ATOM 6380 O O . GLN A 1 808 ? 10.571 6.681 25.295 1.00 78.69 808 GLN A O 1
ATOM 6385 N N . LEU A 1 809 ? 11.836 5.104 24.313 1.00 76.06 809 LEU A N 1
ATOM 6386 C CA . LEU A 1 809 ? 11.267 3.974 25.062 1.00 76.06 809 LEU A CA 1
ATOM 6387 C C . LEU A 1 809 ? 11.425 4.141 26.579 1.00 76.06 809 LEU A C 1
ATOM 6389 O O . LEU A 1 809 ? 10.502 3.846 27.331 1.00 76.06 809 LEU A O 1
ATOM 6393 N N . LEU A 1 810 ? 12.564 4.665 27.045 1.00 79.75 810 LEU A N 1
ATOM 6394 C CA . LEU A 1 810 ? 12.776 4.958 28.467 1.00 79.75 810 LEU A CA 1
ATOM 6395 C C . LEU A 1 810 ? 11.864 6.081 28.982 1.00 79.75 810 LEU A C 1
ATOM 6397 O O . LEU A 1 810 ? 11.426 6.031 30.132 1.00 79.75 810 LEU A O 1
ATOM 6401 N N . SER A 1 811 ? 11.577 7.088 28.153 1.00 83.25 811 SER A N 1
ATOM 6402 C CA . SER A 1 811 ? 10.617 8.147 28.484 1.00 83.25 811 SER A CA 1
ATOM 6403 C C . SER A 1 811 ? 9.199 7.588 28.605 1.00 83.25 811 SER A C 1
ATOM 6405 O O . SER A 1 811 ? 8.519 7.852 29.599 1.00 83.25 811 SER A O 1
ATOM 6407 N N . ASP A 1 812 ? 8.783 6.770 27.638 1.00 77.94 812 ASP A N 1
ATOM 6408 C CA . ASP A 1 812 ? 7.459 6.146 27.615 1.00 77.94 812 ASP A CA 1
ATOM 6409 C C . ASP A 1 812 ? 7.285 5.191 28.805 1.00 77.94 812 ASP A C 1
ATOM 6411 O O . ASP A 1 812 ? 6.282 5.262 29.518 1.00 77.94 812 ASP A O 1
ATOM 6415 N N . LEU A 1 813 ? 8.305 4.380 29.113 1.00 81.81 813 LEU A N 1
ATOM 6416 C CA . LEU A 1 813 ? 8.335 3.507 30.290 1.00 81.81 813 LEU A CA 1
ATOM 6417 C C . LEU A 1 813 ? 8.173 4.304 31.594 1.00 81.81 813 LEU A C 1
ATOM 6419 O O . LEU A 1 813 ? 7.420 3.900 32.482 1.00 81.81 813 LEU A O 1
ATOM 6423 N N . ARG A 1 814 ? 8.833 5.465 31.710 1.00 83.00 814 ARG A N 1
ATOM 6424 C CA . ARG A 1 814 ? 8.673 6.367 32.864 1.00 83.00 814 ARG A CA 1
ATOM 6425 C C . ARG A 1 814 ? 7.242 6.882 32.985 1.00 83.00 814 ARG A C 1
ATOM 6427 O O . ARG A 1 814 ? 6.699 6.896 34.088 1.00 83.00 814 ARG A O 1
ATOM 6434 N N . GLN A 1 815 ? 6.637 7.292 31.872 1.00 82.94 815 GLN A N 1
ATOM 6435 C CA . GLN A 1 815 ? 5.266 7.797 31.853 1.00 82.94 815 GLN A CA 1
ATOM 6436 C C . GLN A 1 815 ? 4.253 6.702 32.225 1.00 82.94 815 GLN A C 1
ATOM 6438 O O . GLN A 1 815 ? 3.334 6.955 33.004 1.00 82.94 815 GLN A O 1
ATOM 6443 N N . GLN A 1 816 ? 4.435 5.479 31.717 1.00 80.31 816 GLN A N 1
ATOM 6444 C CA . GLN A 1 816 ? 3.603 4.328 32.082 1.00 80.31 816 GLN A CA 1
ATOM 6445 C C . GLN A 1 816 ? 3.765 3.970 33.564 1.00 80.31 816 GLN A C 1
ATOM 6447 O O . GLN A 1 816 ? 2.769 3.761 34.252 1.00 80.31 816 GLN A O 1
ATOM 6452 N N . GLY A 1 817 ? 4.992 4.010 34.096 1.00 84.44 817 GLY A N 1
ATOM 6453 C CA . GLY A 1 817 ? 5.250 3.818 35.525 1.00 84.44 817 GLY A CA 1
ATOM 6454 C C . GLY A 1 817 ? 4.527 4.839 36.412 1.00 84.44 817 GLY A C 1
ATOM 6455 O O . GLY A 1 817 ? 3.918 4.463 37.411 1.00 84.44 817 GLY A O 1
ATOM 6456 N N . GLN A 1 818 ? 4.512 6.119 36.023 1.00 87.88 818 GLN A N 1
ATOM 6457 C CA . GLN A 1 818 ? 3.770 7.166 36.743 1.00 87.88 818 GLN A CA 1
ATOM 6458 C C . GLN A 1 818 ? 2.254 6.932 36.727 1.00 87.88 818 GLN A C 1
ATOM 6460 O O . GLN A 1 818 ? 1.584 7.130 37.739 1.00 87.88 818 GLN A O 1
ATOM 6465 N N . ARG A 1 819 ? 1.701 6.486 35.594 1.00 82.00 819 ARG A N 1
ATOM 6466 C CA . ARG A 1 819 ? 0.275 6.147 35.476 1.00 82.00 819 ARG A CA 1
ATOM 6467 C C . ARG A 1 819 ? -0.098 4.917 36.310 1.00 82.00 819 ARG A C 1
ATOM 6469 O O . ARG A 1 819 ? -1.132 4.935 36.968 1.00 82.00 819 ARG A O 1
ATOM 6476 N N . LEU A 1 820 ? 0.756 3.891 36.340 1.00 85.19 820 LEU A N 1
ATOM 6477 C CA . LEU A 1 820 ? 0.555 2.710 37.182 1.00 85.19 820 LEU A CA 1
ATOM 6478 C C . LEU A 1 820 ? 0.577 3.091 38.669 1.00 85.19 820 LEU A C 1
ATOM 6480 O O . LEU A 1 820 ? -0.259 2.633 39.443 1.00 85.19 820 LEU A O 1
ATOM 6484 N N . GLN A 1 821 ? 1.483 3.994 39.058 1.00 88.19 821 GLN A N 1
ATOM 6485 C CA . GLN A 1 821 ? 1.514 4.550 40.409 1.00 88.19 821 GLN A CA 1
ATOM 6486 C C . GLN A 1 821 ? 0.231 5.332 40.737 1.00 88.19 821 GLN A C 1
ATOM 6488 O O . GLN A 1 821 ? -0.295 5.197 41.839 1.00 88.19 821 GLN A O 1
ATOM 6493 N N . ALA A 1 822 ? -0.311 6.104 39.789 1.00 86.56 822 ALA A N 1
ATOM 6494 C CA . ALA A 1 822 ? -1.582 6.805 39.973 1.00 86.56 822 ALA A CA 1
ATOM 6495 C C . ALA A 1 822 ? -2.762 5.835 40.178 1.00 86.56 822 ALA A C 1
ATOM 6497 O O . ALA A 1 822 ? -3.529 6.027 41.118 1.00 86.56 822 ALA A O 1
ATOM 6498 N N . LEU A 1 823 ? -2.858 4.761 39.384 1.00 84.25 823 LEU A N 1
ATOM 6499 C CA . LEU A 1 823 ? -3.876 3.713 39.567 1.00 84.25 823 LEU A CA 1
ATOM 6500 C C . LEU A 1 823 ? -3.724 2.986 40.909 1.00 84.25 823 LEU A C 1
ATOM 6502 O O . LEU A 1 823 ? -4.713 2.701 41.579 1.00 84.25 823 LEU A O 1
ATOM 6506 N N . SER A 1 824 ? -2.488 2.721 41.341 1.00 87.56 824 SER A N 1
ATOM 6507 C CA . SER A 1 824 ? -2.222 2.131 42.659 1.00 87.56 824 SER A CA 1
ATOM 6508 C C . SER A 1 824 ? -2.683 3.046 43.799 1.00 87.56 824 SER A C 1
ATOM 6510 O O . SER A 1 824 ? -3.215 2.568 44.805 1.00 87.56 824 SER A O 1
ATOM 6512 N N . ASN A 1 825 ? -2.500 4.360 43.654 1.00 88.12 825 ASN A N 1
ATOM 6513 C CA . ASN A 1 825 ? -2.984 5.339 44.625 1.00 88.12 825 ASN A CA 1
ATOM 6514 C C . ASN A 1 825 ? -4.520 5.400 44.631 1.00 88.12 825 ASN A C 1
ATOM 6516 O O . ASN A 1 825 ? -5.114 5.385 45.706 1.00 88.12 825 ASN A O 1
ATOM 6520 N N . GLU A 1 826 ? -5.160 5.394 43.455 1.00 87.81 826 GLU A N 1
ATOM 6521 C CA . GLU A 1 826 ? -6.624 5.345 43.309 1.00 87.81 826 GLU A CA 1
ATOM 6522 C C . GLU A 1 826 ? -7.209 4.086 43.964 1.00 87.81 826 GLU A C 1
ATOM 6524 O O . GLU A 1 826 ? -8.142 4.179 44.757 1.00 87.81 826 GLU A O 1
ATOM 6529 N N . LYS A 1 827 ? -6.600 2.915 43.741 1.00 88.12 827 LYS A N 1
ATOM 6530 C CA . LYS A 1 827 ? -6.983 1.667 44.417 1.00 88.12 827 LYS A CA 1
ATOM 6531 C C . LYS A 1 827 ? -6.892 1.786 45.939 1.00 88.12 827 LYS A C 1
ATOM 6533 O O . LYS A 1 827 ? -7.798 1.357 46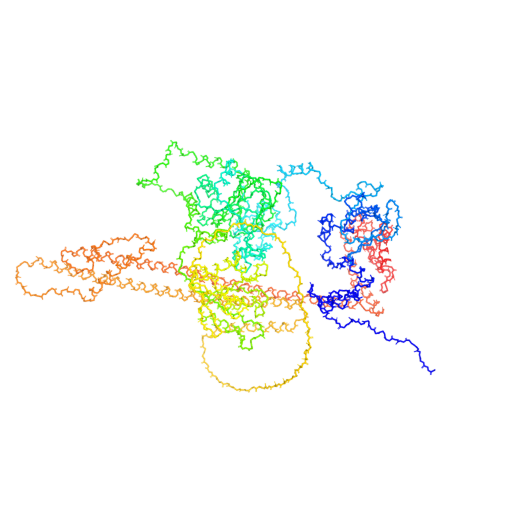.649 1.00 88.12 827 LYS A O 1
ATOM 6538 N N . THR A 1 828 ? -5.804 2.366 46.442 1.00 87.69 828 THR A N 1
ATOM 6539 C CA . THR A 1 828 ? -5.609 2.568 47.887 1.00 87.69 828 THR A CA 1
ATOM 6540 C C . THR A 1 828 ? -6.691 3.488 48.454 1.00 87.69 828 THR A C 1
ATOM 6542 O O . THR A 1 828 ? -7.236 3.218 49.522 1.00 87.69 828 THR A O 1
ATOM 6545 N N . GLN A 1 829 ? -7.054 4.538 47.714 1.00 89.69 829 GLN A N 1
ATOM 6546 C CA . GLN A 1 829 ? -8.124 5.457 48.085 1.00 89.69 829 GLN A CA 1
ATOM 6547 C C . GLN A 1 829 ? -9.497 4.767 48.104 1.00 89.69 829 GLN A C 1
ATOM 6549 O O . GLN A 1 829 ? -10.209 4.890 49.098 1.00 89.69 829 GLN A O 1
ATOM 6554 N N . LEU A 1 830 ? -9.837 3.989 47.070 1.00 86.88 830 LEU A N 1
ATOM 6555 C CA . LEU A 1 830 ? -11.086 3.216 47.012 1.00 86.88 830 LEU A CA 1
ATOM 6556 C C . LEU A 1 830 ? -11.175 2.191 48.150 1.00 86.88 830 LEU A C 1
ATOM 6558 O O . LEU A 1 830 ? -12.224 2.036 48.768 1.00 86.88 830 LEU A O 1
ATOM 6562 N N . SER A 1 831 ? -10.066 1.523 48.482 1.00 86.75 831 SER A N 1
ATOM 6563 C CA . SER A 1 831 ? -10.021 0.583 49.607 1.00 86.75 831 SER A CA 1
ATOM 6564 C C . SER A 1 831 ? -10.246 1.277 50.954 1.00 86.75 831 SER A C 1
ATOM 6566 O O . SER A 1 831 ? -10.958 0.739 51.800 1.00 86.75 831 SER A O 1
ATOM 6568 N N . LEU A 1 832 ? -9.671 2.467 51.161 1.00 90.00 832 LEU A N 1
ATOM 6569 C CA . LEU A 1 832 ? -9.926 3.274 52.359 1.00 90.00 832 LEU A CA 1
ATOM 6570 C C . LEU A 1 832 ? -11.387 3.733 52.430 1.00 90.00 832 LEU A C 1
ATOM 6572 O O . LEU A 1 832 ? -11.959 3.790 53.516 1.00 90.00 832 LEU A O 1
ATOM 6576 N N . GLU A 1 833 ? -12.000 4.051 51.292 1.00 86.19 833 GLU A N 1
ATOM 6577 C CA . GLU A 1 833 ? -13.407 4.441 51.216 1.00 86.19 833 GLU A CA 1
ATOM 6578 C C . GLU A 1 833 ? -14.344 3.279 51.571 1.00 86.19 833 GLU A C 1
ATOM 6580 O O . GLU A 1 833 ? -15.252 3.463 52.382 1.00 86.19 833 GLU A O 1
ATOM 6585 N N . ILE A 1 834 ? -14.066 2.068 51.073 1.00 86.94 834 ILE A N 1
ATOM 6586 C CA . ILE A 1 834 ? -14.791 0.843 51.451 1.00 86.94 834 ILE A CA 1
ATOM 6587 C C . ILE A 1 834 ? -14.685 0.584 52.961 1.00 86.94 834 ILE A C 1
ATOM 6589 O O . ILE A 1 834 ? -15.707 0.345 53.603 1.00 86.94 834 ILE A O 1
ATOM 6593 N N . ASN A 1 835 ? -13.487 0.683 53.545 1.00 86.06 835 ASN A N 1
ATOM 6594 C CA . ASN A 1 835 ? -13.299 0.481 54.988 1.00 86.06 835 ASN A CA 1
ATOM 6595 C C . ASN A 1 835 ? -14.064 1.534 55.809 1.00 86.06 835 ASN A C 1
ATOM 6597 O O . ASN A 1 835 ? -14.786 1.196 56.742 1.00 86.06 835 ASN A O 1
ATOM 6601 N N . ASN A 1 836 ? -13.995 2.809 55.409 1.00 85.25 836 ASN A N 1
ATOM 6602 C CA . ASN A 1 836 ? -14.755 3.880 56.058 1.00 85.25 836 ASN A CA 1
ATOM 6603 C C . ASN A 1 836 ? -16.271 3.644 55.987 1.00 85.25 836 ASN A C 1
ATOM 6605 O O . ASN A 1 836 ? -16.998 4.000 56.915 1.00 85.25 836 ASN A O 1
ATOM 6609 N N . LEU A 1 837 ? -16.769 3.090 54.881 1.00 83.69 837 LEU A N 1
ATOM 6610 C CA . LEU A 1 837 ? -18.179 2.736 54.739 1.00 83.69 837 LEU A CA 1
ATOM 6611 C C . LEU A 1 837 ? -18.569 1.579 55.653 1.00 83.69 837 LEU A C 1
ATOM 6613 O O . LEU A 1 837 ? -19.621 1.659 56.283 1.00 83.69 837 LEU A O 1
ATOM 6617 N N . GLN A 1 838 ? -17.726 0.553 55.764 1.00 86.12 838 GLN A N 1
ATOM 6618 C CA . GLN A 1 838 ? -17.932 -0.564 56.688 1.00 86.12 838 GLN A CA 1
ATOM 6619 C C . GLN A 1 838 ? -18.014 -0.084 58.141 1.00 86.12 838 GLN A C 1
ATOM 6621 O O . GLN A 1 838 ? -18.970 -0.423 58.839 1.00 86.12 838 GLN A O 1
ATOM 6626 N N . ASP A 1 839 ? -17.093 0.787 58.564 1.00 85.00 839 ASP A N 1
ATOM 6627 C CA . ASP A 1 839 ? -17.099 1.379 59.908 1.00 85.00 839 ASP A CA 1
ATOM 6628 C C . ASP A 1 839 ? -18.378 2.192 60.168 1.00 85.00 839 ASP A C 1
ATOM 6630 O O . ASP A 1 839 ? -18.983 2.125 61.242 1.00 85.00 839 ASP A O 1
ATOM 6634 N N . ARG A 1 840 ? -18.834 2.951 59.163 1.00 81.69 840 ARG A N 1
ATOM 6635 C CA . ARG A 1 840 ? -20.076 3.737 59.244 1.00 81.69 840 ARG A CA 1
ATOM 6636 C C . ARG A 1 840 ? -21.315 2.855 59.329 1.00 81.69 840 ARG A C 1
ATOM 6638 O O . ARG A 1 840 ? -22.227 3.185 60.084 1.00 81.69 840 ARG A O 1
ATOM 6645 N N . HIS A 1 841 ? -21.358 1.758 58.580 1.00 84.50 841 HIS A N 1
ATOM 6646 C CA . HIS A 1 841 ? -22.464 0.807 58.626 1.00 84.50 841 HIS A CA 1
ATOM 6647 C C . HIS A 1 841 ? -22.532 0.092 59.978 1.00 84.50 841 HIS A C 1
ATOM 6649 O O . HIS A 1 841 ? -23.608 0.013 60.563 1.00 84.50 841 HIS A O 1
ATOM 6655 N N . ALA A 1 842 ? -21.388 -0.331 60.526 1.00 83.12 842 ALA A N 1
ATOM 6656 C CA . ALA A 1 842 ? -21.315 -0.919 61.862 1.00 83.12 842 ALA A CA 1
ATOM 6657 C C . ALA A 1 842 ? -21.822 0.052 62.945 1.00 83.12 842 ALA A C 1
ATOM 6659 O O . ALA A 1 842 ? -22.576 -0.337 63.838 1.00 83.12 842 ALA A O 1
ATOM 6660 N N . LEU A 1 843 ? -21.477 1.341 62.834 1.00 83.50 843 LEU A N 1
ATOM 6661 C CA . LEU A 1 843 ? -22.000 2.375 63.727 1.00 83.50 843 LEU A CA 1
ATOM 6662 C C . LEU A 1 843 ? -23.518 2.568 63.565 1.00 83.50 843 LEU A C 1
ATOM 6664 O O . LEU A 1 843 ? -24.220 2.745 64.558 1.00 83.50 843 LEU A O 1
ATOM 6668 N N . LEU A 1 844 ? -24.039 2.560 62.334 1.00 81.38 844 LEU A N 1
ATOM 6669 C CA . LEU A 1 844 ? -25.481 2.662 62.079 1.00 81.38 844 LEU A CA 1
ATOM 6670 C C . LEU A 1 844 ? -26.246 1.467 62.663 1.00 81.38 844 LEU A C 1
ATOM 6672 O O . LEU A 1 844 ? -27.247 1.692 63.337 1.00 81.38 844 LEU A O 1
ATOM 6676 N N . GLN A 1 845 ? -25.740 0.242 62.492 1.00 82.81 845 GLN A N 1
ATOM 6677 C CA . GLN A 1 845 ? -26.314 -0.964 63.101 1.00 82.81 845 GLN A CA 1
ATOM 6678 C C . GLN A 1 845 ? -26.326 -0.876 64.626 1.00 82.81 845 GLN A C 1
ATOM 6680 O O . GLN A 1 845 ? -27.369 -1.068 65.237 1.00 82.81 845 GLN A O 1
ATOM 6685 N N . SER A 1 846 ? -25.215 -0.463 65.242 1.00 83.06 846 SER A N 1
ATOM 6686 C CA . SER A 1 846 ? -25.164 -0.288 66.697 1.00 83.06 846 SER A CA 1
ATOM 6687 C C . SER A 1 846 ? -26.185 0.740 67.206 1.00 83.06 846 SER A C 1
ATOM 6689 O O . SER A 1 846 ? -26.783 0.529 68.258 1.00 83.06 846 SER A O 1
ATOM 6691 N N . ASN A 1 847 ? -26.425 1.835 66.473 1.00 79.75 847 ASN A N 1
ATOM 6692 C CA . ASN A 1 847 ? -27.461 2.806 66.846 1.00 79.75 847 ASN A CA 1
ATOM 6693 C C . ASN A 1 847 ? -28.874 2.238 66.668 1.00 79.75 847 ASN A C 1
ATOM 6695 O O . ASN A 1 847 ? -29.738 2.491 67.505 1.00 79.75 847 ASN A O 1
ATOM 6699 N N . TYR A 1 848 ? -29.108 1.480 65.595 1.00 83.88 848 TYR A N 1
ATOM 6700 C CA . TYR A 1 848 ? -30.373 0.788 65.367 1.00 83.88 848 TYR A CA 1
ATOM 6701 C C . TYR A 1 848 ? -30.674 -0.194 66.509 1.00 83.88 848 TYR A C 1
ATOM 6703 O O . TYR A 1 848 ? -31.767 -0.142 67.068 1.00 83.88 848 TYR A O 1
ATOM 6711 N N . ASP A 1 849 ? -29.692 -0.992 66.937 1.00 82.62 849 ASP A N 1
ATOM 6712 C CA . ASP A 1 849 ? -29.842 -1.942 68.047 1.00 82.62 849 ASP A CA 1
ATOM 6713 C C . ASP A 1 849 ? -30.216 -1.238 69.360 1.00 82.62 849 ASP A C 1
ATOM 6715 O O . ASP A 1 849 ? -31.078 -1.712 70.102 1.00 82.62 849 ASP A O 1
ATOM 6719 N N . VAL A 1 850 ? -29.623 -0.069 69.632 1.00 81.50 850 VAL A N 1
ATOM 6720 C CA . VAL A 1 850 ? -29.953 0.755 70.809 1.00 81.50 850 VAL A CA 1
ATOM 6721 C C . VAL A 1 850 ? -31.383 1.301 70.734 1.00 81.50 850 VAL A C 1
ATOM 6723 O O . VAL A 1 850 ? -32.093 1.285 71.740 1.00 81.50 850 VAL A O 1
ATOM 6726 N N . ILE A 1 851 ? -31.827 1.768 69.561 1.00 79.06 851 ILE A N 1
ATOM 6727 C CA . ILE A 1 851 ? -33.198 2.272 69.350 1.00 79.06 851 ILE A CA 1
ATOM 6728 C C . ILE A 1 851 ? -34.220 1.133 69.462 1.00 79.06 851 ILE A C 1
ATOM 6730 O O . ILE A 1 851 ? -35.278 1.299 70.065 1.00 79.06 851 ILE A O 1
ATOM 6734 N N . LYS A 1 852 ? -33.899 -0.045 68.927 1.00 82.69 852 LYS A N 1
ATOM 6735 C CA . LYS A 1 852 ? -34.758 -1.226 69.017 1.00 82.69 852 LYS A CA 1
ATOM 6736 C C . LYS A 1 852 ? -34.882 -1.717 70.459 1.00 82.69 852 LYS A C 1
ATOM 6738 O O . LYS A 1 852 ? -35.984 -1.997 70.922 1.00 82.69 852 LYS A O 1
ATOM 6743 N N . ALA A 1 853 ? -33.774 -1.757 71.201 1.00 80.12 853 ALA A N 1
ATOM 6744 C CA . ALA A 1 853 ? -33.772 -2.142 72.610 1.00 80.12 853 ALA A CA 1
ATOM 6745 C C . ALA A 1 853 ? -34.557 -1.159 73.498 1.00 80.12 853 ALA A C 1
ATOM 6747 O O . ALA A 1 853 ? -35.224 -1.587 74.441 1.00 80.12 853 ALA A O 1
ATOM 6748 N N . SER A 1 854 ? -34.522 0.145 73.197 1.00 77.31 854 SER A N 1
ATOM 6749 C CA . SER A 1 854 ? -35.287 1.142 73.955 1.00 77.31 854 SER A CA 1
ATOM 6750 C C . SER A 1 854 ? -36.795 1.069 73.688 1.00 77.31 854 SER A C 1
ATOM 6752 O O . SER A 1 854 ? -37.572 1.272 74.622 1.00 77.31 854 SER A O 1
ATOM 6754 N N . GLN A 1 855 ? -37.227 0.678 72.483 1.00 74.81 855 GLN A N 1
ATOM 6755 C CA . GLN A 1 855 ? -38.643 0.415 72.188 1.00 74.81 855 GLN A CA 1
ATOM 6756 C C . GLN A 1 855 ? -39.204 -0.770 72.979 1.00 74.81 855 GLN A C 1
ATOM 6758 O O . GLN A 1 855 ? -40.292 -0.663 73.537 1.00 74.81 855 GLN A O 1
ATOM 6763 N N . VAL A 1 856 ? -38.438 -1.858 73.111 1.00 68.06 856 VAL A N 1
ATOM 6764 C CA . VAL A 1 856 ? -38.862 -3.040 73.886 1.00 68.06 856 VAL A CA 1
ATOM 6765 C C . VAL A 1 856 ? -39.045 -2.705 75.374 1.00 68.06 856 VAL A C 1
ATOM 6767 O O . VAL A 1 856 ? -39.897 -3.284 76.036 1.00 68.06 856 VAL A O 1
ATOM 6770 N N . SER A 1 857 ? -38.312 -1.718 75.904 1.00 59.47 857 SER A N 1
ATOM 6771 C CA . SER A 1 857 ? -38.478 -1.260 77.294 1.00 59.47 857 SER A CA 1
ATOM 6772 C C . SER A 1 857 ? -39.692 -0.347 77.528 1.00 59.47 857 SER A C 1
ATOM 6774 O O . SER A 1 857 ? -40.071 -0.114 78.674 1.00 59.47 857 SER A O 1
ATOM 6776 N N . SER A 1 858 ? -40.306 0.173 76.459 1.00 55.81 858 SER A N 1
ATOM 6777 C CA . SER A 1 858 ? -41.426 1.120 76.531 1.00 55.81 858 SER A CA 1
ATOM 6778 C C . SER A 1 858 ? -42.796 0.441 76.632 1.00 55.81 858 SER A C 1
ATOM 6780 O O . SER A 1 858 ? -43.749 1.099 77.047 1.00 55.81 858 SER A O 1
ATOM 6782 N N . GLU A 1 859 ? -42.928 -0.834 76.254 1.00 54.22 859 GLU A N 1
ATOM 6783 C CA . GLU A 1 859 ? -44.225 -1.534 76.277 1.00 54.22 859 GLU A CA 1
ATOM 6784 C C . GLU A 1 859 ? -44.640 -2.008 77.684 1.00 54.22 859 GLU A C 1
ATOM 6786 O O . GLU A 1 859 ? -45.829 -2.210 77.929 1.00 54.22 859 GLU A O 1
ATOM 6791 N N . ASP A 1 860 ? -43.712 -2.068 78.648 1.00 49.94 860 ASP A N 1
ATOM 6792 C CA . ASP A 1 860 ? -43.992 -2.471 80.040 1.00 49.94 860 ASP A CA 1
ATOM 6793 C C . ASP A 1 860 ? -44.384 -1.309 80.980 1.00 49.94 860 ASP A C 1
ATOM 6795 O O . ASP A 1 860 ? -44.675 -1.521 82.158 1.00 49.94 860 ASP A O 1
ATOM 6799 N N . LEU A 1 861 ? -44.444 -0.067 80.485 1.00 49.19 861 LEU A N 1
ATOM 6800 C CA . LEU A 1 861 ? -44.810 1.116 81.275 1.00 49.19 861 LEU A CA 1
ATOM 6801 C C . LEU A 1 861 ? -46.128 1.724 80.788 1.00 49.19 861 LEU A C 1
ATOM 6803 O O . LEU A 1 861 ? -46.201 2.872 80.355 1.00 49.19 861 LEU A O 1
ATOM 6807 N N . ASN A 1 862 ? -47.205 0.950 80.909 1.00 44.12 862 ASN A N 1
ATOM 6808 C CA . ASN A 1 862 ? -48.548 1.510 80.879 1.00 44.12 862 ASN A CA 1
ATOM 6809 C C . ASN A 1 862 ? -48.856 2.153 82.241 1.00 44.12 862 ASN A C 1
ATOM 6811 O O . ASN A 1 862 ? -48.774 1.493 83.275 1.00 44.12 862 ASN A O 1
ATOM 6815 N N . SER A 1 863 ? -49.288 3.418 82.205 1.00 46.59 863 SER A N 1
ATOM 6816 C CA . SER A 1 863 ? -49.752 4.282 83.309 1.00 46.59 863 SER A CA 1
ATOM 6817 C C . SER A 1 863 ? -48.706 5.082 84.108 1.00 46.59 863 SER A C 1
ATOM 6819 O O . SER A 1 863 ? -48.451 4.801 85.271 1.00 46.59 863 SER A O 1
ATOM 6821 N N . THR A 1 864 ? -48.202 6.194 83.553 1.00 46.53 864 THR A N 1
ATOM 6822 C CA . THR A 1 864 ? -48.290 7.519 84.218 1.00 46.53 864 THR A CA 1
ATOM 6823 C C . THR A 1 864 ? -47.949 8.657 83.251 1.00 46.53 864 THR A C 1
ATOM 6825 O O . THR A 1 864 ? -46.927 8.627 82.572 1.00 46.53 864 THR A O 1
ATOM 6828 N N . GLU A 1 865 ? -48.813 9.672 83.198 1.00 51.69 865 GLU A N 1
ATOM 6829 C CA . GLU A 1 865 ? -48.608 10.917 82.454 1.00 51.69 865 GLU A CA 1
ATOM 6830 C C . GLU A 1 865 ? -47.360 11.653 82.960 1.00 51.69 865 GLU A C 1
ATOM 6832 O O . GLU A 1 865 ? -47.348 12.192 84.066 1.00 51.69 865 GLU A O 1
ATOM 6837 N N . ILE A 1 866 ? -46.314 11.723 82.135 1.00 43.00 866 ILE A N 1
ATOM 6838 C CA . ILE A 1 866 ? -45.221 12.679 82.316 1.00 43.00 866 ILE A CA 1
ATOM 6839 C C . ILE A 1 866 ? -45.034 13.426 80.998 1.00 43.00 866 ILE A C 1
ATOM 6841 O O . ILE A 1 866 ? -44.398 12.953 80.058 1.00 43.00 866 ILE A O 1
ATOM 6845 N N . SER A 1 867 ? -45.608 14.628 80.938 1.00 47.44 867 SER A N 1
ATOM 6846 C CA . SER A 1 867 ? -45.271 15.629 79.933 1.00 47.44 867 SER A CA 1
ATOM 6847 C C . SER A 1 867 ? -43.891 16.206 80.262 1.00 47.44 867 SER A C 1
ATOM 6849 O O . SER A 1 867 ? -43.740 16.952 81.232 1.00 47.44 867 SER A O 1
ATOM 6851 N N . GLY A 1 868 ? -42.874 15.871 79.474 1.00 44.06 868 GLY A N 1
ATOM 6852 C CA . GLY A 1 868 ? -41.535 16.420 79.671 1.00 44.06 868 GLY A CA 1
ATOM 6853 C C . GLY A 1 868 ? -40.563 16.030 78.566 1.00 44.06 868 GLY A C 1
ATOM 6854 O O . GLY A 1 868 ? -39.917 14.997 78.659 1.00 44.06 868 GLY A O 1
ATOM 6855 N N . ASN A 1 869 ? -40.483 16.880 77.536 1.00 49.41 869 ASN A N 1
ATOM 6856 C CA . ASN A 1 869 ? -39.439 17.014 76.506 1.00 49.41 869 ASN A CA 1
ATOM 6857 C C . ASN A 1 869 ? -38.175 16.137 76.667 1.00 49.41 869 ASN A C 1
ATOM 6859 O O . ASN A 1 869 ? -37.131 16.627 77.100 1.00 49.41 869 ASN A O 1
ATOM 6863 N N . SER A 1 870 ? -38.224 14.870 76.251 1.00 43.19 870 SER A N 1
ATOM 6864 C CA . SER A 1 870 ? -37.021 14.028 76.164 1.00 43.19 870 SER A CA 1
ATOM 6865 C C . SER A 1 870 ? -37.082 13.023 75.011 1.00 43.19 870 SER A C 1
ATOM 6867 O O . SER A 1 870 ? -36.886 11.825 75.172 1.00 43.19 870 SER A O 1
ATOM 6869 N N . THR A 1 871 ? -37.346 13.525 73.807 1.00 43.47 871 THR A N 1
ATOM 6870 C CA . THR A 1 871 ? -37.161 12.776 72.553 1.00 43.47 871 THR A CA 1
ATOM 6871 C C . THR A 1 871 ? -36.181 13.498 71.626 1.00 43.47 871 THR A C 1
ATOM 6873 O O . THR A 1 871 ? -36.372 13.581 70.420 1.00 43.47 871 THR A O 1
ATOM 6876 N N . GLU A 1 872 ? -35.072 13.991 72.188 1.00 44.66 872 GLU A N 1
ATOM 6877 C CA . GLU A 1 872 ? -33.850 14.295 71.429 1.00 44.66 872 GLU A CA 1
ATOM 6878 C C . GLU A 1 872 ? -32.862 13.115 71.500 1.00 44.66 872 GLU A C 1
ATOM 6880 O O . GLU A 1 872 ? -31.684 13.275 71.800 1.00 44.66 872 GLU A O 1
ATOM 6885 N N . LEU A 1 873 ? -33.299 11.909 71.125 1.00 47.53 873 LEU A N 1
ATOM 6886 C CA . LEU A 1 873 ? -32.386 10.945 70.487 1.00 47.53 873 LEU A CA 1
ATOM 6887 C C . LEU A 1 873 ? -32.234 11.357 69.015 1.00 47.53 873 LEU A C 1
ATOM 6889 O O . LEU A 1 873 ? -32.540 10.623 68.079 1.00 47.53 873 LEU A O 1
ATOM 6893 N N . LEU A 1 874 ? -31.831 12.611 68.806 1.00 51.44 874 LEU A N 1
ATOM 6894 C CA . LEU A 1 874 ? -31.558 13.144 67.488 1.00 51.44 874 LEU A CA 1
ATOM 6895 C C . LEU A 1 874 ? -30.253 12.521 67.025 1.00 51.44 874 LEU A C 1
ATOM 6897 O O . LEU A 1 874 ? -29.195 12.798 67.592 1.00 51.44 874 LEU A O 1
ATOM 6901 N N . LEU A 1 875 ? -30.330 11.745 65.940 1.00 52.31 875 LEU A N 1
ATOM 6902 C CA . LEU A 1 875 ? -29.201 11.531 65.041 1.00 52.31 875 LEU A CA 1
ATOM 6903 C C . LEU A 1 875 ? -28.379 12.824 65.004 1.00 52.31 875 LEU A C 1
ATOM 6905 O O . LEU A 1 875 ? -28.898 13.897 64.645 1.00 52.31 875 LEU A O 1
ATOM 6909 N N . SER A 1 876 ? -27.121 12.729 65.437 1.00 60.78 876 SER A N 1
ATOM 6910 C CA . SER A 1 876 ? -26.210 13.867 65.482 1.00 60.78 876 SER A CA 1
ATOM 6911 C C . SER A 1 876 ? -26.231 14.571 64.126 1.00 60.78 876 SER A C 1
ATOM 6913 O O . SER A 1 876 ? -26.428 13.940 63.083 1.00 60.78 876 SER A O 1
ATOM 6915 N N . SER A 1 877 ? -26.004 15.884 64.098 1.00 54.84 877 SER A N 1
ATOM 6916 C CA . SER A 1 877 ? -25.944 16.654 62.845 1.00 54.84 877 SER A CA 1
ATOM 6917 C C . SER A 1 877 ? -25.002 16.006 61.815 1.00 54.84 877 SER A C 1
ATOM 6919 O O . SER A 1 877 ? -25.231 16.084 60.611 1.00 54.84 877 SER A O 1
ATOM 6921 N N . ARG A 1 878 ? -23.985 15.280 62.304 1.00 51.66 878 ARG A N 1
ATOM 6922 C CA . ARG A 1 878 ? -23.044 14.481 61.517 1.00 51.66 878 ARG A CA 1
ATOM 6923 C C . ARG A 1 878 ? -23.670 13.226 60.895 1.00 51.66 878 ARG A C 1
ATOM 6925 O O . ARG A 1 878 ? -23.361 12.942 59.747 1.00 51.66 878 ARG A O 1
ATOM 6932 N N . GLN A 1 879 ? -24.545 12.509 61.603 1.00 58.59 879 GLN A N 1
ATOM 6933 C CA . GLN A 1 879 ? -25.292 11.353 61.080 1.00 58.59 879 GLN A CA 1
ATOM 6934 C C . GLN A 1 879 ? -26.362 11.773 60.057 1.00 58.59 879 GLN A C 1
ATOM 6936 O O . GLN A 1 879 ? -26.510 11.116 59.031 1.00 58.59 879 GLN A O 1
ATOM 6941 N N . ARG A 1 880 ? -27.041 12.912 60.267 1.00 61.62 880 ARG A N 1
ATOM 6942 C CA . ARG A 1 880 ? -27.990 13.478 59.284 1.00 61.62 880 ARG A CA 1
ATOM 6943 C C . ARG A 1 880 ? -27.307 13.934 57.992 1.00 61.62 880 ARG A C 1
ATOM 6945 O O . ARG A 1 880 ? -27.791 13.632 56.906 1.00 61.62 880 ARG A O 1
ATOM 6952 N N . ALA A 1 881 ? -26.150 14.590 58.096 1.00 60.16 881 ALA A N 1
ATOM 6953 C CA . ALA A 1 881 ? -25.336 14.931 56.926 1.00 60.16 881 ALA A CA 1
ATOM 6954 C C . ALA A 1 881 ? -24.853 13.682 56.156 1.00 60.16 881 ALA A C 1
ATOM 6956 O O . ALA A 1 881 ? -24.672 13.735 54.942 1.00 60.16 881 ALA A O 1
ATOM 6957 N N . LEU A 1 882 ? -24.684 12.556 56.859 1.00 58.06 882 LEU A N 1
ATOM 6958 C CA . LEU A 1 882 ? -24.237 11.272 56.315 1.00 58.06 882 LEU A CA 1
ATOM 6959 C C . LEU A 1 882 ? -25.312 10.576 55.470 1.00 58.06 882 LEU A C 1
ATOM 6961 O O . LEU A 1 882 ? -25.025 10.124 54.363 1.00 58.06 882 LEU A O 1
ATOM 6965 N N . LEU A 1 883 ? -26.554 10.540 55.959 1.00 57.94 883 LEU A N 1
ATOM 6966 C CA . LEU A 1 883 ? -27.695 10.030 55.189 1.00 57.94 883 LEU A CA 1
ATOM 6967 C C . LEU A 1 883 ? -27.994 10.938 53.983 1.00 57.94 883 LEU A C 1
ATOM 6969 O O . LEU A 1 883 ? -28.255 10.448 52.886 1.00 57.94 883 LEU A O 1
ATOM 6973 N N . GLY A 1 884 ? -27.822 12.256 54.144 1.00 56.97 884 GLY A N 1
ATOM 6974 C CA . GLY A 1 884 ? -27.909 13.217 53.043 1.00 56.97 884 GLY A CA 1
ATOM 6975 C C . GLY A 1 884 ? -26.883 12.983 51.925 1.00 56.97 884 GLY A C 1
ATOM 6976 O O . GLY A 1 884 ? -27.240 13.066 50.752 1.00 56.97 884 GLY A O 1
ATOM 6977 N N . SER A 1 885 ? -25.625 12.635 52.235 1.00 56.44 885 SER A N 1
ATOM 6978 C CA . SER A 1 885 ? -24.607 12.403 51.194 1.00 56.44 885 SER A CA 1
ATOM 6979 C C . SER A 1 885 ? -24.795 11.082 50.429 1.00 56.44 885 SER A C 1
ATOM 6981 O O . SER A 1 885 ? -24.430 10.993 49.255 1.00 56.44 885 SER A O 1
ATOM 6983 N N . LEU A 1 886 ? -25.380 10.062 51.071 1.00 53.34 886 LEU A N 1
ATOM 6984 C CA . LEU A 1 886 ? -25.753 8.788 50.433 1.00 53.34 886 LEU A CA 1
ATOM 6985 C C . LEU A 1 886 ? -26.968 8.938 49.493 1.00 53.34 886 LEU A C 1
ATOM 6987 O O . LEU A 1 886 ? -27.040 8.275 48.461 1.00 53.34 886 LEU A O 1
ATOM 6991 N N . ALA A 1 887 ? -27.892 9.853 49.801 1.00 51.69 887 ALA A N 1
ATOM 6992 C CA . ALA A 1 887 ? -29.055 10.144 48.959 1.00 51.69 887 ALA A CA 1
ATOM 6993 C C . ALA A 1 887 ? -28.724 11.031 47.738 1.00 51.69 887 ALA A C 1
ATOM 6995 O O . ALA A 1 887 ? -29.274 10.843 46.657 1.00 51.69 887 ALA A O 1
ATOM 6996 N N . VAL A 1 888 ? -27.770 11.963 47.855 1.00 47.91 888 VAL A N 1
ATOM 6997 C CA . VAL A 1 888 ? -27.339 12.809 46.718 1.00 47.91 888 VAL A CA 1
ATOM 6998 C C . VAL A 1 888 ? -26.627 11.987 45.628 1.00 47.91 888 VAL A C 1
ATOM 7000 O O . VAL A 1 888 ? -26.797 12.243 44.436 1.00 47.91 888 VAL A O 1
ATOM 7003 N N . THR A 1 889 ? -25.895 10.934 46.005 1.00 51.84 889 THR A N 1
ATOM 7004 C CA . THR A 1 889 ? -25.159 10.073 45.057 1.00 51.84 889 THR A CA 1
ATOM 7005 C C . THR A 1 889 ? -26.048 9.115 44.253 1.00 51.84 889 THR A C 1
ATOM 7007 O O . THR A 1 889 ? -25.624 8.641 43.192 1.00 51.84 889 THR A O 1
ATOM 7010 N N . THR A 1 890 ? -27.285 8.851 44.690 1.00 49.41 890 THR A N 1
ATOM 7011 C CA . THR A 1 890 ? -28.276 8.081 43.915 1.00 49.41 890 THR A CA 1
ATOM 7012 C C . THR A 1 890 ? -28.989 8.950 42.873 1.00 49.41 890 THR A C 1
ATOM 7014 O O . THR A 1 890 ? -29.241 8.468 41.768 1.00 49.41 890 THR A O 1
ATOM 7017 N N . GLN A 1 891 ? -29.204 10.247 43.125 1.00 45.78 891 GLN A N 1
ATOM 7018 C CA . GLN A 1 891 ? -29.834 11.162 42.159 1.00 45.78 891 GLN A CA 1
ATOM 7019 C C . GLN A 1 891 ? -28.937 11.451 40.932 1.00 45.78 891 GLN A C 1
ATOM 7021 O O . GLN A 1 891 ? -29.424 11.478 39.797 1.00 45.78 891 GLN A O 1
ATOM 7026 N N . GLU A 1 892 ? -27.614 11.545 41.121 1.00 44.75 892 GLU A N 1
ATOM 7027 C CA . GLU A 1 892 ? -26.630 11.710 40.030 1.00 44.75 892 GLU A CA 1
ATOM 7028 C C . GLU A 1 892 ? -26.485 10.465 39.129 1.00 44.75 892 GLU A C 1
ATOM 7030 O O . GLU A 1 892 ? -26.047 10.564 37.981 1.00 44.75 892 GLU A O 1
ATOM 7035 N N . SER A 1 893 ? -26.908 9.284 39.597 1.00 45.66 893 SER A N 1
ATOM 7036 C CA . SER A 1 893 ? -26.854 8.040 38.810 1.00 45.66 893 SER A CA 1
ATOM 7037 C C . SER A 1 893 ? -27.824 8.024 37.617 1.00 45.66 893 SER A C 1
ATOM 7039 O O . SER A 1 893 ? -27.608 7.289 36.649 1.00 45.66 893 SER A O 1
ATOM 7041 N N . SER A 1 894 ? -28.844 8.891 37.627 1.00 46.25 894 SER A N 1
ATOM 7042 C CA . SER A 1 894 ? -29.760 9.082 36.495 1.00 46.25 894 SER A CA 1
ATOM 7043 C C . SER A 1 894 ? -29.054 9.649 35.251 1.00 46.25 894 SER A C 1
ATOM 7045 O O . SER A 1 894 ? -29.410 9.281 34.132 1.00 46.25 894 SER A O 1
ATOM 7047 N N . GLY A 1 895 ? -27.987 10.441 35.429 1.00 44.06 895 GLY A N 1
ATOM 7048 C CA . GLY A 1 895 ? -27.178 10.993 34.336 1.00 44.06 895 GLY A CA 1
ATOM 7049 C C . GLY A 1 895 ? -26.245 9.978 33.659 1.00 44.06 895 GLY A C 1
ATOM 7050 O O . GLY A 1 895 ? -25.947 10.111 32.475 1.00 44.06 895 GLY A O 1
ATOM 7051 N N . MET A 1 896 ? -25.826 8.913 34.357 1.00 42.03 896 MET A N 1
ATOM 7052 C CA . MET A 1 896 ? -24.919 7.893 33.795 1.00 42.03 896 MET A CA 1
ATOM 7053 C C . MET A 1 896 ? -25.611 6.861 32.887 1.00 42.03 896 MET A C 1
ATOM 7055 O O . MET A 1 896 ? -24.926 6.129 32.170 1.00 42.03 896 MET A O 1
ATOM 7059 N N . ARG A 1 897 ? -26.952 6.821 32.839 1.00 44.94 897 ARG A N 1
ATOM 7060 C CA . ARG A 1 897 ? -27.696 5.909 31.945 1.00 44.94 897 ARG A CA 1
ATOM 7061 C C . ARG A 1 897 ? -27.496 6.214 30.449 1.00 44.94 897 ARG A C 1
ATOM 7063 O O . ARG A 1 897 ? -27.774 5.353 29.624 1.00 44.94 897 ARG A O 1
ATOM 7070 N N . GLN A 1 898 ? -26.945 7.377 30.085 1.00 41.88 898 GLN A N 1
ATOM 7071 C CA . GLN A 1 898 ? -26.626 7.729 28.692 1.00 41.88 898 GLN A CA 1
ATOM 7072 C C . GLN A 1 898 ? -25.370 7.032 28.120 1.00 41.88 898 GLN A C 1
ATOM 7074 O O . GLN A 1 898 ? -25.126 7.130 26.920 1.00 41.88 898 GLN A O 1
ATOM 7079 N N . HIS A 1 899 ? -24.590 6.296 28.927 1.00 38.16 899 HIS A N 1
ATOM 7080 C CA . HIS A 1 899 ? -23.324 5.679 28.490 1.00 38.16 899 HIS A CA 1
ATOM 7081 C C . HIS A 1 899 ? -23.331 4.142 28.366 1.00 38.16 899 HIS A C 1
ATOM 7083 O O . HIS A 1 899 ? -22.268 3.531 28.314 1.00 38.16 899 HIS A O 1
ATOM 7089 N N . GLY A 1 900 ? -24.500 3.499 28.263 1.00 34.00 900 GLY A N 1
ATOM 7090 C CA . GLY A 1 900 ? -24.598 2.109 27.781 1.00 34.00 900 GLY A CA 1
ATOM 7091 C C . GLY A 1 900 ? -24.087 1.008 28.723 1.00 34.00 900 GLY A C 1
ATOM 7092 O O . GLY A 1 900 ? -23.965 -0.139 28.304 1.00 34.00 900 GLY A O 1
ATOM 7093 N N . PHE A 1 901 ? -23.821 1.306 29.996 1.00 38.03 901 PHE A N 1
ATOM 7094 C CA . PHE A 1 901 ? -23.505 0.277 30.989 1.00 38.03 901 PHE A CA 1
ATOM 7095 C C . PHE A 1 901 ? -24.797 -0.292 31.590 1.00 38.03 901 PHE A C 1
ATOM 7097 O O . PHE A 1 901 ? -25.342 0.271 32.539 1.00 38.03 901 PHE A O 1
ATOM 7104 N N . PHE A 1 902 ? -25.281 -1.416 31.057 1.00 36.34 902 PHE A N 1
ATOM 7105 C CA . PHE A 1 902 ? -26.285 -2.231 31.742 1.00 36.34 902 PHE A CA 1
ATOM 7106 C C . PHE A 1 902 ? -25.630 -2.920 32.943 1.00 36.34 902 PHE A C 1
ATOM 7108 O O . PHE A 1 902 ? -24.630 -3.627 32.818 1.00 36.34 902 PHE A O 1
ATOM 7115 N N . VAL A 1 903 ? -26.174 -2.673 34.126 1.00 40.38 903 VAL A N 1
ATOM 7116 C CA . VAL A 1 903 ? -25.854 -3.408 35.347 1.00 40.38 903 VAL A CA 1
ATOM 7117 C C . VAL A 1 903 ? -27.191 -3.843 35.921 1.00 40.38 903 VAL A C 1
ATOM 7119 O O . VAL A 1 903 ? -28.079 -3.000 36.049 1.00 40.38 903 VAL A O 1
ATOM 7122 N N . ASP A 1 904 ? -27.319 -5.123 36.273 1.00 39.84 904 ASP A N 1
ATOM 7123 C CA . ASP A 1 904 ? -28.346 -5.610 37.197 1.00 39.84 904 ASP A CA 1
ATOM 7124 C C . ASP A 1 904 ? -28.094 -4.961 38.562 1.00 39.84 904 ASP A C 1
ATOM 7126 O O . ASP A 1 904 ? -27.432 -5.495 39.450 1.00 39.84 904 ASP A O 1
ATOM 7130 N N . VAL A 1 905 ? -28.518 -3.709 38.683 1.00 48.12 905 VAL A N 1
ATOM 7131 C CA . VAL A 1 905 ? -28.552 -2.975 39.936 1.00 48.12 905 VAL A CA 1
ATOM 7132 C C . VAL A 1 905 ? -29.867 -3.364 40.587 1.00 48.12 905 VAL A C 1
ATOM 7134 O O . VAL A 1 905 ? -30.913 -3.163 39.974 1.00 48.12 905 VAL A O 1
ATOM 7137 N N . LEU A 1 906 ? -29.827 -3.892 41.813 1.00 51.50 906 LEU A N 1
ATOM 7138 C CA . LEU A 1 906 ? -30.996 -3.972 42.693 1.00 51.50 906 LEU A CA 1
ATOM 7139 C C . LEU A 1 906 ? -31.666 -2.597 42.690 1.00 51.50 906 LEU A C 1
ATOM 7141 O O . LEU A 1 906 ? -31.145 -1.690 43.324 1.00 51.50 906 LEU A O 1
ATOM 7145 N N . SER A 1 907 ? -32.720 -2.375 41.911 1.00 60.16 907 SER A N 1
ATOM 7146 C CA . SER A 1 907 ? -33.292 -1.041 41.764 1.00 60.16 907 SER A CA 1
ATOM 7147 C C . SER A 1 907 ? -33.913 -0.643 43.096 1.00 60.16 907 SER A C 1
ATOM 7149 O O . SER A 1 907 ? -34.962 -1.174 43.451 1.00 60.16 907 SER A O 1
ATOM 7151 N N . LEU A 1 908 ? -33.267 0.267 43.827 1.00 67.25 908 LEU A N 1
ATOM 7152 C CA . LEU A 1 908 ? -33.946 1.008 44.882 1.00 67.25 908 LEU A CA 1
ATOM 7153 C C . LEU A 1 908 ? -35.098 1.741 44.209 1.00 67.25 908 LEU A C 1
ATOM 7155 O O . LEU A 1 908 ? -34.872 2.518 43.273 1.00 67.25 908 LEU A O 1
ATOM 7159 N N . ASP A 1 909 ? -36.321 1.469 44.641 1.00 81.56 909 ASP A N 1
ATOM 7160 C CA . ASP A 1 909 ? -37.425 2.319 44.234 1.00 81.56 909 ASP A CA 1
ATOM 7161 C C . ASP A 1 909 ? -37.290 3.696 44.918 1.00 81.56 909 ASP A C 1
ATOM 7163 O O . ASP A 1 909 ? -36.551 3.883 45.893 1.00 81.56 909 ASP A O 1
ATOM 7167 N N . ASN A 1 910 ? -37.970 4.708 44.376 1.00 78.25 910 ASN A N 1
ATOM 7168 C CA . ASN A 1 910 ? -37.901 6.064 44.931 1.00 78.25 910 ASN A CA 1
ATOM 7169 C C . ASN A 1 910 ? -38.395 6.134 46.393 1.00 78.25 910 ASN A C 1
ATOM 7171 O O . ASN A 1 910 ? -38.012 7.053 47.124 1.00 78.25 910 ASN A O 1
ATOM 7175 N N . GLY A 1 911 ? -39.232 5.181 46.817 1.00 83.00 911 GLY A N 1
ATOM 7176 C CA . GLY A 1 911 ? -39.711 5.044 48.188 1.00 83.00 911 GLY A CA 1
ATOM 7177 C C . GLY A 1 911 ? -38.599 4.590 49.126 1.00 83.00 911 GLY A C 1
ATOM 7178 O O . GLY A 1 911 ? -38.367 5.250 50.131 1.00 83.00 911 GLY A O 1
ATOM 7179 N N . GLU A 1 912 ? -37.850 3.549 48.769 1.00 83.00 912 GLU A N 1
ATOM 7180 C CA . GLU A 1 912 ? -36.720 3.027 49.545 1.00 83.00 912 GLU A CA 1
ATOM 7181 C C . GLU A 1 912 ? -35.596 4.061 49.675 1.00 83.00 912 GLU A C 1
ATOM 7183 O O . GLU A 1 912 ? -35.069 4.269 50.767 1.00 83.00 912 GLU A O 1
ATOM 7188 N N . ALA A 1 913 ? -35.271 4.780 48.595 1.00 77.62 913 ALA A N 1
ATOM 7189 C CA . ALA A 1 913 ? -34.283 5.859 48.648 1.00 77.62 913 ALA A CA 1
ATOM 7190 C C . ALA A 1 913 ? -34.727 7.016 49.566 1.00 77.62 913 ALA A C 1
ATOM 7192 O O . ALA A 1 913 ? -33.922 7.537 50.342 1.00 77.62 913 ALA A O 1
ATOM 7193 N N . SER A 1 914 ? -36.011 7.395 49.519 1.00 81.56 914 SER A N 1
ATOM 7194 C CA . SER A 1 914 ? -36.566 8.434 50.403 1.00 81.56 914 SER A CA 1
ATOM 7195 C C . SER A 1 914 ? -36.634 7.967 51.857 1.00 81.56 914 SER A C 1
ATOM 7197 O O . SER A 1 914 ? -36.337 8.741 52.766 1.00 81.56 914 SER A O 1
ATOM 7199 N N . LEU A 1 915 ? -36.981 6.697 52.078 1.00 85.00 915 LEU A N 1
ATOM 7200 C CA . LEU A 1 915 ? -37.055 6.088 53.399 1.00 85.00 915 LEU A CA 1
ATOM 7201 C C . LEU A 1 915 ? -35.663 6.038 54.041 1.00 85.00 915 LEU A C 1
ATOM 7203 O O . LEU A 1 915 ? -35.508 6.500 55.164 1.00 85.00 915 LEU A O 1
ATOM 7207 N N . ALA A 1 916 ? -34.638 5.595 53.305 1.00 82.62 916 ALA A N 1
ATOM 7208 C CA . ALA A 1 916 ? -33.252 5.563 53.776 1.00 82.62 916 ALA A CA 1
ATOM 7209 C C . ALA A 1 916 ? -32.677 6.962 54.080 1.00 82.62 916 ALA A C 1
ATOM 7211 O O . ALA A 1 916 ? -31.824 7.101 54.954 1.00 82.62 916 ALA A O 1
ATOM 7212 N N . ALA A 1 917 ? -33.136 8.003 53.379 1.00 78.88 917 ALA A N 1
ATOM 7213 C CA . ALA A 1 917 ? -32.756 9.395 53.638 1.00 78.88 917 ALA A CA 1
ATOM 7214 C C . ALA A 1 917 ? -33.468 10.017 54.856 1.00 78.88 917 ALA A C 1
ATOM 7216 O O . ALA A 1 917 ? -32.970 10.993 55.426 1.00 78.88 917 ALA A O 1
ATOM 7217 N N . GLY A 1 918 ? -34.636 9.489 55.234 1.00 80.00 918 GLY A N 1
ATOM 7218 C CA . GLY A 1 918 ? -35.457 9.985 56.335 1.00 80.00 918 GLY A CA 1
ATOM 7219 C C . GLY A 1 918 ? -34.925 9.604 57.719 1.00 80.00 918 GLY A C 1
ATOM 7220 O O . GLY A 1 918 ? -34.086 8.716 57.872 1.00 80.00 918 GLY A O 1
ATOM 7221 N N . ALA A 1 919 ? -35.427 10.279 58.757 1.00 81.50 919 ALA A N 1
ATOM 7222 C CA . ALA A 1 919 ? -35.202 9.845 60.133 1.00 81.50 919 ALA A CA 1
ATOM 7223 C C . ALA A 1 919 ? -35.979 8.539 60.408 1.00 81.50 919 ALA A C 1
ATOM 7225 O O . ALA A 1 919 ? -37.096 8.396 59.905 1.00 81.50 919 ALA A O 1
ATOM 7226 N N . PRO A 1 920 ? -35.429 7.608 61.208 1.00 81.00 920 PRO A N 1
ATOM 7227 C CA . PRO A 1 920 ? -36.127 6.380 61.569 1.00 81.00 920 PRO A CA 1
ATOM 7228 C C . PRO A 1 920 ? -37.420 6.708 62.329 1.00 81.00 920 PRO A C 1
ATOM 7230 O O . PRO A 1 920 ? -37.379 7.356 63.375 1.00 81.00 920 PRO A O 1
ATOM 7233 N N . HIS A 1 921 ? -38.565 6.269 61.802 1.00 83.75 921 HIS A N 1
ATOM 7234 C CA . HIS A 1 921 ? -39.857 6.356 62.486 1.00 83.75 921 HIS A CA 1
ATOM 7235 C C . HIS A 1 921 ? -40.160 5.019 63.182 1.00 83.75 921 HIS A C 1
ATOM 7237 O O . HIS A 1 921 ? -39.903 3.975 62.577 1.00 83.75 921 HIS A O 1
ATOM 7243 N N . PRO A 1 922 ? -40.723 5.010 64.408 1.00 81.31 922 PRO A N 1
ATOM 7244 C CA . PRO A 1 922 ? -40.995 3.783 65.158 1.00 81.31 922 PRO A CA 1
ATOM 7245 C C . PRO A 1 922 ? -41.763 2.718 64.369 1.00 81.31 922 PRO A C 1
ATOM 7247 O O . PRO A 1 922 ? -41.374 1.558 64.361 1.00 81.31 922 PRO A O 1
ATOM 7250 N N . GLU A 1 923 ? -42.805 3.132 63.649 1.00 83.75 923 GLU A N 1
ATOM 7251 C CA . GLU A 1 923 ? -43.688 2.237 62.887 1.00 83.75 923 GLU A CA 1
ATOM 7252 C C . GLU A 1 923 ? -43.055 1.679 61.602 1.00 83.75 923 GLU A C 1
ATOM 7254 O O . GLU A 1 923 ? -43.562 0.722 61.024 1.00 83.75 923 GLU A O 1
ATOM 7259 N N . THR A 1 924 ? -41.952 2.267 61.132 1.00 87.50 924 THR A N 1
ATOM 7260 C CA . THR A 1 924 ? -41.282 1.872 59.882 1.00 87.50 924 THR A CA 1
ATOM 7261 C C . THR A 1 924 ? -39.817 1.510 60.107 1.00 87.50 924 THR A C 1
ATOM 7263 O O . THR A 1 924 ? -39.032 1.544 59.161 1.00 87.50 924 THR A O 1
ATOM 7266 N N . LEU A 1 925 ? -39.421 1.209 61.347 1.00 85.06 925 LEU A N 1
ATOM 7267 C CA . LEU A 1 925 ? -38.020 1.050 61.740 1.00 85.06 925 LEU A CA 1
ATOM 7268 C C . LEU A 1 925 ? -37.327 -0.092 60.972 1.00 85.06 925 LEU A C 1
ATOM 7270 O O . LEU A 1 925 ? -36.225 0.096 60.460 1.00 85.06 925 LEU A O 1
ATOM 7274 N N . ASP A 1 926 ? -38.002 -1.233 60.812 1.00 86.31 926 ASP A N 1
ATOM 7275 C CA . ASP A 1 926 ? -37.484 -2.386 60.059 1.00 86.31 926 ASP A CA 1
ATOM 7276 C C . ASP A 1 926 ? -37.413 -2.108 58.545 1.00 86.31 926 ASP A C 1
ATOM 7278 O O . ASP A 1 926 ? -36.456 -2.492 57.871 1.00 86.31 926 ASP A O 1
ATOM 7282 N N . ALA A 1 927 ? -38.396 -1.385 57.996 1.00 87.56 927 ALA A N 1
ATOM 7283 C CA . ALA A 1 927 ? -38.382 -0.976 56.591 1.00 87.56 927 ALA A CA 1
ATOM 7284 C C . ALA A 1 927 ? -37.255 0.035 56.312 1.00 87.56 927 ALA A C 1
ATOM 7286 O O . ALA A 1 927 ? -36.591 -0.037 55.276 1.00 87.56 927 ALA A O 1
ATOM 7287 N N . TRP A 1 928 ? -37.011 0.951 57.253 1.00 88.81 928 TRP A N 1
ATOM 7288 C CA . TRP A 1 928 ? -35.918 1.917 57.203 1.00 88.81 928 TRP A CA 1
ATOM 7289 C C . TRP A 1 928 ? -34.552 1.222 57.245 1.00 88.81 928 TRP A C 1
ATOM 7291 O O . TRP A 1 928 ? -33.701 1.514 56.406 1.00 88.81 928 TRP A O 1
ATOM 7301 N N . GLU A 1 929 ? -34.354 0.258 58.151 1.00 88.56 929 GLU A N 1
ATOM 7302 C CA . GLU A 1 929 ? -33.120 -0.537 58.233 1.00 88.56 929 GLU A CA 1
ATOM 7303 C C . GLU A 1 929 ? -32.847 -1.281 56.919 1.00 88.56 929 GLU A C 1
ATOM 7305 O O . GLU A 1 929 ? -31.742 -1.208 56.374 1.00 88.56 929 GLU A O 1
ATOM 7310 N N . LEU A 1 930 ? -33.870 -1.940 56.365 1.00 88.00 930 LEU A N 1
ATOM 7311 C CA . LEU A 1 930 ? -33.761 -2.661 55.100 1.00 88.00 930 LEU A CA 1
ATOM 7312 C C . LEU A 1 930 ? -33.378 -1.726 53.943 1.00 88.00 930 LEU A C 1
ATOM 7314 O O . LEU A 1 930 ? -32.526 -2.074 53.123 1.00 88.00 930 LEU A O 1
ATOM 7318 N N . ALA A 1 931 ? -33.965 -0.528 53.891 1.00 85.38 931 ALA A N 1
ATOM 7319 C CA . ALA A 1 931 ? -33.649 0.473 52.878 1.00 85.38 931 ALA A CA 1
ATOM 7320 C C . ALA A 1 931 ? -32.208 1.008 53.015 1.00 85.38 931 ALA A C 1
ATOM 7322 O O . ALA A 1 931 ? -31.476 1.070 52.024 1.00 85.38 931 ALA A O 1
ATOM 7323 N N . VAL A 1 932 ? -31.756 1.324 54.236 1.00 84.31 932 VAL A N 1
ATOM 7324 C CA . VAL A 1 932 ? -30.372 1.757 54.514 1.00 84.31 932 VAL A CA 1
ATOM 7325 C C . VAL A 1 932 ? -29.368 0.659 54.151 1.00 84.31 932 VAL A C 1
ATOM 7327 O O . VAL A 1 932 ? -28.342 0.944 53.525 1.00 84.31 932 VAL A O 1
ATOM 7330 N N . ARG A 1 933 ? -29.678 -0.603 54.469 1.00 87.00 933 ARG A N 1
ATOM 7331 C CA . ARG A 1 933 ? -28.852 -1.760 54.109 1.00 87.00 933 ARG A CA 1
ATOM 7332 C C . ARG A 1 933 ? -28.735 -1.929 52.593 1.00 87.00 933 ARG A C 1
ATOM 7334 O O . ARG A 1 933 ? -27.625 -2.104 52.098 1.00 87.00 933 ARG A O 1
ATOM 7341 N N . LYS A 1 934 ? -29.836 -1.801 51.843 1.00 85.44 934 LYS A N 1
ATOM 7342 C CA . LYS A 1 934 ? -29.819 -1.854 50.368 1.00 85.44 934 LYS A CA 1
ATOM 7343 C C . LYS A 1 934 ? -28.969 -0.738 49.749 1.00 85.44 934 LYS A C 1
ATOM 7345 O O . LYS A 1 934 ? -28.199 -1.003 48.825 1.00 85.44 934 LYS A O 1
ATOM 7350 N N . VAL A 1 935 ? -29.067 0.494 50.262 1.00 83.25 935 VAL A N 1
ATOM 7351 C CA . VAL A 1 935 ? -28.230 1.632 49.823 1.00 83.25 935 VAL A CA 1
ATOM 7352 C C . VAL A 1 935 ? -26.749 1.354 50.087 1.00 83.25 935 VAL A C 1
ATOM 7354 O O . VAL A 1 935 ? -25.905 1.579 49.217 1.00 83.25 935 VAL A O 1
ATOM 7357 N N . TYR A 1 936 ? -26.429 0.831 51.271 1.00 86.81 936 TYR A N 1
ATOM 7358 C CA . TYR A 1 936 ? -25.068 0.456 51.631 1.00 86.81 936 TYR A CA 1
ATOM 7359 C C . TYR A 1 936 ? -24.515 -0.659 50.727 1.00 86.81 936 TYR A C 1
ATOM 7361 O O . TYR A 1 936 ? -23.437 -0.496 50.153 1.00 86.81 936 TYR A O 1
ATOM 7369 N N . GLU A 1 937 ? -25.261 -1.751 50.537 1.00 85.75 937 GLU A N 1
ATOM 7370 C CA . GLU A 1 937 ? -24.867 -2.880 49.683 1.00 85.75 937 GLU A CA 1
ATOM 7371 C C . GLU A 1 937 ? -24.633 -2.431 48.231 1.00 85.75 937 GLU A C 1
ATOM 7373 O O . GLU A 1 937 ? -23.609 -2.775 47.634 1.00 85.75 937 GLU A O 1
ATOM 7378 N N . GLN A 1 938 ? -25.508 -1.581 47.679 1.00 84.69 938 GLN A N 1
ATOM 7379 C CA . GLN A 1 938 ? -25.294 -0.974 46.361 1.00 84.69 938 GLN A CA 1
ATOM 7380 C C . GLN A 1 938 ? -24.007 -0.145 46.289 1.00 84.69 938 GLN A C 1
ATOM 7382 O O . GLN A 1 938 ? -23.271 -0.219 45.300 1.00 84.69 938 GLN A O 1
ATOM 7387 N N . HIS A 1 939 ? -23.745 0.687 47.297 1.00 83.38 939 HIS A N 1
ATOM 7388 C CA . HIS A 1 939 ? -22.594 1.582 47.287 1.00 83.38 939 HIS A CA 1
ATOM 7389 C C . HIS A 1 939 ? -21.277 0.801 47.409 1.00 83.38 939 HIS A C 1
ATOM 7391 O O . HIS A 1 939 ? -20.330 1.067 46.663 1.00 83.38 939 HIS A O 1
ATOM 7397 N N . VAL A 1 940 ? -21.250 -0.238 48.251 1.00 84.38 940 VAL A N 1
ATOM 7398 C CA . VAL A 1 940 ? -20.130 -1.185 48.341 1.00 84.38 940 VAL A CA 1
ATOM 7399 C C . VAL A 1 940 ? -19.913 -1.903 47.007 1.00 84.38 940 VAL A C 1
ATOM 7401 O O . VAL A 1 940 ? -18.784 -1.922 46.518 1.00 84.38 940 VAL A O 1
ATOM 7404 N N . LEU A 1 941 ? -20.968 -2.422 46.366 1.00 83.31 941 LEU A N 1
ATOM 7405 C CA . LEU A 1 941 ? -20.867 -3.070 45.049 1.00 83.31 941 LEU A CA 1
ATOM 7406 C C . LEU A 1 941 ? -20.318 -2.121 43.973 1.00 83.31 941 LEU A C 1
ATOM 7408 O O . LEU A 1 941 ? -19.484 -2.518 43.155 1.00 83.31 941 LEU A O 1
ATOM 7412 N N . ARG A 1 942 ? -20.738 -0.850 43.978 1.00 84.81 942 ARG A N 1
ATOM 7413 C CA . ARG A 1 942 ? -20.227 0.175 43.054 1.00 84.81 942 ARG A CA 1
ATOM 7414 C C . ARG A 1 942 ? -18.728 0.413 43.246 1.00 84.81 942 ARG A C 1
ATOM 7416 O O . ARG A 1 942 ? -17.997 0.417 42.255 1.00 84.81 942 ARG A O 1
ATOM 7423 N N . LEU A 1 943 ? -18.271 0.583 44.487 1.00 83.62 943 LEU A N 1
ATOM 7424 C CA . LEU A 1 943 ? -16.852 0.790 44.797 1.00 83.62 943 LEU A CA 1
ATOM 7425 C C . LEU A 1 943 ? -16.013 -0.456 44.489 1.00 83.62 943 LEU A C 1
ATOM 7427 O O . LEU A 1 943 ? -14.943 -0.340 43.896 1.00 83.62 943 LEU A O 1
ATOM 7431 N N . GLN A 1 944 ? -16.517 -1.656 44.793 1.00 86.56 944 GLN A N 1
ATOM 7432 C CA . GLN A 1 944 ? -15.871 -2.919 44.418 1.00 86.56 944 GLN A CA 1
ATOM 7433 C C . GLN A 1 944 ? -15.730 -3.054 42.898 1.00 86.56 944 GLN A C 1
ATOM 7435 O O . GLN A 1 944 ? -14.677 -3.463 42.409 1.00 86.56 944 GLN A O 1
ATOM 7440 N N . LYS A 1 945 ? -16.748 -2.653 42.128 1.00 84.00 945 LYS A N 1
ATOM 7441 C CA . LYS A 1 945 ? -16.680 -2.643 40.663 1.00 84.00 945 LYS A CA 1
ATOM 7442 C C . LYS A 1 945 ? -15.664 -1.627 40.139 1.00 84.00 945 LYS A C 1
ATOM 7444 O O . LYS A 1 945 ? -14.920 -1.942 39.214 1.00 84.00 945 LYS A O 1
ATOM 7449 N N . GLN A 1 946 ? -15.596 -0.431 40.724 1.00 83.62 946 GLN A N 1
ATOM 7450 C CA . GLN A 1 946 ? -14.562 0.555 40.384 1.00 83.62 946 GLN A CA 1
ATOM 7451 C C . GLN A 1 946 ? -13.157 0.032 40.702 1.00 83.62 946 GLN A C 1
ATOM 7453 O O . GLN A 1 946 ? -12.256 0.182 39.880 1.00 83.62 946 GLN A O 1
ATOM 7458 N N . MET A 1 947 ? -12.991 -0.662 41.830 1.00 86.56 947 MET A N 1
ATOM 7459 C CA . MET A 1 947 ? -11.736 -1.312 42.203 1.00 86.56 947 MET A CA 1
ATOM 7460 C C . MET A 1 947 ? -11.353 -2.428 41.218 1.00 86.56 947 MET A C 1
ATOM 7462 O O . MET A 1 947 ? -10.207 -2.473 40.784 1.00 86.56 947 MET A O 1
ATOM 7466 N N . LEU A 1 948 ? -12.304 -3.266 40.783 1.00 84.00 948 LEU A N 1
ATOM 7467 C CA . LEU A 1 948 ? -12.078 -4.279 39.739 1.00 84.00 948 LEU A CA 1
ATOM 7468 C C . LEU A 1 948 ? -11.664 -3.654 38.398 1.00 84.00 948 LEU A C 1
ATOM 7470 O O . LEU A 1 948 ? -10.776 -4.170 37.722 1.00 84.00 948 LEU A O 1
ATOM 7474 N N . ILE A 1 949 ? -12.270 -2.526 38.015 1.00 81.44 949 ILE A N 1
ATOM 7475 C CA . ILE A 1 949 ? -11.884 -1.781 36.806 1.00 81.44 949 ILE A CA 1
ATOM 7476 C C . ILE A 1 949 ? -10.464 -1.215 36.951 1.00 81.44 949 ILE A C 1
ATOM 7478 O O . ILE A 1 949 ? -9.677 -1.302 36.007 1.00 81.44 949 ILE A O 1
ATOM 7482 N N . ALA A 1 950 ? -10.125 -0.647 38.111 1.00 80.25 950 ALA A N 1
ATOM 7483 C CA . ALA A 1 950 ? -8.780 -0.152 38.392 1.00 80.25 950 ALA A CA 1
ATOM 7484 C C . ALA A 1 950 ? -7.743 -1.288 38.356 1.00 80.25 950 ALA A C 1
ATOM 7486 O O . ALA A 1 950 ? -6.681 -1.116 37.760 1.00 80.25 950 ALA A O 1
ATOM 7487 N N . ASP A 1 951 ? -8.077 -2.465 38.895 1.00 82.38 951 ASP A N 1
ATOM 7488 C CA . ASP A 1 951 ? -7.230 -3.661 38.861 1.00 82.38 951 ASP A CA 1
ATOM 7489 C C . ASP A 1 951 ? -7.028 -4.194 37.443 1.00 82.38 951 ASP A C 1
ATOM 7491 O O . ASP A 1 951 ? -5.896 -4.474 37.050 1.00 82.38 951 ASP A O 1
ATOM 7495 N N . SER A 1 952 ? -8.091 -4.260 36.637 1.00 83.62 952 SER A N 1
ATOM 7496 C CA . SER A 1 952 ? -7.985 -4.649 35.227 1.00 83.62 952 SER A CA 1
ATOM 7497 C C . SER A 1 952 ? -7.082 -3.689 34.445 1.00 83.62 952 SER A C 1
ATOM 7499 O O . SER A 1 952 ? -6.233 -4.135 33.676 1.00 83.62 952 SER A O 1
ATOM 7501 N N . LYS A 1 953 ? -7.218 -2.372 34.666 1.00 83.44 953 LYS A N 1
ATOM 7502 C CA . LYS A 1 953 ? -6.354 -1.359 34.035 1.00 83.44 953 LYS A CA 1
ATOM 7503 C C . LYS A 1 953 ? -4.908 -1.456 34.519 1.00 83.44 953 LYS A C 1
ATOM 7505 O O . LYS A 1 953 ? -3.988 -1.311 33.719 1.00 83.44 953 LYS A O 1
ATOM 7510 N N . ALA A 1 954 ? -4.691 -1.704 35.810 1.00 82.62 954 ALA A N 1
ATOM 7511 C CA . ALA A 1 954 ? -3.356 -1.878 36.371 1.00 82.62 954 ALA A CA 1
ATOM 7512 C C . ALA A 1 954 ? -2.670 -3.133 35.811 1.00 82.62 954 ALA A C 1
ATOM 7514 O O . ALA A 1 954 ? -1.480 -3.081 35.503 1.00 82.62 954 ALA A O 1
ATOM 7515 N N . LEU A 1 955 ? -3.415 -4.228 35.619 1.00 84.94 955 LEU A N 1
ATOM 7516 C CA . LEU A 1 955 ? -2.920 -5.450 34.986 1.00 84.94 955 LEU A CA 1
ATOM 7517 C C . LEU A 1 955 ? -2.519 -5.199 33.525 1.00 84.94 955 LEU A C 1
ATOM 7519 O O . LEU A 1 955 ? -1.400 -5.526 33.137 1.00 84.94 955 LEU A O 1
ATOM 7523 N N . GLU A 1 956 ? -3.391 -4.562 32.739 1.00 82.06 956 GLU A N 1
ATOM 7524 C CA . GLU A 1 956 ? -3.110 -4.197 31.343 1.00 82.06 956 GLU A CA 1
ATOM 7525 C C . GLU A 1 956 ? -1.877 -3.284 31.234 1.00 82.06 956 GLU A C 1
ATOM 7527 O O . GLU A 1 956 ? -0.984 -3.499 30.414 1.00 82.06 956 GLU A O 1
ATOM 7532 N N . MET A 1 957 ? -1.769 -2.284 32.111 1.00 81.31 957 MET A N 1
ATOM 7533 C CA . MET A 1 957 ? -0.593 -1.418 32.179 1.00 81.31 957 MET A CA 1
ATOM 7534 C C . MET A 1 957 ? 0.670 -2.163 32.622 1.00 81.31 957 MET A C 1
ATOM 7536 O O . MET A 1 957 ? 1.750 -1.864 32.116 1.00 81.31 957 MET A O 1
ATOM 7540 N N . GLY A 1 958 ? 0.552 -3.135 33.527 1.00 83.81 958 GLY A N 1
ATOM 7541 C CA . GLY A 1 958 ? 1.652 -4.008 33.932 1.00 83.81 958 GLY A CA 1
ATOM 7542 C C . GLY A 1 958 ? 2.197 -4.830 32.764 1.00 83.81 958 GLY A C 1
ATOM 7543 O O . GLY A 1 958 ? 3.412 -4.876 32.573 1.00 83.81 958 GLY A O 1
ATOM 7544 N N . LEU A 1 959 ? 1.310 -5.394 31.937 1.00 83.75 959 LEU A N 1
ATOM 7545 C CA . LEU A 1 959 ? 1.683 -6.092 30.702 1.00 83.75 959 LEU A CA 1
ATOM 7546 C C . LEU A 1 959 ? 2.384 -5.147 29.717 1.00 83.75 959 LEU A C 1
ATOM 7548 O O . LEU A 1 959 ? 3.465 -5.467 29.234 1.00 83.75 959 LEU A O 1
ATOM 7552 N N . ASN A 1 960 ? 1.856 -3.935 29.514 1.00 78.12 960 ASN A N 1
ATOM 7553 C CA . ASN A 1 960 ? 2.499 -2.929 28.661 1.00 78.12 960 ASN A CA 1
ATOM 7554 C C . ASN A 1 960 ? 3.907 -2.544 29.158 1.00 78.12 960 ASN A C 1
ATOM 7556 O O . ASN A 1 960 ? 4.836 -2.399 28.365 1.00 78.12 960 ASN A O 1
ATOM 7560 N N . VAL A 1 961 ? 4.093 -2.371 30.472 1.00 81.50 961 VAL A N 1
ATOM 7561 C CA . VAL A 1 961 ? 5.407 -2.081 31.079 1.00 81.50 961 VAL A CA 1
ATOM 7562 C C . VAL A 1 961 ? 6.388 -3.234 30.856 1.00 81.50 961 VAL A C 1
ATOM 7564 O O . VAL A 1 961 ? 7.561 -2.984 30.565 1.00 81.50 961 VAL A O 1
ATOM 7567 N N . GLN A 1 962 ? 5.919 -4.479 30.966 1.00 82.88 962 GLN A N 1
ATOM 7568 C CA . GLN A 1 962 ? 6.730 -5.660 30.688 1.00 82.88 962 GLN A CA 1
ATOM 7569 C C . GLN A 1 962 ? 7.125 -5.725 29.205 1.00 82.88 962 GLN A C 1
ATOM 7571 O O . GLN A 1 962 ? 8.309 -5.867 28.907 1.00 82.88 962 GLN A O 1
ATOM 7576 N N . ASP A 1 963 ? 6.190 -5.480 28.285 1.00 78.75 963 ASP A N 1
ATOM 7577 C CA . ASP A 1 963 ? 6.465 -5.421 26.845 1.00 78.75 963 ASP A CA 1
ATOM 7578 C C . ASP A 1 963 ? 7.527 -4.368 26.497 1.00 78.75 963 ASP A C 1
ATOM 7580 O O . ASP A 1 963 ? 8.430 -4.624 25.695 1.00 78.75 963 ASP A O 1
ATOM 7584 N N . PHE A 1 964 ? 7.465 -3.183 27.116 1.00 77.06 964 PHE A N 1
ATOM 7585 C CA . PHE A 1 964 ? 8.486 -2.147 26.935 1.00 77.06 964 PHE A CA 1
ATOM 7586 C C . PHE A 1 964 ? 9.859 -2.586 27.453 1.00 77.06 964 PHE A C 1
ATOM 7588 O O . PHE A 1 964 ? 10.873 -2.315 26.804 1.00 77.06 964 PHE A O 1
ATOM 7595 N N . ARG A 1 965 ? 9.916 -3.275 28.599 1.00 80.00 965 ARG A N 1
ATOM 7596 C CA . ARG A 1 965 ? 11.168 -3.831 29.134 1.00 80.00 965 ARG A CA 1
ATOM 7597 C C . ARG A 1 965 ? 11.758 -4.869 28.175 1.00 80.00 965 ARG A C 1
ATOM 7599 O O . ARG A 1 965 ? 12.946 -4.787 27.866 1.00 80.00 965 ARG A O 1
ATOM 7606 N N . ASP A 1 966 ? 10.931 -5.763 27.645 1.00 82.31 966 ASP A N 1
ATOM 7607 C CA . ASP A 1 966 ? 11.356 -6.805 26.706 1.00 82.31 966 ASP A CA 1
ATOM 7608 C C . ASP A 1 966 ? 11.803 -6.217 25.355 1.00 82.31 966 ASP A C 1
ATOM 7610 O O . ASP A 1 966 ? 12.700 -6.748 24.699 1.00 82.31 966 ASP A O 1
ATOM 7614 N N . GLN A 1 967 ? 11.206 -5.103 24.913 1.00 77.00 967 GLN A N 1
ATOM 7615 C CA . GLN A 1 967 ? 11.676 -4.361 23.735 1.00 77.00 967 GLN A CA 1
ATOM 7616 C C . GLN A 1 967 ? 13.045 -3.713 23.965 1.00 77.00 967 GLN A C 1
ATOM 7618 O O . GLN A 1 967 ? 13.897 -3.769 23.078 1.00 77.00 967 GLN A O 1
ATOM 7623 N N . ILE A 1 968 ? 13.274 -3.117 25.141 1.00 78.38 968 ILE A N 1
ATOM 7624 C CA . ILE A 1 968 ? 14.575 -2.532 25.498 1.00 78.38 968 ILE A CA 1
ATOM 7625 C C . ILE A 1 968 ? 15.654 -3.620 25.542 1.00 78.38 968 ILE A C 1
ATOM 7627 O O . ILE A 1 968 ? 16.739 -3.413 25.004 1.00 78.38 968 ILE A O 1
ATOM 7631 N N . GLN A 1 969 ? 15.355 -4.783 26.127 1.00 84.62 969 GLN A N 1
ATOM 7632 C CA . GLN A 1 969 ? 16.296 -5.902 26.175 1.00 84.62 969 GLN A CA 1
ATOM 7633 C C . GLN A 1 969 ? 16.669 -6.394 24.768 1.00 84.62 969 GLN A C 1
ATOM 7635 O O . GLN A 1 969 ? 17.854 -6.486 24.456 1.00 84.62 969 GLN A O 1
ATOM 7640 N N . ARG A 1 970 ? 15.678 -6.602 23.888 1.00 80.06 970 ARG A N 1
ATOM 7641 C CA . ARG A 1 970 ? 15.916 -6.990 22.486 1.00 80.06 970 ARG A CA 1
ATOM 7642 C C . ARG A 1 970 ? 16.791 -5.989 21.728 1.00 80.06 970 ARG A C 1
ATOM 7644 O O . ARG A 1 970 ? 17.619 -6.395 20.920 1.00 80.06 970 ARG A O 1
ATOM 7651 N N . GLN A 1 971 ? 16.634 -4.688 21.982 1.00 77.88 971 GLN A N 1
ATOM 7652 C CA . GLN A 1 971 ? 17.493 -3.668 21.367 1.00 77.88 971 GLN A CA 1
ATOM 7653 C C . GLN A 1 971 ? 18.943 -3.738 21.853 1.00 77.88 971 GLN A C 1
ATOM 7655 O O . GLN A 1 971 ? 19.855 -3.444 21.079 1.00 77.88 971 GLN A O 1
ATOM 7660 N N . GLU A 1 972 ? 19.172 -4.101 23.115 1.00 80.38 972 GLU A N 1
ATOM 7661 C CA . GLU A 1 972 ? 20.528 -4.236 23.648 1.00 80.38 972 GLU A CA 1
ATOM 7662 C C . GLU A 1 972 ? 21.204 -5.517 23.131 1.00 80.38 972 GLU A C 1
ATOM 7664 O O . GLU A 1 972 ? 22.383 -5.477 22.787 1.00 80.38 972 GLU A O 1
ATOM 7669 N N . GLU A 1 973 ? 20.444 -6.605 22.970 1.00 84.94 973 GLU A N 1
ATOM 7670 C CA . GLU A 1 973 ? 20.893 -7.829 22.291 1.00 84.94 973 GLU A CA 1
ATOM 7671 C C . GLU A 1 973 ? 21.259 -7.549 20.819 1.00 84.94 973 GLU A C 1
ATOM 7673 O O . GLU A 1 973 ? 22.372 -7.852 20.397 1.00 84.94 973 GLU A O 1
ATOM 7678 N N . GLU A 1 974 ? 20.399 -6.857 20.057 1.00 79.69 974 GLU A N 1
ATOM 7679 C CA . GLU A 1 974 ? 20.682 -6.483 18.658 1.00 79.69 974 GLU A CA 1
ATOM 7680 C C . GLU A 1 974 ? 21.920 -5.572 18.541 1.00 79.69 974 GLU A C 1
ATOM 7682 O O . GLU A 1 974 ? 22.730 -5.696 17.618 1.00 79.69 974 GLU A O 1
ATOM 7687 N N . LYS A 1 975 ? 22.103 -4.653 19.494 1.00 78.81 975 LYS A N 1
ATOM 7688 C CA . LYS A 1 975 ? 23.288 -3.790 19.563 1.00 78.81 975 LYS A CA 1
ATOM 7689 C C . LYS A 1 975 ? 24.561 -4.596 19.843 1.00 78.81 975 LYS A C 1
ATOM 7691 O O . LYS A 1 975 ? 25.602 -4.275 19.264 1.00 78.81 975 LYS A O 1
ATOM 7696 N N . GLN A 1 976 ? 24.491 -5.606 20.709 1.00 84.19 976 GLN A N 1
ATOM 7697 C CA . GLN A 1 976 ? 25.615 -6.492 21.005 1.00 84.19 976 GLN A CA 1
ATOM 7698 C C . GLN A 1 976 ? 25.981 -7.341 19.780 1.00 84.19 976 GLN A C 1
ATOM 7700 O O . GLN A 1 976 ? 27.142 -7.331 19.373 1.00 84.19 976 GLN A O 1
ATOM 7705 N N . ASP A 1 977 ? 24.995 -7.941 19.110 1.00 78.94 977 ASP A N 1
ATOM 7706 C CA . ASP A 1 977 ? 25.200 -8.706 17.873 1.00 78.94 977 ASP A CA 1
ATOM 7707 C C . ASP A 1 977 ? 25.859 -7.859 16.774 1.00 78.94 977 ASP A C 1
ATOM 7709 O O . ASP A 1 977 ? 26.793 -8.300 16.100 1.00 78.94 977 ASP A O 1
ATOM 7713 N N . LEU A 1 978 ? 25.417 -6.608 16.602 1.00 76.12 978 LEU A N 1
ATOM 7714 C CA . LEU A 1 978 ? 26.033 -5.674 15.656 1.00 76.12 978 LEU A CA 1
ATOM 7715 C C . LEU A 1 978 ? 27.476 -5.329 16.037 1.00 76.12 978 LEU A C 1
ATOM 7717 O O . LEU A 1 978 ? 28.330 -5.205 15.158 1.00 76.12 978 LEU A O 1
ATOM 7721 N N . SER A 1 979 ? 27.764 -5.171 17.330 1.00 78.62 979 SER A N 1
ATOM 7722 C CA . SER A 1 979 ? 29.127 -4.947 17.821 1.00 78.62 979 SER A CA 1
ATOM 7723 C C . SER A 1 979 ? 30.036 -6.139 17.503 1.00 78.62 979 SER A C 1
ATOM 7725 O O . SER A 1 979 ? 31.165 -5.956 17.035 1.00 78.62 979 SER A O 1
ATOM 7727 N N . ASP A 1 980 ? 29.532 -7.358 17.686 1.00 82.12 980 ASP A N 1
ATOM 7728 C CA . ASP A 1 980 ? 30.272 -8.589 17.414 1.00 82.12 980 ASP A CA 1
ATOM 7729 C C . ASP A 1 980 ? 30.496 -8.797 15.908 1.00 82.12 980 ASP A C 1
ATOM 7731 O O . ASP A 1 980 ? 31.611 -9.126 15.490 1.00 82.12 980 ASP A O 1
ATOM 7735 N N . GLN A 1 981 ? 29.499 -8.487 15.070 1.00 74.81 981 GLN A N 1
ATOM 7736 C CA . GLN A 1 981 ? 29.650 -8.477 13.609 1.00 74.81 981 GLN A CA 1
ATOM 7737 C C . GLN A 1 981 ? 30.729 -7.490 13.156 1.00 74.81 981 GLN A C 1
ATOM 7739 O O . GLN A 1 981 ? 31.603 -7.863 12.378 1.00 74.81 981 GLN A O 1
ATOM 7744 N N . VAL A 1 982 ? 30.733 -6.259 13.680 1.00 74.31 982 VAL A N 1
ATOM 7745 C CA . VAL A 1 982 ? 31.767 -5.258 13.358 1.00 74.31 982 VAL A CA 1
ATOM 7746 C C . VAL A 1 982 ? 33.160 -5.747 13.743 1.00 74.31 982 VAL A C 1
ATOM 7748 O O . VAL A 1 982 ? 34.112 -5.562 12.983 1.00 74.31 982 VAL A O 1
ATOM 7751 N N . SER A 1 983 ? 33.290 -6.390 14.904 1.00 79.56 983 SER A N 1
ATOM 7752 C CA . SER A 1 983 ? 34.549 -6.990 15.352 1.00 79.56 983 SER A CA 1
ATOM 7753 C C . SER A 1 983 ? 35.014 -8.109 14.409 1.00 79.56 983 SER A C 1
ATOM 7755 O O . SER A 1 983 ? 36.196 -8.169 14.061 1.00 79.56 983 SER A O 1
ATOM 7757 N N . SER A 1 984 ? 34.090 -8.951 13.933 1.00 83.19 984 SER A N 1
ATOM 7758 C CA . SER A 1 984 ? 34.372 -10.011 12.957 1.00 83.19 984 SER A CA 1
ATOM 7759 C C . SER A 1 984 ? 34.803 -9.451 11.600 1.00 83.19 984 SER A C 1
ATOM 7761 O O . SER A 1 984 ? 35.879 -9.794 11.114 1.00 83.19 984 SER A O 1
ATOM 7763 N N . THR A 1 985 ? 34.029 -8.528 11.019 1.00 74.19 985 THR A N 1
ATOM 7764 C CA . THR A 1 985 ? 34.358 -7.894 9.730 1.00 74.19 985 THR A CA 1
ATOM 7765 C C . THR A 1 985 ? 35.699 -7.168 9.790 1.00 74.19 985 THR A C 1
ATOM 7767 O O . THR A 1 985 ? 36.456 -7.166 8.823 1.00 74.19 985 THR A O 1
ATOM 7770 N N . LYS A 1 986 ? 36.035 -6.566 10.938 1.00 79.69 986 LYS A N 1
ATOM 7771 C CA . LYS A 1 986 ? 37.338 -5.930 11.135 1.00 79.69 986 LYS A CA 1
ATOM 7772 C C . LYS A 1 986 ? 38.484 -6.939 11.032 1.00 79.69 986 LYS A C 1
ATOM 7774 O O . LYS A 1 986 ? 39.454 -6.663 10.336 1.00 79.69 986 LYS A O 1
ATOM 7779 N N . LYS A 1 987 ? 38.360 -8.108 11.670 1.00 85.56 987 LYS A N 1
ATOM 7780 C CA . LYS A 1 987 ? 39.367 -9.178 11.563 1.00 85.56 987 LYS A CA 1
ATOM 7781 C C . LYS A 1 987 ? 39.526 -9.669 10.121 1.00 85.56 987 LYS A C 1
ATOM 7783 O O . LYS A 1 987 ? 40.649 -9.886 9.681 1.00 85.56 987 LYS A O 1
ATOM 7788 N N . GLU A 1 988 ? 38.425 -9.802 9.380 1.00 79.12 988 GLU A N 1
ATOM 7789 C CA . GLU A 1 988 ? 38.461 -10.178 7.958 1.00 79.12 988 GLU A CA 1
ATOM 7790 C C . GLU A 1 988 ? 39.162 -9.120 7.093 1.00 79.12 988 GLU A C 1
ATOM 7792 O O . GLU A 1 988 ? 39.975 -9.461 6.237 1.00 79.12 988 GLU A O 1
ATOM 7797 N N . LEU A 1 989 ? 38.892 -7.833 7.334 1.00 74.19 989 LEU A N 1
ATOM 7798 C CA . LEU A 1 989 ? 39.556 -6.729 6.635 1.00 74.19 989 LEU A CA 1
ATOM 7799 C C . LEU A 1 989 ? 41.055 -6.666 6.932 1.00 74.19 989 LEU A C 1
ATOM 7801 O O . LEU A 1 989 ? 41.841 -6.431 6.014 1.00 74.19 989 LEU A O 1
ATOM 7805 N N . ASP A 1 990 ? 41.450 -6.883 8.187 1.00 79.50 990 ASP A N 1
ATOM 7806 C CA . ASP A 1 990 ? 42.860 -6.929 8.576 1.00 79.50 990 ASP A CA 1
ATOM 7807 C C . ASP A 1 990 ? 43.573 -8.109 7.877 1.00 79.50 990 ASP A C 1
ATOM 7809 O O . ASP A 1 990 ? 44.630 -7.910 7.280 1.00 79.50 990 ASP A O 1
ATOM 7813 N N . SER A 1 991 ? 42.941 -9.289 7.806 1.00 83.19 991 SER A N 1
ATOM 7814 C CA . SER A 1 991 ? 43.456 -10.446 7.048 1.00 83.19 991 SER A CA 1
ATOM 7815 C C . SER A 1 991 ? 43.570 -10.168 5.542 1.00 83.19 991 SER A C 1
ATOM 7817 O O . SER A 1 991 ? 44.592 -10.467 4.928 1.00 83.19 991 SER A O 1
ATOM 7819 N N . LEU A 1 992 ? 42.550 -9.560 4.928 1.00 75.50 992 LEU A N 1
ATOM 7820 C CA . LEU A 1 992 ? 42.572 -9.200 3.503 1.00 75.50 992 LEU A CA 1
ATOM 7821 C C . LEU A 1 992 ? 43.661 -8.174 3.184 1.00 75.50 992 LEU A C 1
ATOM 7823 O O . LEU A 1 992 ? 44.249 -8.194 2.101 1.00 75.50 992 LEU A O 1
ATOM 7827 N N . ARG A 1 993 ? 43.926 -7.255 4.114 1.00 78.88 993 ARG A N 1
ATOM 7828 C CA . ARG A 1 993 ? 44.990 -6.268 3.966 1.00 78.88 993 ARG A CA 1
ATOM 7829 C C . ARG A 1 993 ? 46.364 -6.933 3.956 1.00 78.88 993 ARG A C 1
ATOM 7831 O O . ARG A 1 993 ? 47.180 -6.582 3.104 1.00 78.88 993 ARG A O 1
ATOM 7838 N N . GLU A 1 994 ? 46.600 -7.896 4.843 1.00 84.31 994 GLU A N 1
ATOM 7839 C CA . GLU A 1 994 ? 47.831 -8.694 4.853 1.00 84.31 994 GLU A CA 1
ATOM 7840 C C . GLU A 1 994 ? 48.011 -9.460 3.528 1.00 84.31 994 GLU A C 1
ATOM 7842 O O . GLU A 1 994 ? 49.078 -9.383 2.908 1.00 84.31 994 GLU A O 1
ATOM 7847 N N . ASP A 1 995 ? 46.945 -10.082 3.015 1.00 74.25 995 ASP A N 1
ATOM 7848 C CA . ASP A 1 995 ? 46.949 -10.776 1.718 1.00 74.25 995 ASP A CA 1
ATOM 7849 C C . ASP A 1 995 ? 47.229 -9.831 0.540 1.00 74.25 995 ASP A C 1
ATOM 7851 O O . ASP A 1 995 ? 47.986 -10.156 -0.387 1.00 74.25 995 ASP A O 1
ATOM 7855 N N . MET A 1 996 ? 46.645 -8.632 0.557 1.00 72.88 996 MET A N 1
ATOM 7856 C CA . MET A 1 996 ? 46.892 -7.609 -0.457 1.00 72.88 996 MET A CA 1
ATOM 7857 C C . MET A 1 996 ? 48.332 -7.096 -0.418 1.00 72.88 996 MET A C 1
ATOM 7859 O O . MET A 1 996 ? 48.931 -6.894 -1.477 1.00 72.88 996 MET A O 1
ATOM 7863 N N . GLU A 1 997 ? 48.910 -6.892 0.766 1.00 76.19 997 GLU A N 1
ATOM 7864 C CA . GLU A 1 997 ? 50.310 -6.484 0.915 1.00 76.19 997 GLU A CA 1
ATOM 7865 C C . GLU A 1 997 ? 51.269 -7.580 0.423 1.00 76.19 997 GLU A C 1
ATOM 7867 O O . GLU A 1 997 ? 52.231 -7.280 -0.294 1.00 76.19 997 GLU A O 1
ATOM 7872 N N . ALA A 1 998 ? 50.971 -8.851 0.705 1.00 73.44 998 ALA A N 1
ATOM 7873 C CA . ALA A 1 998 ? 51.707 -9.991 0.161 1.00 73.44 998 ALA A CA 1
ATOM 7874 C C . ALA A 1 998 ? 51.588 -10.078 -1.373 1.00 73.44 998 ALA A C 1
ATOM 7876 O O . ALA A 1 998 ? 52.580 -10.277 -2.082 1.00 73.44 998 ALA A O 1
ATOM 7877 N N . THR A 1 999 ? 50.387 -9.863 -1.913 1.00 70.81 999 THR A N 1
ATOM 7878 C CA . THR A 1 999 ? 50.130 -9.875 -3.362 1.00 70.81 999 THR A CA 1
ATOM 7879 C C . THR A 1 999 ? 50.821 -8.712 -4.069 1.00 70.81 999 THR A C 1
ATOM 7881 O O . THR A 1 999 ? 51.392 -8.895 -5.143 1.00 70.81 999 THR A O 1
ATOM 7884 N N . ARG A 1 1000 ? 50.837 -7.523 -3.459 1.00 70.38 1000 ARG A N 1
ATOM 7885 C CA . ARG A 1 1000 ? 51.529 -6.345 -3.989 1.00 70.38 1000 ARG A CA 1
ATOM 7886 C C . ARG A 1 1000 ? 53.037 -6.561 -4.067 1.00 70.38 1000 ARG A C 1
ATOM 7888 O O . ARG A 1 1000 ? 53.617 -6.275 -5.109 1.00 70.38 1000 ARG A O 1
ATOM 7895 N N . LYS A 1 1001 ? 53.653 -7.141 -3.030 1.00 70.88 1001 LYS A N 1
ATOM 7896 C CA . LYS A 1 1001 ? 55.074 -7.533 -3.068 1.00 70.88 1001 LYS A CA 1
ATOM 7897 C C . LYS A 1 1001 ? 55.371 -8.504 -4.220 1.00 70.88 1001 LYS A C 1
ATOM 7899 O O . LYS A 1 1001 ? 56.390 -8.357 -4.886 1.00 70.88 1001 LYS A O 1
ATOM 7904 N N . ASN A 1 1002 ? 54.461 -9.440 -4.508 1.00 65.50 1002 ASN A N 1
ATOM 7905 C CA . ASN A 1 1002 ? 54.589 -10.345 -5.657 1.00 65.50 1002 ASN A CA 1
ATOM 7906 C C . ASN A 1 1002 ? 54.433 -9.625 -7.012 1.00 65.50 1002 ASN A C 1
ATOM 7908 O O . ASN A 1 1002 ? 55.131 -9.961 -7.967 1.00 65.50 1002 ASN A O 1
ATOM 7912 N N . TYR A 1 1003 ? 53.536 -8.639 -7.109 1.00 59.06 1003 TYR A N 1
ATOM 7913 C CA . TYR A 1 1003 ? 53.281 -7.882 -8.342 1.00 59.06 1003 TYR A CA 1
ATOM 7914 C C . TYR A 1 1003 ? 54.381 -6.875 -8.682 1.00 59.06 1003 TYR A C 1
ATOM 7916 O O . TYR A 1 1003 ? 54.735 -6.734 -9.853 1.00 59.06 1003 TYR A O 1
ATOM 7924 N N . ASP A 1 1004 ? 54.960 -6.210 -7.682 1.00 58.38 1004 ASP A N 1
ATOM 7925 C CA . ASP A 1 1004 ? 56.115 -5.328 -7.887 1.00 58.38 1004 ASP A CA 1
ATOM 7926 C C . ASP A 1 1004 ? 57.318 -6.132 -8.433 1.00 58.38 1004 ASP A C 1
ATOM 7928 O O . ASP A 1 1004 ? 58.083 -5.629 -9.256 1.00 58.38 1004 ASP A O 1
ATOM 7932 N N . GLY A 1 1005 ? 57.391 -7.434 -8.118 1.00 57.91 1005 GLY A N 1
ATOM 7933 C CA . GLY A 1 1005 ? 58.315 -8.385 -8.741 1.00 57.91 1005 GLY A CA 1
ATOM 7934 C C . GLY A 1 1005 ? 58.027 -8.734 -10.219 1.00 57.91 1005 GLY A C 1
ATOM 7935 O O . GLY A 1 1005 ? 58.884 -9.254 -10.928 1.00 57.91 1005 GLY A O 1
ATOM 7936 N N . GLN A 1 1006 ? 56.840 -8.444 -10.753 1.00 56.25 1006 GLN A N 1
ATOM 7937 C CA . GLN A 1 1006 ? 56.529 -8.674 -12.176 1.00 56.25 1006 GLN A CA 1
ATOM 7938 C C . GLN A 1 1006 ? 56.875 -7.469 -13.064 1.00 56.25 1006 GLN A C 1
ATOM 7940 O O . GLN A 1 1006 ? 57.013 -7.615 -14.281 1.00 56.25 1006 GLN A O 1
ATOM 7945 N N . LEU A 1 1007 ? 57.039 -6.284 -12.468 1.00 60.00 1007 LEU A N 1
ATOM 7946 C CA . LEU A 1 1007 ? 57.333 -5.024 -13.163 1.00 60.00 1007 LEU A CA 1
ATOM 7947 C C . LEU A 1 1007 ? 58.814 -4.633 -13.147 1.00 60.00 1007 LEU A C 1
ATOM 7949 O O . LEU A 1 1007 ? 59.162 -3.584 -13.699 1.00 60.00 1007 LEU A O 1
ATOM 7953 N N . GLU A 1 1008 ? 59.675 -5.460 -12.554 1.00 69.94 1008 GLU A N 1
ATOM 7954 C CA . GLU A 1 1008 ? 61.124 -5.269 -12.588 1.00 69.94 1008 GLU A CA 1
ATOM 7955 C C . GLU A 1 1008 ? 61.588 -5.071 -14.030 1.00 69.94 1008 GLU A C 1
ATOM 7957 O O . GLU A 1 1008 ? 61.104 -5.725 -14.952 1.00 69.94 1008 GLU A O 1
ATOM 7962 N N . ARG A 1 1009 ? 62.459 -4.093 -14.257 1.00 73.94 1009 ARG A N 1
ATOM 7963 C CA . ARG A 1 1009 ? 62.928 -3.724 -15.597 1.00 73.94 1009 ARG A CA 1
ATOM 7964 C C . ARG A 1 1009 ? 64.341 -4.214 -15.850 1.00 73.94 1009 ARG A C 1
ATOM 7966 O O . ARG A 1 1009 ? 64.688 -4.365 -17.018 1.00 73.94 1009 ARG A O 1
ATOM 7973 N N . ASP A 1 1010 ? 65.110 -4.504 -14.801 1.00 81.50 1010 ASP A N 1
ATOM 7974 C CA . ASP A 1 1010 ? 66.463 -5.032 -14.931 1.00 81.50 1010 ASP A CA 1
ATOM 7975 C C . ASP A 1 1010 ? 66.441 -6.498 -15.421 1.00 81.50 1010 ASP A C 1
ATOM 7977 O O . ASP A 1 1010 ? 65.915 -7.381 -14.728 1.00 81.50 1010 ASP A O 1
ATOM 7981 N N . PRO A 1 1011 ? 67.017 -6.798 -16.603 1.00 84.69 1011 PRO A N 1
ATOM 7982 C CA . PRO A 1 1011 ? 67.120 -8.162 -17.114 1.00 84.69 1011 PRO A CA 1
ATOM 7983 C C . PRO A 1 1011 ? 67.820 -9.132 -16.151 1.00 84.69 1011 PRO A C 1
ATOM 7985 O O . PRO A 1 1011 ? 67.432 -10.298 -16.082 1.00 84.69 1011 PRO A O 1
ATOM 7988 N N . LYS A 1 1012 ? 68.812 -8.675 -15.373 1.00 86.81 1012 LYS A N 1
ATOM 7989 C CA . LYS A 1 1012 ? 69.562 -9.538 -14.444 1.00 86.81 1012 LYS A CA 1
ATOM 7990 C C . LYS A 1 1012 ? 68.700 -9.992 -13.270 1.00 86.81 1012 LYS A C 1
ATOM 7992 O O . LYS A 1 1012 ? 68.711 -11.174 -12.928 1.00 86.81 1012 LYS A O 1
ATOM 7997 N N . HIS A 1 1013 ? 67.911 -9.085 -12.694 1.00 83.50 1013 HIS A N 1
ATOM 7998 C CA . HIS A 1 1013 ? 66.981 -9.423 -11.615 1.00 83.50 1013 HIS A CA 1
ATOM 7999 C C . HIS A 1 1013 ? 65.846 -10.329 -12.101 1.00 83.50 1013 HIS A C 1
ATOM 8001 O O . HIS A 1 1013 ? 65.503 -11.287 -11.413 1.00 83.50 1013 HIS A O 1
ATOM 8007 N N . LYS A 1 1014 ? 65.326 -10.116 -13.321 1.00 85.44 1014 LYS A N 1
ATOM 8008 C CA . LYS A 1 1014 ? 64.339 -11.031 -13.924 1.00 85.44 1014 LYS A CA 1
ATOM 8009 C C . LYS A 1 1014 ? 64.865 -12.454 -14.057 1.00 85.44 1014 LYS A C 1
ATOM 8011 O O . LYS A 1 1014 ? 64.140 -13.393 -13.737 1.00 85.44 1014 LYS A O 1
ATOM 8016 N N . ILE A 1 1015 ? 66.099 -12.609 -14.535 1.00 91.12 1015 ILE A N 1
ATOM 8017 C CA . ILE A 1 1015 ? 66.736 -13.922 -14.672 1.00 91.12 1015 ILE A CA 1
ATOM 8018 C C . ILE A 1 1015 ? 66.903 -14.565 -13.291 1.00 91.12 1015 ILE A C 1
ATOM 8020 O O . ILE A 1 1015 ? 66.468 -15.698 -13.109 1.00 91.12 1015 ILE A O 1
ATOM 8024 N N . ALA A 1 1016 ? 67.434 -13.833 -12.306 1.00 90.31 1016 ALA A N 1
ATOM 8025 C CA . ALA A 1 1016 ? 67.624 -14.343 -10.946 1.00 90.31 1016 ALA A CA 1
ATOM 8026 C C . ALA A 1 1016 ? 66.301 -14.770 -10.279 1.00 90.31 1016 ALA A C 1
ATOM 8028 O O . ALA A 1 1016 ? 66.229 -15.823 -9.647 1.00 90.31 1016 ALA A O 1
ATOM 8029 N N . TRP A 1 1017 ? 65.222 -14.001 -10.449 1.00 89.06 1017 TRP A N 1
ATOM 8030 C CA . TRP A 1 1017 ? 63.907 -14.358 -9.907 1.00 89.06 1017 TRP A CA 1
ATOM 8031 C C . TRP A 1 1017 ? 63.266 -15.540 -10.616 1.00 89.06 1017 TRP A C 1
ATOM 8033 O O . TRP A 1 1017 ? 62.657 -16.380 -9.959 1.00 89.06 1017 TRP A O 1
ATOM 8043 N N . ARG A 1 1018 ? 63.413 -15.650 -11.939 1.00 92.56 1018 ARG A N 1
ATOM 8044 C CA . ARG A 1 1018 ? 62.943 -16.830 -12.675 1.00 92.56 1018 ARG A CA 1
ATOM 8045 C C . ARG A 1 1018 ? 63.706 -18.079 -12.252 1.00 92.56 1018 ARG A C 1
ATOM 8047 O O . ARG A 1 1018 ? 63.061 -19.086 -11.993 1.00 92.56 1018 ARG A O 1
ATOM 8054 N N . GLN A 1 1019 ? 65.023 -17.982 -12.066 1.00 93.56 1019 GLN A N 1
ATOM 8055 C CA . GLN A 1 1019 ? 65.846 -19.056 -11.502 1.00 93.56 1019 GLN A CA 1
ATOM 8056 C C . GLN A 1 1019 ? 65.387 -19.453 -10.090 1.00 93.56 1019 GLN A C 1
ATOM 8058 O O . GLN A 1 1019 ? 65.282 -20.639 -9.794 1.00 93.56 1019 GLN A O 1
ATOM 8063 N N . ALA A 1 1020 ? 65.033 -18.486 -9.236 1.00 91.88 1020 ALA A N 1
ATOM 8064 C CA . ALA A 1 1020 ? 64.466 -18.771 -7.917 1.00 91.88 1020 ALA A CA 1
ATOM 8065 C C . ALA A 1 1020 ? 63.078 -19.439 -8.001 1.00 91.88 1020 ALA A C 1
ATOM 8067 O O . ALA A 1 1020 ? 62.800 -20.374 -7.251 1.00 91.88 1020 ALA A O 1
ATOM 8068 N N . LEU A 1 1021 ? 62.218 -19.013 -8.935 1.00 90.88 1021 LEU A N 1
ATOM 8069 C CA . LEU A 1 1021 ? 60.890 -19.602 -9.148 1.00 90.88 1021 LEU A CA 1
ATOM 8070 C C .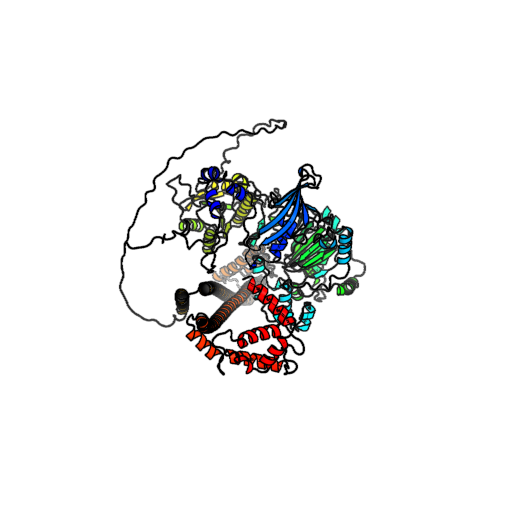 LEU A 1 1021 ? 60.954 -21.067 -9.588 1.00 90.88 1021 LEU A C 1
ATOM 8072 O O . LEU A 1 1021 ? 60.081 -21.836 -9.187 1.00 90.88 1021 LEU A O 1
ATOM 8076 N N . VAL A 1 1022 ? 61.955 -21.422 -10.398 1.00 94.75 1022 VAL A N 1
ATOM 8077 C CA . VAL A 1 1022 ? 62.170 -22.777 -10.935 1.00 94.75 1022 VAL A CA 1
ATOM 8078 C C . VAL A 1 1022 ? 63.163 -23.609 -10.120 1.00 94.75 1022 VAL A C 1
ATOM 8080 O O . VAL A 1 1022 ? 63.473 -24.734 -10.496 1.00 94.75 1022 VAL A O 1
ATOM 8083 N N . SER A 1 1023 ? 63.659 -23.090 -8.994 1.00 94.44 1023 SER A N 1
ATOM 8084 C CA . SER A 1 1023 ? 64.439 -23.888 -8.042 1.00 94.44 1023 SER A CA 1
ATOM 8085 C C . SER A 1 1023 ? 63.597 -25.043 -7.477 1.00 94.44 1023 SER A C 1
ATOM 8087 O O . SER A 1 1023 ? 62.368 -25.024 -7.579 1.00 94.44 1023 SER A O 1
ATOM 8089 N N . ASN A 1 1024 ? 64.229 -26.053 -6.875 1.00 92.88 1024 ASN A N 1
ATOM 8090 C CA . ASN A 1 1024 ? 63.518 -27.232 -6.352 1.00 92.88 1024 ASN A CA 1
ATOM 8091 C C . ASN A 1 1024 ? 62.417 -26.865 -5.337 1.00 92.88 1024 ASN A C 1
ATOM 8093 O O . ASN A 1 1024 ? 61.334 -27.440 -5.380 1.00 92.88 1024 ASN A O 1
ATOM 8097 N N . ASP A 1 1025 ? 62.653 -25.838 -4.516 1.00 91.25 1025 ASP A N 1
ATOM 8098 C CA . ASP A 1 1025 ? 61.685 -25.304 -3.542 1.00 91.25 1025 ASP A CA 1
ATOM 8099 C C . ASP A 1 1025 ? 60.923 -24.074 -4.073 1.00 91.25 1025 ASP A C 1
ATOM 8101 O O . ASP A 1 1025 ? 60.217 -23.367 -3.350 1.00 91.25 1025 ASP A O 1
ATOM 8105 N N . GLY A 1 1026 ? 61.089 -23.777 -5.360 1.00 92.56 1026 GLY A N 1
ATOM 8106 C CA . GLY A 1 1026 ? 60.492 -22.637 -6.028 1.00 92.56 1026 GLY A CA 1
ATOM 8107 C C . GLY A 1 1026 ? 58.985 -22.796 -6.220 1.00 92.56 1026 GLY A C 1
ATOM 8108 O O . GLY A 1 1026 ? 58.451 -23.889 -6.426 1.00 92.56 1026 GLY A O 1
ATOM 8109 N N . ARG A 1 1027 ? 58.267 -21.668 -6.209 1.00 88.81 1027 ARG A N 1
ATOM 8110 C CA . ARG A 1 1027 ? 56.801 -21.650 -6.348 1.00 88.81 1027 ARG A CA 1
ATOM 8111 C C . ARG A 1 1027 ? 56.314 -22.285 -7.656 1.00 88.81 1027 ARG A C 1
ATOM 8113 O O . ARG A 1 1027 ? 55.239 -22.876 -7.657 1.00 88.81 1027 ARG A O 1
ATOM 8120 N N . MET A 1 1028 ? 57.071 -22.171 -8.753 1.00 92.25 1028 MET A N 1
ATOM 8121 C CA . MET A 1 1028 ? 56.705 -22.821 -10.019 1.00 92.25 1028 MET A CA 1
ATOM 8122 C C . MET A 1 1028 ? 56.815 -24.343 -9.891 1.00 92.25 1028 MET A C 1
ATOM 8124 O O . MET A 1 1028 ? 55.885 -25.048 -10.268 1.00 92.25 1028 MET A O 1
ATOM 8128 N N . THR A 1 1029 ? 57.890 -24.838 -9.272 1.00 94.75 1029 THR A N 1
ATOM 8129 C CA . THR A 1 1029 ? 58.097 -26.271 -9.021 1.00 94.75 1029 THR A CA 1
ATOM 8130 C C . THR A 1 1029 ? 56.980 -26.851 -8.157 1.00 94.75 1029 THR A C 1
ATOM 8132 O O . THR A 1 1029 ? 56.427 -27.896 -8.488 1.00 94.75 1029 THR A O 1
ATOM 8135 N N . MET A 1 1030 ? 56.559 -26.133 -7.111 1.00 93.00 1030 MET A N 1
ATOM 8136 C CA . MET A 1 1030 ? 55.426 -26.530 -6.268 1.00 93.00 1030 MET A CA 1
ATOM 8137 C C . MET A 1 1030 ? 54.107 -26.633 -7.055 1.00 93.00 1030 MET A C 1
ATOM 8139 O O . MET A 1 1030 ? 53.355 -27.588 -6.871 1.00 93.00 1030 MET A O 1
ATOM 8143 N N . LEU A 1 1031 ? 53.818 -25.674 -7.944 1.00 94.50 1031 LEU A N 1
ATOM 8144 C CA . LEU A 1 1031 ? 52.600 -25.694 -8.764 1.00 94.50 1031 LEU A CA 1
ATOM 8145 C C . LEU A 1 1031 ? 52.611 -26.836 -9.787 1.00 94.50 1031 LEU A C 1
ATOM 8147 O O . LEU A 1 1031 ? 51.594 -27.508 -9.953 1.00 94.50 1031 LEU A O 1
ATOM 8151 N N . LEU A 1 1032 ? 53.750 -27.077 -10.442 1.00 95.12 1032 LEU A N 1
ATOM 8152 C CA . LEU A 1 1032 ? 53.899 -28.177 -11.397 1.00 95.12 1032 LEU A CA 1
ATOM 8153 C C . LEU A 1 1032 ? 53.826 -29.545 -10.699 1.00 95.12 1032 LEU A C 1
ATOM 8155 O O . LEU A 1 1032 ? 53.151 -30.431 -11.207 1.00 95.12 1032 LEU A O 1
ATOM 8159 N N . ASN A 1 1033 ? 54.380 -29.689 -9.490 1.00 95.56 1033 ASN A N 1
ATOM 8160 C CA . ASN A 1 1033 ? 54.181 -30.882 -8.652 1.00 95.56 1033 ASN A CA 1
ATOM 8161 C C . ASN A 1 1033 ? 52.705 -31.104 -8.280 1.00 95.56 1033 ASN A C 1
ATOM 8163 O O . ASN A 1 1033 ? 52.226 -32.239 -8.261 1.00 95.56 1033 ASN A O 1
ATOM 8167 N N . GLY A 1 1034 ? 51.963 -30.026 -8.004 1.00 93.62 1034 GLY A N 1
ATOM 8168 C CA . GLY A 1 1034 ? 50.518 -30.097 -7.777 1.00 93.62 1034 GLY A CA 1
ATOM 8169 C C . GLY A 1 1034 ? 49.763 -30.600 -9.010 1.00 93.62 1034 GLY A C 1
ATOM 8170 O O . GLY A 1 1034 ? 48.896 -31.463 -8.885 1.00 93.62 1034 GLY A O 1
ATOM 8171 N N . LEU A 1 1035 ? 50.125 -30.114 -10.202 1.00 93.69 1035 LEU A N 1
ATOM 8172 C CA . LEU A 1 1035 ? 49.561 -30.608 -11.460 1.00 93.69 1035 LEU A CA 1
ATOM 8173 C C . LEU A 1 1035 ? 49.932 -32.072 -11.723 1.00 93.69 1035 LEU A C 1
ATOM 8175 O O . LEU A 1 1035 ? 49.065 -32.826 -12.155 1.00 93.69 1035 LEU A O 1
ATOM 8179 N N . GLU A 1 1036 ? 51.150 -32.499 -11.388 1.00 93.38 1036 GLU A N 1
ATOM 8180 C CA . GLU A 1 1036 ? 51.526 -33.914 -11.492 1.00 93.38 1036 GLU A CA 1
ATOM 8181 C C . GLU A 1 1036 ? 50.745 -34.821 -10.567 1.00 93.38 1036 GLU A C 1
ATOM 8183 O O . GLU A 1 1036 ? 50.313 -35.902 -10.967 1.00 93.38 1036 GLU A O 1
ATOM 8188 N N . THR A 1 1037 ? 50.508 -34.358 -9.346 1.00 93.38 1037 THR A N 1
ATOM 8189 C CA . THR A 1 1037 ? 49.688 -35.090 -8.385 1.00 93.38 1037 THR A CA 1
ATOM 8190 C C . THR A 1 1037 ? 48.246 -35.203 -8.886 1.00 93.38 1037 THR A C 1
ATOM 8192 O O . THR A 1 1037 ? 47.624 -36.251 -8.741 1.00 93.38 1037 THR A O 1
ATOM 8195 N N . LEU A 1 1038 ? 47.708 -34.154 -9.519 1.00 90.44 1038 LEU A N 1
ATOM 8196 C CA . LEU A 1 1038 ? 46.365 -34.186 -10.108 1.00 90.44 1038 LEU A CA 1
ATOM 8197 C C . LEU A 1 1038 ? 46.278 -35.125 -11.315 1.00 90.44 1038 LEU A C 1
ATOM 8199 O O . LEU A 1 1038 ? 45.310 -35.875 -11.429 1.00 90.44 1038 LEU A O 1
ATOM 8203 N N . LEU A 1 1039 ? 47.284 -35.118 -12.192 1.00 90.62 1039 LEU A N 1
ATOM 8204 C CA . LEU A 1 1039 ? 47.373 -36.070 -13.299 1.00 90.62 1039 LEU A CA 1
ATOM 8205 C C . LEU A 1 1039 ? 47.399 -37.507 -12.770 1.00 90.62 1039 LEU A C 1
ATOM 8207 O O . LEU A 1 1039 ? 46.629 -38.350 -13.226 1.00 90.62 1039 LEU A O 1
ATOM 8211 N N . GLU A 1 1040 ? 48.206 -37.772 -11.744 1.00 88.50 1040 GLU A N 1
ATOM 8212 C CA . GLU A 1 1040 ? 48.263 -39.073 -11.079 1.00 88.50 1040 GLU A CA 1
ATOM 8213 C C . GLU A 1 1040 ? 46.925 -39.507 -10.478 1.00 88.50 1040 GLU A C 1
ATOM 8215 O O . GLU A 1 1040 ? 46.471 -40.624 -10.726 1.00 88.50 1040 GLU A O 1
ATOM 8220 N N . GLN A 1 1041 ? 46.270 -38.626 -9.721 1.00 88.12 1041 GLN A N 1
ATOM 8221 C CA . GLN A 1 1041 ? 44.977 -38.906 -9.092 1.00 88.12 1041 GLN A CA 1
ATOM 8222 C C . GLN A 1 1041 ? 43.880 -39.198 -10.118 1.00 88.12 1041 GLN A C 1
ATOM 8224 O O . GLN A 1 1041 ? 42.997 -40.015 -9.857 1.00 88.12 1041 GLN A O 1
ATOM 8229 N N . ASN A 1 1042 ? 43.960 -38.582 -11.297 1.00 86.38 1042 ASN A N 1
ATOM 8230 C CA . ASN A 1 1042 ? 43.018 -38.811 -12.390 1.00 86.38 1042 ASN A CA 1
ATOM 8231 C C . ASN A 1 1042 ? 43.361 -40.045 -13.243 1.00 86.38 1042 ASN A C 1
ATOM 8233 O O . ASN A 1 1042 ? 42.714 -40.293 -14.262 1.00 86.38 1042 ASN A O 1
ATOM 8237 N N . GLY A 1 1043 ? 44.344 -40.846 -12.820 1.00 84.50 1043 GLY A N 1
ATOM 8238 C CA . GLY A 1 1043 ? 44.723 -42.087 -13.486 1.00 84.50 1043 GLY A CA 1
ATOM 8239 C C . GLY A 1 1043 ? 45.566 -41.878 -14.741 1.00 84.50 1043 GLY A C 1
ATOM 8240 O O . GLY A 1 1043 ? 45.607 -42.774 -15.588 1.00 84.50 1043 GLY A O 1
ATOM 8241 N N . ALA A 1 1044 ? 46.232 -40.724 -14.876 1.00 83.88 1044 ALA A N 1
ATOM 8242 C CA . ALA A 1 1044 ? 47.178 -40.513 -15.958 1.00 83.88 1044 ALA A CA 1
ATOM 8243 C C . ALA A 1 1044 ? 48.353 -41.491 -15.812 1.00 83.88 1044 ALA A C 1
ATOM 8245 O O . ALA A 1 1044 ? 49.028 -41.550 -14.780 1.00 83.88 1044 ALA A O 1
ATOM 8246 N N . THR A 1 1045 ? 48.592 -42.266 -16.863 1.00 79.81 1045 THR A N 1
ATOM 8247 C CA . THR A 1 1045 ? 49.717 -43.205 -16.977 1.00 79.81 1045 THR A CA 1
ATOM 8248 C C . THR A 1 1045 ? 50.581 -42.799 -18.163 1.00 79.81 1045 THR A C 1
ATOM 8250 O O . THR A 1 1045 ? 50.144 -42.016 -19.003 1.00 79.81 1045 THR A O 1
ATOM 8253 N N . GLU A 1 1046 ? 51.781 -43.367 -18.294 1.00 73.06 1046 GLU A N 1
ATOM 8254 C CA . GLU A 1 1046 ? 52.626 -43.130 -19.476 1.00 73.06 1046 GLU A CA 1
ATOM 8255 C C . GLU A 1 1046 ? 51.912 -43.475 -20.799 1.00 73.06 1046 GLU A C 1
ATOM 8257 O O . GLU A 1 1046 ? 52.201 -42.876 -21.829 1.00 73.06 1046 GLU A O 1
ATOM 8262 N N . MET A 1 1047 ? 50.938 -44.396 -20.773 1.00 68.50 1047 MET A N 1
ATOM 8263 C CA . MET A 1 1047 ? 50.135 -44.765 -21.946 1.00 68.50 1047 MET A CA 1
ATOM 8264 C C . MET A 1 1047 ? 48.901 -43.882 -22.170 1.00 68.50 1047 MET A C 1
ATOM 8266 O O . MET A 1 1047 ? 48.376 -43.843 -23.281 1.00 68.50 1047 MET A O 1
ATOM 8270 N N . VAL A 1 1048 ? 48.406 -43.201 -21.134 1.00 75.69 1048 VAL A N 1
ATOM 8271 C CA . VAL A 1 1048 ? 47.203 -42.359 -21.197 1.00 75.69 1048 VAL A CA 1
ATOM 8272 C C . VAL A 1 1048 ? 47.442 -41.116 -20.338 1.00 75.69 1048 VAL A C 1
ATOM 8274 O O . VAL A 1 1048 ? 47.078 -41.119 -19.162 1.00 75.69 1048 VAL A O 1
ATOM 8277 N N . PRO A 1 1049 ? 48.082 -40.065 -20.875 1.00 79.75 1049 PRO A N 1
ATOM 8278 C CA . PRO A 1 1049 ? 48.574 -38.968 -20.051 1.00 79.75 1049 PRO A CA 1
ATOM 8279 C C . PRO A 1 1049 ? 47.574 -37.807 -19.895 1.00 79.75 1049 PRO A C 1
ATOM 8281 O O . PRO A 1 1049 ? 47.995 -36.704 -19.573 1.00 79.75 1049 PRO A O 1
ATOM 8284 N N . PHE A 1 1050 ? 46.271 -38.001 -20.142 1.00 90.31 1050 PHE A N 1
ATOM 8285 C CA . PHE A 1 1050 ? 45.293 -36.902 -20.129 1.00 90.31 1050 PHE A CA 1
ATOM 8286 C C . PHE A 1 1050 ? 44.633 -36.682 -18.757 1.00 90.31 1050 PHE A C 1
ATOM 8288 O O . PHE A 1 1050 ? 44.357 -37.620 -18.011 1.00 90.31 1050 PHE A O 1
ATOM 8295 N N . VAL A 1 1051 ? 44.292 -35.426 -18.461 1.00 88.12 1051 VAL A N 1
ATOM 8296 C CA . VAL A 1 1051 ? 43.680 -34.956 -17.206 1.00 88.12 1051 VAL A CA 1
ATOM 8297 C C . VAL A 1 1051 ? 42.303 -35.572 -16.957 1.00 88.12 1051 VAL A C 1
ATOM 8299 O O . VAL A 1 1051 ? 41.930 -35.766 -15.804 1.00 88.12 1051 VAL A O 1
ATOM 8302 N N . ALA A 1 1052 ? 41.534 -35.863 -18.011 1.00 85.62 1052 ALA A N 1
ATOM 8303 C CA . ALA A 1 1052 ? 40.163 -36.378 -17.924 1.00 85.62 1052 ALA A CA 1
ATOM 8304 C C . ALA A 1 1052 ? 40.048 -37.876 -18.283 1.00 85.62 1052 ALA A C 1
ATOM 8306 O O . ALA A 1 1052 ? 39.002 -38.334 -18.747 1.00 85.62 1052 ALA A O 1
ATOM 8307 N N . GLY A 1 1053 ? 41.118 -38.654 -18.092 1.00 80.81 1053 GLY A N 1
ATOM 8308 C CA . GLY A 1 1053 ? 41.137 -40.089 -18.380 1.00 80.81 1053 GLY A CA 1
ATOM 8309 C C . GLY A 1 1053 ? 41.532 -40.396 -19.828 1.00 80.81 1053 GLY A C 1
ATOM 8310 O O . GLY A 1 1053 ? 42.589 -39.985 -20.282 1.00 80.81 1053 GLY A O 1
ATOM 8311 N N . LYS A 1 1054 ? 40.721 -41.162 -20.574 1.00 81.25 1054 LYS A N 1
ATOM 8312 C CA . LYS A 1 1054 ? 41.119 -41.709 -21.895 1.00 81.25 1054 LYS A CA 1
ATOM 8313 C C . LYS A 1 1054 ? 41.050 -40.727 -23.070 1.00 81.25 1054 LYS A C 1
ATOM 8315 O O . LYS A 1 1054 ? 41.445 -41.094 -24.172 1.00 81.25 1054 LYS A O 1
ATOM 8320 N N . SER A 1 1055 ? 40.526 -39.521 -22.870 1.00 86.00 1055 SER A N 1
ATOM 8321 C CA . SER A 1 1055 ? 40.259 -38.567 -23.951 1.00 86.00 1055 SER A CA 1
ATOM 8322 C C . SER A 1 1055 ? 40.908 -37.214 -23.696 1.00 86.00 1055 SER A C 1
ATOM 8324 O O . SER A 1 1055 ? 40.825 -36.694 -22.584 1.00 86.00 1055 SER A O 1
ATOM 8326 N N . LEU A 1 1056 ? 41.452 -36.623 -24.762 1.00 90.38 1056 LEU A N 1
ATOM 8327 C CA . LEU A 1 1056 ? 41.925 -35.243 -24.792 1.00 90.38 1056 LEU A CA 1
ATOM 8328 C C . LEU A 1 1056 ? 40.796 -34.270 -24.420 1.00 90.38 1056 LEU A C 1
ATOM 8330 O O . LEU A 1 1056 ? 39.698 -34.327 -24.975 1.00 90.38 1056 LEU A O 1
ATOM 8334 N N . SER A 1 1057 ? 41.076 -33.349 -23.506 1.00 92.38 1057 SER A N 1
ATOM 8335 C CA . SER A 1 1057 ? 40.160 -32.306 -23.056 1.00 92.38 1057 SER A CA 1
ATOM 8336 C C . SER A 1 1057 ? 40.756 -30.907 -23.242 1.00 92.38 1057 SER A C 1
ATOM 8338 O O . SER A 1 1057 ? 41.934 -30.722 -23.551 1.00 92.38 1057 SER A O 1
ATOM 8340 N N . VAL A 1 1058 ? 39.941 -29.876 -23.002 1.00 90.00 1058 VAL A N 1
ATOM 8341 C CA . VAL A 1 1058 ? 40.402 -28.476 -23.023 1.00 90.00 1058 VAL A CA 1
ATOM 8342 C C . VAL A 1 1058 ? 41.485 -28.219 -21.964 1.00 90.00 1058 VAL A C 1
ATOM 8344 O O . VAL A 1 1058 ? 42.358 -27.378 -22.177 1.00 90.00 1058 VAL A O 1
ATOM 8347 N N . ALA A 1 1059 ? 41.463 -28.951 -20.843 1.00 91.44 1059 ALA A N 1
ATOM 8348 C CA . ALA A 1 1059 ? 42.486 -28.837 -19.807 1.00 91.44 1059 ALA A CA 1
ATOM 8349 C C . ALA A 1 1059 ? 43.856 -29.321 -20.312 1.00 91.44 1059 ALA A C 1
ATOM 8351 O O . ALA A 1 1059 ? 44.860 -28.656 -20.067 1.00 91.44 1059 ALA A O 1
ATOM 8352 N N . ASP A 1 1060 ? 43.887 -30.408 -21.086 1.00 93.88 1060 ASP A N 1
ATOM 8353 C CA . ASP A 1 1060 ? 45.115 -30.962 -21.667 1.00 93.88 1060 ASP A CA 1
ATOM 8354 C C . ASP A 1 1060 ? 45.764 -29.989 -22.653 1.00 93.88 1060 ASP A C 1
ATOM 8356 O O . ASP A 1 1060 ? 46.967 -29.760 -22.593 1.00 93.88 1060 ASP A O 1
ATOM 8360 N N . LEU A 1 1061 ? 44.964 -29.332 -23.501 1.00 93.19 1061 LEU A N 1
ATOM 8361 C CA . LEU A 1 1061 ? 45.452 -28.303 -24.429 1.00 93.19 1061 LEU A CA 1
ATOM 8362 C C . LEU A 1 1061 ? 46.016 -27.076 -23.693 1.00 93.19 1061 LEU A C 1
ATOM 8364 O O . LEU A 1 1061 ? 47.014 -26.492 -24.122 1.00 93.19 1061 LEU A O 1
ATOM 8368 N N . ALA A 1 1062 ? 45.405 -26.679 -22.572 1.00 92.19 1062 ALA A N 1
ATOM 8369 C CA . ALA A 1 1062 ? 45.903 -25.575 -21.755 1.00 92.19 1062 ALA A CA 1
ATOM 8370 C C . ALA A 1 1062 ? 47.237 -25.925 -21.073 1.00 92.19 1062 ALA A C 1
ATOM 8372 O O . ALA A 1 1062 ? 48.164 -25.109 -21.090 1.00 92.19 1062 ALA A O 1
ATOM 8373 N N . ILE A 1 1063 ? 47.350 -27.138 -20.519 1.00 94.44 1063 ILE A N 1
ATOM 8374 C CA . ILE A 1 1063 ? 48.583 -27.639 -19.899 1.00 94.44 1063 ILE A CA 1
ATOM 8375 C C . ILE A 1 1063 ? 49.680 -27.810 -20.951 1.00 94.44 1063 ILE A C 1
ATOM 8377 O O . ILE A 1 1063 ? 50.774 -27.288 -20.750 1.00 94.44 1063 ILE A O 1
ATOM 8381 N N . TRP A 1 1064 ? 49.385 -28.442 -22.092 1.00 94.88 1064 TRP A N 1
ATOM 8382 C CA . TRP A 1 1064 ? 50.307 -28.562 -23.227 1.00 94.88 1064 TRP A CA 1
ATOM 8383 C C . TRP A 1 1064 ? 50.873 -27.198 -23.616 1.00 94.88 1064 TRP A C 1
ATOM 8385 O O . TRP A 1 1064 ? 52.087 -27.024 -23.695 1.00 94.88 1064 TRP A O 1
ATOM 8395 N N . ARG A 1 1065 ? 50.019 -26.177 -23.758 1.00 93.00 1065 ARG A N 1
ATOM 8396 C CA . ARG A 1 1065 ? 50.495 -24.841 -24.125 1.00 93.00 1065 ARG A CA 1
ATOM 8397 C C . ARG A 1 1065 ? 51.407 -24.232 -23.059 1.00 93.00 1065 ARG A C 1
ATOM 8399 O O . ARG A 1 1065 ? 52.410 -23.614 -23.412 1.00 93.00 1065 ARG A O 1
ATOM 8406 N N . ALA A 1 1066 ? 51.062 -24.372 -21.780 1.00 93.12 1066 ALA A N 1
ATOM 8407 C CA . ALA A 1 1066 ? 51.869 -23.850 -20.679 1.00 93.12 1066 ALA A CA 1
ATOM 8408 C C . ALA A 1 1066 ? 53.236 -24.551 -20.589 1.00 93.12 1066 ALA A C 1
ATOM 8410 O O . ALA A 1 1066 ? 54.263 -23.877 -20.485 1.00 93.12 1066 ALA A O 1
ATOM 8411 N N . VAL A 1 1067 ? 53.252 -25.883 -20.697 1.00 94.81 1067 VAL A N 1
ATOM 8412 C CA . VAL A 1 1067 ? 54.476 -26.695 -20.715 1.00 94.81 1067 VAL A CA 1
ATOM 8413 C C . VAL A 1 1067 ? 55.348 -26.324 -21.911 1.00 94.81 1067 VAL A C 1
ATOM 8415 O O . VAL A 1 1067 ? 56.527 -26.042 -21.714 1.00 94.81 1067 VAL A O 1
ATOM 8418 N N . GLY A 1 1068 ? 54.768 -26.201 -23.108 1.00 93.44 1068 GLY A N 1
ATOM 8419 C CA . GLY A 1 1068 ? 55.500 -25.840 -24.322 1.00 93.44 1068 GLY A CA 1
ATOM 8420 C C . GLY A 1 1068 ? 56.202 -24.484 -24.222 1.00 93.44 1068 GLY A C 1
ATOM 8421 O O . GLY A 1 1068 ? 57.343 -24.341 -24.655 1.00 93.44 1068 GLY A O 1
ATOM 8422 N N . TRP A 1 1069 ? 55.581 -23.484 -23.583 1.00 91.88 1069 TRP A N 1
ATOM 8423 C CA . TRP A 1 1069 ? 56.247 -22.202 -23.311 1.00 91.88 1069 TRP A CA 1
ATOM 8424 C C . TRP A 1 1069 ? 57.431 -22.348 -22.353 1.00 91.88 1069 TRP A C 1
ATOM 8426 O O . TRP A 1 1069 ? 58.493 -21.781 -22.617 1.00 91.88 1069 TRP A O 1
ATOM 8436 N N . LEU A 1 1070 ? 57.269 -23.107 -21.267 1.00 94.19 1070 LEU A N 1
ATOM 8437 C CA . LEU A 1 1070 ? 58.316 -23.320 -20.266 1.00 94.19 1070 LEU A CA 1
ATOM 8438 C C . LEU A 1 1070 ? 59.495 -24.144 -20.810 1.00 94.19 1070 LEU A C 1
ATOM 8440 O O . LEU A 1 1070 ? 60.633 -23.876 -20.437 1.00 94.19 1070 LEU A O 1
ATOM 8444 N N . SER A 1 1071 ? 59.250 -25.097 -21.715 1.00 93.44 1071 SER A N 1
ATOM 8445 C CA . SER A 1 1071 ? 60.291 -25.934 -22.329 1.00 93.44 1071 SER A CA 1
ATOM 8446 C C . SER A 1 1071 ? 60.898 -25.348 -23.610 1.00 93.44 1071 SER A C 1
ATOM 8448 O O . SER A 1 1071 ? 61.930 -25.826 -24.072 1.00 93.44 1071 SER A O 1
ATOM 8450 N N . SER A 1 1072 ? 60.303 -24.298 -24.188 1.00 92.31 1072 SER A N 1
ATOM 8451 C CA . SER A 1 1072 ? 60.759 -23.702 -25.459 1.00 92.31 1072 SER A CA 1
ATOM 8452 C C . SER A 1 1072 ? 62.149 -23.056 -25.412 1.00 92.31 1072 SER A C 1
ATOM 8454 O O . SER A 1 1072 ? 62.748 -22.812 -26.456 1.00 92.31 1072 SER A O 1
ATOM 8456 N N . GLY A 1 1073 ? 62.642 -22.706 -24.220 1.00 90.44 1073 GLY A N 1
ATOM 8457 C CA . GLY A 1 1073 ? 63.848 -21.887 -24.051 1.00 90.44 1073 GLY A CA 1
ATOM 8458 C C . GLY A 1 1073 ? 63.666 -20.404 -24.411 1.00 90.44 1073 GLY A C 1
ATOM 8459 O O . GLY A 1 1073 ? 64.627 -19.647 -24.341 1.00 90.44 1073 GLY A O 1
ATOM 8460 N N . VAL A 1 1074 ? 62.449 -19.964 -24.759 1.00 90.94 1074 VAL A N 1
ATOM 8461 C CA . VAL A 1 1074 ? 62.144 -18.556 -25.091 1.00 90.94 1074 VAL A CA 1
ATOM 8462 C C . VAL A 1 1074 ? 62.117 -17.662 -23.841 1.00 90.94 1074 VAL A C 1
ATOM 8464 O O . VAL A 1 1074 ? 62.282 -16.448 -23.935 1.00 90.94 1074 VAL A O 1
ATOM 8467 N N . ILE A 1 1075 ? 61.898 -18.237 -22.654 1.00 90.44 1075 ILE A N 1
ATOM 8468 C CA . ILE A 1 1075 ? 61.816 -17.490 -21.395 1.00 90.44 1075 ILE A CA 1
ATOM 8469 C C . ILE A 1 1075 ? 63.193 -17.463 -20.717 1.00 90.44 1075 ILE A C 1
ATOM 8471 O O . ILE A 1 1075 ? 63.592 -18.436 -20.080 1.00 90.44 1075 ILE A O 1
ATOM 8475 N N . ASP A 1 1076 ? 63.892 -16.325 -20.792 1.00 90.44 1076 ASP A N 1
ATOM 8476 C CA . ASP A 1 1076 ? 65.216 -16.164 -20.170 1.00 90.44 1076 ASP A CA 1
ATOM 8477 C C . ASP A 1 1076 ? 65.211 -16.548 -18.685 1.00 90.44 1076 ASP A C 1
ATOM 8479 O O . ASP A 1 1076 ? 64.351 -16.089 -17.928 1.00 90.44 1076 ASP A O 1
ATOM 8483 N N . GLY A 1 1077 ? 66.199 -17.331 -18.252 1.00 91.81 1077 GLY A N 1
ATOM 8484 C CA . GLY A 1 1077 ? 66.346 -17.763 -16.858 1.00 91.81 1077 GLY A CA 1
ATOM 8485 C C . GLY A 1 1077 ? 65.566 -19.026 -16.480 1.00 91.81 1077 GLY A C 1
ATOM 8486 O O . GLY A 1 1077 ? 65.692 -19.469 -15.342 1.00 91.81 1077 GLY A O 1
ATOM 8487 N N . ILE A 1 1078 ? 64.811 -19.625 -17.409 1.00 95.62 1078 ILE A N 1
ATOM 8488 C CA . ILE A 1 1078 ? 64.204 -20.954 -17.247 1.00 95.62 1078 ILE A CA 1
ATOM 8489 C C . ILE A 1 1078 ? 64.912 -21.933 -18.198 1.00 95.62 1078 ILE A C 1
ATOM 8491 O O . ILE A 1 1078 ? 64.880 -21.716 -19.411 1.00 95.62 1078 ILE A O 1
ATOM 8495 N N . PRO A 1 1079 ? 65.570 -22.995 -17.694 1.00 95.25 1079 PRO A N 1
ATOM 8496 C CA . PRO A 1 1079 ? 66.170 -24.015 -18.553 1.00 95.25 1079 PRO A CA 1
ATOM 8497 C C . PRO A 1 1079 ? 65.113 -24.687 -19.440 1.00 95.25 1079 PRO A C 1
ATOM 8499 O O . PRO A 1 1079 ? 64.057 -25.068 -18.944 1.00 95.25 1079 PRO A O 1
ATOM 8502 N N . SER A 1 1080 ? 65.400 -24.912 -20.726 1.00 95.38 1080 SER A N 1
ATOM 8503 C CA . SER A 1 1080 ? 64.482 -25.633 -21.634 1.00 95.38 1080 SER A CA 1
ATOM 8504 C C . SER A 1 1080 ? 64.206 -27.075 -21.187 1.00 95.38 1080 SER A C 1
ATOM 8506 O O . SER A 1 1080 ? 63.165 -27.646 -21.500 1.00 95.38 1080 SER A O 1
ATOM 8508 N N . THR A 1 1081 ? 65.115 -27.651 -20.401 1.00 95.81 1081 THR A N 1
ATOM 8509 C CA . THR A 1 1081 ? 64.984 -28.975 -19.785 1.00 95.81 1081 THR A CA 1
ATOM 8510 C C . THR A 1 1081 ? 64.186 -28.969 -18.480 1.00 95.81 1081 THR A C 1
ATOM 8512 O O . THR A 1 1081 ? 63.917 -30.035 -17.941 1.00 95.81 1081 THR A O 1
ATOM 8515 N N . TYR A 1 1082 ? 63.777 -27.805 -17.961 1.00 96.44 1082 TYR A N 1
ATOM 8516 C CA . TYR A 1 1082 ? 63.159 -27.691 -16.636 1.00 96.44 1082 TYR A CA 1
ATOM 8517 C C . TYR A 1 1082 ? 61.903 -28.551 -16.484 1.00 96.44 1082 TYR A C 1
ATOM 8519 O O . TYR A 1 1082 ? 61.749 -29.228 -15.475 1.00 96.44 1082 TYR A O 1
ATOM 8527 N N . VAL A 1 1083 ? 61.019 -28.581 -17.487 1.00 95.81 1083 VAL A N 1
ATOM 8528 C CA . VAL A 1 1083 ? 59.766 -29.348 -17.370 1.00 95.81 1083 VAL A CA 1
ATOM 8529 C C . VAL A 1 1083 ? 59.990 -30.865 -17.464 1.00 95.81 1083 VAL A C 1
ATOM 8531 O O . VAL A 1 1083 ? 59.150 -31.633 -17.011 1.00 95.81 1083 VAL A O 1
ATOM 8534 N N . GLN A 1 1084 ? 61.143 -31.322 -17.966 1.00 95.25 1084 GLN A N 1
ATOM 8535 C CA . GLN A 1 1084 ? 61.446 -32.755 -18.110 1.00 95.25 1084 GLN A CA 1
ATOM 8536 C C . GLN A 1 1084 ? 61.592 -33.475 -16.761 1.00 95.25 1084 GLN A C 1
ATOM 8538 O O . GLN A 1 1084 ? 61.503 -34.697 -16.713 1.00 95.25 1084 GLN A O 1
ATOM 8543 N N . GLN A 1 1085 ? 61.773 -32.736 -15.661 1.00 95.88 1085 GLN A N 1
ATOM 8544 C CA . GLN A 1 1085 ? 61.769 -33.311 -14.313 1.00 95.88 1085 GLN A CA 1
ATOM 8545 C C . GLN A 1 1085 ? 60.359 -33.681 -13.807 1.00 95.88 1085 GLN A C 1
ATOM 8547 O O . GLN A 1 1085 ? 60.243 -34.314 -12.762 1.00 95.88 1085 GLN A O 1
ATOM 8552 N N . PHE A 1 1086 ? 59.301 -33.295 -14.535 1.00 96.25 1086 PHE A N 1
ATOM 8553 C CA . PHE A 1 1086 ? 57.905 -33.654 -14.267 1.00 96.25 1086 PHE A CA 1
ATOM 8554 C C . PHE A 1 1086 ? 57.431 -34.633 -15.359 1.00 96.25 1086 PHE A C 1
ATOM 8556 O O . PHE A 1 1086 ? 56.962 -34.205 -16.420 1.00 96.25 1086 PHE A O 1
ATOM 8563 N N . PRO A 1 1087 ? 57.635 -35.949 -15.170 1.00 94.62 1087 PRO A N 1
ATOM 8564 C CA . PRO A 1 1087 ? 57.550 -36.924 -16.255 1.00 94.62 1087 PRO A CA 1
ATOM 8565 C C . PRO A 1 1087 ? 56.145 -37.087 -16.850 1.00 94.62 1087 PRO A C 1
ATOM 8567 O O . PRO A 1 1087 ? 56.036 -37.341 -18.048 1.00 94.62 1087 PRO A O 1
ATOM 8570 N N . LYS A 1 1088 ? 55.066 -36.920 -16.075 1.00 94.31 1088 LYS A N 1
ATOM 8571 C CA . LYS A 1 1088 ? 53.687 -37.091 -16.566 1.00 94.31 1088 LYS A CA 1
ATOM 8572 C C . LYS A 1 1088 ? 53.192 -35.827 -17.275 1.00 94.31 1088 LYS A C 1
ATOM 8574 O O . LYS A 1 1088 ? 52.559 -35.939 -18.320 1.00 94.31 1088 LYS A O 1
ATOM 8579 N N . LEU A 1 1089 ? 53.565 -34.637 -16.802 1.00 95.25 1089 LEU A N 1
ATOM 8580 C CA . LEU A 1 1089 ? 53.358 -33.363 -17.498 1.00 95.25 1089 LEU A CA 1
ATOM 8581 C C . LEU A 1 1089 ? 54.110 -33.351 -18.832 1.00 95.25 1089 LEU A C 1
ATOM 8583 O O . LEU A 1 1089 ? 53.571 -32.904 -19.848 1.00 95.25 1089 LEU A O 1
ATOM 8587 N N . TRP A 1 1090 ? 55.344 -33.862 -18.841 1.00 95.38 1090 TRP A N 1
ATOM 8588 C CA . TRP A 1 1090 ? 56.128 -34.007 -20.062 1.00 95.38 1090 TRP A CA 1
ATOM 8589 C C . TRP A 1 1090 ? 55.512 -35.035 -21.019 1.00 95.38 1090 TRP A C 1
ATOM 8591 O O . TRP A 1 1090 ? 55.371 -34.751 -22.208 1.00 95.38 1090 TRP A O 1
ATOM 8601 N N . ALA A 1 1091 ? 55.058 -36.185 -20.510 1.00 94.19 1091 ALA A N 1
ATOM 8602 C CA . ALA A 1 1091 ? 54.349 -37.187 -21.306 1.00 94.19 1091 ALA A CA 1
ATOM 8603 C C . ALA A 1 1091 ? 53.042 -36.639 -21.905 1.00 94.19 1091 ALA A C 1
ATOM 8605 O O . ALA A 1 1091 ? 52.781 -36.861 -23.088 1.00 94.19 1091 ALA A O 1
ATOM 8606 N N . LEU A 1 1092 ? 52.260 -35.868 -21.136 1.00 94.81 1092 LEU A N 1
ATOM 8607 C CA . LEU A 1 1092 ? 51.066 -35.167 -21.622 1.00 94.81 1092 LEU A CA 1
ATOM 8608 C C . LEU A 1 1092 ? 51.441 -34.230 -22.763 1.00 94.81 1092 LEU A C 1
ATOM 8610 O O . LEU A 1 1092 ? 50.843 -34.304 -23.834 1.00 94.81 1092 LEU A O 1
ATOM 8614 N N . HIS A 1 1093 ? 52.457 -33.388 -22.570 1.00 94.50 1093 HIS A N 1
ATOM 8615 C CA . HIS A 1 1093 ? 52.915 -32.479 -23.614 1.00 94.50 1093 HIS A CA 1
ATOM 8616 C C . HIS A 1 1093 ? 53.291 -33.236 -24.897 1.00 94.50 1093 HIS A C 1
ATOM 8618 O O . HIS A 1 1093 ? 52.781 -32.902 -25.963 1.00 94.50 1093 HIS A O 1
ATOM 8624 N N . CYS A 1 1094 ? 54.110 -34.287 -24.802 1.00 93.38 1094 CYS A N 1
ATOM 8625 C CA . CYS A 1 1094 ? 54.517 -35.099 -25.952 1.00 93.38 1094 CYS A CA 1
ATOM 8626 C C . CYS A 1 1094 ? 53.354 -35.834 -26.6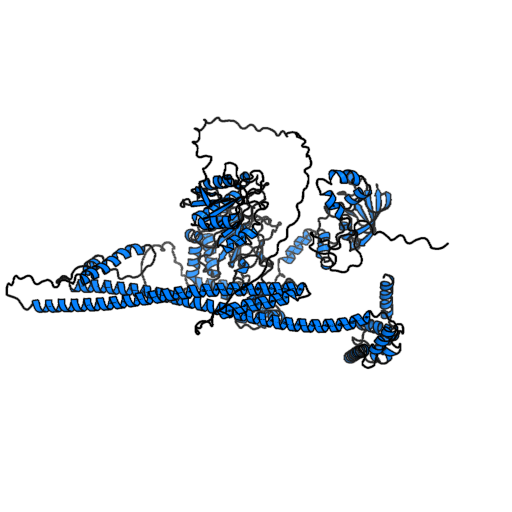36 1.00 93.38 1094 CYS A C 1
ATOM 8628 O O . CYS A 1 1094 ? 53.405 -36.032 -27.846 1.00 93.38 1094 CYS A O 1
ATOM 8630 N N . ALA A 1 1095 ? 52.319 -36.238 -25.896 1.00 93.19 1095 ALA A N 1
ATOM 8631 C CA . ALA A 1 1095 ? 51.145 -36.898 -26.464 1.00 93.19 1095 ALA A CA 1
ATOM 8632 C C . ALA A 1 1095 ? 50.197 -35.918 -27.173 1.00 93.19 1095 ALA A C 1
ATOM 8634 O O . ALA A 1 1095 ? 49.578 -36.276 -28.174 1.00 93.19 1095 ALA A O 1
ATOM 8635 N N . VAL A 1 1096 ? 50.083 -34.686 -26.666 1.00 94.25 1096 VAL A N 1
ATOM 8636 C CA . VAL A 1 1096 ? 49.206 -33.647 -27.229 1.00 94.25 1096 VAL A CA 1
ATOM 8637 C C . VAL A 1 1096 ? 49.850 -32.939 -28.424 1.00 94.25 1096 VAL A C 1
ATOM 8639 O O . VAL A 1 1096 ? 49.147 -32.630 -29.382 1.00 94.25 1096 VAL A O 1
ATOM 8642 N N . ASP A 1 1097 ? 51.166 -32.715 -28.411 1.00 94.00 1097 ASP A N 1
ATOM 8643 C CA . ASP A 1 1097 ? 51.887 -31.956 -29.445 1.00 94.00 1097 ASP A CA 1
ATOM 8644 C C . ASP A 1 1097 ? 51.661 -32.438 -30.896 1.00 94.00 1097 ASP A C 1
ATOM 8646 O O . ASP A 1 1097 ? 51.384 -31.601 -31.756 1.00 94.00 1097 ASP A O 1
ATOM 8650 N N . PRO A 1 1098 ? 51.677 -33.754 -31.206 1.00 92.88 1098 PRO A N 1
ATOM 8651 C CA . PRO A 1 1098 ? 51.417 -34.233 -32.563 1.00 92.88 1098 PRO A CA 1
ATOM 8652 C C . PRO A 1 1098 ? 49.922 -34.293 -32.930 1.00 92.88 1098 PRO A C 1
ATOM 8654 O O . PRO A 1 1098 ? 49.594 -34.686 -34.051 1.00 92.88 1098 PRO A O 1
ATOM 8657 N N . SER A 1 1099 ? 49.001 -33.956 -32.018 1.00 90.56 1099 SER A N 1
ATOM 8658 C CA . SER A 1 1099 ? 47.560 -34.072 -32.276 1.00 90.56 1099 SER A CA 1
ATOM 8659 C C . SER A 1 1099 ? 47.049 -32.995 -33.254 1.00 90.56 1099 SER A C 1
ATOM 8661 O O . SER A 1 1099 ? 47.467 -31.831 -33.182 1.00 90.56 1099 SER A O 1
ATOM 8663 N N . PRO A 1 1100 ? 46.107 -33.327 -34.161 1.00 89.06 1100 PRO A N 1
ATOM 8664 C CA . PRO A 1 1100 ? 45.462 -32.341 -35.032 1.00 89.06 1100 PRO A CA 1
ATOM 8665 C C . PRO A 1 1100 ? 44.807 -31.192 -34.250 1.00 89.06 1100 PRO A C 1
ATOM 8667 O O . PRO A 1 1100 ? 44.839 -30.038 -34.680 1.00 89.06 1100 PRO A O 1
ATOM 8670 N N . GLU A 1 1101 ? 44.243 -31.493 -33.081 1.00 89.06 1101 GLU A N 1
ATOM 8671 C CA . GLU A 1 1101 ? 43.584 -30.543 -32.188 1.00 89.06 1101 GLU A CA 1
ATOM 8672 C C . GLU A 1 1101 ? 44.555 -29.483 -31.655 1.00 89.06 1101 GLU A C 1
ATOM 8674 O O . GLU A 1 1101 ? 44.192 -28.304 -31.591 1.00 89.06 1101 GLU A O 1
ATOM 8679 N N . ALA A 1 1102 ? 45.796 -29.864 -31.330 1.00 88.12 1102 ALA A N 1
ATOM 8680 C CA . ALA A 1 1102 ? 46.837 -28.927 -30.913 1.00 88.12 1102 ALA A CA 1
ATOM 8681 C C . ALA A 1 1102 ? 47.212 -27.954 -32.042 1.00 88.12 1102 ALA A C 1
ATOM 8683 O O . ALA A 1 1102 ? 47.310 -26.748 -31.807 1.00 88.12 1102 ALA A O 1
ATOM 8684 N N . SER A 1 1103 ? 47.322 -28.443 -33.284 1.00 86.00 1103 SER A N 1
ATOM 8685 C CA . SER A 1 1103 ? 47.593 -27.603 -34.461 1.00 86.00 1103 SER A CA 1
ATOM 8686 C C . SER A 1 1103 ? 46.464 -26.600 -34.733 1.00 86.00 1103 SER A C 1
ATOM 8688 O O . SER A 1 1103 ? 46.716 -25.411 -34.950 1.00 86.00 1103 SER A O 1
ATOM 8690 N N . VAL A 1 1104 ? 45.205 -27.045 -34.643 1.00 87.31 1104 VAL A N 1
ATOM 8691 C CA . VAL A 1 1104 ? 44.029 -26.170 -34.785 1.00 87.31 1104 VAL A CA 1
ATOM 8692 C C . VAL A 1 1104 ? 44.001 -25.117 -33.677 1.00 87.31 1104 VAL A C 1
ATOM 8694 O O . VAL A 1 1104 ? 43.810 -23.931 -33.956 1.00 87.31 1104 VAL A O 1
ATOM 8697 N N . PHE A 1 1105 ? 44.228 -25.522 -32.425 1.00 86.69 1105 PHE A N 1
ATOM 8698 C CA . PHE A 1 1105 ? 44.266 -24.603 -31.291 1.00 86.69 1105 PHE A CA 1
ATOM 8699 C C . PHE A 1 1105 ? 45.386 -23.565 -31.443 1.00 86.69 1105 PHE A C 1
ATOM 8701 O O . PHE A 1 1105 ? 45.159 -22.371 -31.233 1.00 86.69 1105 PHE A O 1
ATOM 8708 N N . GLU A 1 1106 ? 46.578 -23.984 -31.875 1.00 83.69 1106 GLU A N 1
ATOM 8709 C CA . GLU A 1 1106 ? 47.690 -23.072 -32.126 1.00 83.69 1106 GLU A CA 1
ATOM 8710 C C . GLU A 1 1106 ? 47.383 -22.089 -33.263 1.00 83.69 1106 GLU A C 1
ATOM 8712 O O . GLU A 1 1106 ? 47.664 -20.896 -33.130 1.00 83.69 1106 GLU A O 1
ATOM 8717 N N . GLY A 1 1107 ? 46.745 -22.552 -34.342 1.00 81.75 1107 GLY A N 1
ATOM 8718 C CA . GLY A 1 1107 ? 46.284 -21.705 -35.444 1.00 81.75 1107 GLY A CA 1
ATOM 8719 C C . GLY A 1 1107 ? 45.286 -20.635 -34.991 1.00 81.75 1107 GLY A C 1
ATOM 8720 O O . GLY A 1 1107 ? 45.425 -19.467 -35.355 1.00 81.75 1107 GLY A O 1
ATOM 8721 N N . VAL A 1 1108 ? 44.331 -20.993 -34.125 1.00 78.69 1108 VAL A N 1
ATOM 8722 C CA . VAL A 1 1108 ? 43.362 -20.045 -33.543 1.00 78.69 1108 VAL A CA 1
ATOM 8723 C C . VAL A 1 1108 ? 44.053 -19.008 -32.652 1.00 78.69 1108 VAL A C 1
ATOM 8725 O O . VAL A 1 1108 ? 43.724 -17.821 -32.709 1.00 78.69 1108 VAL A O 1
ATOM 8728 N N . VAL A 1 1109 ? 45.023 -19.427 -31.835 1.00 74.94 1109 VAL A N 1
ATOM 8729 C CA . VAL A 1 1109 ? 45.758 -18.523 -30.937 1.00 74.94 1109 VAL A CA 1
ATOM 8730 C C . VAL A 1 1109 ? 46.687 -17.592 -31.719 1.00 74.94 1109 VAL A C 1
ATOM 8732 O O . VAL A 1 1109 ? 46.685 -16.387 -31.465 1.00 74.94 1109 VAL A O 1
ATOM 8735 N N . LYS A 1 1110 ? 47.438 -18.112 -32.699 1.00 75.56 1110 LYS A N 1
ATOM 8736 C CA . LYS A 1 1110 ? 48.289 -17.310 -33.595 1.00 75.56 1110 LYS A CA 1
ATOM 8737 C C . LYS A 1 1110 ? 47.454 -16.329 -34.423 1.00 75.56 1110 LYS A C 1
ATOM 8739 O O . LYS A 1 1110 ? 47.850 -15.175 -34.549 1.00 75.56 1110 LYS A O 1
ATOM 8744 N N . GLY A 1 1111 ? 46.277 -16.744 -34.898 1.00 67.56 1111 GLY A N 1
ATOM 8745 C CA . GLY A 1 1111 ? 45.335 -15.871 -35.603 1.00 67.56 1111 GLY A CA 1
ATOM 8746 C C . GLY A 1 1111 ? 44.850 -14.696 -34.750 1.00 67.56 1111 GLY A C 1
ATOM 8747 O O . GLY A 1 1111 ? 44.825 -13.568 -35.227 1.00 67.56 1111 GLY A O 1
ATOM 8748 N N . ARG A 1 1112 ? 44.551 -14.923 -33.462 1.00 55.47 1112 ARG A N 1
ATOM 8749 C CA . ARG A 1 1112 ? 44.141 -13.849 -32.535 1.00 55.47 1112 ARG A CA 1
ATOM 8750 C C . ARG A 1 1112 ? 45.283 -12.933 -32.099 1.00 55.47 1112 ARG A C 1
ATOM 8752 O O . ARG A 1 1112 ? 45.036 -11.762 -31.835 1.00 55.47 1112 ARG A O 1
ATOM 8759 N N . LEU A 1 1113 ? 46.507 -13.450 -31.989 1.00 51.78 1113 LEU A N 1
ATOM 8760 C CA . LEU A 1 1113 ? 47.684 -12.647 -31.638 1.00 51.78 1113 LEU A CA 1
ATOM 8761 C C . LEU A 1 1113 ? 48.218 -11.835 -32.823 1.00 51.78 1113 LEU A C 1
ATOM 8763 O O . LEU A 1 1113 ? 48.801 -10.788 -32.597 1.00 51.78 1113 LEU A O 1
ATOM 8767 N N . GLY A 1 1114 ? 47.997 -12.275 -34.066 1.00 40.72 1114 GLY A N 1
ATOM 8768 C CA . GLY A 1 1114 ? 48.304 -11.482 -35.264 1.00 40.72 1114 GLY A CA 1
ATOM 8769 C C . GLY A 1 1114 ? 47.347 -10.305 -35.504 1.00 40.72 1114 GLY A C 1
ATOM 8770 O O . GLY A 1 1114 ? 47.649 -9.436 -36.317 1.00 40.72 1114 GLY A O 1
ATOM 8771 N N . GLU A 1 1115 ? 46.204 -10.269 -34.810 1.00 37.75 1115 GLU A N 1
ATOM 8772 C CA . GLU A 1 1115 ? 45.223 -9.172 -34.846 1.00 37.75 1115 GLU A CA 1
ATOM 8773 C C . GLU A 1 1115 ? 45.405 -8.132 -33.716 1.00 37.75 1115 GLU A C 1
ATOM 8775 O O . GLU A 1 1115 ? 44.741 -7.091 -33.747 1.00 37.75 1115 GLU A O 1
ATOM 8780 N N . GLN A 1 1116 ? 46.281 -8.388 -32.732 1.00 30.86 1116 GLN A N 1
ATOM 8781 C CA . GLN A 1 1116 ? 46.669 -7.438 -31.672 1.00 30.86 1116 GLN A CA 1
ATOM 8782 C C . GLN A 1 1116 ? 48.011 -6.784 -31.982 1.00 30.86 1116 GLN A C 1
ATOM 8784 O O . GLN A 1 1116 ? 48.126 -5.570 -31.691 1.00 30.86 1116 GLN A O 1
#

Radius of gyration: 44.81 Å; chains: 1; bounding box: 128×94×147 Å

Foldseek 3Di:
DDDDDDDDPDDDPPDPPDQFDAPPVVGDTDPPPPDPDDDPDPPVVVVQCPPPVRVVPCCVVLVPDPVVVVVVLCPPDQDPQDPVRPDVVVVVVLVVPDQQQHFLQSNLCQWFLSQQQKKKFADPDCPDVVRQNWIWHWNHWDADVGSGDIDTFTFIDHNNHTPDGRDDDPSSVGGHMDIDHHPPDDCVRGPRPDDPPDPVNVVVVVVVVPPDDPVPDPPPDDPDPLLLLLQLQVVVVVVDDLVVSCVLSVHDSVVSVVSNPDDNVPDDDDPVVLQVLSVPADSLLWFDKAKAALLDVDQCPFVCCVVVFDWDFAFDWDQDSPPRDIDFDADLQQATHTAQKIKGWAQDDDVVVLVVLLSCLQVLVFLFLLKTKMKIKHAWLQGKWDWDWDSFKKKKAKADQWFWKAWLNDTDIHHHNMIIITGRTTIMTHRDHVTRHMMMMIMITGHDDPVCSVCRSVHPDNVPCVPVVVVVVCVVVVPDDPDDDPPPPDDDDDDDDDDDDPPRSVSSVSSSNSNSDPVNNVVDPPNDCCVVLPDPVPDDDPQFPAFEAEEEEQAAPPPPDPPDDGQDPVNRVVLCVVLPAQEEEEQEDCPGDRDRLVRVCVVCVVVNHHYHYQHAQRVSNVGRLSRCVRSSNVSSLVVQLVCRSVVGHYYYYYNYQDCDPPDSNVSSQLSNVVRSRHPWYWYQHVVNDTDTRDRPPPPDDDPDDDDDDDDDDDDDDDDDDDDDDDDDDDDDDDDDDDDDDDDDDDYDDDDDDDDDDDPPPVVVVVVVVVVVVVVLVVVLVVDPDPVVNVVSVVVVVVVVVLVVVLVVLVVVLVVLVVVLVVLVVVLVVLVVVLVVLVVVLVVVVVLLVVVVVVVVVPVPDDDDDDDDDDPPPPDPPVNLVVLVVLLVVVVCVVVVVVPPDDDPQPDDDPVLSVLCNDDQDPVCSVSNNVSVVSSSVRVSVVSVVVSVVSVVVSVVSVVVSVVSVVVSVVSVVVVVVVVVVVVVVVVVVVVVVVVVVVVVVVVVLVPDPDPVSQLVLLLQLLPCPHVVVVVLVVVLVQQVVCPQDLVQLDNPTNDHDPVLLVLLVVLCVLLVCPRRNRHNCSCVVSPSSVSSNVVCVVDPVNVVVVVVVVVVVVVD